Protein AF-0000000080791395 (afdb_homodimer)

Nearest PDB structures (foldseek):
  8fbi-assembly1_A-3  TM=2.681E-01  e=8.644E+00  synthetic construct
  8b37-assembly1_B  TM=2.168E-01  e=4.963E+00  Pyrobaculum aerophilum
  8b37-assembly1_B  TM=2.166E-01  e=5.643E+00  Pyrobaculum aerophilum
  4a1s-assembly1_B  TM=1.550E-01  e=9.827E+00  Drosophila melanogaster

Solvent-accessible surface area (backbone atoms only — not comparable to full-atom values): 43293 Å² total; per-residue (Å²): 108,69,65,58,48,48,52,46,48,53,50,50,47,32,52,52,36,29,49,48,53,28,44,53,36,44,34,23,49,57,44,49,66,56,30,51,49,38,27,40,45,40,34,44,16,52,62,38,75,42,67,30,68,48,48,40,64,45,37,37,40,35,22,42,28,47,87,89,43,71,49,62,49,78,44,80,32,89,52,85,44,61,26,38,44,52,42,37,54,50,52,50,46,34,70,64,52,53,77,74,38,50,38,66,56,52,44,51,52,51,50,48,44,68,71,66,59,61,84,78,65,56,72,65,55,43,15,48,20,30,5,46,20,16,16,20,45,19,49,69,61,22,36,43,72,64,41,16,54,41,14,19,54,6,12,18,52,12,40,44,46,32,50,57,38,50,76,70,65,50,57,66,48,61,34,35,18,53,15,18,35,43,3,30,48,47,24,48,52,49,48,54,52,33,57,71,40,90,52,72,83,43,57,74,62,78,60,30,49,38,55,34,12,39,46,72,63,53,47,44,59,48,40,45,40,13,51,50,21,41,75,69,65,34,40,65,21,10,51,55,27,40,52,49,30,50,48,36,43,51,32,20,37,51,30,36,43,56,52,26,63,76,70,67,52,56,75,55,83,55,83,42,69,67,62,75,70,56,33,54,52,48,44,43,49,24,42,29,48,18,22,37,14,50,21,53,63,27,39,38,49,72,66,43,23,52,53,14,14,50,28,17,22,55,15,50,52,50,20,52,50,38,38,72,77,64,41,55,66,46,58,18,29,20,51,20,18,24,42,14,27,46,40,18,54,63,66,19,64,84,70,70,44,53,44,66,56,21,25,43,46,21,46,43,74,70,47,46,54,56,31,48,45,41,15,52,48,26,48,74,69,68,37,57,70,61,12,48,52,26,36,47,51,23,52,49,32,42,49,25,24,39,48,13,30,47,52,27,39,37,74,72,32,64,73,56,21,32,64,71,70,76,71,76,72,59,87,69,71,61,87,66,68,67,57,72,65,53,71,71,48,68,73,60,73,67,84,117,108,69,64,56,50,48,51,46,47,52,51,46,45,34,51,48,38,29,50,47,55,28,44,53,34,42,34,22,50,58,46,50,64,59,31,50,49,39,28,38,45,39,35,43,16,51,65,38,75,43,67,46,69,48,48,41,63,40,37,38,39,35,39,41,28,48,89,94,42,73,51,59,48,50,44,76,35,87,49,85,44,60,26,38,44,52,40,36,55,51,52,49,48,32,70,64,51,52,76,74,37,50,38,65,57,53,43,50,53,49,51,49,43,67,70,65,59,62,84,80,64,56,71,67,57,41,16,47,20,32,5,45,20,15,18,20,47,19,50,68,60,22,36,44,72,66,41,16,54,42,15,20,54,6,12,18,52,12,41,45,46,31,51,57,36,50,76,65,25,42,36,64,48,60,33,36,18,54,14,18,33,44,3,29,48,47,26,47,53,49,46,55,52,32,56,71,38,88,52,69,84,42,56,73,60,75,59,29,47,37,56,35,11,41,47,71,61,52,48,44,58,48,39,47,40,13,49,52,22,41,74,69,68,36,49,64,21,10,50,45,26,40,50,50,31,48,49,36,43,50,33,20,38,52,29,35,43,55,52,25,64,78,71,69,52,55,76,57,83,55,82,43,69,70,61,73,70,55,33,55,52,48,44,41,50,25,41,28,48,19,22,37,13,50,19,51,63,28,38,36,47,73,65,44,22,51,54,13,14,51,28,18,22,56,15,49,52,50,20,52,50,38,38,73,76,65,41,55,66,45,60,18,29,21,50,20,17,24,44,15,28,46,40,18,54,63,65,19,67,83,70,70,45,53,43,66,56,21,25,43,44,20,46,42,75,74,46,47,55,57,30,46,45,42,16,52,45,27,48,76,69,69,36,59,69,61,12,49,53,26,37,50,50,22,53,46,33,44,51,24,23,42,48,15,30,46,51,27,41,38,73,71,32,64,74,66,55,47,82,75,81,77,74,74,73,63,89,72,73,62,92,69,66,68,59,74,78,63,57,86,62,74,76,57,73,68,86,116

pLDDT: mean 86.59, std 16.46, range [18.98, 98.62]

Structure (mmCIF, N/CA/C/O backbone):
data_AF-0000000080791395-model_v1
#
loop_
_entity.id
_entity.type
_entity.pdbx_description
1 polymer 'Integral membrane protein'
#
loop_
_atom_site.group_PDB
_atom_site.id
_atom_site.type_symbol
_atom_site.label_atom_id
_atom_site.label_alt_id
_atom_site.label_comp_id
_atom_site.label_asym_id
_atom_site.label_entity_id
_atom_site.label_seq_id
_atom_site.pdbx_PDB_ins_code
_atom_site.Cartn_x
_atom_site.Cartn_y
_atom_site.Cartn_z
_atom_site.occupancy
_atom_site.B_iso_or_equiv
_atom_site.auth_seq_id
_atom_site.auth_comp_id
_atom_site.auth_asym_id
_atom_site.auth_atom_id
_atom_site.pdbx_PDB_model_num
ATOM 1 N N . MET A 1 1 ? 42.469 22.922 5.699 1 44.56 1 MET A N 1
ATOM 2 C CA . MET A 1 1 ? 42 22.938 4.324 1 44.56 1 MET A CA 1
ATOM 3 C C . MET A 1 1 ? 42.094 21.547 3.701 1 44.56 1 MET A C 1
ATOM 5 O O . MET A 1 1 ? 41.125 21.062 3.078 1 44.56 1 MET A O 1
ATOM 9 N N . ILE A 1 2 ? 43.281 21 3.773 1 46.75 2 ILE A N 1
ATOM 10 C CA . ILE A 1 2 ? 43.5 19.672 3.24 1 46.75 2 ILE A CA 1
ATOM 11 C C . ILE A 1 2 ? 42.656 18.656 4.035 1 46.75 2 ILE A C 1
ATOM 13 O O . ILE A 1 2 ? 42.062 17.75 3.457 1 46.75 2 ILE A O 1
ATOM 17 N N . ASP A 1 3 ? 42.625 18.828 5.387 1 49.69 3 ASP A N 1
ATOM 18 C CA . ASP A 1 3 ? 41.875 17.922 6.254 1 49.69 3 ASP A CA 1
ATOM 19 C C . ASP A 1 3 ? 40.375 18.016 5.98 1 49.69 3 ASP A C 1
ATOM 21 O O . ASP A 1 3 ? 39.656 17 5.961 1 49.69 3 ASP A O 1
ATOM 25 N N . ASP A 1 4 ? 39.969 19.188 5.672 1 55.34 4 ASP A N 1
ATOM 26 C CA . ASP A 1 4 ? 38.562 19.391 5.34 1 55.34 4 ASP A CA 1
ATOM 27 C C . ASP A 1 4 ? 38.188 18.734 4.008 1 55.34 4 ASP A C 1
ATOM 29 O O . ASP A 1 4 ? 37.125 18.156 3.855 1 55.34 4 ASP A O 1
ATOM 33 N N . SER A 1 5 ? 39.219 18.812 3.074 1 53.47 5 SER A N 1
ATOM 34 C CA . SER A 1 5 ? 39 18.188 1.778 1 53.47 5 SER A CA 1
ATOM 35 C C . SER A 1 5 ? 38.969 16.672 1.902 1 53.47 5 SER A C 1
ATOM 37 O O . SER A 1 5 ? 38.156 16 1.23 1 53.47 5 SER A O 1
ATOM 39 N N . ARG A 1 6 ? 39.875 16.172 2.701 1 51.84 6 ARG A N 1
ATOM 40 C CA . ARG A 1 6 ? 39.906 14.734 2.92 1 51.84 6 ARG A CA 1
ATOM 41 C C . ARG A 1 6 ? 38.625 14.25 3.598 1 51.84 6 ARG A C 1
ATOM 43 O O .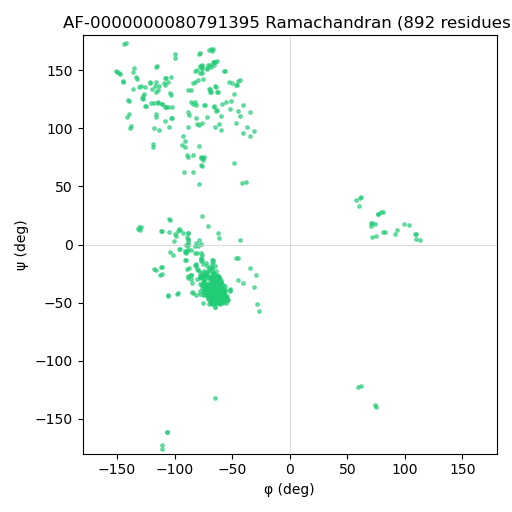 ARG A 1 6 ? 38.094 13.195 3.246 1 51.84 6 ARG A O 1
ATOM 50 N N . HIS A 1 7 ? 38.25 15.023 4.539 1 68.62 7 HIS A N 1
ATOM 51 C CA . HIS A 1 7 ? 37 14.688 5.238 1 68.62 7 HIS A CA 1
ATOM 52 C C . HIS A 1 7 ? 35.812 14.711 4.289 1 68.62 7 HIS A C 1
ATOM 54 O O . HIS A 1 7 ? 34.938 13.844 4.367 1 68.62 7 HIS A O 1
ATOM 60 N N . ASP A 1 8 ? 36.062 15.531 3.361 1 76.19 8 ASP A N 1
ATOM 61 C CA . ASP A 1 8 ? 35 15.633 2.365 1 76.19 8 ASP A CA 1
ATOM 62 C C . ASP A 1 8 ? 35.031 14.445 1.4 1 76.19 8 ASP A C 1
ATOM 64 O O . ASP A 1 8 ? 34 13.898 1.033 1 76.19 8 ASP A O 1
ATOM 68 N N . ARG A 1 9 ? 36.25 14.086 1.058 1 80.94 9 ARG A N 1
ATOM 69 C CA . ARG A 1 9 ? 36.406 12.945 0.153 1 80.94 9 ARG A CA 1
ATOM 70 C C . ARG A 1 9 ? 35.938 11.656 0.826 1 80.94 9 ARG A C 1
ATOM 72 O O . ARG A 1 9 ? 35.281 10.812 0.196 1 80.94 9 ARG A O 1
ATOM 79 N N . ASP A 1 10 ? 36.312 11.484 2.059 1 85.56 10 ASP A N 1
ATOM 80 C CA . ASP A 1 10 ? 35.875 10.312 2.807 1 85.56 10 ASP A CA 1
ATOM 81 C C . ASP A 1 10 ? 34.344 10.273 2.922 1 85.56 10 ASP A C 1
ATOM 83 O O . ASP A 1 10 ? 33.75 9.195 2.865 1 85.56 10 ASP A O 1
ATOM 87 N N . PHE A 1 11 ? 33.812 11.43 3.064 1 89 11 PHE A N 1
ATOM 88 C CA . PHE A 1 11 ? 32.344 11.539 3.158 1 89 11 PHE A CA 1
ATOM 89 C C . PHE A 1 11 ? 31.703 11.148 1.842 1 89 11 PHE A C 1
ATOM 91 O O . PHE A 1 11 ? 30.688 10.438 1.831 1 89 11 PHE A O 1
ATOM 98 N N . ILE A 1 12 ? 32.344 11.5 0.733 1 89.12 12 ILE A N 1
ATOM 99 C CA . ILE A 1 12 ? 31.828 11.172 -0.595 1 89.12 12 ILE A CA 1
ATOM 100 C C . ILE A 1 12 ? 31.969 9.672 -0.837 1 89.12 12 ILE A C 1
ATOM 102 O O . ILE A 1 12 ? 31 9.016 -1.261 1 89.12 12 ILE A O 1
ATOM 106 N N . ASP A 1 13 ? 33.125 9.164 -0.473 1 91.31 13 ASP A N 1
ATOM 107 C CA . ASP A 1 13 ? 33.375 7.738 -0.664 1 91.31 13 ASP A CA 1
ATOM 108 C C . ASP A 1 13 ? 32.406 6.902 0.199 1 91.31 13 ASP A C 1
ATOM 110 O O . ASP A 1 13 ? 31.938 5.848 -0.232 1 91.31 13 ASP A O 1
ATOM 114 N N . GLY A 1 14 ? 32.219 7.344 1.385 1 93.38 14 GLY A N 1
ATOM 115 C CA . GLY A 1 14 ? 31.281 6.66 2.266 1 93.38 14 GLY A CA 1
ATOM 116 C C . GLY A 1 14 ? 29.875 6.625 1.724 1 93.38 14 GLY A C 1
ATOM 117 O O . GLY A 1 14 ? 29.203 5.582 1.766 1 93.38 14 GLY A O 1
ATOM 118 N N . THR A 1 15 ? 29.438 7.723 1.197 1 93.38 15 THR A N 1
ATOM 119 C CA . THR A 1 15 ? 28.094 7.805 0.618 1 93.38 15 THR A CA 1
ATOM 120 C C . THR A 1 15 ? 27.969 6.867 -0.579 1 93.38 15 THR A C 1
ATOM 122 O O . THR A 1 15 ? 26.953 6.168 -0.721 1 93.38 15 THR A O 1
ATOM 125 N N . GLU A 1 16 ? 28.984 6.832 -1.363 1 93.56 16 GLU A N 1
ATOM 126 C CA . GLU A 1 16 ? 28.969 5.969 -2.541 1 93.56 16 GLU A CA 1
ATOM 127 C C . GLU A 1 16 ? 28.938 4.496 -2.145 1 93.56 16 GLU A C 1
ATOM 129 O O . GLU A 1 16 ? 28.25 3.691 -2.775 1 93.56 16 GLU A O 1
ATOM 134 N N . ALA A 1 17 ? 29.672 4.172 -1.146 1 95.31 17 ALA A N 1
ATOM 135 C CA . ALA A 1 17 ? 29.719 2.785 -0.685 1 95.31 17 ALA A CA 1
ATOM 136 C C . ALA A 1 17 ? 28.375 2.352 -0.121 1 95.31 17 ALA A C 1
ATOM 138 O O . ALA A 1 17 ? 27.922 1.228 -0.364 1 95.31 17 ALA A O 1
ATOM 139 N N . VAL A 1 18 ? 27.719 3.203 0.622 1 96.06 18 VAL A N 1
ATOM 140 C CA . VAL A 1 18 ? 26.422 2.912 1.218 1 96.06 18 VAL A CA 1
ATOM 141 C C . VAL A 1 18 ? 25.375 2.723 0.119 1 96.06 18 VAL A C 1
ATOM 143 O O . VAL A 1 18 ? 24.578 1.784 0.166 1 96.06 18 VAL A O 1
ATOM 146 N N . VAL A 1 19 ? 25.422 3.549 -0.882 1 96.06 19 VAL A N 1
ATOM 147 C CA .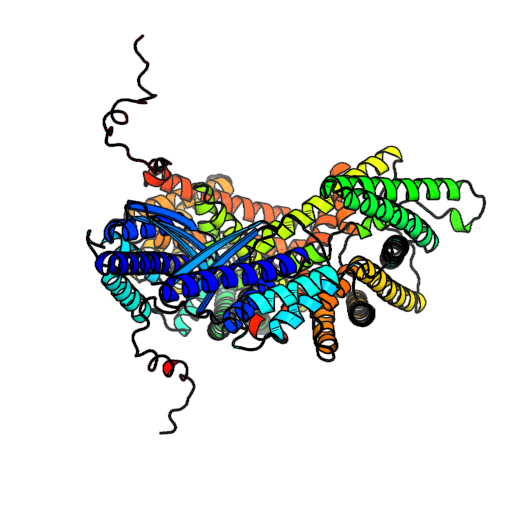 VAL A 1 19 ? 24.453 3.463 -1.977 1 96.06 19 VAL A CA 1
ATOM 148 C C . VAL A 1 19 ? 24.719 2.195 -2.791 1 96.06 19 VAL A C 1
ATOM 150 O O . VAL A 1 19 ? 23.781 1.567 -3.285 1 96.06 19 VAL A O 1
ATOM 153 N N . ARG A 1 20 ? 25.922 1.86 -2.924 1 96.44 20 ARG A N 1
ATOM 154 C CA . ARG A 1 20 ? 26.25 0.637 -3.65 1 96.44 20 ARG A CA 1
ATOM 155 C C . ARG A 1 20 ? 25.688 -0.589 -2.936 1 96.44 20 ARG A C 1
ATOM 157 O O . ARG A 1 20 ? 25.156 -1.497 -3.576 1 96.44 20 ARG A O 1
ATOM 164 N N . LEU A 1 21 ? 25.844 -0.653 -1.636 1 97 21 LEU A N 1
ATOM 165 C CA . LEU A 1 21 ? 25.234 -1.726 -0.858 1 97 21 LEU A CA 1
ATOM 166 C C . LEU A 1 21 ? 23.734 -1.802 -1.121 1 97 21 LEU A C 1
ATOM 168 O O . LEU A 1 21 ? 23.188 -2.881 -1.391 1 97 21 LEU A O 1
ATOM 172 N N . GLY A 1 22 ? 23.094 -0.664 -1.066 1 97.06 22 GLY A N 1
ATOM 173 C CA . GLY A 1 22 ? 21.672 -0.613 -1.336 1 97.06 22 GLY A CA 1
ATOM 174 C C . GLY A 1 22 ? 21.312 -1.066 -2.738 1 97.06 22 GLY A C 1
ATOM 175 O O . GLY A 1 22 ? 20.344 -1.799 -2.928 1 97.06 22 GLY A O 1
ATOM 176 N N . SER A 1 23 ? 22.109 -0.642 -3.707 1 96.25 23 SER A N 1
ATOM 177 C CA . SER A 1 23 ? 21.859 -0.989 -5.102 1 96.25 23 SER A CA 1
ATOM 178 C C . SER A 1 23 ? 21.969 -2.494 -5.324 1 96.25 23 SER A C 1
ATOM 180 O O . SER A 1 23 ? 21.188 -3.076 -6.074 1 96.25 23 SER A O 1
ATOM 182 N N . MET A 1 24 ? 22.922 -3.059 -4.695 1 95.94 24 MET A N 1
ATOM 183 C CA . MET A 1 24 ? 23.109 -4.496 -4.844 1 95.94 24 MET A CA 1
ATOM 184 C C . MET A 1 24 ? 21.984 -5.273 -4.18 1 95.94 24 MET A C 1
ATOM 186 O O . MET A 1 24 ? 21.516 -6.277 -4.723 1 95.94 24 MET A O 1
ATOM 190 N N . LEU A 1 25 ? 21.547 -4.816 -3.033 1 96.38 25 LEU A N 1
ATOM 191 C CA . LEU A 1 25 ? 20.438 -5.457 -2.346 1 96.38 25 LEU A CA 1
ATOM 192 C C . LEU A 1 25 ? 19.141 -5.324 -3.156 1 96.38 25 LEU A C 1
ATOM 194 O O . LEU A 1 25 ? 18.391 -6.289 -3.297 1 96.38 25 LEU A O 1
ATOM 198 N N . LEU A 1 26 ? 18.922 -4.145 -3.652 1 95.25 26 LEU A N 1
ATOM 199 C CA . LEU A 1 26 ? 17.734 -3.9 -4.457 1 95.25 26 LEU A CA 1
ATOM 200 C C . LEU A 1 26 ? 17.734 -4.77 -5.715 1 95.25 26 LEU A C 1
ATOM 202 O O . LEU A 1 26 ? 16.703 -5.348 -6.074 1 95.25 26 LEU A O 1
ATOM 206 N N . SER A 1 27 ? 18.891 -4.898 -6.348 1 94.06 27 SER A N 1
ATOM 207 C CA . SER A 1 27 ? 19.016 -5.688 -7.566 1 94.06 27 SER A CA 1
ATOM 208 C C . SER A 1 27 ? 18.797 -7.172 -7.293 1 94.06 27 SER A C 1
ATOM 210 O O . SER A 1 27 ? 18.438 -7.93 -8.195 1 94.06 27 SER A O 1
ATOM 212 N N . ALA A 1 28 ? 19.031 -7.559 -6.055 1 95 28 ALA A N 1
ATOM 213 C CA . ALA A 1 28 ? 18.844 -8.953 -5.676 1 95 28 ALA A CA 1
ATOM 214 C C . ALA A 1 28 ? 17.391 -9.266 -5.387 1 95 28 ALA A C 1
ATOM 216 O O . ALA A 1 28 ? 17 -10.43 -5.289 1 95 28 ALA A O 1
ATOM 217 N N . GLY A 1 29 ? 16.562 -8.219 -5.141 1 93.56 29 GLY A N 1
ATOM 218 C CA . GLY A 1 29 ? 15.125 -8.43 -5.109 1 93.56 29 GLY A CA 1
ATOM 219 C C . GLY A 1 29 ? 14.539 -8.312 -3.717 1 93.56 29 GLY A C 1
ATOM 220 O O . GLY A 1 29 ? 13.359 -8.594 -3.512 1 93.56 29 GLY A O 1
ATOM 221 N N . THR A 1 30 ? 15.305 -7.863 -2.725 1 92.81 30 THR A N 1
ATOM 222 C CA . THR A 1 30 ? 14.797 -7.781 -1.363 1 92.81 30 THR A CA 1
ATOM 223 C C . THR A 1 30 ? 13.906 -6.555 -1.19 1 92.81 30 THR A C 1
ATOM 225 O O . THR A 1 30 ? 13.812 -5.719 -2.092 1 92.81 30 THR A O 1
ATOM 228 N N . GLY A 1 31 ? 13.156 -6.496 -0.158 1 92.56 31 GLY A N 1
ATOM 229 C CA . GLY A 1 31 ? 12.219 -5.426 0.12 1 92.56 31 GLY A CA 1
ATOM 230 C C . GLY A 1 31 ? 12.891 -4.094 0.395 1 92.56 31 GLY A C 1
ATOM 231 O O . GLY A 1 31 ? 14.047 -4.055 0.822 1 92.56 31 GLY A O 1
ATOM 232 N N . ALA A 1 32 ? 12.133 -3.094 0.176 1 93.31 32 ALA A N 1
ATOM 233 C CA . ALA A 1 32 ? 12.641 -1.735 0.34 1 93.31 32 ALA A CA 1
ATOM 234 C C . ALA A 1 32 ? 13.031 -1.469 1.79 1 93.31 32 ALA A C 1
ATOM 236 O O . ALA A 1 32 ? 14.039 -0.81 2.055 1 93.31 32 ALA A O 1
ATOM 237 N N . TYR A 1 33 ? 12.297 -1.896 2.686 1 89.5 33 TYR A N 1
ATOM 238 C CA . TYR A 1 33 ? 12.586 -1.702 4.102 1 89.5 33 TYR A CA 1
ATOM 239 C C . TYR A 1 33 ? 13.953 -2.262 4.461 1 89.5 33 TYR A C 1
ATOM 241 O O . TYR A 1 33 ? 14.734 -1.613 5.168 1 89.5 33 TYR A O 1
ATOM 249 N N . ARG A 1 34 ? 14.188 -3.408 4.027 1 91.19 34 ARG A N 1
ATOM 250 C CA . ARG A 1 34 ? 15.453 -4.051 4.34 1 91.19 34 ARG A CA 1
ATOM 251 C C . ARG A 1 34 ? 16.609 -3.342 3.65 1 91.19 34 ARG A C 1
ATOM 253 O O . ARG A 1 34 ? 17.719 -3.275 4.191 1 91.19 34 ARG A O 1
ATOM 260 N N . VAL A 1 35 ? 16.391 -2.908 2.445 1 95.44 35 VAL A N 1
ATOM 261 C CA . VAL A 1 35 ? 17.406 -2.139 1.74 1 95.44 35 VAL A CA 1
ATOM 262 C C . VAL A 1 35 ? 17.734 -0.879 2.537 1 95.44 35 VAL A C 1
ATOM 264 O O . VAL A 1 35 ? 18.906 -0.609 2.814 1 95.44 35 VAL A O 1
ATOM 267 N N . LYS A 1 36 ? 16.719 -0.172 2.943 1 93.56 36 LYS A N 1
ATOM 268 C CA . LYS A 1 36 ? 16.906 1.057 3.709 1 93.56 36 LYS A CA 1
ATOM 269 C C . LYS A 1 36 ? 17.609 0.779 5.031 1 93.56 36 LYS A C 1
ATOM 271 O O . LYS A 1 36 ? 18.516 1.521 5.43 1 93.56 36 LYS A O 1
ATOM 276 N N . HIS A 1 37 ? 17.234 -0.276 5.676 1 92 37 HIS A N 1
ATOM 277 C CA . HIS A 1 37 ? 17.812 -0.628 6.969 1 92 37 HIS A CA 1
ATOM 278 C C . HIS A 1 37 ? 19.281 -0.996 6.828 1 92 37 HIS A C 1
ATOM 280 O O . HIS A 1 37 ? 20.109 -0.608 7.66 1 92 37 HIS A O 1
ATOM 286 N N . ALA A 1 38 ? 19.547 -1.773 5.812 1 95.25 38 ALA A N 1
ATOM 287 C CA . ALA A 1 38 ? 20.922 -2.166 5.574 1 95.25 38 ALA A CA 1
ATOM 288 C C . ALA A 1 38 ? 21.797 -0.949 5.262 1 95.25 38 ALA A C 1
ATOM 290 O O . ALA A 1 38 ? 22.922 -0.832 5.762 1 95.25 38 ALA A O 1
ATOM 291 N N . MET A 1 39 ? 21.281 -0.08 4.457 1 96.31 39 MET A N 1
ATOM 292 C CA . MET A 1 39 ? 22 1.138 4.109 1 96.31 39 MET A CA 1
ATOM 293 C C . MET A 1 39 ? 22.234 2.006 5.344 1 96.31 39 MET A C 1
ATOM 295 O O . MET A 1 39 ? 23.328 2.535 5.547 1 96.31 39 MET A O 1
ATOM 299 N N . ALA A 1 40 ? 21.203 2.162 6.148 1 94.25 40 ALA A N 1
ATOM 300 C CA . ALA A 1 40 ? 21.297 2.965 7.363 1 94.25 40 ALA A CA 1
ATOM 301 C C . ALA A 1 40 ? 22.344 2.398 8.312 1 94.25 40 ALA A C 1
ATOM 303 O O . ALA A 1 40 ? 23.141 3.146 8.891 1 94.25 40 ALA A O 1
ATOM 304 N N . ARG A 1 41 ? 22.328 1.109 8.5 1 94.56 41 ARG A N 1
ATOM 305 C CA . ARG A 1 41 ? 23.297 0.454 9.367 1 94.56 41 ARG A CA 1
ATOM 306 C C . ARG A 1 41 ? 24.719 0.657 8.852 1 94.56 41 ARG A C 1
ATOM 308 O O . ARG A 1 41 ? 25.641 0.915 9.625 1 94.56 41 ARG A O 1
ATOM 315 N N . ALA A 1 42 ? 24.859 0.485 7.57 1 96.19 42 ALA A N 1
ATOM 316 C CA . ALA A 1 42 ? 26.172 0.688 6.969 1 96.19 42 ALA A CA 1
ATOM 317 C C . ALA A 1 42 ? 26.625 2.137 7.121 1 96.19 42 ALA A C 1
ATOM 319 O O . ALA A 1 42 ? 27.797 2.4 7.414 1 96.19 42 ALA A O 1
ATOM 320 N N . ALA A 1 43 ? 25.719 3.045 6.914 1 95.5 43 ALA A N 1
ATOM 321 C CA . ALA A 1 43 ? 26.031 4.461 7.066 1 95.5 43 ALA A CA 1
ATOM 322 C C . ALA A 1 43 ? 26.484 4.773 8.492 1 95.5 43 ALA A C 1
ATOM 324 O O . ALA A 1 43 ? 27.469 5.484 8.695 1 95.5 43 ALA A O 1
ATOM 325 N N . GLU A 1 44 ? 25.812 4.227 9.422 1 94.12 44 GLU A N 1
ATOM 326 C CA . GLU A 1 44 ? 26.156 4.41 10.828 1 94.12 44 GLU A CA 1
ATOM 327 C C . GLU A 1 44 ? 27.531 3.82 11.141 1 94.12 44 GLU A C 1
ATOM 329 O O . GLU A 1 44 ? 28.328 4.434 11.852 1 94.12 44 GLU A O 1
ATOM 334 N N . ALA A 1 45 ? 27.734 2.691 10.617 1 94.88 45 ALA A N 1
ATOM 335 C CA . ALA A 1 45 ? 28.984 2.002 10.867 1 94.88 45 ALA A CA 1
ATOM 336 C C . ALA A 1 45 ? 30.172 2.793 10.305 1 94.88 45 ALA A C 1
ATOM 338 O O . ALA A 1 45 ? 31.266 2.746 10.852 1 94.88 45 ALA A O 1
ATOM 339 N N . ILE A 1 46 ? 29.922 3.514 9.266 1 93.94 46 ILE A N 1
ATOM 340 C CA . ILE A 1 46 ? 30.969 4.277 8.602 1 93.94 46 ILE A CA 1
ATOM 341 C C . ILE A 1 46 ? 31.078 5.668 9.227 1 93.94 46 ILE A C 1
ATOM 343 O O . ILE A 1 46 ? 31.969 6.441 8.891 1 93.94 46 ILE A O 1
ATOM 347 N N . GLY A 1 47 ? 30.172 6 10.148 1 91.25 47 GLY A N 1
ATOM 348 C CA . GLY A 1 47 ? 30.297 7.215 10.945 1 91.25 47 GLY A CA 1
ATOM 349 C C . GLY A 1 47 ? 29.375 8.328 10.484 1 91.25 47 GLY A C 1
ATOM 350 O O . GLY A 1 47 ? 29.625 9.5 10.75 1 91.25 47 GLY A O 1
ATOM 351 N N . MET A 1 48 ? 28.453 8.031 9.758 1 92.06 48 MET A N 1
ATOM 352 C CA . MET A 1 48 ? 27.469 9.039 9.367 1 92.06 48 MET A CA 1
ATOM 353 C C . MET A 1 48 ? 26.438 9.258 10.469 1 92.06 48 MET A C 1
ATOM 355 O O . MET A 1 48 ? 26.141 8.336 11.234 1 92.06 48 MET A O 1
ATOM 359 N N . ASP A 1 49 ? 25.922 10.508 10.508 1 89 49 ASP A N 1
ATOM 360 C CA . ASP A 1 49 ? 25.016 10.883 11.594 1 89 49 ASP A CA 1
ATOM 361 C C . ASP A 1 49 ? 23.578 10.469 11.273 1 89 49 ASP A C 1
ATOM 363 O O . ASP A 1 49 ? 22.828 10.07 12.172 1 89 49 ASP A O 1
ATOM 367 N N . ARG A 1 50 ? 23.25 10.695 10.016 1 88.62 50 ARG A N 1
ATOM 368 C CA . ARG A 1 50 ? 21.875 10.414 9.602 1 88.62 50 ARG A CA 1
ATOM 369 C C . ARG A 1 50 ? 21.828 9.945 8.156 1 88.62 50 ARG A C 1
ATOM 371 O O . ARG A 1 50 ? 22.672 10.328 7.34 1 88.62 50 ARG A O 1
ATOM 378 N N . HIS A 1 51 ? 20.875 9.086 7.973 1 92.12 51 HIS A N 1
ATOM 379 C CA . HIS A 1 51 ? 20.688 8.539 6.633 1 92.12 51 HIS A CA 1
ATOM 380 C C . HIS A 1 51 ? 19.219 8.422 6.277 1 92.12 51 HIS A C 1
ATOM 382 O O . HIS A 1 51 ? 18.422 7.898 7.062 1 92.12 51 HIS A O 1
ATOM 388 N N . ASP A 1 52 ? 18.828 9.047 5.184 1 90.88 52 ASP A N 1
ATOM 389 C CA . ASP A 1 52 ? 17.484 8.922 4.609 1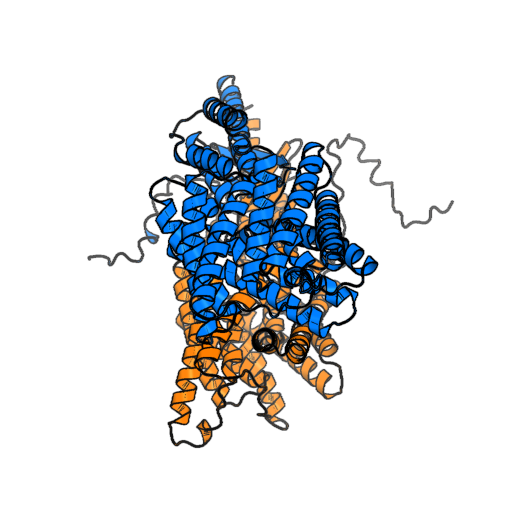 90.88 52 ASP A CA 1
ATOM 390 C C . ASP A 1 52 ? 17.547 8.391 3.18 1 90.88 52 ASP A C 1
ATOM 392 O O . ASP A 1 52 ? 18.484 8.703 2.439 1 90.88 52 ASP A O 1
ATOM 396 N N . ALA A 1 53 ? 16.656 7.566 2.883 1 92.5 53 ALA A N 1
ATOM 397 C CA . ALA A 1 53 ? 16.672 7.012 1.532 1 92.5 53 ALA A CA 1
ATOM 398 C C . ALA A 1 53 ? 15.266 6.777 1.007 1 92.5 53 ALA A C 1
ATOM 400 O O . ALA A 1 53 ? 14.352 6.477 1.779 1 92.5 53 ALA A O 1
ATOM 401 N N . SER A 1 54 ? 15.055 7.051 -0.186 1 92.25 54 SER A N 1
ATOM 402 C CA . SER A 1 54 ? 13.898 6.645 -0.969 1 92.25 54 SER A CA 1
ATOM 403 C C . SER A 1 54 ? 14.25 5.535 -1.954 1 92.25 54 SER A C 1
ATOM 405 O O . SER A 1 54 ? 15.109 5.723 -2.82 1 92.25 54 SER A O 1
ATOM 407 N N . VAL A 1 55 ? 13.617 4.43 -1.768 1 94.12 55 VAL A N 1
ATOM 408 C CA . VAL A 1 55 ? 13.93 3.264 -2.588 1 94.12 55 VAL A CA 1
ATOM 409 C C . VAL A 1 55 ? 12.719 2.904 -3.449 1 94.12 55 VAL A C 1
ATOM 411 O O . VAL A 1 55 ? 11.609 2.734 -2.934 1 94.12 55 VAL A O 1
ATOM 414 N N . SER A 1 56 ? 12.898 2.885 -4.723 1 93.25 56 SER A N 1
ATOM 415 C CA . SER A 1 56 ? 11.883 2.434 -5.668 1 93.25 56 SER A CA 1
ATOM 416 C C . SER A 1 56 ? 12.242 1.069 -6.254 1 93.25 56 SER A C 1
ATOM 418 O O . SER A 1 56 ? 13 0.309 -5.648 1 93.25 56 SER A O 1
ATOM 420 N N . LEU A 1 57 ? 11.641 0.709 -7.379 1 91.81 57 LEU A N 1
ATOM 421 C CA . LEU A 1 57 ? 11.93 -0.569 -8.016 1 91.81 57 LEU A CA 1
ATOM 422 C C . LEU A 1 57 ? 13.297 -0.54 -8.703 1 91.81 57 LEU A C 1
ATOM 424 O O . LEU A 1 57 ? 14.039 -1.519 -8.641 1 91.81 57 LEU A O 1
ATOM 428 N N . THR A 1 58 ? 13.594 0.663 -9.32 1 91.56 58 THR A N 1
ATOM 429 C CA . THR A 1 58 ? 14.805 0.708 -10.133 1 91.56 58 THR A CA 1
ATOM 430 C C . THR A 1 58 ? 15.656 1.917 -9.766 1 91.56 58 THR A C 1
ATOM 432 O O . THR A 1 58 ? 16.5 2.354 -10.562 1 91.56 58 THR A O 1
ATOM 435 N N . GLU A 1 59 ? 15.391 2.543 -8.648 1 93.62 59 GLU A N 1
ATOM 436 C CA . GLU A 1 59 ? 16.156 3.732 -8.273 1 93.62 59 GLU A CA 1
ATOM 437 C C . GLU A 1 59 ? 16.25 3.869 -6.754 1 93.62 59 GLU A C 1
ATOM 439 O O . GLU A 1 59 ? 15.344 3.449 -6.031 1 93.62 59 GLU A O 1
ATOM 444 N N . ILE A 1 60 ? 17.359 4.434 -6.375 1 94.06 60 ILE A N 1
ATOM 445 C CA . ILE A 1 60 ? 17.578 4.805 -4.98 1 94.06 60 ILE A CA 1
ATOM 446 C C . ILE A 1 60 ? 18 6.273 -4.898 1 94.06 60 ILE A C 1
ATOM 448 O O . ILE A 1 60 ? 18.859 6.723 -5.664 1 94.06 60 ILE A O 1
ATOM 452 N N . ILE A 1 61 ? 17.328 7.066 -4.145 1 94.06 61 ILE A N 1
ATOM 453 C CA . ILE A 1 61 ? 17.734 8.422 -3.777 1 94.06 61 ILE A CA 1
ATOM 454 C C . ILE A 1 61 ? 18.078 8.469 -2.289 1 94.06 61 ILE A C 1
ATOM 456 O O . ILE A 1 61 ? 17.25 8.109 -1.445 1 94.06 61 ILE A O 1
ATOM 460 N N . THR A 1 62 ? 19.266 8.828 -1.978 1 93.38 62 THR A N 1
ATOM 461 C CA . THR A 1 62 ? 19.656 8.797 -0.574 1 93.38 62 THR A CA 1
ATOM 462 C C . THR A 1 62 ? 20.359 10.094 -0.182 1 93.38 62 THR A C 1
ATOM 464 O O . THR A 1 62 ? 21.031 10.719 -1.009 1 93.38 62 THR A O 1
ATOM 467 N N . THR A 1 63 ? 20.109 10.562 1.021 1 92.75 63 THR A N 1
ATOM 468 C CA . THR A 1 63 ? 20.828 11.672 1.64 1 92.75 63 THR A CA 1
ATOM 469 C C . THR A 1 63 ? 21.547 11.219 2.906 1 92.75 63 THR A C 1
ATOM 471 O O . THR A 1 63 ? 20.922 10.656 3.811 1 92.75 63 THR A O 1
ATOM 474 N N . THR A 1 64 ? 22.812 11.398 2.914 1 92.06 64 THR A N 1
ATOM 475 C CA . THR A 1 64 ? 23.609 11.125 4.098 1 92.06 64 THR A CA 1
ATOM 476 C C . THR A 1 64 ? 24.047 12.422 4.77 1 92.06 64 THR A C 1
ATOM 478 O O . THR A 1 64 ? 24.359 13.398 4.09 1 92.06 64 THR A O 1
ATOM 481 N N . HIS A 1 65 ? 23.984 12.352 6.105 1 89.06 65 HIS A N 1
ATOM 482 C CA . HIS A 1 65 ? 24.375 13.516 6.891 1 89.06 65 HIS A CA 1
ATOM 483 C C . HIS A 1 65 ? 25.641 13.234 7.711 1 89.06 65 HIS A C 1
ATOM 485 O O . HIS A 1 65 ? 25.781 12.141 8.266 1 89.06 65 HIS A O 1
ATOM 491 N N . LYS A 1 66 ? 26.531 14.133 7.727 1 87.06 66 LYS A N 1
ATOM 492 C CA . LYS A 1 66 ? 27.703 14.141 8.594 1 87.06 66 LYS A CA 1
ATOM 493 C C . LYS A 1 66 ? 28.016 15.555 9.094 1 87.06 66 LYS A C 1
ATOM 495 O O . LYS A 1 66 ? 28.438 16.406 8.312 1 87.06 66 LYS A O 1
ATOM 500 N N . GLY A 1 67 ? 27.766 15.734 10.391 1 80.56 67 GLY A N 1
ATOM 501 C CA . GLY A 1 67 ? 27.859 17.094 10.898 1 80.56 67 GLY A CA 1
ATOM 502 C C . GLY A 1 67 ? 26.859 18.047 10.258 1 80.56 67 GLY A C 1
ATOM 503 O O . GLY A 1 67 ? 25.656 17.766 10.242 1 80.56 67 GLY A O 1
ATOM 504 N N . ASP A 1 68 ? 27.406 19.109 9.648 1 75.5 68 ASP A N 1
ATOM 505 C CA . ASP A 1 68 ? 26.516 20.094 9.062 1 75.5 68 ASP A CA 1
ATOM 506 C C . ASP A 1 68 ? 26.406 19.906 7.551 1 75.5 68 ASP A C 1
ATOM 508 O O . ASP A 1 68 ? 25.766 20.703 6.867 1 75.5 68 ASP A O 1
ATOM 512 N N . ASN A 1 69 ? 27.078 18.875 7.145 1 79.25 69 ASN A N 1
ATOM 513 C CA . ASN A 1 69 ? 27.062 18.625 5.707 1 79.25 69 ASN A CA 1
ATOM 514 C C . ASN A 1 69 ? 26.125 17.469 5.348 1 79.25 69 ASN A C 1
ATOM 516 O O . ASN A 1 69 ? 25.859 16.609 6.18 1 79.25 69 ASN A O 1
ATOM 520 N N . PHE A 1 70 ? 25.484 17.609 4.203 1 85.19 70 PHE A N 1
ATOM 521 C CA . PHE A 1 70 ? 24.719 16.5 3.676 1 85.19 70 PHE A CA 1
ATOM 522 C C . PHE A 1 70 ? 24.953 16.328 2.178 1 85.19 70 PHE A C 1
ATOM 524 O O . PHE A 1 70 ? 25.297 17.297 1.491 1 85.19 70 PHE A O 1
ATOM 531 N N . ARG A 1 71 ? 24.891 15.109 1.711 1 87.19 71 ARG A N 1
ATOM 532 C CA . ARG A 1 71 ? 25.031 14.766 0.3 1 87.19 71 ARG A CA 1
ATOM 533 C C . ARG A 1 71 ? 23.891 13.867 -0.162 1 87.19 71 ARG A C 1
ATOM 535 O O . ARG A 1 71 ? 23.453 12.977 0.574 1 87.19 71 ARG A O 1
ATOM 542 N N . THR A 1 72 ? 23.375 14.203 -1.371 1 90.62 72 THR A N 1
ATOM 543 C CA . THR A 1 72 ? 22.312 13.406 -1.975 1 90.62 72 THR A CA 1
ATOM 544 C C . THR A 1 72 ? 22.797 12.766 -3.273 1 90.62 72 THR A C 1
ATOM 546 O O . THR A 1 72 ? 23.422 13.422 -4.102 1 90.62 72 THR A O 1
ATOM 549 N N . VAL A 1 73 ? 22.562 11.5 -3.385 1 89.88 73 VAL A N 1
ATOM 550 C CA . VAL A 1 73 ? 22.938 10.758 -4.578 1 89.88 73 VAL A CA 1
ATOM 551 C C . VAL A 1 73 ? 21.734 10.016 -5.141 1 89.88 73 VAL A C 1
ATOM 553 O O . VAL A 1 73 ? 20.922 9.477 -4.383 1 89.88 73 VAL A O 1
ATOM 556 N N . VAL A 1 74 ? 21.578 10.102 -6.453 1 90.31 74 VAL A N 1
ATOM 557 C CA . VAL A 1 74 ? 20.625 9.281 -7.172 1 90.31 74 VAL A CA 1
ATOM 558 C C . VAL A 1 74 ? 21.344 8.148 -7.898 1 90.31 74 VAL A C 1
ATOM 560 O O . VAL A 1 74 ? 22.344 8.383 -8.594 1 90.31 74 VAL A O 1
ATOM 563 N N . ARG A 1 75 ? 20.844 6.965 -7.668 1 90.94 75 ARG A N 1
ATOM 564 C CA . ARG A 1 75 ? 21.422 5.805 -8.344 1 90.94 75 ARG A CA 1
ATOM 565 C C . ARG A 1 75 ? 20.344 5.008 -9.07 1 90.94 75 ARG A C 1
ATOM 567 O O . ARG A 1 75 ? 19.312 4.68 -8.492 1 90.94 75 ARG A O 1
ATOM 574 N N . GLU A 1 76 ? 20.625 4.73 -10.352 1 91.38 76 GLU A N 1
ATOM 575 C CA . GLU A 1 76 ? 19.75 3.852 -11.125 1 91.38 76 GLU A CA 1
ATOM 576 C C . GLU A 1 76 ? 20.172 2.391 -10.977 1 91.38 76 GLU A C 1
ATOM 578 O O . GLU A 1 76 ? 21.359 2.074 -11.008 1 91.38 76 GLU A O 1
ATOM 583 N N . VAL A 1 77 ? 19.188 1.578 -10.719 1 88.75 77 VAL A N 1
ATOM 584 C CA . VAL A 1 77 ? 19.375 0.134 -10.633 1 88.75 77 VAL A CA 1
ATOM 585 C C . VAL A 1 77 ? 18.531 -0.562 -11.695 1 88.75 77 VAL A C 1
ATOM 587 O O . VAL A 1 77 ? 17.406 -0.996 -11.422 1 88.75 77 VAL A O 1
ATOM 590 N N . PRO A 1 78 ? 18.953 -0.75 -12.875 1 78.25 78 PRO A N 1
ATOM 591 C CA . PRO A 1 78 ? 18.109 -1.171 -13.984 1 78.25 78 PRO A CA 1
ATOM 592 C C . PRO A 1 78 ? 17.781 -2.662 -13.945 1 78.25 78 PRO A C 1
ATOM 594 O O . PRO A 1 78 ? 16.875 -3.117 -14.656 1 78.25 78 PRO A O 1
ATOM 597 N N . ARG A 1 79 ? 18.359 -3.404 -13.086 1 83.69 79 ARG A N 1
ATOM 598 C CA . ARG A 1 79 ? 18.156 -4.848 -13.094 1 83.69 79 ARG A CA 1
ATOM 599 C C . ARG A 1 79 ? 17.172 -5.266 -12.008 1 83.69 79 ARG A C 1
ATOM 601 O O . ARG A 1 79 ? 17.391 -4.98 -10.828 1 83.69 79 ARG A O 1
ATOM 608 N N . VAL A 1 80 ? 16.078 -5.855 -12.508 1 87.44 80 VAL A N 1
ATOM 609 C CA . VAL A 1 80 ? 15.141 -6.473 -11.586 1 87.44 80 VAL A CA 1
ATOM 610 C C . VAL A 1 80 ? 15.32 -7.988 -11.594 1 87.44 80 VAL A C 1
ATOM 612 O O . VAL A 1 80 ? 15.133 -8.641 -12.633 1 87.44 80 VAL A O 1
ATOM 615 N N . ALA A 1 81 ? 15.859 -8.508 -10.531 1 90.12 81 ALA A N 1
ATOM 616 C CA . ALA A 1 81 ? 16.109 -9.945 -10.43 1 90.12 81 ALA A CA 1
ATOM 617 C C . ALA A 1 81 ? 15.891 -10.445 -9 1 90.12 81 ALA A C 1
ATOM 619 O O . ALA A 1 81 ? 15.445 -9.688 -8.133 1 90.12 81 ALA A O 1
ATOM 620 N N . VAL A 1 82 ? 15.953 -11.75 -8.867 1 93.06 82 VAL A N 1
ATOM 621 C CA . VAL A 1 82 ? 15.859 -12.391 -7.562 1 93.06 82 VAL A CA 1
ATOM 622 C C . VAL A 1 82 ? 17.078 -13.289 -7.344 1 93.06 82 VAL A C 1
ATOM 624 O O . VAL A 1 82 ? 17.359 -14.18 -8.148 1 93.06 82 VAL A O 1
ATOM 627 N N . ASP A 1 83 ? 17.812 -12.984 -6.348 1 95.69 83 ASP A N 1
ATOM 628 C CA . ASP A 1 83 ? 18.969 -13.773 -5.961 1 95.69 83 ASP A CA 1
ATOM 629 C C . ASP A 1 83 ? 19.047 -13.93 -4.445 1 95.69 83 ASP A C 1
ATOM 631 O O . ASP A 1 83 ? 19.656 -13.094 -3.76 1 95.69 83 ASP A O 1
ATOM 635 N N . ALA A 1 84 ? 18.641 -15.078 -4.02 1 95.69 84 ALA A N 1
ATOM 636 C CA . ALA A 1 84 ? 18.531 -15.312 -2.582 1 95.69 84 ALA A CA 1
ATOM 637 C C . ALA A 1 84 ? 19.906 -15.375 -1.929 1 95.69 84 ALA A C 1
ATOM 639 O O . ALA A 1 84 ? 20.094 -14.906 -0.804 1 95.69 84 ALA A O 1
ATOM 640 N N . SER A 1 85 ? 20.844 -15.922 -2.568 1 95.31 85 SER A N 1
ATOM 641 C CA . SER A 1 85 ? 22.203 -16.031 -2.025 1 95.31 85 SER A CA 1
ATOM 642 C C . SER A 1 85 ? 22.828 -14.648 -1.85 1 95.31 85 SER A C 1
ATOM 644 O O . SER A 1 85 ? 23.484 -14.383 -0.844 1 95.31 85 SER A O 1
ATOM 646 N N . ARG A 1 86 ? 22.594 -13.828 -2.791 1 95.56 86 ARG A N 1
ATOM 647 C CA . ARG A 1 86 ? 23.125 -12.469 -2.697 1 95.56 86 ARG A CA 1
ATOM 648 C C . ARG A 1 86 ? 22.438 -11.695 -1.579 1 95.56 86 ARG A C 1
ATOM 650 O O . ARG A 1 86 ? 23.078 -10.914 -0.872 1 95.56 86 ARG A O 1
ATOM 657 N N . ILE A 1 87 ? 21.156 -11.836 -1.482 1 95.94 87 ILE A N 1
ATOM 658 C CA . ILE A 1 87 ? 20.438 -11.203 -0.388 1 95.94 87 ILE A CA 1
ATOM 659 C C . ILE A 1 87 ? 21.047 -11.609 0.948 1 95.94 87 ILE A C 1
ATOM 661 O O . ILE A 1 87 ? 21.359 -10.758 1.784 1 95.94 87 ILE A O 1
ATOM 665 N N . GLY A 1 88 ? 21.281 -12.922 1.089 1 94.5 88 GLY A N 1
ATOM 666 C CA . GLY A 1 88 ? 21.859 -13.43 2.326 1 94.5 88 GLY A CA 1
ATOM 667 C C . GLY A 1 88 ? 23.25 -12.883 2.613 1 94.5 88 GLY A C 1
ATOM 668 O O . GLY A 1 88 ? 23.516 -12.438 3.73 1 94.5 88 GLY A O 1
ATOM 669 N N . ALA A 1 89 ? 24.062 -12.875 1.663 1 95.31 89 ALA A N 1
ATOM 670 C CA . ALA A 1 89 ? 25.438 -12.414 1.826 1 95.31 89 ALA A CA 1
ATOM 671 C C . ALA A 1 89 ? 25.484 -10.922 2.164 1 95.31 89 ALA A C 1
ATOM 673 O O . ALA A 1 89 ? 26.234 -10.508 3.049 1 95.31 89 ALA A O 1
ATOM 674 N N . LEU A 1 90 ? 24.656 -10.141 1.514 1 96.62 90 LEU A N 1
ATOM 675 C CA . LEU A 1 90 ? 24.672 -8.695 1.691 1 96.62 90 LEU A CA 1
ATOM 676 C C . LEU A 1 90 ? 24.062 -8.312 3.033 1 96.62 90 LEU A C 1
ATOM 678 O O . LEU A 1 90 ? 24.531 -7.391 3.697 1 96.62 90 LEU A O 1
ATOM 682 N N . GLU A 1 91 ? 23.016 -8.961 3.393 1 94 91 GLU A N 1
ATOM 683 C CA . GLU A 1 91 ? 22.406 -8.68 4.695 1 94 91 GLU A CA 1
ATOM 684 C C . GLU A 1 91 ? 23.359 -9.055 5.828 1 94 91 GLU A C 1
ATOM 686 O O . GLU A 1 91 ? 23.438 -8.359 6.844 1 94 91 GLU A O 1
ATOM 691 N N . ARG A 1 92 ? 24.047 -10.141 5.688 1 93.5 92 ARG A N 1
ATOM 692 C CA . ARG A 1 92 ? 25.047 -10.523 6.68 1 93.5 92 ARG A CA 1
ATOM 693 C C . ARG A 1 92 ? 26.156 -9.477 6.781 1 93.5 92 ARG A C 1
ATOM 695 O O . ARG A 1 92 ? 26.594 -9.148 7.879 1 93.5 92 ARG A O 1
ATOM 702 N N . LEU A 1 93 ? 26.531 -9.016 5.633 1 95.5 93 LEU A N 1
ATOM 703 C CA . LEU A 1 93 ? 27.562 -7.98 5.613 1 95.5 93 LEU A CA 1
ATOM 704 C C . LEU A 1 93 ? 27.094 -6.742 6.367 1 95.5 93 LEU A C 1
ATOM 706 O O . LEU A 1 93 ? 27.828 -6.203 7.199 1 95.5 93 LEU A O 1
ATOM 710 N N . ALA A 1 94 ? 25.906 -6.254 6.078 1 94.44 94 ALA A N 1
ATOM 711 C CA . ALA A 1 94 ? 25.375 -5.059 6.723 1 94.44 94 ALA A CA 1
ATOM 712 C C . ALA A 1 94 ? 25.266 -5.246 8.234 1 94.44 94 ALA A C 1
ATOM 714 O O . ALA A 1 94 ? 25.594 -4.336 9 1 94.44 94 ALA A O 1
ATOM 715 N N . ARG A 1 95 ? 24.922 -6.383 8.688 1 90.56 95 ARG A N 1
ATOM 716 C CA . ARG A 1 95 ? 24.734 -6.672 10.109 1 90.56 95 ARG A CA 1
ATOM 717 C C . ARG A 1 95 ? 26.078 -6.812 10.82 1 90.56 95 ARG A C 1
ATOM 719 O O . ARG A 1 95 ? 26.203 -6.441 11.992 1 90.56 95 ARG A O 1
ATOM 726 N N . ALA A 1 96 ? 27.016 -7.336 10.156 1 92.38 96 ALA A N 1
ATOM 727 C CA . ALA A 1 96 ? 28.281 -7.668 10.773 1 92.38 96 ALA A CA 1
ATOM 728 C C . ALA A 1 96 ? 29.266 -6.504 10.664 1 92.38 96 ALA A C 1
ATOM 730 O O . ALA A 1 96 ? 30.344 -6.535 11.266 1 92.38 96 ALA A O 1
ATOM 731 N N . LEU A 1 97 ? 28.859 -5.484 9.938 1 94.12 97 LEU A N 1
ATOM 732 C CA . LEU A 1 97 ? 29.766 -4.367 9.734 1 94.12 97 LEU A CA 1
ATOM 733 C C . LEU A 1 97 ? 30.078 -3.672 11.062 1 94.12 97 LEU A C 1
ATOM 735 O O . LEU A 1 97 ? 29.188 -3.127 11.703 1 94.12 97 LEU A O 1
ATOM 739 N N . PRO A 1 98 ? 31.312 -3.701 11.531 1 93.62 98 PRO A N 1
ATOM 740 C CA . PRO A 1 98 ? 31.656 -3.072 12.812 1 93.62 98 PRO A CA 1
ATOM 741 C C . PRO A 1 98 ? 31.578 -1.549 12.758 1 93.62 98 PRO A C 1
ATOM 743 O O . PRO A 1 98 ? 31.781 -0.952 11.703 1 93.62 98 PRO A O 1
ATOM 746 N N . ASP A 1 99 ? 31.344 -0.971 13.922 1 93.06 99 ASP A N 1
ATOM 747 C CA . ASP A 1 99 ? 31.391 0.484 14.031 1 93.06 99 ASP A CA 1
ATOM 748 C C . ASP A 1 99 ? 32.781 1.018 13.766 1 93.06 99 ASP A C 1
ATOM 750 O O . ASP A 1 99 ? 33.781 0.429 14.211 1 93.06 99 ASP A O 1
ATOM 754 N N . GLY A 1 100 ? 32.844 2.062 13.023 1 92.62 100 GLY A N 1
ATOM 755 C CA . GLY A 1 100 ? 34.156 2.646 12.703 1 92.62 100 GLY A CA 1
ATOM 756 C C . GLY A 1 100 ? 34.75 2.1 11.422 1 92.62 100 GLY A C 1
ATOM 757 O O . GLY A 1 100 ? 35.906 2.387 11.102 1 92.62 100 GLY A O 1
ATOM 758 N N . SER A 1 101 ? 34 1.368 10.703 1 94.5 101 SER A N 1
ATOM 759 C CA . SER A 1 101 ? 34.469 0.861 9.414 1 94.5 101 SER A CA 1
ATOM 760 C C . SER A 1 101 ? 34.688 1.995 8.414 1 94.5 101 SER A C 1
ATOM 762 O O . SER A 1 101 ? 34.094 3.064 8.547 1 94.5 101 SER A O 1
ATOM 764 N N . THR A 1 102 ? 35.562 1.73 7.465 1 94.38 102 THR A N 1
ATOM 765 C CA . THR A 1 102 ? 35.812 2.73 6.434 1 94.38 102 THR A CA 1
ATOM 766 C C . THR A 1 102 ? 35.031 2.396 5.16 1 94.38 102 THR A C 1
ATOM 768 O O . THR A 1 102 ? 34.594 1.26 4.973 1 94.38 102 THR A O 1
ATOM 771 N N . ALA A 1 103 ? 34.938 3.402 4.34 1 95.19 103 ALA A N 1
ATOM 772 C CA . ALA A 1 103 ? 34.281 3.213 3.043 1 95.19 103 ALA A CA 1
ATOM 773 C C . ALA A 1 103 ? 35.031 2.17 2.211 1 95.19 103 ALA A C 1
ATOM 775 O O . ALA A 1 103 ? 34.406 1.359 1.521 1 95.19 103 ALA A O 1
ATOM 776 N N . ARG A 1 104 ? 36.312 2.217 2.281 1 94.75 104 ARG A N 1
ATOM 777 C CA . ARG A 1 104 ? 37.156 1.295 1.511 1 94.75 104 ARG A CA 1
ATOM 778 C C . ARG A 1 104 ? 36.938 -0.146 1.959 1 94.75 104 ARG A C 1
ATOM 780 O O . ARG A 1 104 ? 36.844 -1.056 1.131 1 94.75 104 ARG A O 1
ATOM 787 N N . GLU A 1 105 ? 36.812 -0.329 3.184 1 95.44 105 GLU A N 1
ATOM 788 C CA . GLU A 1 105 ? 36.562 -1.668 3.707 1 95.44 105 GLU A CA 1
ATOM 789 C C . GLU A 1 105 ? 35.219 -2.199 3.227 1 95.44 105 GLU A C 1
ATOM 791 O O . GLU A 1 105 ? 35.125 -3.361 2.83 1 95.44 105 GLU A O 1
ATOM 796 N N . LEU A 1 106 ? 34.219 -1.387 3.309 1 96.56 106 LEU A N 1
ATOM 797 C CA . LEU A 1 106 ? 32.906 -1.779 2.822 1 96.56 106 LEU A CA 1
ATOM 798 C C . LEU A 1 106 ? 32.938 -2.105 1.334 1 96.56 106 LEU A C 1
ATOM 800 O O . LEU A 1 106 ? 32.406 -3.131 0.902 1 96.56 106 LEU A O 1
ATOM 804 N N . GLU A 1 107 ? 33.625 -1.32 0.576 1 96.25 107 GLU A N 1
ATOM 805 C CA . GLU A 1 107 ? 33.719 -1.53 -0.864 1 96.25 107 GLU A CA 1
ATOM 806 C C . GLU A 1 107 ? 34.438 -2.844 -1.176 1 96.25 107 GLU A C 1
ATOM 808 O O . GLU A 1 107 ? 34.062 -3.561 -2.104 1 96.25 107 GLU A O 1
ATOM 813 N N . ASP A 1 108 ? 35.438 -3.068 -0.408 1 96.25 108 ASP A N 1
ATOM 814 C CA . ASP A 1 108 ? 36.188 -4.305 -0.613 1 96.25 108 ASP A CA 1
ATOM 815 C C . ASP A 1 108 ? 35.312 -5.527 -0.342 1 96.25 108 ASP A C 1
ATOM 817 O O . ASP A 1 108 ? 35.375 -6.52 -1.068 1 96.25 108 ASP A O 1
ATOM 821 N N . GLN A 1 109 ? 34.562 -5.465 0.687 1 96.75 109 GLN A N 1
ATOM 822 C CA . GLN A 1 109 ? 33.656 -6.562 1.016 1 96.75 109 GLN A CA 1
ATOM 823 C C . GLN A 1 109 ? 32.562 -6.711 -0.039 1 96.75 109 GLN A C 1
ATOM 825 O O . GLN A 1 109 ? 32.188 -7.828 -0.389 1 96.75 109 GLN A O 1
ATOM 830 N N . LEU A 1 110 ? 32.062 -5.613 -0.554 1 97.25 110 LEU A N 1
ATOM 831 C CA . LEU A 1 110 ? 31.062 -5.652 -1.616 1 97.25 110 LEU A CA 1
ATOM 832 C C . LEU A 1 110 ? 31.641 -6.25 -2.891 1 97.25 110 LEU A C 1
ATOM 834 O O . LEU A 1 110 ? 30.969 -7.02 -3.582 1 97.25 110 LEU A O 1
ATOM 838 N N . ASP A 1 111 ? 32.875 -5.879 -3.199 1 96.5 111 ASP A N 1
ATOM 839 C CA . ASP A 1 111 ? 33.562 -6.465 -4.348 1 96.5 111 ASP A CA 1
ATOM 840 C C . ASP A 1 111 ? 33.719 -7.977 -4.188 1 96.5 111 ASP A C 1
ATOM 842 O O . ASP A 1 111 ? 33.562 -8.727 -5.152 1 96.5 111 ASP A O 1
ATOM 846 N N . HIS A 1 112 ? 34.031 -8.344 -3.014 1 96.38 112 HIS A N 1
ATOM 847 C CA . HIS A 1 112 ? 34.156 -9.766 -2.732 1 96.38 112 HIS A CA 1
ATOM 848 C C . HIS A 1 112 ? 32.844 -10.508 -2.975 1 96.38 112 HIS A C 1
ATOM 850 O O . HIS A 1 112 ? 32.844 -11.57 -3.604 1 96.38 112 HIS A O 1
ATOM 856 N N . ILE A 1 113 ? 31.781 -10 -2.549 1 95.94 113 ILE A N 1
ATOM 857 C CA . ILE A 1 113 ? 30.469 -10.617 -2.721 1 95.94 113 ILE A CA 1
ATOM 858 C C . ILE A 1 113 ? 30.094 -10.641 -4.203 1 95.94 113 ILE A C 1
ATOM 860 O O . ILE A 1 113 ? 29.609 -11.648 -4.711 1 95.94 113 ILE A O 1
ATOM 864 N N . ALA A 1 114 ? 30.328 -9.539 -4.887 1 94.62 114 ALA A N 1
ATOM 865 C CA . ALA A 1 114 ? 30.016 -9.445 -6.309 1 94.62 114 ALA A CA 1
ATOM 866 C C . ALA A 1 114 ? 30.781 -10.484 -7.113 1 94.62 114 ALA A C 1
ATOM 868 O O . ALA A 1 114 ? 30.266 -11.039 -8.086 1 94.62 114 ALA A O 1
ATOM 869 N N . ARG A 1 115 ? 31.969 -10.805 -6.672 1 93.25 115 ARG A N 1
ATOM 870 C CA . ARG A 1 115 ? 32.844 -11.703 -7.422 1 93.25 115 ARG A CA 1
ATOM 871 C C . ARG A 1 115 ? 32.594 -13.156 -7.043 1 93.25 115 ARG A C 1
ATOM 873 O O . ARG A 1 115 ? 32.719 -14.047 -7.883 1 93.25 115 ARG A O 1
ATOM 880 N N . HIS A 1 116 ? 32.125 -13.375 -5.824 1 92.38 116 HIS A N 1
ATOM 881 C CA . HIS A 1 116 ? 32.156 -14.75 -5.34 1 92.38 116 HIS A CA 1
ATOM 882 C C . HIS A 1 116 ? 30.734 -15.312 -5.188 1 92.38 116 HIS A C 1
ATOM 884 O O . HIS A 1 116 ? 30.547 -16.531 -5.141 1 92.38 116 HIS A O 1
ATOM 890 N N . VAL A 1 117 ? 29.844 -14.484 -4.988 1 92.12 117 VAL A N 1
ATOM 891 C CA . VAL A 1 117 ? 28.453 -14.945 -4.875 1 92.12 117 VAL A CA 1
ATOM 892 C C . VAL A 1 117 ? 27.797 -14.914 -6.246 1 92.12 117 VAL A C 1
ATOM 894 O O . VAL A 1 117 ? 27.172 -13.906 -6.621 1 92.12 117 VAL A O 1
ATOM 897 N N . ARG A 1 118 ? 28 -15.984 -7.02 1 86.88 118 ARG A N 1
ATOM 898 C CA . ARG A 1 118 ? 27.469 -16.109 -8.375 1 86.88 118 ARG A CA 1
ATOM 899 C C . ARG A 1 118 ? 26.375 -17.188 -8.438 1 86.88 118 ARG A C 1
ATOM 901 O O . ARG A 1 118 ? 25.922 -17.672 -7.402 1 86.88 118 ARG A O 1
ATOM 908 N N . GLY A 1 119 ? 25.938 -17.391 -9.641 1 87.31 119 GLY A N 1
ATOM 909 C CA . GLY A 1 119 ? 24.953 -18.438 -9.836 1 87.31 119 GLY A CA 1
ATOM 910 C C . GLY A 1 119 ? 25.406 -19.797 -9.312 1 87.31 119 GLY A C 1
ATOM 911 O O . GLY A 1 119 ? 26.484 -20.281 -9.688 1 87.31 119 GLY A O 1
ATOM 912 N N . ARG A 1 120 ? 24.656 -20.344 -8.453 1 85.25 120 ARG A N 1
ATOM 913 C CA . ARG A 1 120 ? 25.016 -21.578 -7.75 1 85.25 120 ARG A CA 1
ATOM 914 C C . ARG A 1 120 ? 24.734 -22.797 -8.609 1 85.25 120 ARG A C 1
ATOM 916 O O . ARG A 1 120 ? 25.375 -23.844 -8.453 1 85.25 120 ARG A O 1
ATOM 923 N N . TRP A 1 121 ? 23.781 -22.688 -9.445 1 90.88 121 TRP A N 1
ATOM 924 C CA . TRP A 1 121 ? 23.297 -23.844 -10.18 1 90.88 121 TRP A CA 1
ATOM 925 C C . TRP A 1 121 ? 23.531 -23.672 -11.68 1 90.88 121 TRP A C 1
ATOM 927 O O . TRP A 1 121 ? 23.359 -22.578 -12.219 1 90.88 121 TRP A O 1
ATOM 937 N N . PRO A 1 122 ? 23.922 -24.75 -12.312 1 93.25 122 PRO A N 1
ATOM 938 C CA . PRO A 1 122 ? 24.125 -24.656 -13.758 1 93.25 122 PRO A CA 1
ATOM 939 C C . PRO A 1 122 ? 22.812 -24.5 -14.523 1 93.25 122 PRO A C 1
ATOM 941 O O . PRO A 1 122 ? 21.734 -24.688 -13.953 1 93.25 122 PRO A O 1
ATOM 944 N N . TRP A 1 123 ? 22.969 -24.156 -15.758 1 92.69 123 TRP A N 1
ATOM 945 C CA . TRP A 1 123 ? 21.812 -23.781 -16.578 1 92.69 123 TRP A CA 1
ATOM 946 C C . TRP A 1 123 ? 20.828 -24.938 -16.688 1 92.69 123 TRP A C 1
ATOM 948 O O . TRP A 1 123 ? 19.609 -24.734 -16.688 1 92.69 123 TRP A O 1
ATOM 958 N N . TRP A 1 124 ? 21.266 -26.109 -16.766 1 95.44 124 TRP A N 1
ATOM 959 C CA . TRP A 1 124 ? 20.375 -27.25 -16.984 1 95.44 124 TRP A CA 1
ATOM 960 C C . TRP A 1 124 ? 19.625 -27.594 -15.719 1 95.44 124 TRP A C 1
ATOM 962 O O . TRP A 1 124 ? 18.484 -28.062 -15.781 1 95.44 124 TRP A O 1
ATOM 972 N N . VAL A 1 125 ? 20.219 -27.391 -14.586 1 96.44 125 VAL A N 1
ATOM 973 C CA . VAL A 1 125 ? 19.531 -27.609 -13.328 1 96.44 125 VAL A CA 1
ATOM 974 C C . VAL A 1 125 ? 18.391 -26.594 -13.172 1 96.44 125 VAL A C 1
ATOM 976 O O . VAL A 1 125 ? 17.328 -26.922 -12.664 1 96.44 125 VAL A O 1
ATOM 979 N N . ASN A 1 126 ? 18.719 -25.391 -13.609 1 96.06 126 ASN A N 1
ATOM 980 C CA . ASN A 1 126 ? 17.703 -24.344 -13.57 1 96.06 126 ASN A CA 1
ATOM 981 C C . ASN A 1 126 ? 16.516 -24.688 -14.469 1 96.06 126 ASN A C 1
ATOM 983 O O . ASN A 1 126 ? 15.367 -24.453 -14.094 1 96.06 126 ASN A O 1
ATOM 987 N N . MET A 1 127 ? 16.766 -25.219 -15.625 1 97.69 127 MET A N 1
ATOM 988 C CA . MET A 1 127 ? 15.719 -25.641 -16.547 1 97.69 127 MET A CA 1
ATOM 989 C C . MET A 1 127 ? 14.883 -26.766 -15.938 1 97.69 127 MET A C 1
ATOM 991 O O . MET A 1 127 ? 13.648 -26.719 -15.984 1 97.69 127 MET A O 1
ATOM 995 N N . LEU A 1 128 ? 15.555 -27.688 -15.359 1 98 128 LEU A N 1
ATOM 996 C CA . LEU A 1 128 ? 14.859 -28.812 -14.75 1 98 128 LEU A CA 1
ATOM 997 C C . LEU A 1 128 ? 14.062 -28.375 -13.531 1 98 128 LEU A C 1
ATOM 999 O O . LEU A 1 128 ? 12.977 -28.891 -13.266 1 98 128 LEU A O 1
ATOM 1003 N N . ALA A 1 129 ? 14.648 -27.453 -12.82 1 97.88 129 ALA A N 1
ATOM 1004 C CA . ALA A 1 129 ? 13.969 -26.938 -11.633 1 97.88 129 ALA A CA 1
ATOM 1005 C C . ALA A 1 129 ? 12.633 -26.297 -12.008 1 97.88 129 ALA A C 1
ATOM 1007 O O . ALA A 1 129 ? 11.633 -26.484 -11.312 1 97.88 129 ALA A O 1
ATOM 1008 N N . ALA A 1 130 ? 12.617 -25.547 -13.078 1 98.19 130 ALA A N 1
ATOM 1009 C CA . ALA A 1 130 ? 11.375 -24.953 -13.555 1 98.19 130 ALA A CA 1
ATOM 1010 C C . ALA A 1 130 ? 10.359 -26.031 -13.945 1 98.19 130 ALA A C 1
ATOM 1012 O O . ALA A 1 130 ? 9.172 -25.906 -13.648 1 98.19 130 ALA A O 1
ATOM 1013 N N . GLY A 1 131 ? 10.867 -27.016 -14.664 1 98.56 131 GLY A N 1
ATOM 1014 C CA . GLY A 1 131 ? 10.016 -28.141 -15.023 1 98.56 131 GLY A CA 1
ATOM 1015 C C . GLY A 1 131 ? 9.414 -28.844 -13.82 1 98.56 131 GLY A C 1
ATOM 1016 O O . GLY A 1 131 ? 8.211 -29.109 -13.781 1 98.56 131 GLY A O 1
ATOM 1017 N N . ILE A 1 132 ? 10.211 -29.125 -12.852 1 98 132 ILE A N 1
ATOM 1018 C CA . ILE A 1 132 ? 9.781 -29.797 -11.641 1 98 132 ILE A CA 1
ATOM 1019 C C . ILE A 1 132 ? 8.766 -28.938 -10.891 1 98 132 ILE A C 1
ATOM 1021 O O . ILE A 1 132 ? 7.746 -29.438 -10.414 1 98 132 ILE A O 1
ATOM 1025 N N . ALA A 1 133 ? 9.062 -27.688 -10.742 1 97.81 133 ALA A N 1
ATOM 1026 C CA . ALA A 1 133 ? 8.164 -26.766 -10.047 1 97.81 133 ALA A CA 1
ATOM 1027 C C . ALA A 1 133 ? 6.797 -26.734 -10.719 1 97.81 133 ALA A C 1
ATOM 1029 O O . ALA A 1 133 ? 5.766 -26.812 -10.039 1 97.81 133 ALA A O 1
ATOM 1030 N N . CYS A 1 134 ? 6.75 -26.625 -12.023 1 97.94 134 CYS A N 1
ATOM 1031 C CA . CYS A 1 134 ? 5.484 -26.516 -12.742 1 97.94 134 CYS A CA 1
ATOM 1032 C C . CYS A 1 134 ? 4.746 -27.844 -12.758 1 97.94 134 CYS A C 1
ATOM 1034 O O . CYS A 1 134 ? 3.514 -27.891 -12.727 1 97.94 134 CYS A O 1
ATOM 1036 N N . ALA A 1 135 ? 5.5 -28.969 -12.852 1 97.19 135 ALA A N 1
ATOM 1037 C CA . ALA A 1 135 ? 4.863 -30.281 -12.711 1 97.19 135 ALA A CA 1
ATOM 1038 C C . ALA A 1 135 ? 4.195 -30.422 -11.352 1 97.19 135 ALA A C 1
ATOM 1040 O O . ALA A 1 135 ? 3.096 -30.969 -11.25 1 97.19 135 ALA A O 1
ATOM 1041 N N . ALA A 1 136 ? 4.879 -30 -10.359 1 97.12 136 ALA A N 1
ATOM 1042 C CA . ALA A 1 136 ? 4.301 -30.016 -9.016 1 97.12 136 ALA A CA 1
ATOM 1043 C C . ALA A 1 136 ? 3.043 -29.141 -8.953 1 97.12 136 ALA A C 1
ATOM 1045 O O . ALA A 1 136 ? 2.041 -29.547 -8.352 1 97.12 136 ALA A O 1
ATOM 1046 N N . PHE A 1 137 ? 3.09 -28.031 -9.602 1 94.81 137 PHE A N 1
ATOM 1047 C CA . PHE A 1 137 ? 1.921 -27.156 -9.688 1 94.81 137 PHE A CA 1
ATOM 1048 C C . PHE A 1 137 ? 0.763 -27.875 -10.375 1 94.81 137 PHE A C 1
ATOM 1050 O O . PHE A 1 137 ? -0.396 -27.688 -9.992 1 94.81 137 PHE A O 1
ATOM 1057 N N . ALA A 1 138 ? 1.121 -28.578 -11.367 1 93.75 138 ALA A N 1
ATOM 1058 C CA . ALA A 1 138 ? 0.084 -29.312 -12.086 1 93.75 138 ALA A CA 1
ATOM 1059 C C . ALA A 1 138 ? -0.623 -30.297 -11.164 1 93.75 138 ALA A C 1
ATOM 1061 O O . ALA A 1 138 ? -1.852 -30.406 -11.172 1 93.75 138 ALA A O 1
ATOM 1062 N N . VAL A 1 139 ? 0.13 -30.984 -10.383 1 92.75 139 VAL A N 1
ATOM 1063 C CA . VAL A 1 139 ? -0.444 -31.938 -9.445 1 92.75 139 VAL A CA 1
ATOM 1064 C C . VAL A 1 139 ? -1.308 -31.203 -8.422 1 92.75 139 VAL A C 1
ATOM 1066 O O . VAL A 1 139 ? -2.416 -31.656 -8.102 1 92.75 139 VAL A O 1
ATOM 1069 N N . LEU A 1 140 ? -0.854 -30.094 -7.945 1 93 140 LEU A N 1
ATOM 1070 C CA . LEU A 1 140 ? -1.562 -29.328 -6.93 1 93 140 LEU A CA 1
ATOM 1071 C C . LEU A 1 140 ? -2.85 -28.734 -7.496 1 93 140 LEU A C 1
ATOM 1073 O O . LEU A 1 140 ? -3.781 -28.438 -6.746 1 93 140 LEU A O 1
ATOM 1077 N N . ASN A 1 141 ? -2.832 -28.5 -8.758 1 90.19 141 ASN A N 1
ATOM 1078 C CA . ASN A 1 141 ? -4.016 -27.953 -9.406 1 90.19 141 ASN A CA 1
ATOM 1079 C C . ASN A 1 141 ? -4.875 -29.047 -10.031 1 90.19 141 ASN A C 1
ATOM 1081 O O . ASN A 1 141 ? -5.68 -28.781 -10.93 1 90.19 141 ASN A O 1
ATOM 1085 N N . HIS A 1 142 ? -4.617 -30.297 -9.711 1 88.5 142 HIS A N 1
ATOM 1086 C CA . HIS A 1 142 ? -5.461 -31.453 -9.977 1 88.5 142 HIS A CA 1
ATOM 1087 C C . HIS A 1 142 ? -5.375 -31.875 -11.438 1 88.5 142 HIS A C 1
ATOM 1089 O O . HIS A 1 142 ? -6.352 -32.375 -12.008 1 88.5 142 HIS A O 1
ATOM 1095 N N . PHE A 1 143 ? -4.289 -31.562 -12.016 1 88.31 143 PHE A N 1
ATOM 1096 C CA . PHE A 1 143 ? -4.02 -32.156 -13.32 1 88.31 143 PHE A CA 1
ATOM 1097 C C . PHE A 1 143 ? -3.564 -33.625 -13.172 1 88.31 143 PHE A C 1
ATOM 1099 O O . PHE A 1 143 ? -3.084 -34 -12.102 1 88.31 143 PHE A O 1
ATOM 1106 N N . SER A 1 144 ? -3.785 -34.406 -14.203 1 86.88 144 SER A N 1
ATOM 1107 C CA . SER A 1 144 ? -3.346 -35.812 -14.172 1 86.88 144 SER A CA 1
ATOM 1108 C C . SER A 1 144 ? -1.825 -35.906 -14.117 1 86.88 144 SER A C 1
ATOM 1110 O O . SER A 1 144 ? -1.124 -34.938 -14.445 1 86.88 144 SER A O 1
ATOM 1112 N N . LEU A 1 145 ? -1.336 -37.031 -13.625 1 87.81 145 LEU A N 1
ATOM 1113 C CA . LEU A 1 145 ? 0.105 -37.25 -13.562 1 87.81 145 LEU A CA 1
ATOM 1114 C C . LEU A 1 145 ? 0.728 -37.219 -14.953 1 87.81 145 LEU A C 1
ATOM 1116 O O . LEU A 1 145 ? 1.865 -36.75 -15.109 1 87.81 145 LEU A O 1
ATOM 1120 N N . THR A 1 146 ? -0.032 -37.656 -15.922 1 87.88 146 THR A N 1
ATOM 1121 C CA . THR A 1 146 ? 0.446 -37.562 -17.297 1 87.88 146 THR A CA 1
ATOM 1122 C C . THR A 1 146 ? 0.596 -36.125 -17.719 1 87.88 146 THR A C 1
ATOM 1124 O O . THR A 1 146 ? 1.59 -35.75 -18.359 1 87.88 146 THR A O 1
ATOM 1127 N N . ASP A 1 147 ? -0.386 -35.344 -17.375 1 90.12 147 ASP A N 1
ATOM 1128 C CA . ASP A 1 147 ? -0.294 -33.906 -17.672 1 90.12 147 ASP A CA 1
ATOM 1129 C C . ASP A 1 147 ? 0.918 -33.281 -16.984 1 90.12 147 ASP A C 1
ATOM 1131 O O . ASP A 1 147 ? 1.591 -32.438 -17.562 1 90.12 147 ASP A O 1
ATOM 1135 N N . ALA A 1 148 ? 1.125 -33.75 -15.766 1 93.62 148 ALA A N 1
ATOM 1136 C CA . ALA A 1 148 ? 2.234 -33.188 -14.992 1 93.62 148 ALA A CA 1
ATOM 1137 C C . ALA A 1 148 ? 3.57 -33.469 -15.68 1 93.62 148 ALA A C 1
ATOM 1139 O O . ALA A 1 148 ? 4.465 -32.625 -15.672 1 93.62 148 ALA A O 1
ATOM 1140 N N . VAL A 1 149 ? 3.691 -34.594 -16.234 1 94.06 149 VAL A N 1
ATOM 1141 C CA . VAL A 1 149 ? 4.922 -34.938 -16.938 1 94.06 149 VAL A CA 1
ATOM 1142 C C . VAL A 1 149 ? 5.09 -34.062 -18.172 1 94.06 149 VAL A C 1
ATOM 1144 O O . VAL A 1 149 ? 6.188 -33.594 -18.453 1 94.06 149 VAL A O 1
ATOM 1147 N N . LEU A 1 150 ? 4.027 -33.875 -18.922 1 94.44 150 LEU A N 1
ATOM 1148 C CA . LEU A 1 150 ? 4.086 -33.031 -20.109 1 94.44 150 LEU A CA 1
ATOM 1149 C C . LEU A 1 150 ? 4.383 -31.578 -19.734 1 94.44 150 LEU A C 1
ATOM 1151 O O . LEU A 1 150 ? 5.129 -30.891 -20.422 1 94.44 150 LEU A O 1
ATOM 1155 N N . VAL A 1 151 ? 3.754 -31.172 -18.641 1 96.38 151 VAL A N 1
ATOM 1156 C CA . VAL A 1 151 ? 4 -29.828 -18.109 1 96.38 151 VAL A CA 1
ATOM 1157 C C . VAL A 1 151 ? 5.48 -29.672 -17.781 1 96.38 151 VAL A C 1
ATOM 1159 O O . VAL A 1 151 ? 6.066 -28.609 -18.031 1 96.38 151 VAL A O 1
ATOM 1162 N N . PHE A 1 152 ? 6.098 -30.719 -17.234 1 98.12 152 PHE A N 1
ATOM 1163 C CA . PHE A 1 152 ? 7.52 -30.719 -16.891 1 98.12 152 PHE A CA 1
ATOM 1164 C C . PHE A 1 152 ? 8.359 -30.344 -18.109 1 98.12 152 PHE A C 1
ATOM 1166 O O . PHE A 1 152 ? 9.203 -29.453 -18.031 1 98.12 152 PHE A O 1
ATOM 1173 N N . PHE A 1 153 ? 8.086 -30.922 -19.188 1 97.81 153 PHE A N 1
ATOM 1174 C CA . PHE A 1 153 ? 8.883 -30.688 -20.391 1 97.81 153 PHE A CA 1
ATOM 1175 C C . PHE A 1 153 ? 8.594 -29.312 -20.984 1 97.81 153 PHE A C 1
ATOM 1177 O O . PHE A 1 153 ? 9.5 -28.625 -21.438 1 97.81 153 PHE A O 1
ATOM 1184 N N . GLY A 1 154 ? 7.328 -28.938 -21.047 1 97.88 154 GLY A N 1
ATOM 1185 C CA . GLY A 1 154 ? 6.988 -27.594 -21.5 1 97.88 154 GLY A CA 1
ATOM 1186 C C . GLY A 1 154 ? 7.676 -26.5 -20.703 1 97.88 154 GLY A C 1
ATOM 1187 O O . GLY A 1 154 ? 8.32 -25.625 -21.281 1 97.88 154 GLY A O 1
ATOM 1188 N N . ALA A 1 155 ? 7.582 -26.594 -19.406 1 98.56 155 ALA A N 1
ATOM 1189 C CA . ALA A 1 155 ? 8.148 -25.578 -18.531 1 98.56 155 ALA A CA 1
ATOM 1190 C C . ALA A 1 155 ? 9.672 -25.562 -18.609 1 98.56 155 ALA A C 1
ATOM 1192 O O . ALA A 1 155 ? 10.297 -24.5 -18.578 1 98.56 155 ALA A O 1
ATOM 1193 N N . ALA A 1 156 ? 10.289 -26.75 -18.672 1 98.62 156 ALA A N 1
ATOM 1194 C CA . ALA A 1 156 ? 11.742 -26.828 -18.781 1 98.62 156 ALA A CA 1
ATOM 1195 C C . ALA A 1 156 ? 12.242 -26.125 -20.047 1 98.62 156 ALA A C 1
ATOM 1197 O O . ALA A 1 156 ? 13.211 -25.359 -19.984 1 98.62 156 ALA A O 1
ATOM 1198 N N . CYS A 1 157 ? 11.586 -26.312 -21.125 1 98.5 157 CYS A N 1
ATOM 1199 C CA . CYS A 1 157 ? 11.969 -25.672 -22.375 1 98.5 157 CYS A CA 1
ATOM 1200 C C . CYS A 1 1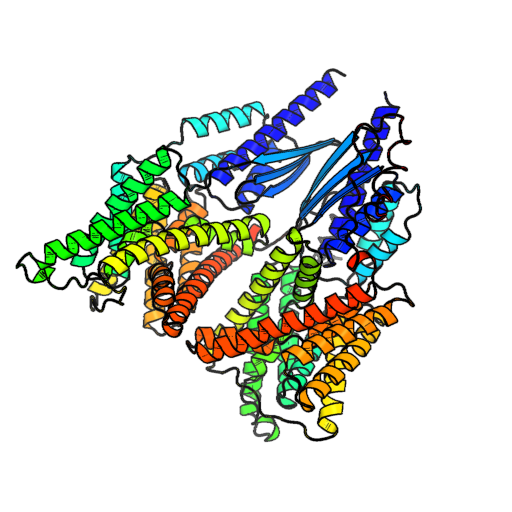57 ? 11.727 -24.172 -22.297 1 98.5 157 CYS A C 1
ATOM 1202 O O . CYS A 1 157 ? 12.547 -23.375 -22.781 1 98.5 157 CYS A O 1
ATOM 1204 N N . GLY A 1 158 ? 10.562 -23.812 -21.797 1 98.56 158 GLY A N 1
ATOM 1205 C CA . GLY A 1 158 ? 10.297 -22.391 -21.609 1 98.56 158 GLY A CA 1
ATOM 1206 C C . GLY A 1 158 ? 11.359 -21.688 -20.781 1 98.56 158 GLY A C 1
ATOM 1207 O O . GLY A 1 158 ? 11.82 -20.609 -21.141 1 98.56 158 GLY A O 1
ATOM 1208 N N . GLN A 1 159 ? 11.758 -22.328 -19.688 1 98.31 159 GLN A N 1
ATOM 1209 C CA . GLN A 1 159 ? 12.797 -21.766 -18.828 1 98.31 159 GLN A CA 1
ATOM 1210 C C . GLN A 1 159 ? 14.133 -21.688 -19.547 1 98.31 159 GLN A C 1
ATOM 1212 O O . GLN A 1 159 ? 14.93 -20.781 -19.328 1 98.31 159 GLN A O 1
ATOM 1217 N N . GLY A 1 160 ? 14.398 -22.641 -20.359 1 97.88 160 GLY A N 1
ATOM 1218 C CA . GLY A 1 160 ? 15.594 -22.578 -21.188 1 97.88 160 GLY A CA 1
ATOM 1219 C C . GLY A 1 160 ? 15.633 -21.344 -22.078 1 97.88 160 GLY A C 1
ATOM 1220 O O . GLY A 1 160 ? 16.656 -20.672 -22.172 1 97.88 160 GLY A O 1
ATOM 1221 N N . VAL A 1 161 ? 14.547 -21.047 -22.672 1 97.88 161 VAL A N 1
ATOM 1222 C CA . VAL A 1 161 ? 14.438 -19.875 -23.531 1 97.88 161 VAL A CA 1
ATOM 1223 C C . VAL A 1 161 ? 14.57 -18.609 -22.703 1 97.88 161 VAL A C 1
ATOM 1225 O O . VAL A 1 161 ? 15.258 -17.656 -23.094 1 97.88 161 VAL A O 1
ATOM 1228 N N . ARG A 1 162 ? 13.93 -18.625 -21.625 1 97.56 162 ARG A N 1
ATOM 1229 C CA . ARG A 1 162 ? 14.016 -17.453 -20.734 1 97.56 162 ARG A CA 1
ATOM 1230 C C . ARG A 1 162 ? 15.461 -17.156 -20.359 1 97.56 162 ARG A C 1
ATOM 1232 O O . ARG A 1 162 ? 15.906 -16.016 -20.422 1 97.56 162 ARG A O 1
ATOM 1239 N N . ARG A 1 163 ? 16.172 -18.172 -20.016 1 95.25 163 ARG A N 1
ATOM 1240 C CA . ARG A 1 163 ? 17.562 -18 -19.609 1 95.25 163 ARG A CA 1
ATOM 1241 C C . ARG A 1 163 ? 18.438 -17.547 -20.766 1 95.25 163 ARG A C 1
ATOM 1243 O O . ARG A 1 163 ? 19.297 -16.672 -20.609 1 95.25 163 ARG A O 1
ATOM 1250 N N . ALA A 1 164 ? 18.25 -18.109 -21.875 1 95.88 164 ALA A N 1
ATOM 1251 C CA . ALA A 1 164 ? 19.031 -17.766 -23.047 1 95.88 164 ALA A CA 1
ATOM 1252 C C . ALA A 1 164 ? 18.812 -16.297 -23.438 1 95.88 164 ALA A C 1
ATOM 1254 O O . ALA A 1 164 ? 19.766 -15.594 -23.781 1 95.88 164 ALA A O 1
ATOM 1255 N N . LEU A 1 165 ? 17.594 -15.898 -23.391 1 95.12 165 LEU A N 1
ATOM 1256 C CA . LEU A 1 165 ? 17.266 -14.523 -23.766 1 95.12 165 LEU A CA 1
ATOM 1257 C C . LEU A 1 165 ? 17.734 -13.547 -22.688 1 95.12 165 LEU A C 1
ATOM 1259 O O . LEU A 1 165 ? 18.172 -12.438 -23 1 95.12 165 LEU A O 1
ATOM 1263 N N . ALA A 1 166 ? 17.656 -13.961 -21.469 1 91.38 166 ALA A N 1
ATOM 1264 C CA . ALA A 1 166 ? 18.109 -13.117 -20.375 1 91.38 166 ALA A CA 1
ATOM 1265 C C . ALA A 1 166 ? 19.625 -12.883 -20.453 1 91.38 166 ALA A C 1
ATOM 1267 O O . ALA A 1 166 ? 20.094 -11.781 -20.172 1 91.38 166 ALA A O 1
ATOM 1268 N N . LYS A 1 167 ? 20.375 -13.867 -20.828 1 89.69 167 LYS A N 1
ATOM 1269 C CA . LYS A 1 167 ? 21.828 -13.75 -20.969 1 89.69 167 LYS A CA 1
ATOM 1270 C C . LYS A 1 167 ? 22.188 -12.742 -22.062 1 89.69 167 LYS A C 1
ATOM 1272 O O . LYS A 1 167 ? 23.219 -12.078 -21.984 1 89.69 167 LYS A O 1
ATOM 1277 N N . ARG A 1 168 ? 21.297 -12.578 -22.984 1 92.69 168 ARG A N 1
ATOM 1278 C CA . ARG A 1 168 ? 21.547 -11.656 -24.094 1 92.69 168 ARG A CA 1
ATOM 1279 C C . ARG A 1 168 ? 21.047 -10.258 -23.766 1 92.69 168 ARG A C 1
ATOM 1281 O O . ARG A 1 168 ? 21.219 -9.328 -24.562 1 92.69 168 ARG A O 1
ATOM 1288 N N . GLY A 1 169 ? 20.422 -10.141 -22.688 1 90.25 169 GLY A N 1
ATOM 1289 C CA . GLY A 1 169 ? 19.984 -8.828 -22.234 1 90.25 169 GLY A CA 1
ATOM 1290 C C . GLY A 1 169 ? 18.688 -8.375 -22.906 1 90.25 169 GLY A C 1
ATOM 1291 O O . GLY A 1 169 ? 18.453 -7.176 -23.062 1 90.25 169 GLY A O 1
ATOM 1292 N N . ILE A 1 170 ? 17.906 -9.281 -23.281 1 89.5 170 ILE A N 1
ATOM 1293 C CA . ILE A 1 170 ? 16.641 -8.953 -23.938 1 89.5 170 ILE A CA 1
ATOM 1294 C C . ILE A 1 170 ? 15.625 -8.469 -22.906 1 89.5 170 ILE A C 1
ATOM 1296 O O . ILE A 1 170 ? 15.711 -8.836 -21.719 1 89.5 170 ILE A O 1
ATOM 1300 N N . ASN A 1 171 ? 14.711 -7.637 -23.406 1 92.94 171 ASN A N 1
ATOM 1301 C CA . ASN A 1 171 ? 13.664 -7.074 -22.562 1 92.94 171 ASN A CA 1
ATOM 1302 C C . ASN A 1 171 ? 12.914 -8.164 -21.797 1 92.94 171 ASN A C 1
ATOM 1304 O O . ASN A 1 171 ? 12.609 -9.219 -22.359 1 92.94 171 ASN A O 1
ATOM 1308 N N . GLN A 1 172 ? 12.602 -7.906 -20.578 1 94.25 172 GLN A N 1
ATOM 1309 C CA . GLN A 1 172 ? 12.039 -8.93 -19.703 1 94.25 172 GLN A CA 1
ATOM 1310 C C . GLN A 1 172 ? 10.609 -9.281 -20.109 1 94.25 172 GLN A C 1
ATOM 1312 O O . GLN A 1 172 ? 10.164 -10.414 -19.938 1 94.25 172 GLN A O 1
ATOM 1317 N N . PHE A 1 173 ? 9.859 -8.328 -20.594 1 94.75 173 PHE A N 1
ATOM 1318 C CA . PHE A 1 173 ? 8.484 -8.578 -21.016 1 94.75 173 PHE A CA 1
ATOM 1319 C C . PHE A 1 173 ? 8.461 -9.43 -22.281 1 94.75 173 PHE A C 1
ATOM 1321 O O . PHE A 1 173 ? 7.672 -10.367 -22.391 1 94.75 173 PHE A O 1
ATOM 1328 N N . GLY A 1 174 ? 9.375 -9.055 -23.219 1 95.31 174 GLY A N 1
ATOM 1329 C CA . GLY A 1 174 ? 9.516 -9.883 -24.406 1 95.31 174 GLY A CA 1
ATOM 1330 C C . GLY A 1 174 ? 10.016 -11.289 -24.094 1 95.31 174 GLY A C 1
ATOM 1331 O O . GLY A 1 174 ? 9.539 -12.266 -24.672 1 95.31 174 GLY A O 1
ATOM 1332 N N . THR A 1 175 ? 10.906 -11.398 -23.188 1 97.06 175 THR A N 1
ATOM 1333 C CA . THR A 1 175 ? 11.438 -12.688 -22.75 1 97.06 175 THR A CA 1
ATOM 1334 C C . THR A 1 175 ? 10.336 -13.539 -22.125 1 97.06 175 THR A C 1
ATOM 1336 O O . THR A 1 175 ? 10.242 -14.742 -22.406 1 97.06 175 THR A O 1
ATOM 1339 N N . ALA A 1 176 ? 9.492 -12.938 -21.312 1 97.44 176 ALA A N 1
ATOM 1340 C CA . ALA A 1 176 ? 8.391 -13.656 -20.688 1 97.44 176 ALA A CA 1
ATOM 1341 C C . ALA A 1 176 ? 7.402 -14.164 -21.734 1 97.44 176 ALA A C 1
ATOM 1343 O O . ALA A 1 176 ? 6.93 -15.305 -21.656 1 97.44 176 ALA A O 1
ATOM 1344 N N . ALA A 1 177 ? 7.141 -13.359 -22.703 1 97.12 177 ALA A N 1
ATOM 1345 C CA . ALA A 1 177 ? 6.211 -13.734 -23.766 1 97.12 177 ALA A CA 1
ATOM 1346 C C . ALA A 1 177 ? 6.746 -14.906 -24.578 1 97.12 177 ALA A C 1
ATOM 1348 O O . ALA A 1 177 ? 6.031 -15.875 -24.844 1 97.12 177 ALA A O 1
ATOM 1349 N N . LEU A 1 178 ? 7.969 -14.82 -24.922 1 97.75 178 LEU A N 1
ATOM 1350 C CA . LEU A 1 178 ? 8.562 -15.859 -25.766 1 97.75 178 LEU A CA 1
ATOM 1351 C C . LEU A 1 178 ? 8.727 -17.156 -24.984 1 97.75 178 LEU A C 1
ATOM 1353 O O . LEU A 1 178 ? 8.562 -18.25 -25.547 1 97.75 178 LEU A O 1
ATOM 1357 N N . ALA A 1 179 ? 9.109 -17.047 -23.734 1 98.56 179 ALA A N 1
ATOM 1358 C CA . ALA A 1 179 ? 9.203 -18.234 -22.891 1 98.56 179 ALA A CA 1
ATOM 1359 C C . ALA A 1 179 ? 7.844 -18.891 -22.719 1 98.56 179 ALA A C 1
ATOM 1361 O O . ALA A 1 179 ? 7.738 -20.125 -22.781 1 98.56 179 ALA A O 1
ATOM 1362 N N . ALA A 1 180 ? 6.82 -18.078 -22.531 1 98.12 180 ALA A N 1
ATOM 1363 C CA . ALA A 1 180 ? 5.465 -18.609 -22.391 1 98.12 180 ALA A CA 1
ATOM 1364 C C . ALA A 1 180 ? 5.004 -19.281 -23.672 1 98.12 180 ALA A C 1
ATOM 1366 O O . ALA A 1 180 ? 4.387 -20.359 -23.641 1 98.12 180 ALA A O 1
ATOM 1367 N N . ALA A 1 181 ? 5.27 -18.656 -24.797 1 97.19 181 ALA A N 1
ATOM 1368 C CA . ALA A 1 181 ? 4.91 -19.219 -26.094 1 97.19 181 ALA A CA 1
ATOM 1369 C C . ALA A 1 181 ? 5.602 -20.562 -26.312 1 97.19 181 ALA A C 1
ATOM 1371 O O . ALA A 1 181 ? 4.988 -21.516 -26.797 1 97.19 181 ALA A O 1
ATOM 1372 N N . THR A 1 182 ? 6.82 -20.609 -25.906 1 98.19 182 THR A N 1
ATOM 1373 C CA . THR A 1 182 ? 7.586 -21.844 -26.078 1 98.19 182 THR A CA 1
ATOM 1374 C C . THR A 1 182 ? 7.035 -22.953 -25.172 1 98.19 182 THR A C 1
ATOM 1376 O O . THR A 1 182 ? 6.797 -24.078 -25.625 1 98.19 182 THR A O 1
ATOM 1379 N N . ALA A 1 183 ? 6.871 -22.641 -23.891 1 98.12 183 ALA A N 1
ATOM 1380 C CA . ALA A 1 183 ? 6.363 -23.609 -22.938 1 98.12 183 ALA A CA 1
ATOM 1381 C C . ALA A 1 183 ? 5.004 -24.156 -23.375 1 98.12 183 ALA A C 1
ATOM 1383 O O . ALA A 1 183 ? 4.777 -25.375 -23.359 1 98.12 183 ALA A O 1
ATOM 1384 N N . SER A 1 184 ? 4.137 -23.266 -23.797 1 95.81 184 SER A N 1
ATOM 1385 C CA . SER A 1 184 ? 2.799 -23.656 -24.219 1 95.81 184 SER A CA 1
ATOM 1386 C C . SER A 1 184 ? 2.85 -24.5 -25.5 1 95.81 184 SER A C 1
ATOM 1388 O O . SER A 1 184 ? 2.145 -25.5 -25.625 1 95.81 184 SER A O 1
ATOM 1390 N N . SER A 1 185 ? 3.654 -24.109 -26.453 1 95.75 185 SER A N 1
ATOM 1391 C CA . SER A 1 185 ? 3.762 -24.828 -27.719 1 95.75 185 SER A CA 1
ATOM 1392 C C . SER A 1 185 ? 4.316 -26.234 -27.516 1 95.75 185 SER A C 1
ATOM 1394 O O . SER A 1 185 ? 3.811 -27.188 -28.109 1 95.75 185 SER A O 1
ATOM 1396 N N . VAL A 1 186 ? 5.352 -26.344 -26.703 1 96.62 186 VAL A N 1
ATOM 1397 C CA . VAL A 1 186 ? 5.949 -27.641 -26.438 1 96.62 186 VAL A CA 1
ATOM 1398 C C . VAL A 1 186 ? 4.934 -28.547 -25.75 1 96.62 186 VAL A C 1
ATOM 1400 O O . VAL A 1 186 ? 4.789 -29.719 -26.109 1 96.62 186 VAL A O 1
ATOM 1403 N N . TYR A 1 187 ? 4.281 -28.047 -24.734 1 94.94 187 TYR A N 1
ATOM 1404 C CA . TYR A 1 187 ? 3.256 -28.828 -24.031 1 94.94 187 TYR A CA 1
ATOM 1405 C C . TYR A 1 187 ? 2.191 -29.312 -25.016 1 94.94 187 TYR A C 1
ATOM 1407 O O . TYR A 1 187 ? 1.807 -30.484 -24.984 1 94.94 187 TYR A O 1
ATOM 1415 N N . LEU A 1 188 ? 1.755 -28.391 -25.859 1 90.12 188 LEU A N 1
ATOM 1416 C CA . LEU A 1 188 ? 0.677 -28.734 -26.797 1 90.12 188 LEU A CA 1
ATOM 1417 C C . LEU A 1 188 ? 1.15 -29.734 -27.844 1 90.12 188 LEU A C 1
ATOM 1419 O O . LEU A 1 188 ? 0.409 -30.641 -28.219 1 90.12 188 LEU A O 1
ATOM 1423 N N . LEU A 1 189 ? 2.336 -29.547 -28.344 1 90.56 189 LEU A N 1
ATOM 1424 C CA . LEU A 1 189 ? 2.893 -30.484 -29.312 1 90.56 189 LEU A CA 1
ATOM 1425 C C . LEU A 1 189 ? 3.041 -31.875 -28.719 1 90.56 189 LEU A C 1
ATOM 1427 O O . LEU A 1 189 ? 2.762 -32.875 -29.375 1 90.56 189 LEU A O 1
ATOM 1431 N N . LEU A 1 190 ? 3.443 -31.922 -27.484 1 91.62 190 LEU A N 1
ATOM 1432 C CA . LEU A 1 190 ? 3.582 -33.219 -26.797 1 91.62 190 LEU A CA 1
ATOM 1433 C C . LEU A 1 190 ? 2.217 -33.844 -26.547 1 91.62 190 LEU A C 1
ATOM 1435 O O . LEU A 1 190 ? 2.072 -35.062 -26.641 1 91.62 190 LEU A O 1
ATOM 1439 N N . THR A 1 191 ? 1.294 -33.031 -26.172 1 87.25 191 THR A N 1
ATOM 1440 C CA . THR A 1 191 ? -0.065 -33.531 -25.969 1 87.25 191 THR A CA 1
ATOM 1441 C C . THR A 1 191 ? -0.618 -34.125 -27.266 1 87.25 191 THR A C 1
ATOM 1443 O O . THR A 1 191 ? -1.25 -35.188 -27.234 1 87.25 191 THR A O 1
ATOM 1446 N N . LEU A 1 192 ? -0.377 -33.438 -28.391 1 83.88 192 LEU A N 1
ATOM 1447 C CA . LEU A 1 192 ? -0.824 -33.938 -29.688 1 83.88 192 LEU A CA 1
ATOM 1448 C C . LEU A 1 192 ? -0.124 -35.25 -30.031 1 83.88 192 LEU A C 1
ATOM 1450 O O . LEU A 1 192 ? -0.743 -36.188 -30.578 1 83.88 192 LEU A O 1
ATOM 1454 N N . ALA A 1 193 ? 1.102 -35.312 -29.703 1 85.81 193 ALA A N 1
ATOM 1455 C CA . ALA A 1 193 ? 1.863 -36.531 -29.969 1 85.81 193 ALA A CA 1
ATOM 1456 C C . ALA A 1 193 ? 1.348 -37.688 -29.109 1 85.81 193 ALA A C 1
ATOM 1458 O O . ALA A 1 193 ? 1.3 -38.844 -29.578 1 85.81 193 ALA A O 1
ATOM 1459 N N . CYS A 1 194 ? 1.031 -37.406 -27.891 1 82.94 194 CYS A N 1
ATOM 1460 C CA . CYS A 1 194 ? 0.513 -38.438 -26.984 1 82.94 194 CYS A CA 1
ATOM 1461 C C . CYS A 1 194 ? -0.846 -38.938 -27.453 1 82.94 194 CYS A C 1
ATOM 1463 O O . CYS A 1 194 ? -1.182 -40.125 -27.25 1 82.94 194 CYS A O 1
ATOM 1465 N N . ARG A 1 195 ? -1.621 -38.125 -28 1 77.75 195 ARG A N 1
ATOM 1466 C CA . ARG A 1 195 ? -2.939 -38.5 -28.484 1 77.75 195 ARG A CA 1
ATOM 1467 C C . ARG A 1 195 ? -2.824 -39.469 -29.656 1 77.75 195 ARG A C 1
ATOM 1469 O O . ARG A 1 195 ? -3.723 -40.281 -29.891 1 77.75 195 ARG A O 1
ATOM 1476 N N . THR A 1 196 ? -1.767 -39.344 -30.375 1 77.81 196 THR A N 1
ATOM 1477 C CA . THR A 1 196 ? -1.595 -40.188 -31.547 1 77.81 196 THR A CA 1
ATOM 1478 C C . THR A 1 196 ? -1.036 -41.562 -31.141 1 77.81 196 THR A C 1
ATOM 1480 O O . THR A 1 196 ? -1.086 -42.531 -31.922 1 77.81 196 THR A O 1
ATOM 1483 N N . ILE A 1 197 ? -0.482 -41.531 -29.891 1 72.19 197 ILE A N 1
ATOM 1484 C CA . ILE A 1 197 ? 0.08 -42.812 -29.438 1 72.19 197 ILE A CA 1
ATOM 1485 C C . ILE A 1 197 ? -1.014 -43.656 -28.797 1 72.19 197 ILE A C 1
ATOM 1487 O O . ILE A 1 197 ? -1.778 -43.156 -27.969 1 72.19 197 ILE A O 1
ATOM 1491 N N . PRO A 1 198 ? -1.29 -44.906 -29.281 1 65.06 198 PRO A N 1
ATOM 1492 C CA . PRO A 1 198 ? -2.398 -45.781 -28.859 1 65.06 198 PRO A CA 1
ATOM 1493 C C . PRO A 1 198 ? -2.322 -46.188 -27.391 1 65.06 198 PRO A C 1
ATOM 1495 O O . PRO A 1 198 ? -3.105 -47.031 -26.938 1 65.06 198 PRO A O 1
ATOM 1498 N N . TRP A 1 199 ? -1.469 -45.625 -26.578 1 61.44 199 TRP A N 1
ATOM 1499 C CA . TRP A 1 199 ? -1.439 -46.031 -25.188 1 61.44 199 TRP A CA 1
ATOM 1500 C C . TRP A 1 199 ? -2.504 -45.281 -24.375 1 61.44 199 TRP A C 1
ATOM 1502 O O . TRP A 1 199 ? -2.625 -44.062 -24.469 1 61.44 199 TRP A O 1
ATOM 1512 N N . HIS A 1 200 ? -3.459 -46 -23.734 1 57 200 HIS A N 1
ATOM 1513 C CA . HIS A 1 200 ? -4.676 -45.562 -23.031 1 57 200 HIS A CA 1
ATOM 1514 C C . HIS A 1 200 ? -4.383 -44.5 -22 1 57 200 HIS A C 1
ATOM 1516 O O . HIS A 1 200 ? -5.172 -43.562 -21.828 1 57 200 HIS A O 1
ATOM 1522 N N . VAL A 1 201 ? -3.256 -44.656 -21.312 1 56.72 201 VAL A N 1
ATOM 1523 C CA . VAL A 1 201 ? -2.973 -43.781 -20.172 1 56.72 201 VAL A CA 1
ATOM 1524 C C . VAL A 1 201 ? -2.732 -42.344 -20.672 1 56.72 201 VAL A C 1
ATOM 1526 O O . VAL A 1 201 ? -3.021 -41.375 -19.969 1 56.72 201 VAL A O 1
ATOM 1529 N N . LEU A 1 202 ? -2.477 -42.25 -21.984 1 59.53 202 LEU A N 1
ATOM 1530 C CA . LEU A 1 202 ? -2.066 -40.969 -22.531 1 59.53 202 LEU A CA 1
ATOM 1531 C C . LEU A 1 202 ? -3.234 -40.281 -23.219 1 59.53 202 LEU A C 1
ATOM 1533 O O . LEU A 1 202 ? -3.154 -39.094 -23.547 1 59.53 202 LEU A O 1
ATOM 1537 N N . HIS A 1 203 ? -4.332 -40.938 -23.391 1 56.5 203 HIS A N 1
ATOM 1538 C CA . HIS A 1 203 ? -5.477 -40.406 -24.109 1 56.5 203 HIS A CA 1
ATOM 1539 C C . HIS A 1 203 ? -6.242 -39.406 -23.25 1 56.5 203 HIS A C 1
ATOM 1541 O O . HIS A 1 203 ? -7.016 -38.594 -23.766 1 56.5 203 HIS A O 1
ATOM 1547 N N . GLY A 1 204 ? -5.973 -39.375 -22 1 62.22 204 GLY A N 1
ATOM 1548 C CA . GLY A 1 204 ? -6.773 -38.531 -21.109 1 62.22 204 GLY A CA 1
ATOM 1549 C C . GLY A 1 204 ? -6.25 -37.125 -20.984 1 62.22 204 GLY A C 1
ATOM 1550 O O . GLY A 1 204 ? -6.844 -36.281 -20.297 1 62.22 204 GLY A O 1
ATOM 1551 N N . VAL A 1 205 ? -5.262 -36.844 -21.875 1 66.94 205 VAL A N 1
ATOM 1552 C CA . VAL A 1 205 ? -4.703 -35.5 -21.719 1 66.94 205 VAL A CA 1
ATOM 1553 C C . VAL A 1 205 ? -5.512 -34.531 -22.547 1 66.94 205 VAL A C 1
ATOM 1555 O O . VAL A 1 205 ? -5.688 -34.719 -23.766 1 66.94 205 VAL A O 1
ATOM 1558 N N . ASP A 1 206 ? -6.238 -33.562 -21.953 1 71.88 206 ASP A N 1
ATOM 1559 C CA . ASP A 1 206 ? -7.164 -32.656 -22.625 1 71.88 206 ASP A CA 1
ATOM 1560 C C . ASP A 1 206 ? -6.492 -31.312 -22.953 1 71.88 206 ASP A C 1
ATOM 1562 O O . ASP A 1 206 ? -7.133 -30.406 -23.484 1 71.88 206 ASP A O 1
ATOM 1566 N N . GLY A 1 207 ? -5.215 -31.266 -22.844 1 76.44 207 GLY A N 1
ATOM 1567 C CA . GLY A 1 207 ? -4.484 -30.094 -23.281 1 76.44 207 GLY A CA 1
ATOM 1568 C C . GLY A 1 207 ? -4.676 -28.891 -22.375 1 76.44 207 GLY A C 1
ATOM 1569 O O . GLY A 1 207 ? -4.164 -27.812 -22.641 1 76.44 207 GLY A O 1
ATOM 1570 N N . THR A 1 208 ? -5.312 -29.031 -21.297 1 80.94 208 THR A N 1
ATOM 1571 C CA . THR A 1 208 ? -5.645 -27.922 -20.406 1 80.94 208 THR A CA 1
ATOM 1572 C C . THR A 1 208 ? -4.453 -27.562 -19.531 1 80.94 208 THR A C 1
ATOM 1574 O O . THR A 1 208 ? -4.43 -26.5 -18.906 1 80.94 208 THR A O 1
ATOM 1577 N N . GLY A 1 209 ? -3.367 -28.375 -19.578 1 87.19 209 GLY A N 1
ATOM 1578 C CA . GLY A 1 209 ? -2.238 -28.234 -18.672 1 87.19 209 GLY A CA 1
ATOM 1579 C C . GLY A 1 209 ? -1.256 -27.156 -19.125 1 87.19 209 GLY A C 1
ATOM 1580 O O . GLY A 1 209 ? -0.279 -26.875 -18.422 1 87.19 209 GLY A O 1
ATOM 1581 N N . TYR A 1 210 ? -1.517 -26.484 -20.312 1 89.44 210 TYR A N 1
ATOM 1582 C CA . TYR A 1 210 ? -0.575 -25.469 -20.766 1 89.44 210 TYR A CA 1
ATOM 1583 C C . TYR A 1 210 ? -0.504 -24.312 -19.781 1 89.44 210 TYR A C 1
ATOM 1585 O O . TYR A 1 210 ? 0.526 -23.641 -19.688 1 89.44 210 TYR A O 1
ATOM 1593 N N . VAL A 1 211 ? -1.604 -24.078 -19.047 1 91.38 211 VAL A N 1
ATOM 1594 C CA . VAL A 1 211 ? -1.63 -23.016 -18.062 1 91.38 211 VAL A CA 1
ATOM 1595 C C . VAL A 1 211 ? -0.634 -23.312 -16.938 1 91.38 211 VAL A C 1
ATOM 1597 O O . VAL A 1 211 ? 0.02 -22.422 -16.406 1 91.38 211 VAL A O 1
ATOM 1600 N N . ALA A 1 212 ? -0.501 -24.578 -16.609 1 93.88 212 ALA A N 1
ATOM 1601 C CA . ALA A 1 212 ? 0.443 -24.984 -15.57 1 93.88 212 ALA A CA 1
ATOM 1602 C C . ALA A 1 212 ? 1.881 -24.891 -16.078 1 93.88 212 ALA A C 1
ATOM 1604 O O . ALA A 1 212 ? 2.803 -24.641 -15.297 1 93.88 212 ALA A O 1
ATOM 1605 N N . ALA A 1 213 ? 2.061 -25.016 -17.359 1 96.12 213 ALA A N 1
ATOM 1606 C CA . ALA A 1 213 ? 3.393 -25.047 -17.969 1 96.12 213 ALA A CA 1
ATOM 1607 C C . ALA A 1 213 ? 4.035 -23.656 -17.953 1 96.12 213 ALA A C 1
ATOM 1609 O O . ALA A 1 213 ? 5.246 -23.531 -18.125 1 96.12 213 ALA A O 1
ATOM 1610 N N . ILE A 1 214 ? 3.273 -22.609 -17.734 1 96.38 214 ILE A N 1
ATOM 1611 C CA . ILE A 1 214 ? 3.852 -21.281 -17.797 1 96.38 214 ILE A CA 1
ATOM 1612 C C . ILE A 1 214 ? 3.881 -20.656 -16.406 1 96.38 214 ILE A C 1
ATOM 1614 O O . ILE A 1 214 ? 4.191 -19.469 -16.25 1 96.38 214 ILE A O 1
ATOM 1618 N N . LEU A 1 215 ? 3.631 -21.469 -15.383 1 95.81 215 LEU A N 1
ATOM 1619 C CA . LEU A 1 215 ? 3.516 -20.938 -14.031 1 95.81 215 LEU A CA 1
ATOM 1620 C C . LEU A 1 215 ? 4.879 -20.516 -13.5 1 95.81 215 LEU A C 1
ATOM 1622 O O . LEU A 1 215 ? 4.957 -19.719 -12.547 1 95.81 215 LEU A O 1
ATOM 1626 N N . PHE A 1 216 ? 6 -21 -14.094 1 96.81 216 PHE A N 1
ATOM 1627 C CA . PHE A 1 216 ? 7.332 -20.594 -13.672 1 96.81 216 PHE A CA 1
ATOM 1628 C C . PHE A 1 216 ? 7.578 -19.125 -14 1 96.81 216 PHE A C 1
ATOM 1630 O O . PHE A 1 216 ? 8.5 -18.5 -13.461 1 96.81 216 PHE A O 1
ATOM 1637 N N . LEU A 1 217 ? 6.723 -18.484 -14.828 1 96.81 217 LEU A N 1
ATOM 1638 C CA . LEU A 1 217 ? 6.898 -17.109 -15.281 1 96.81 217 LEU A CA 1
ATOM 1639 C C . LEU A 1 217 ? 6.211 -16.141 -14.328 1 96.81 217 LEU A C 1
ATOM 1641 O O . LEU A 1 217 ? 6.418 -14.93 -14.422 1 96.81 217 LEU A O 1
ATOM 1645 N N . ILE A 1 218 ? 5.34 -16.609 -13.414 1 94.5 218 ILE A N 1
ATOM 1646 C CA . ILE A 1 218 ? 4.711 -15.727 -12.43 1 94.5 218 ILE A CA 1
ATOM 1647 C C . ILE A 1 218 ? 5.77 -15.172 -11.477 1 94.5 218 ILE A C 1
ATOM 1649 O O . ILE A 1 218 ? 6.484 -15.938 -10.828 1 94.5 218 ILE A O 1
ATOM 1653 N N . PRO A 1 219 ? 5.902 -13.891 -11.469 1 94.94 219 PRO A N 1
ATOM 1654 C CA . PRO A 1 219 ? 6.895 -13.312 -10.562 1 94.94 219 PRO A CA 1
ATOM 1655 C C . PRO A 1 219 ? 6.445 -13.32 -9.102 1 94.94 219 PRO A C 1
ATOM 1657 O O . PRO A 1 219 ? 6.203 -12.266 -8.516 1 94.94 219 PRO A O 1
ATOM 1660 N N . GLY A 1 220 ? 6.477 -14.43 -8.516 1 93.31 220 GLY A N 1
ATOM 1661 C CA . GLY A 1 220 ? 6.016 -14.609 -7.152 1 93.31 220 GLY A CA 1
ATOM 1662 C C . GLY A 1 220 ? 6.773 -13.766 -6.145 1 93.31 220 GLY A C 1
ATOM 1663 O O . GLY A 1 220 ? 6.176 -13.172 -5.246 1 93.31 220 GLY A O 1
ATOM 1664 N N . PHE A 1 221 ? 8.117 -13.695 -6.328 1 93.81 221 PHE A N 1
ATOM 1665 C CA . PHE A 1 221 ? 8.961 -12.961 -5.395 1 93.81 221 PHE A CA 1
ATOM 1666 C C . PHE A 1 221 ? 8.633 -11.477 -5.422 1 93.81 221 PHE A C 1
ATOM 1668 O O . PHE A 1 221 ? 8.289 -10.891 -4.395 1 93.81 221 PHE A O 1
ATOM 1675 N N . PRO A 1 222 ? 8.664 -10.867 -6.594 1 94 222 PRO A N 1
ATOM 1676 C CA . PRO A 1 222 ? 8.297 -9.453 -6.652 1 94 222 PRO A CA 1
ATOM 1677 C C . PRO A 1 222 ? 6.852 -9.203 -6.227 1 94 222 PRO A C 1
ATOM 1679 O O . PRO A 1 222 ? 6.555 -8.164 -5.621 1 94 222 PRO A O 1
ATOM 1682 N N . MET A 1 223 ? 5.965 -10.086 -6.523 1 94.69 223 MET A N 1
ATOM 1683 C CA . MET A 1 223 ? 4.551 -9.922 -6.199 1 94.69 223 MET A CA 1
ATOM 1684 C C . MET A 1 223 ? 4.34 -9.883 -4.688 1 94.69 223 MET A C 1
ATOM 1686 O O . MET A 1 223 ? 3.705 -8.961 -4.172 1 94.69 223 MET A O 1
ATOM 1690 N N . ILE A 1 224 ? 4.891 -10.828 -4.008 1 94.12 224 ILE A N 1
ATOM 1691 C CA . ILE A 1 224 ? 4.746 -10.891 -2.557 1 94.12 224 ILE A CA 1
ATOM 1692 C C . ILE A 1 224 ? 5.492 -9.727 -1.91 1 94.12 224 ILE A C 1
ATOM 1694 O O . ILE A 1 224 ? 4.973 -9.078 -0.999 1 94.12 224 ILE A O 1
ATOM 1698 N N . THR A 1 225 ? 6.672 -9.438 -2.389 1 93.88 225 THR A N 1
ATOM 1699 C CA . THR A 1 225 ? 7.469 -8.352 -1.824 1 93.88 225 THR A CA 1
ATOM 1700 C C . THR A 1 225 ? 6.762 -7.008 -2.008 1 93.88 225 THR A C 1
ATOM 1702 O O . THR A 1 225 ? 6.863 -6.125 -1.154 1 93.88 225 THR A O 1
ATOM 1705 N N . SER A 1 226 ? 6.07 -6.852 -3.109 1 95.12 226 SER A N 1
ATOM 1706 C CA . SER A 1 226 ? 5.328 -5.617 -3.346 1 95.12 226 SER A CA 1
ATOM 1707 C C . SER A 1 226 ? 4.305 -5.371 -2.246 1 95.12 226 SER A C 1
ATOM 1709 O O . SER A 1 226 ? 4.191 -4.254 -1.732 1 95.12 226 SER A O 1
ATOM 1711 N N . ILE A 1 227 ? 3.596 -6.391 -1.923 1 92.94 227 ILE A N 1
ATOM 1712 C CA . ILE A 1 227 ? 2.555 -6.266 -0.907 1 92.94 227 ILE A CA 1
ATOM 1713 C C . ILE A 1 227 ? 3.193 -6.027 0.459 1 92.94 227 ILE A C 1
ATOM 1715 O O . ILE A 1 227 ? 2.693 -5.23 1.256 1 92.94 227 ILE A O 1
ATOM 1719 N N . LEU A 1 228 ? 4.32 -6.66 0.727 1 91.62 228 LEU A N 1
ATOM 1720 C CA . LEU A 1 228 ? 5.027 -6.438 1.982 1 91.62 228 LEU A CA 1
ATOM 1721 C C . LEU A 1 228 ? 5.551 -5.008 2.064 1 91.62 228 LEU A C 1
ATOM 1723 O O . LEU A 1 228 ? 5.527 -4.395 3.135 1 91.62 228 LEU A O 1
ATOM 1727 N N . ASP A 1 229 ? 6.023 -4.512 0.958 1 93.38 229 ASP A N 1
ATOM 1728 C CA . ASP A 1 229 ? 6.457 -3.117 0.916 1 93.38 229 ASP A CA 1
ATOM 1729 C C . ASP A 1 229 ? 5.297 -2.174 1.22 1 93.38 229 ASP A C 1
ATOM 1731 O O . ASP A 1 229 ? 5.445 -1.228 1.997 1 93.38 229 ASP A O 1
ATOM 1735 N N . ILE A 1 230 ? 4.176 -2.459 0.631 1 91.88 230 ILE A N 1
ATOM 1736 C CA . ILE A 1 230 ? 2.986 -1.636 0.83 1 91.88 230 ILE A CA 1
ATOM 1737 C C . ILE A 1 230 ? 2.541 -1.716 2.289 1 91.88 230 ILE A C 1
ATOM 1739 O O . ILE A 1 230 ? 2.178 -0.702 2.889 1 91.88 230 ILE A O 1
ATOM 1743 N N . ALA A 1 231 ? 2.645 -2.873 2.877 1 89.81 231 ALA A N 1
ATOM 1744 C CA . ALA A 1 231 ? 2.238 -3.09 4.262 1 89.81 231 ALA A CA 1
ATOM 1745 C C . ALA A 1 231 ? 3.104 -2.275 5.223 1 89.81 231 ALA A C 1
ATOM 1747 O O . ALA A 1 231 ? 2.697 -2.002 6.352 1 89.81 231 ALA A O 1
ATOM 1748 N N . ARG A 1 232 ? 4.27 -1.83 4.738 1 88.19 232 ARG A N 1
ATOM 1749 C CA . ARG A 1 232 ? 5.164 -0.996 5.535 1 88.19 232 ARG A CA 1
ATOM 1750 C C . ARG A 1 232 ? 5.113 0.457 5.074 1 88.19 232 ARG A C 1
ATOM 1752 O O . ARG A 1 232 ? 6.039 1.229 5.332 1 88.19 232 ARG A O 1
ATOM 1759 N N . LEU A 1 233 ? 4.168 0.735 4.242 1 86.19 233 LEU A N 1
ATOM 1760 C CA . LEU A 1 233 ? 3.902 2.09 3.771 1 86.19 233 LEU A CA 1
ATOM 1761 C C . LEU A 1 233 ? 4.992 2.557 2.812 1 86.19 233 LEU A C 1
ATOM 1763 O O . LEU A 1 233 ? 5.199 3.762 2.639 1 86.19 233 LEU A O 1
ATOM 1767 N N . ASP A 1 234 ? 5.742 1.569 2.264 1 90.75 234 ASP A N 1
ATOM 1768 C CA . ASP A 1 234 ? 6.707 1.894 1.214 1 90.75 234 ASP A CA 1
ATOM 1769 C C . ASP A 1 234 ? 6.059 1.81 -0.167 1 90.75 234 ASP A C 1
ATOM 1771 O O . ASP A 1 234 ? 6.418 0.948 -0.973 1 90.75 234 ASP A O 1
ATOM 1775 N N . PHE A 1 235 ? 5.328 2.777 -0.461 1 92 235 PHE A N 1
ATOM 1776 C CA . PHE A 1 235 ? 4.547 2.773 -1.692 1 92 235 PHE A CA 1
ATOM 1777 C C . PHE A 1 235 ? 5.43 3.082 -2.895 1 92 235 PHE A C 1
ATOM 1779 O O . PHE A 1 235 ? 5.145 2.637 -4.012 1 92 235 PHE A O 1
ATOM 1786 N N . THR A 1 236 ? 6.488 3.812 -2.643 1 91.06 236 THR A N 1
ATOM 1787 C CA . THR A 1 236 ? 7.406 4.16 -3.721 1 91.06 236 THR A CA 1
ATOM 1788 C C . THR A 1 236 ? 8.039 2.908 -4.32 1 91.06 236 THR A C 1
ATOM 1790 O O . THR A 1 236 ? 8.336 2.869 -5.516 1 91.06 236 THR A O 1
ATOM 1793 N N . ALA A 1 237 ? 8.172 1.933 -3.523 1 94.38 237 ALA A N 1
ATOM 1794 C CA . ALA A 1 237 ? 8.719 0.666 -4.004 1 94.38 237 ALA A CA 1
ATOM 1795 C C . ALA A 1 237 ? 7.598 -0.316 -4.352 1 94.38 237 ALA A C 1
ATOM 1797 O O . ALA A 1 237 ? 7.664 -1.002 -5.375 1 94.38 237 ALA A O 1
ATOM 1798 N N . GLY A 1 238 ? 6.633 -0.368 -3.561 1 95.06 238 GLY A N 1
ATOM 1799 C CA . GLY A 1 238 ? 5.59 -1.378 -3.65 1 95.06 238 GLY A CA 1
ATOM 1800 C C . GLY A 1 238 ? 4.77 -1.276 -4.922 1 95.06 238 GLY A C 1
ATOM 1801 O O . GLY A 1 238 ? 4.5 -2.285 -5.574 1 95.06 238 GLY A O 1
ATOM 1802 N N . LEU A 1 239 ? 4.387 -0.095 -5.285 1 94.38 239 LEU A N 1
ATOM 1803 C CA . LEU A 1 239 ? 3.482 0.072 -6.414 1 94.38 239 LEU A CA 1
ATOM 1804 C C . LEU A 1 239 ? 4.176 -0.281 -7.727 1 94.38 239 LEU A C 1
ATOM 1806 O O . LEU A 1 239 ? 3.656 -1.071 -8.516 1 94.38 239 LEU A O 1
ATOM 1810 N N . PRO A 1 240 ? 5.371 0.28 -7.957 1 93.88 240 PRO A N 1
ATOM 1811 C CA . PRO A 1 240 ? 6.066 -0.133 -9.18 1 93.88 240 PRO A CA 1
ATOM 1812 C C . PRO A 1 240 ? 6.312 -1.639 -9.234 1 93.88 240 PRO A C 1
ATOM 1814 O O . PRO A 1 240 ? 6.184 -2.248 -10.305 1 93.88 240 PRO A O 1
ATOM 1817 N N . ARG A 1 241 ? 6.574 -2.256 -8.125 1 95.12 241 ARG A N 1
ATOM 1818 C CA . ARG A 1 241 ? 6.789 -3.699 -8.086 1 95.12 241 ARG A CA 1
ATOM 1819 C C . ARG A 1 241 ? 5.512 -4.449 -8.453 1 95.12 241 ARG A C 1
ATOM 1821 O O . ARG A 1 241 ? 5.566 -5.477 -9.141 1 95.12 241 ARG A O 1
ATOM 1828 N N . ALA A 1 242 ? 4.477 -4.012 -7.949 1 95.62 242 ALA A N 1
ATOM 1829 C CA . ALA A 1 242 ? 3.189 -4.629 -8.258 1 95.62 242 ALA A CA 1
ATOM 1830 C C . ALA A 1 242 ? 2.895 -4.551 -9.758 1 95.62 242 ALA A C 1
ATOM 1832 O O . ALA A 1 242 ? 2.461 -5.535 -10.359 1 95.62 242 ALA A O 1
ATOM 1833 N N . PHE A 1 243 ? 3.119 -3.393 -10.336 1 93.88 243 PHE A N 1
ATOM 1834 C CA . PHE A 1 243 ? 2.805 -3.211 -11.742 1 93.88 243 PHE A CA 1
ATOM 1835 C C . PHE A 1 243 ? 3.816 -3.936 -12.625 1 93.88 243 PHE A C 1
ATOM 1837 O O . PHE A 1 243 ? 3.482 -4.391 -13.719 1 93.88 243 PHE A O 1
ATOM 1844 N N . TYR A 1 244 ? 5 -4.055 -12.156 1 94.94 244 TYR A N 1
ATOM 1845 C CA . TYR A 1 244 ? 5.988 -4.883 -12.836 1 94.94 244 TYR A CA 1
ATOM 1846 C C . TYR A 1 244 ? 5.52 -6.332 -12.914 1 94.94 244 TYR A C 1
ATOM 1848 O O . TYR A 1 244 ? 5.535 -6.941 -13.984 1 94.94 244 TYR A O 1
ATOM 1856 N N . ALA A 1 245 ? 5.125 -6.895 -11.773 1 95.94 245 ALA A N 1
ATOM 1857 C CA . ALA A 1 245 ? 4.633 -8.266 -11.719 1 95.94 245 ALA A CA 1
ATOM 1858 C C . ALA A 1 245 ? 3.426 -8.453 -12.633 1 95.94 245 ALA A C 1
ATOM 1860 O O . ALA A 1 245 ? 3.344 -9.438 -13.375 1 95.94 245 ALA A O 1
ATOM 1861 N N . LEU A 1 246 ? 2.551 -7.5 -12.594 1 94.81 246 LEU A N 1
ATOM 1862 C CA . LEU A 1 246 ? 1.353 -7.551 -13.43 1 94.81 246 LEU A CA 1
ATOM 1863 C C . LEU A 1 246 ? 1.72 -7.547 -14.906 1 94.81 246 LEU A C 1
ATOM 1865 O O . LEU A 1 246 ? 1.132 -8.289 -15.703 1 94.81 246 LEU A O 1
ATOM 1869 N N . ALA A 1 247 ? 2.68 -6.723 -15.289 1 94.44 247 ALA A N 1
ATOM 1870 C CA . ALA A 1 247 ? 3.09 -6.617 -16.688 1 94.44 247 ALA A CA 1
ATOM 1871 C C . ALA A 1 247 ? 3.695 -7.93 -17.172 1 94.44 247 ALA A C 1
ATOM 1873 O O . ALA A 1 247 ? 3.465 -8.336 -18.328 1 94.44 247 ALA A O 1
ATOM 1874 N N . ILE A 1 248 ? 4.414 -8.562 -16.312 1 96.44 248 ILE A N 1
ATOM 1875 C CA . ILE A 1 248 ? 5.008 -9.844 -16.672 1 96.44 248 ILE A CA 1
ATOM 1876 C C . ILE A 1 248 ? 3.906 -10.875 -16.891 1 96.44 248 ILE A C 1
ATOM 1878 O O . ILE A 1 248 ? 3.932 -11.617 -17.875 1 96.44 248 ILE A O 1
ATOM 1882 N N . ILE A 1 249 ? 2.949 -10.953 -16.031 1 95.94 249 ILE A N 1
ATOM 1883 C CA . ILE A 1 249 ? 1.836 -11.898 -16.109 1 95.94 249 ILE A CA 1
ATOM 1884 C C . ILE A 1 249 ? 1.036 -11.633 -17.391 1 95.94 249 ILE A C 1
ATOM 1886 O O . ILE A 1 249 ? 0.665 -12.57 -18.094 1 95.94 249 ILE A O 1
ATOM 1890 N N . LEU A 1 250 ? 0.804 -10.344 -17.688 1 94.06 250 LEU A N 1
ATOM 1891 C CA . LEU A 1 250 ? 0.044 -9.977 -18.875 1 94.06 250 LEU A CA 1
ATOM 1892 C C . LEU A 1 250 ? 0.799 -10.367 -20.141 1 94.06 250 LEU A C 1
ATOM 1894 O O . LEU A 1 250 ? 0.201 -10.859 -21.109 1 94.06 250 LEU A O 1
ATOM 1898 N N . SER A 1 251 ? 2.068 -10.156 -20.141 1 95.69 251 SER A N 1
ATOM 1899 C CA . SER A 1 251 ? 2.891 -10.5 -21.297 1 95.69 251 SER A CA 1
ATOM 1900 C C . SER A 1 251 ? 2.904 -12 -21.547 1 95.69 251 SER A C 1
ATOM 1902 O O . SER A 1 251 ? 2.67 -12.453 -22.672 1 95.69 251 SER A O 1
ATOM 1904 N N . ALA A 1 252 ? 3.156 -12.773 -20.516 1 96.5 252 ALA A N 1
ATOM 1905 C CA . ALA A 1 252 ? 3.18 -14.234 -20.625 1 96.5 252 ALA A CA 1
ATOM 1906 C C . ALA A 1 252 ? 1.796 -14.773 -20.969 1 96.5 252 ALA A C 1
ATOM 1908 O O . ALA A 1 252 ? 1.665 -15.672 -21.797 1 96.5 252 ALA A O 1
ATOM 1909 N N . GLY A 1 253 ? 0.767 -14.242 -20.297 1 94 253 GLY A N 1
ATOM 1910 C CA . GLY A 1 253 ? -0.6 -14.672 -20.547 1 94 253 GLY A CA 1
ATOM 1911 C C . GLY A 1 253 ? -1.06 -14.406 -21.969 1 94 253 GLY A C 1
ATOM 1912 O O . GLY A 1 253 ? -1.742 -15.242 -22.578 1 94 253 GLY A O 1
ATOM 1913 N N . ALA A 1 254 ? -0.709 -13.266 -22.484 1 92.88 254 ALA A N 1
ATOM 1914 C CA . ALA A 1 254 ? -1.081 -12.93 -23.844 1 92.88 254 ALA A CA 1
ATOM 1915 C C . ALA A 1 254 ? -0.446 -13.891 -24.844 1 92.88 254 ALA A C 1
ATOM 1917 O O . ALA A 1 254 ? -1.089 -14.312 -25.812 1 92.88 254 ALA A O 1
ATOM 1918 N N . ALA A 1 255 ? 0.75 -14.188 -24.594 1 94.38 255 ALA A N 1
ATOM 1919 C CA . ALA A 1 255 ? 1.448 -15.109 -25.484 1 94.38 255 ALA A CA 1
ATOM 1920 C C . ALA A 1 255 ? 0.838 -16.5 -25.422 1 94.38 255 ALA A C 1
ATOM 1922 O O . ALA A 1 255 ? 0.661 -17.172 -26.438 1 94.38 255 ALA A O 1
ATOM 1923 N N . ALA A 1 256 ? 0.582 -16.984 -24.234 1 93.31 256 ALA A N 1
ATOM 1924 C CA . ALA A 1 256 ? -0.039 -18.281 -24.062 1 93.31 256 ALA A CA 1
ATOM 1925 C C . ALA A 1 256 ? -1.418 -18.328 -24.703 1 93.31 256 ALA A C 1
ATOM 1927 O O . ALA A 1 256 ? -1.807 -19.359 -25.281 1 93.31 256 ALA A O 1
ATOM 1928 N N . TRP A 1 257 ? -2.125 -17.234 -24.594 1 90.88 257 TRP A N 1
ATOM 1929 C CA . TRP A 1 257 ? -3.438 -17.141 -25.219 1 90.88 257 TRP A CA 1
ATOM 1930 C C . TRP A 1 257 ? -3.322 -17.234 -26.734 1 90.88 257 TRP A C 1
ATOM 1932 O O . TRP A 1 257 ? -4.125 -17.906 -27.391 1 90.88 257 TRP A O 1
ATOM 1942 N N . ALA A 1 258 ? -2.367 -16.578 -27.297 1 90.81 258 ALA A N 1
ATOM 1943 C CA . ALA A 1 258 ? -2.146 -16.625 -28.734 1 90.81 258 ALA A CA 1
ATOM 1944 C C . ALA A 1 258 ? -1.888 -18.062 -29.203 1 90.81 258 ALA A C 1
ATOM 1946 O O . ALA A 1 258 ? -2.391 -18.469 -30.25 1 90.81 258 ALA A O 1
ATOM 1947 N N . VAL A 1 259 ? -1.171 -18.75 -28.406 1 91.12 259 VAL A N 1
ATOM 1948 C CA . VAL A 1 259 ? -0.883 -20.141 -28.734 1 91.12 259 VAL A CA 1
ATOM 1949 C C . VAL A 1 259 ? -2.154 -20.984 -28.609 1 91.12 259 VAL A C 1
ATOM 1951 O O . VAL A 1 259 ? -2.4 -21.875 -29.438 1 91.12 259 VAL A O 1
ATOM 1954 N N . SER A 1 260 ? -2.891 -20.703 -27.625 1 87.19 260 SER A N 1
ATOM 1955 C CA . SER A 1 260 ? -4.133 -21.438 -27.422 1 87.19 260 SER A CA 1
ATOM 1956 C C . SER A 1 260 ? -5.125 -21.188 -28.547 1 87.19 260 SER A C 1
ATOM 1958 O O . SER A 1 260 ? -5.914 -22.078 -28.891 1 87.19 260 SER A O 1
ATOM 1960 N N . LEU A 1 261 ? -5.168 -20.031 -29.094 1 85.44 261 LEU A N 1
ATOM 1961 C CA . LEU A 1 261 ? -6.043 -19.719 -30.219 1 85.44 261 LEU A CA 1
ATOM 1962 C C . LEU A 1 261 ? -5.711 -20.578 -31.422 1 85.44 261 LEU A C 1
ATOM 1964 O O . LEU A 1 261 ? -6.609 -20.984 -32.156 1 85.44 261 LEU A O 1
ATOM 1968 N N . ALA A 1 262 ? -4.488 -20.797 -31.547 1 84.44 262 ALA A N 1
ATOM 1969 C CA . ALA A 1 262 ? -4.047 -21.578 -32.719 1 84.44 262 ALA A CA 1
ATOM 1970 C C . ALA A 1 262 ? -4.457 -23.047 -32.562 1 84.44 262 ALA A C 1
ATOM 1972 O O . ALA A 1 262 ? -4.664 -23.734 -33.562 1 84.44 262 ALA A O 1
ATOM 1973 N N . THR A 1 263 ? -4.68 -23.5 -31.359 1 80.12 263 THR A N 1
ATOM 1974 C CA . THR A 1 263 ? -4.945 -24.906 -31.156 1 80.12 263 THR A CA 1
ATOM 1975 C C . THR A 1 263 ? -6.391 -25.141 -30.719 1 80.12 263 THR A C 1
ATOM 1977 O O . THR A 1 263 ? -6.895 -26.266 -30.781 1 80.12 263 THR A O 1
ATOM 1980 N N . GLY A 1 264 ? -7.051 -24.062 -30.203 1 78 264 GLY A N 1
ATOM 1981 C CA . GLY A 1 264 ? -8.43 -24.172 -29.75 1 78 264 GLY A CA 1
ATOM 1982 C C . GLY A 1 264 ? -8.547 -24.719 -28.344 1 78 264 GLY A C 1
ATOM 1983 O O . GLY A 1 264 ? -9.648 -25.031 -27.891 1 78 264 GLY A O 1
ATOM 1984 N N . LEU A 1 265 ? -7.496 -24.797 -27.688 1 78 265 LEU A N 1
ATOM 1985 C CA . LEU A 1 265 ? -7.516 -25.391 -26.359 1 78 265 LEU A CA 1
ATOM 1986 C C . LEU A 1 265 ? -7.926 -24.359 -25.312 1 78 265 LEU A C 1
ATOM 1988 O O . LEU A 1 265 ? -7.566 -23.188 -25.406 1 78 265 LEU A O 1
ATOM 1992 N N . GLN A 1 266 ? -8.82 -24.906 -24.344 1 78.81 266 GLN A N 1
ATOM 1993 C CA . GLN A 1 266 ? -9.32 -24.078 -23.25 1 78.81 266 GLN A CA 1
ATOM 1994 C C . GLN A 1 266 ? -8.703 -24.484 -21.922 1 78.81 266 GLN A C 1
ATOM 1996 O O . GLN A 1 266 ? -8.438 -25.656 -21.688 1 78.81 266 GLN A O 1
ATOM 2001 N N . PRO A 1 267 ? -8.344 -23.453 -21.156 1 78.44 267 PRO A N 1
ATOM 2002 C CA . PRO A 1 267 ? -7.766 -23.781 -19.844 1 78.44 267 PRO A CA 1
ATOM 2003 C C . PRO A 1 267 ? -8.812 -24.219 -18.828 1 78.44 267 PRO A C 1
ATOM 2005 O O . PRO A 1 267 ? -9.008 -23.562 -17.812 1 78.44 267 PRO A O 1
ATOM 2008 N N . LEU A 1 268 ? -9.398 -25.359 -19.062 1 75.62 268 LEU A N 1
ATOM 2009 C CA . LEU A 1 268 ? -10.453 -25.875 -18.188 1 75.62 268 LEU A CA 1
ATOM 2010 C C . LEU A 1 268 ? -9.875 -26.469 -16.906 1 75.62 268 LEU A C 1
ATOM 2012 O O . LEU A 1 268 ? -8.688 -26.781 -16.859 1 75.62 268 LEU A O 1
ATOM 2016 N N . VAL A 1 269 ? -10.688 -26.453 -15.828 1 73.81 269 VAL A N 1
ATOM 2017 C CA . VAL A 1 269 ? -10.297 -27.062 -14.562 1 73.81 269 VAL A CA 1
ATOM 2018 C C . VAL A 1 269 ? -10.367 -28.578 -14.68 1 73.81 269 VAL A C 1
ATOM 2020 O O . VAL A 1 269 ? -11.398 -29.125 -15.07 1 73.81 269 VAL A O 1
ATOM 2023 N N . PRO A 1 270 ? -9.094 -29.078 -14.422 1 71.44 270 PRO A N 1
ATOM 2024 C CA . PRO A 1 270 ? -9.117 -30.531 -14.57 1 71.44 270 PRO A CA 1
ATOM 2025 C C . PRO A 1 270 ? -9.859 -31.234 -13.43 1 71.44 270 PRO A C 1
ATOM 2027 O O . PRO A 1 270 ? -10.039 -30.641 -12.359 1 71.44 270 PRO A O 1
ATOM 2030 N N . GLY A 1 271 ? -10.445 -32.375 -13.664 1 66.75 271 GLY A N 1
ATOM 2031 C CA . GLY A 1 271 ? -11.18 -33.156 -12.68 1 66.75 271 GLY A CA 1
ATOM 2032 C C . GLY A 1 271 ? -10.422 -34.344 -12.18 1 66.75 271 GLY A C 1
ATOM 2033 O O . GLY A 1 271 ? -11.023 -35.375 -11.805 1 66.75 271 GLY A O 1
ATOM 2034 N N . ALA A 1 272 ? -9.07 -34.25 -12.352 1 63.38 272 ALA A N 1
ATOM 2035 C CA . ALA A 1 272 ? -8.352 -35.438 -11.938 1 63.38 272 ALA A CA 1
ATOM 2036 C C . ALA A 1 272 ? -8.141 -35.469 -10.43 1 63.38 272 ALA A C 1
ATOM 2038 O O . ALA A 1 272 ? -7.703 -34.469 -9.844 1 63.38 272 ALA A O 1
ATOM 2039 N N . GLU A 1 273 ? -8.867 -36.25 -9.578 1 64.44 273 GLU A N 1
ATOM 2040 C CA . GLU A 1 273 ? -8.75 -36.125 -8.125 1 64.44 273 GLU A CA 1
ATOM 2041 C C . GLU A 1 273 ? -8.141 -37.375 -7.512 1 64.44 273 GLU A C 1
ATOM 2043 O O . GLU A 1 273 ? -8.57 -38.5 -7.812 1 64.44 273 GLU A O 1
ATOM 2048 N N . LEU A 1 274 ? -6.77 -37.25 -7.254 1 70.38 274 LEU A N 1
ATOM 2049 C CA . LEU A 1 274 ? -6.332 -38.219 -6.254 1 70.38 274 LEU A CA 1
ATOM 2050 C C . LEU A 1 274 ? -7.305 -38.25 -5.078 1 70.38 274 LEU A C 1
ATOM 2052 O O . LEU A 1 274 ? -8.047 -37.312 -4.844 1 70.38 274 LEU A O 1
ATOM 2056 N N . THR A 1 275 ? -7.582 -39.531 -4.633 1 78.06 275 THR A N 1
ATOM 2057 C CA . THR A 1 275 ? -8.531 -39.594 -3.527 1 78.06 275 THR A CA 1
ATOM 2058 C C . THR A 1 275 ? -7.859 -40.156 -2.273 1 78.06 275 THR A C 1
ATOM 2060 O O . THR A 1 275 ? -6.766 -40.719 -2.346 1 78.06 275 THR A O 1
ATOM 2063 N N . GLY A 1 276 ? -8.344 -39.812 -1.132 1 82.19 276 GLY A N 1
ATOM 2064 C CA . GLY A 1 276 ? -7.953 -40.406 0.145 1 82.19 276 GLY A CA 1
ATOM 2065 C C . GLY A 1 276 ? -6.582 -39.938 0.605 1 82.19 276 GLY A C 1
ATOM 2066 O O . GLY A 1 276 ? -6.242 -38.781 0.504 1 82.19 276 GLY A O 1
ATOM 2067 N N . VAL A 1 277 ? -5.781 -40.844 1.125 1 87.38 277 VAL A N 1
ATOM 2068 C CA . VAL A 1 277 ? -4.465 -40.594 1.704 1 87.38 277 VAL A CA 1
ATOM 2069 C C . VAL A 1 277 ? -3.488 -40.188 0.609 1 87.38 277 VAL A C 1
ATOM 2071 O O . VAL A 1 277 ? -2.596 -39.375 0.846 1 87.38 277 VAL A O 1
ATOM 2074 N N . LEU A 1 278 ? -3.719 -40.656 -0.609 1 87.56 278 LEU A N 1
ATOM 2075 C CA . LEU A 1 278 ? -2.838 -40.344 -1.73 1 87.56 278 LEU A CA 1
ATOM 2076 C C . LEU A 1 278 ? -2.949 -38.875 -2.119 1 87.56 278 LEU A C 1
ATOM 2078 O O . LEU A 1 278 ? -1.983 -38.281 -2.604 1 87.56 278 LEU A O 1
ATOM 2082 N N . TRP A 1 279 ? -4.113 -38.375 -1.889 1 89.25 279 TRP A N 1
ATOM 2083 C CA . TRP A 1 279 ? -4.301 -36.938 -2.145 1 89.25 279 TRP A CA 1
ATOM 2084 C C . TRP A 1 279 ? -3.42 -36.094 -1.227 1 89.25 279 TRP A C 1
ATOM 2086 O O . TRP A 1 279 ? -2.746 -35.188 -1.68 1 89.25 279 TRP A O 1
ATOM 2096 N N . TRP A 1 280 ? -3.318 -36.5 0.028 1 92.31 280 TRP A N 1
ATOM 2097 C CA . TRP A 1 280 ? -2.543 -35.75 1.013 1 92.31 280 TRP A CA 1
ATOM 2098 C C . TRP A 1 280 ? -1.047 -35.875 0.745 1 92.31 280 TRP A C 1
ATOM 2100 O O . TRP A 1 280 ? -0.31 -34.875 0.784 1 92.31 280 TRP A O 1
ATOM 2110 N N . VAL A 1 281 ? -0.637 -37.062 0.467 1 93.94 281 VAL A N 1
ATOM 2111 C CA . VAL A 1 281 ? 0.779 -37.312 0.232 1 93.94 281 VAL A CA 1
ATOM 2112 C C . VAL A 1 281 ? 1.22 -36.656 -1.067 1 93.94 281 VAL A C 1
ATOM 2114 O O . VAL A 1 281 ? 2.316 -36.094 -1.145 1 93.94 281 VAL A O 1
ATOM 2117 N N . GLY A 1 282 ? 0.353 -36.75 -2.051 1 93.94 282 GLY A N 1
ATOM 2118 C CA . GLY A 1 282 ? 0.651 -36.125 -3.32 1 93.94 282 GLY A CA 1
ATOM 2119 C C . GLY A 1 282 ? 0.794 -34.625 -3.209 1 93.94 282 GLY A C 1
ATOM 2120 O O . GLY A 1 282 ? 1.73 -34.031 -3.76 1 93.94 282 GLY A O 1
ATOM 2121 N N . ASN A 1 283 ? -0.129 -34.062 -2.477 1 95 283 ASN A N 1
ATOM 2122 C CA . ASN A 1 283 ? -0.078 -32.594 -2.303 1 95 283 ASN A CA 1
ATOM 2123 C C . ASN A 1 283 ? 1.132 -32.188 -1.473 1 95 283 ASN A C 1
ATOM 2125 O O . ASN A 1 283 ? 1.752 -31.156 -1.752 1 95 283 ASN A O 1
ATOM 2129 N N . ALA A 1 284 ? 1.43 -32.938 -0.463 1 97.19 284 ALA A N 1
ATOM 2130 C CA . ALA A 1 284 ? 2.592 -32.625 0.368 1 97.19 284 ALA A CA 1
ATOM 2131 C C . ALA A 1 284 ? 3.885 -32.75 -0.436 1 97.19 284 ALA A C 1
ATOM 2133 O O . ALA A 1 284 ? 4.738 -31.844 -0.379 1 97.19 284 ALA A O 1
ATOM 2134 N N . ALA A 1 285 ? 3.986 -33.812 -1.156 1 97 285 ALA A N 1
ATOM 2135 C CA . ALA A 1 285 ? 5.18 -34.031 -1.966 1 97 285 ALA A CA 1
ATOM 2136 C C . ALA A 1 285 ? 5.309 -33 -3.062 1 97 285 ALA A C 1
ATOM 2138 O O . ALA A 1 285 ? 6.398 -32.469 -3.305 1 97 285 ALA A O 1
ATOM 2139 N N . ALA A 1 286 ? 4.211 -32.75 -3.727 1 97.19 286 ALA A N 1
ATOM 2140 C CA . ALA A 1 286 ? 4.215 -31.75 -4.793 1 97.19 286 ALA A CA 1
ATOM 2141 C C . ALA A 1 286 ? 4.598 -30.375 -4.258 1 97.19 286 ALA A C 1
ATOM 2143 O O . ALA A 1 286 ? 5.348 -29.625 -4.898 1 97.19 286 ALA A O 1
ATOM 2144 N N . THR A 1 287 ? 4.055 -30.016 -3.09 1 97.94 287 THR A N 1
ATOM 2145 C CA . THR A 1 287 ? 4.391 -28.734 -2.484 1 97.94 287 THR A CA 1
ATOM 2146 C C . THR A 1 287 ? 5.883 -28.656 -2.174 1 97.94 287 THR A C 1
ATOM 2148 O O . THR A 1 287 ? 6.539 -27.656 -2.508 1 97.94 287 THR A O 1
ATOM 2151 N N . PHE A 1 288 ? 6.391 -29.703 -1.572 1 98.31 288 PHE A N 1
ATOM 2152 C CA . PHE A 1 288 ? 7.793 -29.75 -1.184 1 98.31 288 PHE A CA 1
ATOM 2153 C C . PHE A 1 288 ? 8.695 -29.641 -2.404 1 98.31 288 PHE A C 1
ATOM 2155 O O . PHE A 1 288 ? 9.594 -28.781 -2.441 1 98.31 288 PHE A O 1
ATOM 2162 N N . VAL A 1 289 ? 8.422 -30.406 -3.381 1 97.88 289 VAL A N 1
ATOM 2163 C CA . VAL A 1 289 ? 9.25 -30.469 -4.578 1 97.88 289 VAL A CA 1
ATOM 2164 C C . VAL A 1 289 ? 9.086 -29.172 -5.379 1 97.88 289 VAL A C 1
ATOM 2166 O O . VAL A 1 289 ? 10.055 -28.672 -5.953 1 97.88 289 VAL A O 1
ATOM 2169 N N . GLY A 1 290 ? 7.902 -28.672 -5.461 1 98 290 GLY A N 1
ATOM 2170 C CA . GLY A 1 290 ? 7.66 -27.422 -6.148 1 98 290 GLY A CA 1
ATOM 2171 C C . GLY A 1 290 ? 8.445 -26.266 -5.562 1 98 290 GLY A C 1
ATOM 2172 O O . GLY A 1 290 ? 9.07 -25.5 -6.301 1 98 290 GLY A O 1
ATOM 2173 N N . ILE A 1 291 ? 8.438 -26.156 -4.262 1 98.12 291 ILE A N 1
ATOM 2174 C CA . ILE A 1 291 ? 9.156 -25.078 -3.592 1 98.12 291 ILE A CA 1
ATOM 2175 C C . ILE A 1 291 ? 10.656 -25.234 -3.82 1 98.12 291 ILE A C 1
ATOM 2177 O O . ILE A 1 291 ? 11.367 -24.25 -4.023 1 98.12 291 ILE A O 1
ATOM 2181 N N . CYS A 1 292 ? 11.133 -26.469 -3.82 1 97.75 292 CYS A N 1
ATOM 2182 C CA . CYS A 1 292 ? 12.539 -26.703 -4.133 1 97.75 292 CYS A CA 1
ATOM 2183 C C . CYS A 1 292 ? 12.883 -26.188 -5.527 1 97.75 292 CYS A C 1
ATOM 2185 O O . CYS A 1 292 ? 13.938 -25.578 -5.734 1 97.75 292 CYS A O 1
ATOM 2187 N N . GLY A 1 293 ? 12.039 -26.453 -6.441 1 97.56 293 GLY A N 1
ATOM 2188 C CA . GLY A 1 293 ? 12.25 -25.969 -7.793 1 97.56 293 GLY A CA 1
ATOM 2189 C C . GLY A 1 293 ? 12.352 -24.453 -7.867 1 97.56 293 GLY A C 1
ATOM 2190 O O . GLY A 1 293 ? 13.289 -23.922 -8.461 1 97.56 293 GLY A O 1
ATOM 2191 N N . PHE A 1 294 ? 11.477 -23.797 -7.227 1 96.38 294 PHE A N 1
ATOM 2192 C CA . PHE A 1 294 ? 11.492 -22.344 -7.234 1 96.38 294 PHE A CA 1
ATOM 2193 C C . PHE A 1 294 ? 12.719 -21.812 -6.496 1 96.38 294 PHE A C 1
ATOM 2195 O O . PHE A 1 294 ? 13.312 -20.812 -6.906 1 96.38 294 PHE A O 1
ATOM 2202 N N . ALA A 1 295 ? 13.047 -22.438 -5.426 1 96.5 295 ALA A N 1
ATOM 2203 C CA . ALA A 1 295 ? 14.211 -22.016 -4.656 1 96.5 295 ALA A CA 1
ATOM 2204 C C . ALA A 1 295 ? 15.477 -22.062 -5.504 1 96.5 295 ALA A C 1
ATOM 2206 O O . ALA A 1 295 ? 16.344 -21.203 -5.391 1 96.5 295 ALA A O 1
ATOM 2207 N N . VAL A 1 296 ? 15.562 -23.078 -6.309 1 96 296 VAL A N 1
ATOM 2208 C CA . VAL A 1 296 ? 16.703 -23.203 -7.215 1 96 296 VAL A CA 1
ATOM 2209 C C . VAL A 1 296 ? 16.703 -22.031 -8.203 1 96 296 VAL A C 1
ATOM 2211 O O . VAL A 1 296 ? 17.75 -21.438 -8.461 1 96 296 VAL A O 1
ATOM 2214 N N . MET A 1 297 ? 15.586 -21.719 -8.688 1 95.38 297 MET A N 1
ATOM 2215 C CA . MET A 1 297 ? 15.461 -20.625 -9.648 1 95.38 297 MET A CA 1
ATOM 2216 C C . MET A 1 297 ? 15.797 -19.281 -8.992 1 95.38 297 MET A C 1
ATOM 2218 O O . MET A 1 297 ? 16.25 -18.359 -9.672 1 95.38 297 MET A O 1
ATOM 2222 N N . PHE A 1 298 ? 15.609 -19.219 -7.672 1 95.44 298 PHE A N 1
ATOM 2223 C CA . PHE A 1 298 ? 15.922 -18 -6.934 1 95.44 298 PHE A CA 1
ATOM 2224 C C . PHE A 1 298 ? 17.375 -18 -6.457 1 95.44 298 PHE A C 1
ATOM 2226 O O . PHE A 1 298 ? 17.797 -17.109 -5.719 1 95.44 298 PHE A O 1
ATOM 2233 N N . ASN A 1 299 ? 18.141 -18.969 -6.855 1 96.06 299 ASN A N 1
ATOM 2234 C CA . ASN A 1 299 ? 19.547 -19.109 -6.492 1 96.06 299 ASN A CA 1
ATOM 2235 C C . ASN A 1 299 ? 19.719 -19.25 -4.984 1 96.06 299 ASN A C 1
ATOM 2237 O O . ASN A 1 299 ? 20.656 -18.688 -4.406 1 96.06 299 ASN A O 1
ATOM 2241 N N . SER A 1 300 ? 18.797 -20.016 -4.387 1 95.75 300 SER A N 1
ATOM 2242 C CA . SER A 1 300 ? 18.875 -20.297 -2.957 1 95.75 300 SER A CA 1
ATOM 2243 C C . SER A 1 300 ? 19.938 -21.344 -2.648 1 95.75 300 SER A C 1
ATOM 2245 O O . SER A 1 300 ? 20.234 -22.203 -3.482 1 95.75 300 SER A O 1
ATOM 2247 N N . THR A 1 301 ? 20.562 -21.219 -1.481 1 94.06 301 THR A N 1
ATOM 2248 C CA . THR A 1 301 ? 21.438 -22.281 -1.001 1 94.06 301 THR A CA 1
ATOM 2249 C C . THR A 1 301 ? 20.641 -23.531 -0.65 1 94.06 301 THR A C 1
ATOM 2251 O O . THR A 1 301 ? 19.406 -23.484 -0.577 1 94.06 301 THR A O 1
ATOM 2254 N N . ARG A 1 302 ? 21.312 -24.641 -0.438 1 94.62 302 ARG A N 1
ATOM 2255 C CA . ARG A 1 302 ? 20.656 -25.891 -0.087 1 94.62 302 ARG A CA 1
ATOM 2256 C C . ARG A 1 302 ? 19.906 -25.75 1.232 1 94.62 302 ARG A C 1
ATOM 2258 O O . ARG A 1 302 ? 18.797 -26.297 1.382 1 94.62 302 ARG A O 1
ATOM 2265 N N . THR A 1 303 ? 20.469 -25.047 2.123 1 95 303 THR A N 1
ATOM 2266 C CA . THR A 1 303 ? 19.828 -24.844 3.42 1 95 303 THR A CA 1
ATOM 2267 C C . THR A 1 303 ? 18.578 -23.984 3.283 1 95 303 THR A C 1
ATOM 2269 O O . THR A 1 303 ? 17.531 -24.297 3.863 1 95 303 THR A O 1
ATOM 2272 N N . MET A 1 304 ? 18.703 -22.922 2.494 1 95.44 304 MET A N 1
ATOM 2273 C CA . MET A 1 304 ? 17.547 -22.062 2.248 1 95.44 304 MET A CA 1
ATOM 2274 C C . MET A 1 304 ? 16.422 -22.844 1.586 1 95.44 304 MET A C 1
ATOM 2276 O O . MET A 1 304 ? 15.258 -22.719 1.975 1 95.44 304 MET A O 1
ATOM 2280 N N . MET A 1 305 ? 16.797 -23.641 0.671 1 96.44 305 MET A N 1
ATOM 2281 C CA . MET A 1 305 ? 15.836 -24.422 -0.114 1 96.44 305 MET A CA 1
ATOM 2282 C C . MET A 1 305 ? 15.078 -25.406 0.77 1 96.44 305 MET A C 1
ATOM 2284 O O . MET A 1 305 ? 13.852 -25.453 0.751 1 96.44 305 MET A O 1
ATOM 2288 N N . LEU A 1 306 ? 15.773 -26.141 1.592 1 96.94 306 LEU A N 1
ATOM 2289 C CA . LEU A 1 306 ? 15.164 -27.172 2.43 1 96.94 306 LEU A CA 1
ATOM 2290 C C . LEU A 1 306 ? 14.258 -26.547 3.488 1 96.94 306 LEU A C 1
ATOM 2292 O O . LEU A 1 306 ? 13.148 -27.016 3.713 1 96.94 306 LEU A O 1
ATOM 2296 N N . ARG A 1 307 ? 14.68 -25.531 4.082 1 97.12 307 ARG A N 1
ATOM 2297 C CA . ARG A 1 307 ? 13.898 -24.875 5.133 1 97.12 307 ARG A CA 1
ATOM 2298 C C . ARG A 1 307 ? 12.664 -24.188 4.551 1 97.12 307 ARG A C 1
ATOM 2300 O O . ARG A 1 307 ? 11.594 -24.203 5.152 1 97.12 307 ARG A O 1
ATOM 2307 N N . ALA A 1 308 ? 12.867 -23.578 3.389 1 97.44 308 ALA A N 1
ATOM 2308 C CA . ALA A 1 308 ? 11.719 -22.969 2.715 1 97.44 308 ALA A CA 1
ATOM 2309 C C . ALA A 1 308 ? 10.695 -24.031 2.316 1 97.44 308 ALA A C 1
ATOM 2311 O O . ALA A 1 308 ? 9.484 -23.828 2.463 1 97.44 308 ALA A O 1
ATOM 2312 N N . ALA A 1 309 ? 11.195 -25.156 1.82 1 98.25 309 ALA A N 1
ATOM 2313 C CA . ALA A 1 309 ? 10.32 -26.234 1.37 1 98.25 309 ALA A CA 1
ATOM 2314 C C . ALA A 1 309 ? 9.547 -26.844 2.537 1 98.25 309 ALA A C 1
ATOM 2316 O O . ALA A 1 309 ? 8.359 -27.141 2.41 1 98.25 309 ALA A O 1
ATOM 2317 N N . ILE A 1 310 ? 10.156 -26.984 3.658 1 97.81 310 ILE A N 1
ATOM 2318 C CA . ILE A 1 310 ? 9.508 -27.531 4.84 1 97.81 310 ILE A CA 1
ATOM 2319 C C . ILE A 1 310 ? 8.445 -26.562 5.348 1 97.81 310 ILE A C 1
ATOM 2321 O O . ILE A 1 310 ? 7.309 -26.953 5.621 1 97.81 310 ILE A O 1
ATOM 2325 N N . ALA A 1 311 ? 8.828 -25.328 5.461 1 97.69 311 ALA A N 1
ATOM 2326 C CA . ALA A 1 311 ? 7.898 -24.312 5.934 1 97.69 311 ALA A CA 1
ATOM 2327 C C . ALA A 1 311 ? 6.688 -24.203 5.012 1 97.69 311 ALA A C 1
ATOM 2329 O O . ALA A 1 311 ? 5.547 -24.156 5.477 1 97.69 311 ALA A O 1
ATOM 2330 N N . GLY A 1 312 ? 6.98 -24.172 3.725 1 97.88 312 GLY A N 1
ATOM 2331 C CA . GLY A 1 312 ? 5.902 -24.062 2.756 1 97.88 312 GLY A CA 1
ATOM 2332 C C . GLY A 1 312 ? 5.004 -25.297 2.721 1 97.88 312 GLY A C 1
ATOM 2333 O O . GLY A 1 312 ? 3.789 -25.172 2.559 1 97.88 312 GLY A O 1
ATOM 2334 N N . MET A 1 313 ? 5.613 -26.438 2.828 1 98.25 313 MET A N 1
ATOM 2335 C CA . MET A 1 313 ? 4.848 -27.688 2.82 1 98.25 313 MET A CA 1
ATOM 2336 C C . MET A 1 313 ? 3.873 -27.734 3.994 1 98.25 313 MET A C 1
ATOM 2338 O O . MET A 1 313 ? 2.691 -28.016 3.812 1 98.25 313 MET A O 1
ATOM 2342 N N . VAL A 1 314 ? 4.316 -27.438 5.184 1 98 314 VAL A N 1
ATOM 2343 C CA . VAL A 1 314 ? 3.461 -27.422 6.367 1 98 314 VAL A CA 1
ATOM 2344 C C . VAL A 1 314 ? 2.354 -26.391 6.203 1 98 314 VAL A C 1
ATOM 2346 O O . VAL A 1 314 ? 1.186 -26.672 6.484 1 98 314 VAL A O 1
ATOM 2349 N N . ALA A 1 315 ? 2.721 -25.25 5.734 1 98.12 315 ALA A N 1
ATOM 2350 C CA . ALA A 1 315 ? 1.759 -24.156 5.57 1 98.12 315 ALA A CA 1
ATOM 2351 C C . ALA A 1 315 ? 0.685 -24.531 4.551 1 98.12 315 ALA A C 1
ATOM 2353 O O . ALA A 1 315 ? -0.504 -24.297 4.781 1 98.12 315 ALA A O 1
ATOM 2354 N N . ASN A 1 316 ? 1.118 -25.062 3.43 1 97.62 316 ASN A N 1
ATOM 2355 C CA . ASN A 1 316 ? 0.153 -25.422 2.395 1 97.62 316 ASN A CA 1
ATOM 2356 C C . ASN A 1 316 ? -0.76 -26.547 2.844 1 97.62 316 ASN A C 1
ATOM 2358 O O . ASN A 1 316 ? -1.94 -26.578 2.49 1 97.62 316 ASN A O 1
ATOM 2362 N N . MET A 1 317 ? -0.208 -27.5 3.545 1 97.19 317 MET A N 1
ATOM 2363 C CA . MET A 1 317 ? -1.03 -28.594 4.055 1 97.19 317 MET A CA 1
ATOM 2364 C C . MET A 1 317 ? -2.068 -28.078 5.047 1 97.19 317 MET A C 1
ATOM 2366 O O . MET A 1 317 ? -3.207 -28.547 5.059 1 97.19 317 MET A O 1
ATOM 2370 N N . MET A 1 318 ? -1.723 -27.141 5.824 1 97 318 MET A N 1
ATOM 2371 C CA . MET A 1 318 ? -2.676 -26.531 6.75 1 97 318 MET A CA 1
ATOM 2372 C C . MET A 1 318 ? -3.734 -25.734 5.996 1 97 318 MET A C 1
ATOM 2374 O O . MET A 1 318 ? -4.906 -25.734 6.379 1 97 318 MET A O 1
ATOM 2378 N N . ARG A 1 319 ? -3.266 -25.016 5.008 1 96.5 319 ARG A N 1
ATOM 2379 C CA . ARG A 1 319 ? -4.211 -24.297 4.172 1 96.5 319 ARG A CA 1
ATOM 2380 C C . ARG A 1 319 ? -5.234 -25.234 3.547 1 96.5 319 ARG A C 1
ATOM 2382 O O . ARG A 1 319 ? -6.438 -24.969 3.584 1 96.5 319 ARG A O 1
ATOM 2389 N N . LEU A 1 320 ? -4.75 -26.359 2.984 1 94.56 320 LEU A N 1
ATOM 2390 C CA . LEU A 1 320 ? -5.625 -27.344 2.348 1 94.56 320 LEU A CA 1
ATOM 2391 C C . LEU A 1 320 ? -6.562 -27.984 3.369 1 94.56 320 LEU A C 1
ATOM 2393 O O . LEU A 1 320 ? -7.734 -28.219 3.076 1 94.56 320 LEU A O 1
ATOM 2397 N N . TYR A 1 321 ? -6.047 -28.234 4.52 1 94.81 321 TYR A N 1
ATOM 2398 C CA . TYR A 1 321 ? -6.883 -28.781 5.582 1 94.81 321 TYR A CA 1
ATOM 2399 C C . TYR A 1 321 ? -7.98 -27.797 5.973 1 94.81 321 TYR A C 1
ATOM 2401 O O . TYR A 1 321 ? -9.133 -28.188 6.156 1 94.81 321 TYR A O 1
ATOM 2409 N N . ALA A 1 322 ? -7.633 -26.578 6.082 1 94.25 322 ALA A N 1
ATOM 2410 C CA . ALA A 1 322 ? -8.609 -25.531 6.414 1 94.25 322 ALA A CA 1
ATOM 2411 C C . ALA A 1 322 ? -9.711 -25.469 5.359 1 94.25 322 ALA A C 1
ATOM 2413 O O . ALA A 1 322 ? -10.883 -25.297 5.691 1 94.25 322 ALA A O 1
ATOM 2414 N N . GLN A 1 323 ? -9.328 -25.609 4.195 1 91.12 323 GLN A N 1
ATOM 2415 C CA . GLN A 1 323 ? -10.305 -25.578 3.109 1 91.12 323 GLN A CA 1
ATOM 2416 C C . GLN A 1 323 ? -11.234 -26.781 3.174 1 91.12 323 GLN A C 1
ATOM 2418 O O . GLN A 1 323 ? -12.43 -26.672 2.889 1 91.12 323 GLN A O 1
ATOM 2423 N N . ARG A 1 324 ? -10.75 -27.922 3.521 1 89.69 324 ARG A N 1
ATOM 2424 C CA . ARG A 1 324 ? -11.539 -29.141 3.58 1 89.69 324 ARG A CA 1
ATOM 2425 C C . ARG A 1 324 ? -12.57 -29.078 4.703 1 89.69 324 ARG A C 1
ATOM 2427 O O . ARG A 1 324 ? -13.641 -29.672 4.605 1 89.69 324 ARG A O 1
ATOM 2434 N N . ILE A 1 325 ? -12.266 -28.328 5.746 1 91.44 325 ILE A N 1
ATOM 2435 C CA . ILE A 1 325 ? -13.219 -28.234 6.852 1 91.44 325 ILE A CA 1
ATOM 2436 C C . ILE A 1 325 ? -14.195 -27.094 6.594 1 91.44 325 ILE A C 1
ATOM 2438 O O . ILE A 1 325 ? -14.961 -26.703 7.484 1 91.44 325 ILE A O 1
ATOM 2442 N N . GLY A 1 326 ? -14.109 -26.438 5.457 1 87.88 326 GLY A N 1
ATOM 2443 C CA . GLY A 1 326 ? -15.148 -25.5 5.055 1 87.88 326 GLY A CA 1
ATOM 2444 C C . GLY A 1 326 ? -14.703 -24.062 5.109 1 87.88 326 GLY A C 1
ATOM 2445 O O . GLY A 1 326 ? -15.5 -23.141 4.859 1 87.88 326 GLY A O 1
ATOM 2446 N N . MET A 1 327 ? -13.562 -23.844 5.379 1 88.75 327 MET A N 1
ATOM 2447 C CA . MET A 1 327 ? -13.07 -22.469 5.383 1 88.75 327 MET A CA 1
ATOM 2448 C C . MET A 1 327 ? -13 -21.906 3.963 1 88.75 327 MET A C 1
ATOM 2450 O O . MET A 1 327 ? -12.57 -22.609 3.039 1 88.75 327 MET A O 1
ATOM 2454 N N . PRO A 1 328 ? -13.531 -20.641 3.832 1 87.75 328 PRO A N 1
ATOM 2455 C CA . PRO A 1 328 ? -13.398 -20.031 2.506 1 87.75 328 PRO A CA 1
ATOM 2456 C C . PRO A 1 328 ? -11.945 -19.969 2.041 1 87.75 328 PRO A C 1
ATOM 2458 O O . PRO A 1 328 ? -11.031 -19.828 2.863 1 87.75 328 PRO A O 1
ATOM 2461 N N . THR A 1 329 ? -11.703 -20.047 0.777 1 87.69 329 THR A N 1
ATOM 2462 C CA . THR A 1 329 ? -10.383 -20.125 0.164 1 87.69 329 THR A CA 1
ATOM 2463 C C . THR A 1 329 ? -9.531 -18.922 0.568 1 87.69 329 THR A C 1
ATOM 2465 O O . THR A 1 329 ? -8.328 -19.062 0.801 1 87.69 329 THR A O 1
ATOM 2468 N N . GLN A 1 330 ? -10.094 -17.766 0.632 1 87.06 330 GLN A N 1
ATOM 2469 C CA . GLN A 1 330 ? -9.359 -16.562 0.976 1 87.06 330 GLN A CA 1
ATOM 2470 C C . GLN A 1 330 ? -8.836 -16.625 2.406 1 87.06 330 GLN A C 1
ATOM 2472 O O . GLN A 1 330 ? -7.684 -16.266 2.666 1 87.06 330 GLN A O 1
ATOM 2477 N N . MET A 1 331 ? -9.633 -17.078 3.289 1 89.44 331 MET A N 1
ATOM 2478 C CA . MET A 1 331 ? -9.219 -17.203 4.68 1 89.44 331 MET A CA 1
ATOM 2479 C C . MET A 1 331 ? -8.156 -18.297 4.836 1 89.44 331 MET A C 1
ATOM 2481 O O . MET A 1 331 ? -7.223 -18.141 5.625 1 89.44 331 MET A O 1
ATOM 2485 N N . ALA A 1 332 ? -8.375 -19.328 4.098 1 94.12 332 ALA A N 1
ATOM 2486 C CA . ALA A 1 332 ? -7.375 -20.391 4.125 1 94.12 332 ALA A CA 1
ATOM 2487 C C . ALA A 1 332 ? -6.023 -19.891 3.633 1 94.12 332 ALA A C 1
ATOM 2489 O O . ALA A 1 332 ? -4.977 -20.266 4.168 1 94.12 332 ALA A O 1
ATOM 2490 N N . SER A 1 333 ? -6.031 -19.062 2.621 1 94.06 333 SER A N 1
ATOM 2491 C CA . SER A 1 333 ? -4.797 -18.484 2.102 1 94.06 333 SER A CA 1
ATOM 2492 C C . SER A 1 333 ? -4.133 -17.578 3.137 1 94.06 333 SER A C 1
ATOM 2494 O O . SER A 1 333 ? -2.904 -17.531 3.234 1 94.06 333 SER A O 1
ATOM 2496 N N . LEU A 1 334 ? -4.938 -16.859 3.85 1 94.06 334 LEU A N 1
ATOM 2497 C CA . LEU A 1 334 ? -4.418 -16.031 4.934 1 94.06 334 LEU A CA 1
ATOM 2498 C C . LEU A 1 334 ? -3.707 -16.875 5.977 1 94.06 334 LEU A C 1
ATOM 2500 O O . LEU A 1 334 ? -2.615 -16.531 6.434 1 94.06 334 LEU A O 1
ATOM 2504 N N . VAL A 1 335 ? -4.312 -18 6.305 1 94.94 335 VAL A N 1
ATOM 2505 C CA . VAL A 1 335 ? -3.725 -18.922 7.27 1 94.94 335 VAL A CA 1
ATOM 2506 C C . VAL A 1 335 ? -2.42 -19.484 6.715 1 94.94 335 VAL A C 1
ATOM 2508 O O . VAL A 1 335 ? -1.418 -19.562 7.43 1 94.94 335 VAL A O 1
ATOM 2511 N N . GLY A 1 336 ? -2.475 -19.875 5.473 1 96.94 336 GLY A N 1
ATOM 2512 C CA . GLY A 1 336 ? -1.259 -20.359 4.84 1 96.94 336 GLY A CA 1
ATOM 2513 C C . GLY A 1 336 ? -0.12 -19.359 4.895 1 96.94 336 GLY A C 1
ATOM 2514 O O . GLY A 1 336 ? 1.002 -19.719 5.27 1 96.94 336 GLY A O 1
ATOM 2515 N N . GLY A 1 337 ? -0.422 -18.125 4.539 1 96.94 337 GLY A N 1
ATOM 2516 C CA . GLY A 1 337 ? 0.581 -17.078 4.609 1 96.94 337 GLY A CA 1
ATOM 2517 C C . GLY A 1 337 ? 1.102 -16.844 6.012 1 96.94 337 GLY A C 1
ATOM 2518 O O . GLY A 1 337 ? 2.307 -16.656 6.215 1 96.94 337 GLY A O 1
ATOM 2519 N N . PHE A 1 338 ? 0.251 -16.859 6.977 1 96.69 338 PHE A N 1
ATOM 2520 C CA . PHE A 1 338 ? 0.63 -16.641 8.367 1 96.69 338 PHE A CA 1
ATOM 2521 C C . PHE A 1 338 ? 1.563 -17.75 8.852 1 96.69 338 PHE A C 1
ATOM 2523 O O . PHE A 1 338 ? 2.598 -17.469 9.461 1 96.69 338 PHE A O 1
ATOM 2530 N N . VAL A 1 339 ? 1.236 -18.938 8.539 1 97.81 339 VAL A N 1
ATOM 2531 C CA . VAL A 1 339 ? 2.008 -20.094 9.008 1 97.81 339 VAL A CA 1
ATOM 2532 C C . VAL A 1 339 ? 3.383 -20.094 8.344 1 97.81 339 VAL A C 1
ATOM 2534 O O . VAL A 1 339 ? 4.398 -20.312 9 1 97.81 339 VAL A O 1
ATOM 2537 N N . VAL A 1 340 ? 3.404 -19.875 7.023 1 97.5 340 VAL A N 1
ATOM 2538 C CA . VAL A 1 340 ? 4.695 -19.859 6.344 1 97.5 340 VAL A CA 1
ATOM 2539 C C . VAL A 1 340 ? 5.574 -18.75 6.941 1 97.5 340 VAL A C 1
ATOM 2541 O O . VAL A 1 340 ? 6.773 -18.953 7.145 1 97.5 340 VAL A O 1
ATOM 2544 N N . GLY A 1 341 ? 5.004 -17.609 7.211 1 96.56 341 GLY A N 1
ATOM 2545 C CA . GLY A 1 341 ? 5.758 -16.531 7.82 1 96.56 341 GLY A CA 1
ATOM 2546 C C . GLY A 1 341 ? 6.301 -16.875 9.195 1 96.56 341 GLY A C 1
ATOM 2547 O O . GLY A 1 341 ? 7.461 -16.594 9.5 1 96.56 341 GLY A O 1
ATOM 2548 N N . MET A 1 342 ? 5.527 -17.516 10 1 96.62 342 MET A N 1
ATOM 2549 C CA . MET A 1 342 ? 5.938 -17.906 11.344 1 96.62 342 MET A CA 1
ATOM 2550 C C . MET A 1 342 ? 7.043 -18.953 11.297 1 96.62 342 MET A C 1
ATOM 2552 O O . MET A 1 342 ? 8.023 -18.859 12.031 1 96.62 342 MET A O 1
ATOM 2556 N N . LEU A 1 343 ? 6.863 -19.891 10.453 1 97.06 343 LEU A N 1
ATOM 2557 C CA . LEU A 1 343 ? 7.855 -20.953 10.344 1 97.06 343 LEU A CA 1
ATOM 2558 C C . LEU A 1 343 ? 9.156 -20.422 9.758 1 97.06 343 LEU A C 1
ATOM 2560 O O . LEU A 1 343 ? 10.242 -20.844 10.148 1 97.06 343 LEU A O 1
ATOM 2564 N N . ALA A 1 344 ? 8.992 -19.562 8.734 1 95.62 344 ALA A N 1
ATOM 2565 C CA . ALA A 1 344 ? 10.188 -18.938 8.18 1 95.62 344 ALA A CA 1
ATOM 2566 C C . ALA A 1 344 ? 10.969 -18.188 9.258 1 95.62 344 ALA A C 1
ATOM 2568 O O . ALA A 1 344 ? 12.203 -18.25 9.289 1 95.62 344 ALA A O 1
ATOM 2569 N N . TRP A 1 345 ? 10.258 -17.5 10.156 1 94.19 345 TRP A N 1
ATOM 2570 C CA . TRP A 1 345 ? 10.891 -16.812 11.273 1 94.19 345 TRP A CA 1
ATOM 2571 C C . TRP A 1 345 ? 11.602 -17.797 12.195 1 94.19 345 TRP A C 1
ATOM 2573 O O . TRP A 1 345 ? 12.75 -17.578 12.586 1 94.19 345 TRP A O 1
ATOM 2583 N N . MET A 1 346 ? 10.992 -18.906 12.484 1 94.44 346 MET A N 1
ATOM 2584 C CA . MET A 1 346 ? 11.547 -19.906 13.383 1 94.44 346 MET A CA 1
ATOM 2585 C C . MET A 1 346 ? 12.781 -20.578 12.773 1 94.44 346 MET A C 1
ATOM 2587 O O . MET A 1 346 ? 13.773 -20.797 13.469 1 94.44 346 MET A O 1
ATOM 2591 N N . LEU A 1 347 ? 12.766 -20.797 11.492 1 94.62 347 LEU A N 1
ATOM 2592 C CA . LEU A 1 347 ? 13.805 -21.578 10.836 1 94.62 347 LEU A CA 1
ATOM 2593 C C . LEU A 1 347 ? 14.961 -20.672 10.398 1 94.62 347 LEU A C 1
ATOM 2595 O O . LEU A 1 347 ? 16.047 -21.156 10.102 1 94.62 347 LEU A O 1
ATOM 2599 N N . ALA A 1 348 ? 14.648 -19.406 10.281 1 91.44 348 ALA A N 1
ATOM 2600 C CA . ALA A 1 348 ? 15.688 -18.469 9.867 1 91.44 348 ALA A CA 1
ATOM 2601 C C . ALA A 1 348 ? 16.641 -18.156 11.023 1 91.44 348 ALA A C 1
ATOM 2603 O O . ALA A 1 348 ? 17.781 -17.766 10.797 1 91.44 348 ALA A O 1
ATOM 2604 N N . LYS A 1 349 ? 16.344 -18.219 12.266 1 83.5 349 LYS A N 1
ATOM 2605 C CA . LYS A 1 349 ? 17.078 -17.812 13.461 1 83.5 349 LYS A CA 1
ATOM 2606 C C . LYS A 1 349 ? 18.391 -18.594 13.594 1 83.5 349 LYS A C 1
ATOM 2608 O O . LYS A 1 349 ? 19.422 -18.031 13.969 1 83.5 349 LYS A O 1
ATOM 2613 N N . ASN A 1 350 ? 18.406 -19.781 13.273 1 74.75 350 ASN A N 1
ATOM 2614 C CA . ASN A 1 350 ? 19.547 -20.641 13.562 1 74.75 350 ASN A CA 1
ATOM 2615 C C . ASN A 1 350 ? 20.734 -20.312 12.664 1 74.75 350 ASN A C 1
ATOM 2617 O O . ASN A 1 350 ? 21.891 -20.531 13.055 1 74.75 350 ASN A O 1
ATOM 2621 N N . ASN A 1 351 ? 20.531 -19.766 11.523 1 72.44 351 ASN A N 1
ATOM 2622 C CA . ASN A 1 351 ? 21.641 -19.547 10.602 1 72.44 351 ASN A CA 1
ATOM 2623 C C . ASN A 1 351 ? 21.672 -18.125 10.086 1 72.44 351 ASN A C 1
ATOM 2625 O O . ASN A 1 351 ? 22.359 -17.828 9.102 1 72.44 351 ASN A O 1
ATOM 2629 N N . ASP A 1 352 ? 21 -17.328 10.609 1 82.62 352 ASP A N 1
ATOM 2630 C CA . ASP A 1 352 ? 20.984 -15.914 10.25 1 82.62 352 ASP A CA 1
ATOM 2631 C C . ASP A 1 352 ? 20.578 -15.727 8.797 1 82.62 352 ASP A C 1
ATOM 2633 O O . ASP A 1 352 ? 21.234 -14.984 8.055 1 82.62 352 ASP A O 1
ATOM 2637 N N . LEU A 1 353 ? 19.75 -16.547 8.336 1 90.38 353 LEU A N 1
ATOM 2638 C CA . LEU A 1 353 ? 19.219 -16.391 6.984 1 90.38 353 LEU A CA 1
ATOM 2639 C C . LEU A 1 353 ? 18.188 -15.266 6.938 1 90.38 353 LEU A C 1
ATOM 2641 O O . LEU A 1 353 ? 17.438 -15.062 7.895 1 90.38 353 LEU A O 1
ATOM 2645 N N . PRO A 1 354 ? 18.25 -14.562 5.836 1 91.88 354 PRO A N 1
ATOM 2646 C CA . PRO A 1 354 ? 17.172 -13.594 5.684 1 91.88 354 PRO A CA 1
ATOM 2647 C C . PRO A 1 354 ? 15.797 -14.258 5.586 1 91.88 354 PRO A C 1
ATOM 2649 O O . PRO A 1 354 ? 15.609 -15.18 4.789 1 91.88 354 PRO A O 1
ATOM 2652 N N . ARG A 1 355 ? 14.898 -13.805 6.32 1 92.19 355 ARG A N 1
ATOM 2653 C CA . ARG A 1 355 ? 13.562 -14.391 6.41 1 92.19 355 ARG A CA 1
ATOM 2654 C C . ARG A 1 355 ? 12.891 -14.438 5.043 1 92.19 355 ARG A C 1
ATOM 2656 O O . ARG A 1 355 ? 12.172 -15.383 4.73 1 92.19 355 ARG A O 1
ATOM 2663 N N . ILE A 1 356 ? 13.086 -13.422 4.262 1 92.25 356 ILE A N 1
ATOM 2664 C CA . ILE A 1 356 ? 12.414 -13.273 2.975 1 92.25 356 ILE A CA 1
ATOM 2665 C C . ILE A 1 356 ? 12.82 -14.422 2.049 1 92.25 356 ILE A C 1
ATOM 2667 O O . ILE A 1 356 ? 12.055 -14.812 1.163 1 92.25 356 ILE A O 1
ATOM 2671 N N . THR A 1 357 ? 14 -15.023 2.195 1 94.19 357 THR A N 1
ATOM 2672 C CA . THR A 1 357 ? 14.492 -16.094 1.341 1 94.19 357 THR A CA 1
ATOM 2673 C C . THR A 1 357 ? 13.812 -17.422 1.697 1 94.19 357 THR A C 1
ATOM 2675 O O . THR A 1 357 ? 13.891 -18.391 0.935 1 94.19 357 THR A O 1
ATOM 2678 N N . LEU A 1 358 ? 13.125 -17.438 2.801 1 95.44 358 LEU A N 1
ATOM 2679 C CA . LEU A 1 358 ? 12.367 -18.625 3.203 1 95.44 358 LEU A CA 1
ATOM 2680 C C . LEU A 1 358 ? 10.875 -18.406 3 1 95.44 358 LEU A C 1
ATOM 2682 O O . LEU A 1 358 ? 10.188 -19.281 2.455 1 95.44 358 LEU A O 1
ATOM 2686 N N . SER A 1 359 ? 10.422 -17.266 3.385 1 95.25 359 SER A N 1
ATOM 2687 C CA . SER A 1 359 ? 8.984 -17 3.404 1 95.25 359 SER A CA 1
ATOM 2688 C C . SER A 1 359 ? 8.43 -16.859 1.99 1 95.25 359 SER A C 1
ATOM 2690 O O . SER A 1 359 ? 7.367 -17.391 1.678 1 95.25 359 SER A O 1
ATOM 2692 N N . VAL A 1 360 ? 9.133 -16.141 1.121 1 93.75 360 VAL A N 1
ATOM 2693 C CA . VAL A 1 360 ? 8.594 -15.844 -0.203 1 93.75 360 VAL A CA 1
ATOM 2694 C C . VAL A 1 360 ? 8.57 -17.125 -1.049 1 93.75 360 VAL A C 1
ATOM 2696 O O . VAL A 1 360 ? 7.531 -17.469 -1.615 1 93.75 360 VAL A O 1
ATOM 2699 N N . PRO A 1 361 ? 9.648 -17.906 -1.085 1 94.69 361 PRO A N 1
ATOM 2700 C CA . PRO A 1 361 ? 9.555 -19.172 -1.828 1 94.69 361 PRO A CA 1
ATOM 2701 C C . PRO A 1 361 ? 8.5 -20.109 -1.266 1 94.69 361 PRO A C 1
ATOM 2703 O O . PRO A 1 361 ? 7.828 -20.828 -2.025 1 94.69 361 PRO A O 1
ATOM 2706 N N . GLY A 1 362 ? 8.344 -20.109 -0.001 1 95.19 362 GLY A N 1
ATOM 2707 C CA . GLY A 1 362 ? 7.316 -20.938 0.615 1 95.19 362 GLY A CA 1
ATOM 2708 C C . GLY A 1 362 ? 5.91 -20.516 0.241 1 95.19 362 GLY A C 1
ATOM 2709 O O . GLY A 1 362 ? 5.004 -21.344 0.151 1 95.19 362 GLY A O 1
ATOM 2710 N N . ALA A 1 363 ? 5.699 -19.281 0.028 1 95.69 363 ALA A N 1
ATOM 2711 C CA . ALA A 1 363 ? 4.375 -18.719 -0.246 1 95.69 363 ALA A CA 1
ATOM 2712 C C . ALA A 1 363 ? 4.043 -18.812 -1.732 1 95.69 363 ALA A C 1
ATOM 2714 O O . ALA A 1 363 ? 2.869 -18.859 -2.109 1 95.69 363 ALA A O 1
ATOM 2715 N N . VAL A 1 364 ? 5.02 -18.844 -2.527 1 92.81 364 VAL A N 1
ATOM 2716 C CA . VAL A 1 364 ? 4.844 -18.766 -3.973 1 92.81 364 VAL A CA 1
ATOM 2717 C C . VAL A 1 364 ? 4.016 -19.953 -4.465 1 92.81 364 VAL A C 1
ATOM 2719 O O . VAL A 1 364 ? 3.197 -19.812 -5.375 1 92.81 364 VAL A O 1
ATOM 2722 N N . ILE A 1 365 ? 4.203 -21.047 -3.84 1 93.44 365 ILE A N 1
ATOM 2723 C CA . ILE A 1 365 ? 3.535 -22.266 -4.285 1 93.44 365 ILE A CA 1
ATOM 2724 C C . ILE A 1 365 ? 2.035 -22.156 -4.031 1 93.44 365 ILE A C 1
ATOM 2726 O O . ILE A 1 365 ? 1.242 -22.891 -4.621 1 93.44 365 ILE A O 1
ATOM 2730 N N . MET A 1 366 ? 1.62 -21.297 -3.189 1 95.31 366 MET A N 1
ATOM 2731 C CA . MET A 1 366 ? 0.214 -21.141 -2.828 1 95.31 366 MET A CA 1
ATOM 2732 C C . MET A 1 366 ? -0.438 -20.031 -3.639 1 95.31 366 MET A C 1
ATOM 2734 O O . MET A 1 366 ? -1.637 -19.781 -3.502 1 95.31 366 MET A O 1
ATOM 2738 N N . VAL A 1 367 ? 0.288 -19.312 -4.465 1 93 367 VAL A N 1
ATOM 2739 C CA . VAL A 1 367 ? -0.239 -18.266 -5.328 1 93 367 VAL A CA 1
ATOM 2740 C C . VAL A 1 367 ? -1.121 -18.875 -6.414 1 93 367 VAL A C 1
ATOM 2742 O O . VAL A 1 367 ? -0.737 -19.859 -7.051 1 93 367 VAL A O 1
ATOM 2745 N N . PRO A 1 368 ? -2.27 -18.328 -6.59 1 93.12 368 PRO A N 1
ATOM 2746 C CA . PRO A 1 368 ? -3.166 -18.875 -7.613 1 93.12 368 PRO A CA 1
ATOM 2747 C C . PRO A 1 368 ? -2.771 -18.469 -9.031 1 93.12 368 PRO A C 1
ATOM 2749 O O . PRO A 1 368 ? -3.531 -17.766 -9.703 1 93.12 368 PRO A O 1
ATOM 2752 N N . GLY A 1 369 ? -1.789 -19.031 -9.531 1 91.94 369 GLY A N 1
ATOM 2753 C CA . GLY A 1 369 ? -1.267 -18.703 -10.844 1 91.94 369 GLY A CA 1
ATOM 2754 C C . GLY A 1 369 ? -2.189 -19.109 -11.977 1 91.94 369 GLY A C 1
ATOM 2755 O O . GLY A 1 369 ? -2.332 -18.391 -12.961 1 91.94 369 GLY A O 1
ATOM 2756 N N . THR A 1 370 ? -2.809 -20.281 -11.82 1 91.94 370 THR A N 1
ATOM 2757 C CA . THR A 1 370 ? -3.711 -20.75 -12.867 1 91.94 370 THR A CA 1
ATOM 2758 C C . THR A 1 370 ? -4.898 -19.797 -13.016 1 91.94 370 THR A C 1
ATOM 2760 O O . THR A 1 370 ? -5.336 -19.516 -14.133 1 91.94 370 THR A O 1
ATOM 2763 N N . SER A 1 371 ? -5.363 -19.328 -11.867 1 91.75 371 SER A N 1
ATOM 2764 C CA . SER A 1 371 ? -6.477 -18.375 -11.906 1 91.75 371 SER A CA 1
ATOM 2765 C C . SER A 1 371 ? -6.078 -17.094 -12.617 1 91.75 371 SER A C 1
ATOM 2767 O O . SER A 1 371 ? -6.898 -16.469 -13.297 1 91.75 371 SER A O 1
ATOM 2769 N N . MET A 1 372 ? -4.844 -16.719 -12.508 1 92.88 372 MET A N 1
ATOM 2770 C CA . MET A 1 372 ? -4.363 -15.5 -13.172 1 92.88 372 MET A CA 1
ATOM 2771 C C . MET A 1 372 ? -4.402 -15.656 -14.688 1 92.88 372 MET A C 1
ATOM 2773 O O . MET A 1 372 ? -4.922 -14.789 -15.391 1 92.88 372 MET A O 1
ATOM 2777 N N . TYR A 1 373 ? -3.953 -16.766 -15.125 1 91.62 373 TYR A N 1
ATOM 2778 C CA . TYR A 1 373 ? -3.9 -16.953 -16.562 1 91.62 373 TYR A CA 1
ATOM 2779 C C . TYR A 1 373 ? -5.281 -17.281 -17.125 1 91.62 373 TYR A C 1
ATOM 2781 O O . TYR A 1 373 ? -5.605 -16.906 -18.25 1 91.62 373 TYR A O 1
ATOM 2789 N N . ARG A 1 374 ? -6.152 -17.906 -16.344 1 92.06 374 ARG A N 1
ATOM 2790 C CA . ARG A 1 374 ? -7.527 -18.141 -16.766 1 92.06 374 ARG A CA 1
ATOM 2791 C C . ARG A 1 374 ? -8.297 -16.844 -16.875 1 92.06 374 ARG A C 1
ATOM 2793 O O . ARG A 1 374 ? -9.164 -16.688 -17.75 1 92.06 374 ARG A O 1
ATOM 2800 N N . THR A 1 375 ? -7.961 -15.922 -16.031 1 92 375 THR A N 1
ATOM 2801 C CA . THR A 1 375 ? -8.578 -14.602 -16.125 1 92 375 THR A CA 1
ATOM 2802 C C . THR A 1 375 ? -8.336 -13.992 -17.5 1 92 375 THR A C 1
ATOM 2804 O O . THR A 1 375 ? -9.273 -13.508 -18.141 1 92 375 THR A O 1
ATOM 2807 N N . MET A 1 376 ? -7.145 -14.133 -17.953 1 88.69 376 MET A N 1
ATOM 2808 C CA . MET A 1 376 ? -6.777 -13.539 -19.234 1 88.69 376 MET A CA 1
ATOM 2809 C C . MET A 1 376 ? -7.445 -14.281 -20.391 1 88.69 376 MET A C 1
ATOM 2811 O O . MET A 1 376 ? -7.91 -13.656 -21.344 1 88.69 376 MET A O 1
ATOM 2815 N N . TYR A 1 377 ? -7.477 -15.523 -20.219 1 87.94 377 TYR A N 1
ATOM 2816 C CA . TYR A 1 377 ? -8.102 -16.312 -21.281 1 87.94 377 TYR A CA 1
ATOM 2817 C C . TYR A 1 377 ? -9.578 -15.969 -21.422 1 87.94 377 TYR A C 1
ATOM 2819 O O . TYR A 1 377 ? -10.047 -15.688 -22.531 1 87.94 377 TYR A O 1
ATOM 2827 N N . TRP A 1 378 ? -10.281 -15.969 -20.344 1 90.19 378 TRP A N 1
ATOM 2828 C CA . TRP A 1 378 ? -11.727 -15.773 -20.391 1 90.19 378 TRP A CA 1
ATOM 2829 C C . TRP A 1 378 ? -12.07 -14.328 -20.734 1 90.19 378 TRP A C 1
ATOM 2831 O O . TRP A 1 378 ? -13.109 -14.055 -21.328 1 90.19 378 TRP A O 1
ATOM 2841 N N . PHE A 1 379 ? -11.141 -13.445 -20.359 1 87.88 379 PHE A N 1
ATOM 2842 C CA . PHE A 1 379 ? -11.32 -12.062 -20.797 1 87.88 379 PHE A CA 1
ATOM 2843 C C . PHE A 1 379 ? -11.266 -11.961 -22.312 1 87.88 379 PHE A C 1
ATOM 2845 O O . PHE A 1 379 ? -12.125 -11.32 -22.922 1 87.88 379 PHE A O 1
ATOM 2852 N N . ASN A 1 380 ? -10.375 -12.672 -22.938 1 85.44 380 ASN A N 1
ATOM 2853 C CA . ASN A 1 380 ? -10.203 -12.633 -24.375 1 85.44 380 ASN A CA 1
ATOM 2854 C C . ASN A 1 380 ? -11.297 -13.414 -25.094 1 85.44 380 ASN A C 1
ATOM 2856 O O . ASN A 1 380 ? -11.641 -13.102 -26.234 1 85.44 380 ASN A O 1
ATOM 2860 N N . ALA A 1 381 ? -11.867 -14.336 -24.406 1 86.19 381 ALA A N 1
ATOM 2861 C CA . ALA A 1 381 ? -12.969 -15.125 -24.969 1 86.19 381 ALA A CA 1
ATOM 2862 C C . ALA A 1 381 ? -14.305 -14.422 -24.766 1 86.19 381 ALA A C 1
ATOM 2864 O O . ALA A 1 381 ? -15.359 -14.953 -25.125 1 86.19 381 ALA A O 1
ATOM 2865 N N . HIS A 1 382 ? -14.328 -13.273 -24.047 1 87.44 382 HIS A N 1
ATOM 2866 C CA . HIS A 1 382 ? -15.477 -12.406 -23.844 1 87.44 382 HIS A CA 1
ATOM 2867 C C . HIS A 1 382 ? -16.469 -13.023 -22.859 1 87.44 382 HIS A C 1
ATOM 2869 O O . HIS A 1 382 ? -17.672 -12.758 -22.938 1 87.44 382 HIS A O 1
ATOM 2875 N N . ASP A 1 383 ? -16.031 -13.977 -22.109 1 90.12 383 ASP A N 1
ATOM 2876 C CA . ASP A 1 383 ? -16.797 -14.43 -20.953 1 90.12 383 ASP A CA 1
ATOM 2877 C C . ASP A 1 383 ? -16.391 -13.664 -19.703 1 90.12 383 ASP A C 1
ATOM 2879 O O . ASP A 1 383 ? -15.586 -14.148 -18.891 1 90.12 383 ASP A O 1
ATOM 2883 N N . ILE A 1 384 ? -17.062 -12.602 -19.516 1 86.38 384 ILE A N 1
ATOM 2884 C CA . ILE A 1 384 ? -16.672 -11.633 -18.5 1 86.38 384 ILE A CA 1
ATOM 2885 C C . ILE A 1 384 ? -16.953 -12.203 -17.109 1 86.38 384 ILE A C 1
ATOM 2887 O O . ILE A 1 384 ? -16.172 -11.977 -16.172 1 86.38 384 ILE A O 1
ATOM 2891 N N . THR A 1 385 ? -18.016 -12.969 -16.969 1 84.25 385 THR A N 1
ATOM 2892 C CA . THR A 1 385 ? -18.359 -13.531 -15.664 1 84.25 385 THR A CA 1
ATOM 2893 C C . THR A 1 385 ? -17.266 -14.484 -15.18 1 84.25 385 THR A C 1
ATOM 2895 O O . THR A 1 385 ? -16.812 -14.383 -14.039 1 84.25 385 THR A O 1
ATOM 2898 N N . GLN A 1 386 ? -16.797 -15.336 -16.078 1 86.44 386 GLN A N 1
ATOM 2899 C CA . GLN A 1 386 ? -15.734 -16.266 -15.711 1 86.44 386 GLN A CA 1
ATOM 2900 C C . GLN A 1 386 ? -14.414 -15.523 -15.469 1 86.44 386 GLN A C 1
ATOM 2902 O O . GLN A 1 386 ? -13.664 -15.867 -14.555 1 86.44 386 GLN A O 1
ATOM 2907 N N . SER A 1 387 ? -14.172 -14.562 -16.328 1 89.69 387 SER A N 1
ATOM 2908 C CA . SER A 1 387 ? -12.945 -13.781 -16.188 1 89.69 387 SER A CA 1
ATOM 2909 C C . SER A 1 387 ? -12.875 -13.094 -14.836 1 89.69 387 SER A C 1
ATOM 2911 O O . SER A 1 387 ? -11.852 -13.141 -14.156 1 89.69 387 SER A O 1
ATOM 2913 N N . LEU A 1 388 ? -13.953 -12.586 -14.422 1 85.56 388 LEU A N 1
ATOM 2914 C CA . LEU A 1 388 ? -13.984 -11.859 -13.164 1 85.56 388 LEU A CA 1
ATOM 2915 C C . LEU A 1 388 ? -13.922 -12.82 -11.977 1 85.56 388 LEU A C 1
ATOM 2917 O O . LEU A 1 388 ? -13.336 -12.492 -10.938 1 85.56 388 LEU A O 1
ATOM 2921 N N . ALA A 1 389 ? -14.547 -13.938 -12.141 1 85.88 389 ALA A N 1
ATOM 2922 C CA . ALA A 1 389 ? -14.492 -14.938 -11.078 1 85.88 389 ALA A CA 1
ATOM 2923 C C . ALA A 1 389 ? -13.055 -15.375 -10.82 1 85.88 389 ALA A C 1
ATOM 2925 O O . ALA A 1 389 ? -12.586 -15.352 -9.68 1 85.88 389 ALA A O 1
ATOM 2926 N N . TYR A 1 390 ? -12.312 -15.703 -11.859 1 89.19 390 TYR A N 1
ATOM 2927 C CA . TYR A 1 390 ? -10.922 -16.125 -11.711 1 89.19 390 TYR A CA 1
ATOM 2928 C C . TYR A 1 390 ? -10.039 -14.961 -11.289 1 89.19 390 TYR A C 1
ATOM 2930 O O . TYR A 1 390 ? -9.109 -15.141 -10.5 1 89.19 390 TYR A O 1
ATOM 2938 N N . GLY A 1 391 ? -10.336 -13.852 -11.859 1 88.88 391 GLY A N 1
ATOM 2939 C CA . GLY A 1 391 ? -9.57 -12.664 -11.508 1 88.88 391 GLY A CA 1
ATOM 2940 C C . GLY A 1 391 ? -9.664 -12.297 -10.039 1 88.88 391 GLY A C 1
ATOM 2941 O O . GLY A 1 391 ? -8.656 -11.977 -9.406 1 88.88 391 GLY A O 1
ATOM 2942 N N . THR A 1 392 ? -10.805 -12.383 -9.547 1 84.38 392 THR A N 1
ATOM 2943 C CA . THR A 1 392 ? -11.016 -12.07 -8.141 1 84.38 392 THR A CA 1
ATOM 2944 C C . THR A 1 392 ? -10.359 -13.125 -7.25 1 84.38 392 THR A C 1
ATOM 2946 O O . THR A 1 392 ? -9.789 -12.797 -6.203 1 84.38 392 THR A O 1
ATOM 2949 N N . ASP A 1 393 ? -10.453 -14.344 -7.695 1 86.25 393 ASP A N 1
ATOM 2950 C CA . ASP A 1 393 ? -9.781 -15.414 -6.965 1 86.25 393 ASP A CA 1
ATOM 2951 C C . ASP A 1 393 ? -8.281 -15.156 -6.879 1 86.25 393 ASP A C 1
ATOM 2953 O O . ASP A 1 393 ? -7.672 -15.328 -5.82 1 86.25 393 ASP A O 1
ATOM 2957 N N . ALA A 1 394 ? -7.77 -14.766 -7.957 1 91.06 394 ALA A N 1
ATOM 2958 C CA . ALA A 1 394 ? -6.328 -14.523 -8.031 1 91.06 394 ALA A CA 1
ATOM 2959 C C . ALA A 1 394 ? -5.93 -13.32 -7.188 1 91.06 394 ALA A C 1
ATOM 2961 O O . ALA A 1 394 ? -5 -13.398 -6.383 1 91.06 394 ALA A O 1
ATOM 2962 N N . LEU A 1 395 ? -6.66 -12.289 -7.344 1 88 395 LEU A N 1
ATOM 2963 C CA . LEU A 1 395 ? -6.316 -11.047 -6.672 1 88 395 LEU A CA 1
ATOM 2964 C C . LEU A 1 395 ? -6.488 -11.172 -5.16 1 88 395 LEU A C 1
ATOM 2966 O O . LEU A 1 395 ? -5.574 -10.867 -4.398 1 88 395 LEU A O 1
ATOM 2970 N N . VAL A 1 396 ? -7.625 -11.633 -4.758 1 85.62 396 VAL A N 1
ATOM 2971 C CA . VAL A 1 396 ? -7.914 -11.727 -3.33 1 85.62 396 VAL A CA 1
ATOM 2972 C C . VAL A 1 396 ? -7.055 -12.82 -2.701 1 85.62 396 VAL A C 1
ATOM 2974 O O . VAL A 1 396 ? -6.629 -12.695 -1.549 1 85.62 396 VAL A O 1
ATOM 2977 N N . GLY A 1 397 ? -6.828 -13.875 -3.479 1 89.56 397 GLY A N 1
ATOM 2978 C CA . GLY A 1 397 ? -5.965 -14.93 -2.982 1 89.56 397 GLY A CA 1
ATOM 2979 C C . GLY A 1 397 ? -4.562 -14.453 -2.658 1 89.56 397 GLY A C 1
ATOM 2980 O O . GLY A 1 397 ? -4.031 -14.75 -1.586 1 89.56 397 GLY A O 1
ATOM 2981 N N . VAL A 1 398 ? -3.986 -13.719 -3.535 1 92.25 398 VAL A N 1
ATOM 2982 C CA . VAL A 1 398 ? -2.629 -13.219 -3.346 1 92.25 398 VAL A CA 1
ATOM 2983 C C . VAL A 1 398 ? -2.605 -12.211 -2.197 1 92.25 398 VAL A C 1
ATOM 2985 O O . VAL A 1 398 ? -1.688 -12.227 -1.371 1 92.25 398 VAL A O 1
ATOM 2988 N N . MET A 1 399 ? -3.582 -11.406 -2.186 1 89.56 399 MET A N 1
ATOM 2989 C CA . MET A 1 399 ? -3.641 -10.398 -1.134 1 89.56 399 MET A CA 1
ATOM 2990 C C . MET A 1 399 ? -3.793 -11.039 0.238 1 89.56 399 MET A C 1
ATOM 2992 O O . MET A 1 399 ? -3.168 -10.609 1.207 1 89.56 399 MET A O 1
ATOM 2996 N N . ALA A 1 400 ? -4.641 -12.031 0.287 1 92.31 400 ALA A N 1
ATOM 2997 C CA . ALA A 1 400 ? -4.836 -12.734 1.548 1 92.31 400 ALA A CA 1
ATOM 2998 C C . ALA A 1 400 ? -3.555 -13.438 1.988 1 92.31 400 ALA A C 1
ATOM 3000 O O . ALA A 1 400 ? -3.189 -13.398 3.166 1 92.31 400 ALA A O 1
ATOM 3001 N N . LEU A 1 401 ? -2.943 -14.07 1.04 1 94.44 401 LEU A N 1
ATOM 3002 C CA . LEU A 1 401 ? -1.685 -14.758 1.311 1 94.44 401 LEU A CA 1
ATOM 3003 C C . LEU A 1 401 ? -0.636 -13.781 1.835 1 94.44 401 LEU A C 1
ATOM 3005 O O . LEU A 1 401 ? 0.01 -14.047 2.852 1 94.44 401 LEU A O 1
ATOM 3009 N N . ALA A 1 402 ? -0.486 -12.695 1.196 1 93 402 ALA A N 1
ATOM 3010 C CA . ALA A 1 402 ? 0.496 -11.68 1.575 1 93 402 ALA A CA 1
ATOM 3011 C C . ALA A 1 402 ? 0.13 -11.031 2.908 1 93 402 ALA A C 1
ATOM 3013 O O . ALA A 1 402 ? 1.011 -10.688 3.697 1 93 402 ALA A O 1
ATOM 3014 N N . ALA A 1 403 ? -1.132 -10.836 3.125 1 91.06 403 ALA A N 1
ATOM 3015 C CA . ALA A 1 403 ? -1.581 -10.305 4.41 1 91.06 403 ALA A CA 1
ATOM 3016 C C . ALA A 1 403 ? -1.195 -11.242 5.555 1 91.06 403 ALA A C 1
ATOM 3018 O O . ALA A 1 403 ? -0.805 -10.789 6.633 1 91.06 403 ALA A O 1
ATOM 3019 N N . GLY A 1 404 ? -1.382 -12.531 5.312 1 93.88 404 GLY A N 1
ATOM 3020 C CA . GLY A 1 404 ? -0.926 -13.492 6.301 1 93.88 404 GLY A CA 1
ATOM 3021 C C . GLY A 1 404 ? 0.553 -13.375 6.613 1 93.88 404 GLY A C 1
ATOM 3022 O O . GLY A 1 404 ? 0.95 -13.406 7.781 1 93.88 404 GLY A O 1
ATOM 3023 N N . LEU A 1 405 ? 1.296 -13.211 5.594 1 94.88 405 LEU A N 1
ATOM 3024 C CA . LEU A 1 405 ? 2.732 -13.016 5.766 1 94.88 405 LEU A CA 1
ATOM 3025 C C . LEU A 1 405 ? 3.02 -11.742 6.551 1 94.88 405 LEU A C 1
ATOM 3027 O O . LEU A 1 405 ? 3.898 -11.719 7.418 1 94.88 405 LEU A O 1
ATOM 3031 N N . ALA A 1 406 ? 2.324 -10.719 6.254 1 91.75 406 ALA A N 1
ATOM 3032 C CA . ALA A 1 406 ? 2.506 -9.438 6.93 1 91.75 406 ALA A CA 1
ATOM 3033 C C . ALA A 1 406 ? 2.166 -9.539 8.414 1 91.75 406 ALA A C 1
ATOM 3035 O O . ALA A 1 406 ? 2.879 -9 9.258 1 91.75 406 ALA A O 1
ATOM 3036 N N . VAL A 1 407 ? 1.12 -10.234 8.719 1 91.12 407 VAL A N 1
ATOM 3037 C CA . VAL A 1 407 ? 0.723 -10.43 10.109 1 91.12 407 VAL A CA 1
ATOM 3038 C C . VAL A 1 407 ? 1.805 -11.203 10.859 1 91.12 407 VAL A C 1
ATOM 3040 O O . VAL A 1 407 ? 2.145 -10.875 11.992 1 91.12 407 VAL A O 1
ATOM 3043 N N . ALA A 1 408 ? 2.311 -12.195 10.211 1 94.25 408 ALA A N 1
ATOM 3044 C CA . ALA A 1 408 ? 3.396 -12.953 10.82 1 94.25 408 ALA A CA 1
ATOM 3045 C C . ALA A 1 408 ? 4.598 -12.062 11.109 1 94.25 408 ALA A C 1
ATOM 3047 O O . ALA A 1 408 ? 5.23 -12.18 12.164 1 94.25 408 ALA A O 1
ATOM 3048 N N . ARG A 1 409 ? 4.859 -11.203 10.195 1 90.31 409 ARG A N 1
ATOM 3049 C CA . ARG A 1 409 ? 5.977 -10.289 10.383 1 90.31 409 ARG A CA 1
ATOM 3050 C C . ARG A 1 409 ? 5.703 -9.32 11.531 1 90.31 409 ARG A C 1
ATOM 3052 O O . ARG A 1 409 ? 6.605 -9.008 12.312 1 90.31 409 ARG A O 1
ATOM 3059 N N . MET A 1 410 ? 4.555 -8.836 11.633 1 86.69 410 MET A N 1
ATOM 3060 C CA . MET A 1 410 ? 4.188 -7.902 12.695 1 86.69 410 MET A CA 1
ATOM 3061 C C . MET A 1 410 ? 4.289 -8.562 14.062 1 86.69 410 MET A C 1
ATOM 3063 O O . MET A 1 410 ? 4.637 -7.906 15.047 1 86.69 410 MET A O 1
ATOM 3067 N N . CYS A 1 411 ? 4.031 -9.836 14.086 1 88.19 411 CYS A N 1
ATOM 3068 C CA . CYS A 1 411 ? 4.051 -10.57 15.344 1 88.19 411 CYS A CA 1
ATOM 3069 C C . CYS A 1 411 ? 5.477 -10.914 15.75 1 88.19 411 CYS A C 1
ATOM 3071 O O . CYS A 1 411 ? 5.758 -11.133 16.938 1 88.19 411 CYS A O 1
ATOM 3073 N N . THR A 1 412 ? 6.367 -10.93 14.828 1 89.56 412 THR A N 1
ATOM 3074 C CA . THR A 1 412 ? 7.676 -11.5 15.141 1 89.56 412 THR A CA 1
ATOM 3075 C C . THR A 1 412 ? 8.773 -10.445 15.008 1 89.56 412 THR A C 1
ATOM 3077 O O . THR A 1 412 ? 9.883 -10.641 15.5 1 89.56 412 THR A O 1
ATOM 3080 N N . ASP A 1 413 ? 8.508 -9.398 14.273 1 83.44 413 ASP A N 1
ATOM 3081 C CA . ASP A 1 413 ? 9.5 -8.344 14.07 1 83.44 413 ASP A CA 1
ATOM 3082 C C . ASP A 1 413 ? 9.023 -7.027 14.672 1 83.44 413 ASP A C 1
ATOM 3084 O O . ASP A 1 413 ? 8.148 -6.359 14.117 1 83.44 413 ASP A O 1
ATOM 3088 N N . PRO A 1 414 ? 9.641 -6.566 15.68 1 78.06 414 PRO A N 1
ATOM 3089 C CA . PRO A 1 414 ? 9.227 -5.309 16.312 1 78.06 414 PRO A CA 1
ATOM 3090 C C . PRO A 1 414 ? 9.375 -4.109 15.375 1 78.06 414 PRO A C 1
ATOM 3092 O O . PRO A 1 414 ? 8.625 -3.137 15.492 1 78.06 414 PRO A O 1
ATOM 3095 N N . GLY A 1 415 ? 10.328 -4.156 14.453 1 75 415 GLY A N 1
ATOM 3096 C CA . GLY A 1 415 ? 10.469 -3.086 13.484 1 75 415 GLY A CA 1
ATOM 3097 C C . GLY A 1 415 ? 9.289 -2.975 12.539 1 75 415 GLY A C 1
ATOM 3098 O O . GLY A 1 415 ? 9.023 -1.903 11.984 1 75 415 GLY A O 1
ATOM 3099 N N . TRP A 1 416 ? 8.656 -4.113 12.398 1 73.81 416 TRP A N 1
ATOM 3100 C CA . TRP A 1 416 ? 7.477 -4.152 11.539 1 73.81 416 TRP A CA 1
ATOM 3101 C C . TRP A 1 416 ? 6.23 -3.73 12.312 1 73.81 416 TRP A C 1
ATOM 3103 O O . TRP A 1 416 ? 5.293 -3.174 11.734 1 73.81 416 TRP A O 1
ATOM 3113 N N . THR A 1 417 ? 6.258 -4.074 13.555 1 70.25 417 THR A N 1
ATOM 3114 C CA . THR A 1 417 ? 5.086 -3.783 14.383 1 70.25 417 THR A CA 1
ATOM 3115 C C . THR A 1 417 ? 5.027 -2.301 14.734 1 70.25 417 THR A C 1
ATOM 3117 O O . THR A 1 417 ? 3.965 -1.682 14.664 1 70.25 417 THR A O 1
ATOM 3120 N N . MET A 1 418 ? 6.238 -1.836 15.094 1 63.59 418 MET A N 1
ATOM 3121 C CA . MET A 1 418 ? 6.32 -0.463 15.586 1 63.59 418 MET A CA 1
ATOM 3122 C C . MET A 1 418 ? 6.922 0.458 14.531 1 63.59 418 MET A C 1
ATOM 3124 O O . MET A 1 418 ? 8.047 0.236 14.07 1 63.59 418 MET A O 1
ATOM 3128 N N . VAL A 1 419 ? 6.07 1.142 13.906 1 56.44 419 VAL A N 1
ATOM 3129 C CA . VAL A 1 419 ? 6.617 2.145 13 1 56.44 419 VAL A CA 1
ATOM 3130 C C . VAL A 1 419 ? 7.137 3.338 13.797 1 56.44 419 VAL A C 1
ATOM 3132 O O . VAL A 1 419 ? 6.355 4.184 14.242 1 56.44 419 VAL A O 1
ATOM 3135 N N . ARG A 1 420 ? 8.32 3.098 14.492 1 50.47 420 ARG A N 1
ATOM 3136 C CA . ARG A 1 420 ? 8.875 4.191 15.281 1 50.47 420 ARG A CA 1
ATOM 3137 C C . ARG A 1 420 ? 9.609 5.191 14.398 1 50.47 420 ARG A C 1
ATOM 3139 O O . ARG A 1 420 ? 10.438 4.805 13.57 1 50.47 420 ARG A O 1
ATOM 3146 N N . TRP A 1 421 ? 8.898 6.219 14.211 1 46.62 421 TRP A N 1
ATOM 3147 C CA . TRP A 1 421 ? 9.484 7.316 13.453 1 46.62 421 TRP A CA 1
ATOM 3148 C C . TRP A 1 421 ? 10.672 7.918 14.195 1 46.62 421 TRP A C 1
ATOM 3150 O O . TRP A 1 421 ? 10.609 8.148 15.406 1 46.62 421 TRP A O 1
ATOM 3160 N N . ARG A 1 422 ? 11.836 7.504 13.734 1 45.34 422 ARG A N 1
ATOM 3161 C CA . ARG A 1 422 ? 12.938 8.289 14.281 1 45.34 422 ARG A CA 1
ATOM 3162 C C . ARG A 1 422 ? 12.789 9.766 13.922 1 45.34 422 ARG A C 1
ATOM 3164 O O . ARG A 1 422 ? 12.656 10.117 12.75 1 45.34 422 ARG A O 1
ATOM 3171 N N . ARG A 1 423 ? 12.273 10.602 14.805 1 41.38 423 ARG A N 1
ATOM 3172 C CA . ARG A 1 423 ? 12.125 12.039 14.617 1 41.38 423 ARG A CA 1
ATOM 3173 C C . ARG A 1 423 ? 13.352 12.633 13.93 1 41.38 423 ARG A C 1
ATOM 3175 O O . ARG A 1 423 ? 14.477 12.203 14.18 1 41.38 423 ARG A O 1
ATOM 3182 N N . SER A 1 424 ? 13.125 13.195 12.852 1 42.62 424 SER A N 1
ATOM 3183 C CA . SER A 1 424 ? 14.203 13.953 12.219 1 42.62 424 SER A CA 1
ATOM 3184 C C . SER A 1 424 ? 14.961 14.789 13.234 1 42.62 424 SER A C 1
ATOM 3186 O O . SER A 1 424 ? 14.352 15.5 14.047 1 42.62 424 SER A O 1
ATOM 3188 N N . PRO A 1 425 ? 16.156 14.453 13.516 1 38.56 425 PRO A N 1
ATOM 3189 C CA . PRO A 1 425 ? 16.844 15.367 14.438 1 38.56 425 PRO A CA 1
ATOM 3190 C C . PRO A 1 425 ? 16.703 16.828 14.031 1 38.56 425 PRO A C 1
ATOM 3192 O O . PRO A 1 425 ? 16.5 17.125 12.852 1 38.56 425 PRO A O 1
ATOM 3195 N N . HIS A 1 426 ? 16.281 17.719 14.984 1 37.03 426 HIS A N 1
ATOM 3196 C CA . HIS A 1 426 ? 16.328 19.172 14.836 1 37.03 426 HIS A CA 1
ATOM 3197 C C . HIS A 1 426 ? 17.547 19.609 14.023 1 37.03 426 HIS A C 1
ATOM 3199 O O . HIS A 1 426 ? 18.609 18.969 14.094 1 37.03 426 HIS A O 1
ATOM 3205 N N . ALA A 1 427 ? 17.391 20.141 12.906 1 37 427 ALA A N 1
ATOM 3206 C CA . ALA A 1 427 ? 18.562 20.781 12.328 1 37 427 ALA A CA 1
ATOM 3207 C C . ALA A 1 427 ? 19.531 21.25 13.406 1 37 427 ALA A C 1
ATOM 3209 O O . ALA A 1 427 ? 20.75 21.219 13.219 1 37 427 ALA A O 1
ATOM 3210 N N . PHE A 1 428 ? 19.062 22.156 14.414 1 33.44 428 PHE A N 1
ATOM 3211 C CA . PHE A 1 428 ? 19.891 22.719 15.484 1 33.44 428 PHE A CA 1
ATOM 3212 C C . PHE A 1 428 ? 19.891 21.797 16.703 1 33.44 428 PHE A C 1
ATOM 3214 O O . PHE A 1 428 ? 18.859 21.578 17.312 1 33.44 428 PHE A O 1
ATOM 3221 N N . LEU A 1 429 ? 20.594 20.734 16.641 1 36.59 429 LEU A N 1
ATOM 3222 C CA . LEU A 1 429 ? 20.875 20.031 17.875 1 36.59 429 LEU A CA 1
ATOM 3223 C C . LEU A 1 429 ? 21.125 21 19.031 1 36.59 429 LEU A C 1
ATOM 3225 O O . LEU A 1 429 ? 22.203 21.594 19.125 1 36.59 429 LEU A O 1
ATOM 3229 N N . SER A 1 430 ? 20.391 21.984 19.469 1 30.91 430 SER A N 1
ATOM 3230 C CA . SER A 1 430 ? 20.812 22.438 20.797 1 30.91 430 SER A CA 1
ATOM 3231 C C . SER A 1 430 ? 21.062 21.266 21.734 1 30.91 430 SER A C 1
ATOM 3233 O O . SER A 1 430 ? 20.5 20.188 21.547 1 30.91 430 SER A O 1
ATOM 3235 N N . SER A 1 431 ? 22.156 21.328 22.625 1 31.45 431 SER A N 1
ATOM 3236 C CA . SER A 1 431 ? 22.625 20.547 23.766 1 31.45 431 SER A CA 1
ATOM 3237 C C . SER A 1 431 ? 21.469 19.938 24.531 1 31.45 431 SER A C 1
ATOM 3239 O O . SER A 1 431 ? 21.672 19.047 25.375 1 31.45 431 SER A O 1
ATOM 3241 N N . ASP A 1 432 ? 20.328 20.562 24.703 1 28.95 432 ASP A N 1
ATOM 3242 C CA . ASP A 1 432 ? 19.312 20.109 25.641 1 28.95 432 ASP A CA 1
ATOM 3243 C C . ASP A 1 432 ? 18.547 18.906 25.094 1 28.95 432 ASP A C 1
ATOM 3245 O O . ASP A 1 432 ? 17.375 18.703 25.438 1 28.95 432 ASP A O 1
ATOM 3249 N N . ALA A 1 433 ? 18.891 18.172 24.344 1 35 433 ALA A N 1
ATOM 3250 C CA . ALA A 1 433 ? 18.5 16.812 23.969 1 35 433 ALA A CA 1
ATOM 3251 C C . ALA A 1 433 ? 18.344 15.93 25.203 1 35 433 ALA A C 1
ATOM 3253 O O . ALA A 1 433 ? 18.016 14.742 25.078 1 35 433 ALA A O 1
ATOM 3254 N N . GLU A 1 434 ? 18.766 16.344 26.375 1 31.08 434 GLU A N 1
ATOM 3255 C CA . GLU A 1 434 ? 18.547 15.664 27.656 1 31.08 434 GLU A CA 1
ATOM 3256 C C . GLU A 1 434 ? 17.078 15.672 28.047 1 31.08 434 GLU A C 1
ATOM 3258 O O . GLU A 1 434 ? 16.609 14.789 28.766 1 31.08 434 GLU A O 1
ATOM 3263 N N . PHE A 1 435 ? 16.328 16.641 27.766 1 26.36 435 PHE A N 1
ATOM 3264 C CA . PHE A 1 435 ? 14.984 16.703 28.328 1 26.36 435 PHE A CA 1
ATOM 3265 C C . PHE A 1 435 ? 14.055 15.727 27.625 1 26.36 435 PHE A C 1
ATOM 3267 O O . PHE A 1 435 ? 13.203 15.109 28.266 1 26.36 435 PHE A O 1
ATOM 3274 N N . ALA A 1 436 ? 13.977 15.695 26.328 1 34.31 436 ALA A N 1
ATOM 3275 C CA . ALA A 1 436 ? 12.852 14.883 25.859 1 34.31 436 ALA A CA 1
ATOM 3276 C C . ALA A 1 436 ? 13.195 13.398 25.922 1 34.31 436 ALA A C 1
ATOM 3278 O O . ALA A 1 436 ? 12.406 12.555 25.484 1 34.31 436 ALA A O 1
ATOM 3279 N N . LYS A 1 437 ? 14.219 12.844 26.359 1 36 437 LYS A N 1
ATOM 3280 C CA . LYS A 1 437 ? 14.367 11.508 26.922 1 36 437 LYS A CA 1
ATOM 3281 C C . LYS A 1 437 ? 13.352 11.258 28.031 1 36 437 LYS A C 1
ATOM 3283 O O . LYS A 1 437 ? 13.008 10.117 28.328 1 36 437 LYS A O 1
ATOM 3288 N N . ARG A 1 438 ? 12.977 12.172 28.953 1 32.56 438 ARG A N 1
ATOM 3289 C CA . ARG A 1 438 ? 12.117 11.906 30.094 1 32.56 438 ARG A CA 1
ATOM 3290 C C . ARG A 1 438 ? 10.68 11.648 29.656 1 32.56 438 ARG A C 1
ATOM 3292 O O . ARG A 1 438 ? 9.961 10.867 30.297 1 32.56 438 ARG A O 1
ATOM 3299 N N . ASP A 1 439 ? 10.086 12.367 28.734 1 28.69 439 ASP A N 1
ATOM 3300 C CA . ASP A 1 439 ? 8.648 12.148 28.609 1 28.69 439 ASP A CA 1
ATOM 3301 C C . ASP A 1 439 ? 8.359 10.875 27.812 1 28.69 439 ASP A C 1
ATOM 3303 O O . ASP A 1 439 ? 7.207 10.578 27.5 1 28.69 439 ASP A O 1
ATOM 3307 N N . ILE A 1 440 ? 9.383 10.211 27.359 1 31.11 440 ILE A N 1
ATOM 3308 C CA . ILE A 1 440 ? 8.906 8.875 27.047 1 31.11 440 ILE A CA 1
ATOM 3309 C C . ILE A 1 440 ? 8.523 8.141 28.328 1 31.11 440 ILE A C 1
ATOM 3311 O O . ILE A 1 440 ? 8.062 6.996 28.281 1 31.11 440 ILE A O 1
ATOM 3315 N N . ASP A 1 441 ? 9.062 8.602 29.484 1 28.56 441 ASP A N 1
ATOM 3316 C CA . ASP A 1 441 ? 8.727 7.773 30.641 1 28.56 441 ASP A CA 1
ATOM 3317 C C . ASP A 1 441 ? 7.254 7.926 31.016 1 28.56 441 ASP A C 1
ATOM 3319 O O . ASP A 1 441 ? 6.93 8.594 32 1 28.56 441 ASP A O 1
ATOM 3323 N N . TYR A 1 442 ? 6.387 8.398 30.312 1 27.06 442 TYR A N 1
ATOM 3324 C CA . TYR A 1 442 ? 5.066 8.516 30.922 1 27.06 442 TYR A CA 1
ATOM 3325 C C . TYR A 1 442 ? 4.695 7.238 31.672 1 27.06 442 TYR A C 1
ATOM 3327 O O . TYR A 1 442 ? 3.613 7.148 32.25 1 27.06 442 TYR A O 1
ATOM 3335 N N . SER A 1 443 ? 5.109 6.035 31.328 1 26.31 443 SER A N 1
ATOM 3336 C CA . SER A 1 443 ? 4.555 5.051 32.25 1 26.31 443 SER A CA 1
ATOM 3337 C C . SER A 1 443 ? 5.297 5.062 33.594 1 26.31 443 SER A C 1
ATOM 3339 O O . SER A 1 443 ? 5.141 4.148 34.406 1 26.31 443 SER A O 1
ATOM 3341 N N . ALA A 1 444 ? 6.41 5.758 33.781 1 24.7 444 ALA A N 1
ATOM 3342 C CA . ALA A 1 444 ? 6.875 5.387 35.125 1 24.7 444 ALA A CA 1
ATOM 3343 C C . ALA A 1 444 ? 5.98 5.992 36.188 1 24.7 444 ALA A C 1
ATOM 3345 O O . ALA A 1 444 ? 5.668 7.184 36.156 1 24.7 444 ALA A O 1
ATOM 3346 N N . PRO A 1 445 ? 5.125 5.121 36.938 1 25.31 445 PRO A N 1
ATOM 3347 C CA . PRO A 1 445 ? 4.605 5.562 38.219 1 25.31 445 PRO A CA 1
ATOM 3348 C C . PRO A 1 445 ? 5.652 6.312 39.062 1 25.31 445 PRO A C 1
ATOM 3350 O O . PRO A 1 445 ? 6.852 6.066 38.906 1 25.31 445 PRO A O 1
ATOM 3353 N N . SER A 1 446 ? 5.699 7.641 39.031 1 22.73 446 SER A N 1
ATOM 3354 C CA . SER A 1 446 ? 6.438 8.234 40.156 1 22.73 446 SER A CA 1
ATOM 3355 C C . SER A 1 446 ? 6.324 7.375 41.406 1 22.73 446 SER A C 1
ATOM 3357 O O . SER A 1 446 ? 5.223 6.965 41.781 1 22.73 446 SER A O 1
ATOM 3359 N N . ASP A 1 447 ? 7.262 6.574 41.688 1 21.3 447 ASP A N 1
ATOM 3360 C CA . ASP A 1 447 ? 7.387 6.016 43.031 1 21.3 447 ASP A CA 1
ATOM 3361 C C . ASP A 1 447 ? 7.199 7.098 44.094 1 21.3 447 ASP A C 1
ATOM 3363 O O . ASP A 1 447 ? 7.098 6.793 45.281 1 21.3 447 ASP A O 1
ATOM 3367 N N . GLU A 1 448 ? 7.176 8.438 43.812 1 18.98 448 GLU A N 1
ATOM 3368 C CA . GLU A 1 448 ? 6.852 8.992 45.125 1 18.98 448 GLU A CA 1
ATOM 3369 C C . GLU A 1 448 ? 5.352 8.93 45.406 1 18.98 448 GLU A C 1
ATOM 3371 O O . GLU A 1 448 ? 4.543 9.133 44.5 1 18.98 448 GLU A O 1
ATOM 3376 N N . MET B 1 1 ? 36.375 33.719 3.34 1 43.66 1 MET B N 1
ATOM 3377 C CA . MET B 1 1 ? 36.406 32.281 3.549 1 43.66 1 MET B CA 1
ATOM 3378 C C . MET B 1 1 ? 35.469 31.859 4.664 1 43.66 1 MET B C 1
ATOM 3380 O O . MET B 1 1 ? 34.688 30.906 4.512 1 43.66 1 MET B O 1
ATOM 3384 N N . ILE B 1 2 ? 35.625 32.469 5.824 1 46.25 2 ILE B N 1
ATOM 3385 C CA . ILE B 1 2 ? 34.75 32.25 6.953 1 46.25 2 ILE B CA 1
ATOM 3386 C C . ILE B 1 2 ? 33.312 32.656 6.582 1 46.25 2 ILE B C 1
ATOM 3388 O O . ILE B 1 2 ? 32.344 31.938 6.906 1 46.25 2 ILE B O 1
ATOM 3392 N N . ASP B 1 3 ? 33.188 33.781 5.848 1 49 3 ASP B N 1
ATOM 3393 C CA . ASP B 1 3 ? 31.875 34.281 5.445 1 49 3 ASP B CA 1
ATOM 3394 C C . ASP B 1 3 ? 31.188 33.281 4.484 1 49 3 ASP B C 1
ATOM 3396 O O . ASP B 1 3 ? 29.984 33.062 4.582 1 49 3 ASP B O 1
ATOM 3400 N N . ASP B 1 4 ? 32 32.688 3.656 1 54.03 4 ASP B N 1
ATOM 3401 C CA . ASP B 1 4 ? 31.469 31.703 2.709 1 54.03 4 ASP B CA 1
ATOM 3402 C C . ASP B 1 4 ? 30.969 30.453 3.432 1 54.03 4 ASP B C 1
ATOM 3404 O O . ASP B 1 4 ? 29.938 29.891 3.062 1 54.03 4 ASP B O 1
ATOM 3408 N N . SER B 1 5 ? 31.719 30.141 4.484 1 54.88 5 SER B N 1
ATOM 3409 C CA . SER B 1 5 ? 31.328 28.969 5.258 1 54.88 5 SER B CA 1
ATOM 3410 C C . SER B 1 5 ? 30.031 29.234 6.027 1 54.88 5 SER B C 1
ATOM 3412 O O . SER B 1 5 ? 29.172 28.344 6.133 1 54.88 5 SER B O 1
ATOM 3414 N N . ARG B 1 6 ? 29.969 30.406 6.551 1 53.53 6 ARG B N 1
ATOM 3415 C CA . ARG B 1 6 ? 28.75 30.766 7.27 1 53.53 6 ARG B CA 1
ATOM 3416 C C . ARG B 1 6 ? 27.562 30.812 6.328 1 53.53 6 ARG B C 1
ATOM 3418 O O . ARG B 1 6 ? 26.469 30.375 6.688 1 53.53 6 ARG B O 1
ATOM 3425 N N . HIS B 1 7 ? 27.828 31.391 5.238 1 66.44 7 HIS B N 1
ATOM 3426 C CA . HIS B 1 7 ? 26.766 31.453 4.246 1 66.44 7 HIS B CA 1
ATOM 3427 C C . HIS B 1 7 ? 26.312 30.062 3.824 1 66.44 7 HIS B C 1
ATOM 3429 O O . HIS B 1 7 ? 25.109 29.828 3.633 1 66.44 7 HIS B O 1
ATOM 3435 N N . ASP B 1 8 ? 27.266 29.281 3.895 1 75.44 8 ASP B N 1
ATOM 3436 C CA . ASP B 1 8 ? 26.938 27.906 3.516 1 75.44 8 ASP B CA 1
ATOM 3437 C C . ASP B 1 8 ? 26.156 27.203 4.617 1 75.44 8 ASP B C 1
ATOM 3439 O O . ASP B 1 8 ? 25.203 26.469 4.332 1 75.44 8 ASP B O 1
ATOM 3443 N N . ARG B 1 9 ? 26.5 27.578 5.805 1 80.75 9 ARG B N 1
ATOM 3444 C CA . ARG B 1 9 ? 25.781 26.969 6.922 1 80.75 9 ARG B CA 1
ATOM 3445 C C . ARG B 1 9 ? 24.359 27.484 7.004 1 80.75 9 ARG B C 1
ATOM 3447 O O . ARG B 1 9 ? 23.438 26.719 7.301 1 80.75 9 ARG B O 1
ATOM 3454 N N . ASP B 1 10 ? 24.219 28.781 6.82 1 83.56 10 ASP B N 1
ATOM 3455 C CA . ASP B 1 10 ? 22.891 29.375 6.824 1 83.56 10 ASP B CA 1
ATOM 3456 C C . ASP B 1 10 ? 22.031 28.766 5.719 1 83.56 10 ASP B C 1
ATOM 3458 O O . ASP B 1 10 ? 20.828 28.562 5.906 1 83.56 10 ASP B O 1
ATOM 3462 N N . PHE B 1 11 ? 22.656 28.469 4.605 1 86.88 11 PHE B N 1
ATOM 3463 C CA . PHE B 1 11 ? 21.969 27.875 3.471 1 86.88 11 PHE B CA 1
ATOM 3464 C C . PHE B 1 11 ? 21.516 26.453 3.801 1 86.88 11 PHE B C 1
ATOM 3466 O O . PHE B 1 11 ? 20.375 26.062 3.48 1 86.88 11 PHE B O 1
ATOM 3473 N N . ILE B 1 12 ? 22.328 25.797 4.5 1 87.19 12 ILE B N 1
ATOM 3474 C CA . ILE B 1 12 ? 22.016 24.422 4.902 1 87.19 12 ILE B CA 1
ATOM 3475 C C . ILE B 1 12 ? 20.875 24.422 5.922 1 87.19 12 ILE B C 1
ATOM 3477 O O . ILE B 1 12 ? 19.906 23.688 5.785 1 87.19 12 ILE B O 1
ATOM 3481 N N . ASP B 1 13 ? 20.969 25.328 6.883 1 88.88 13 ASP B N 1
ATOM 3482 C CA . ASP B 1 13 ? 19.953 25.438 7.914 1 88.88 13 ASP B CA 1
ATOM 3483 C C . ASP B 1 13 ? 18.609 25.859 7.312 1 88.88 13 ASP B C 1
ATOM 3485 O O . ASP B 1 13 ? 17.547 25.391 7.746 1 88.88 13 ASP B O 1
ATOM 3489 N N . GLY B 1 14 ? 18.719 26.75 6.406 1 92 14 GLY B N 1
ATOM 3490 C CA . GLY B 1 14 ? 17.516 27.172 5.727 1 92 14 GLY B CA 1
ATOM 3491 C C . GLY B 1 14 ? 16.812 26.047 4.98 1 92 14 GLY B C 1
ATOM 3492 O O . GLY B 1 14 ? 15.594 25.906 5.059 1 92 14 GLY B O 1
ATOM 3493 N N . THR B 1 15 ? 17.562 25.234 4.262 1 92.19 15 THR B N 1
ATOM 3494 C CA . THR B 1 15 ? 17.016 24.094 3.525 1 92.19 15 THR B CA 1
ATOM 3495 C C . THR B 1 15 ? 16.375 23.094 4.48 1 92.19 15 THR B C 1
ATOM 3497 O O . THR B 1 15 ? 15.281 22.594 4.207 1 92.19 15 THR B O 1
ATOM 3500 N N . GLU B 1 16 ? 16.984 22.891 5.555 1 91.06 16 GLU B N 1
ATOM 3501 C CA . GLU B 1 16 ? 16.453 21.953 6.539 1 91.06 16 GLU B CA 1
ATOM 3502 C C . GLU B 1 16 ? 15.148 22.469 7.152 1 91.06 16 GLU B C 1
ATOM 3504 O O . GLU B 1 16 ? 14.219 21.688 7.383 1 91.06 16 GLU B O 1
ATOM 3509 N N . ALA B 1 17 ? 15.141 23.719 7.445 1 93.94 17 ALA B N 1
ATOM 3510 C CA . ALA B 1 17 ? 13.945 24.312 8.039 1 93.94 17 ALA B CA 1
ATOM 3511 C C . ALA B 1 17 ? 12.766 24.234 7.07 1 93.94 17 ALA B C 1
ATOM 3513 O O . ALA B 1 17 ? 11.641 23.953 7.477 1 93.94 17 ALA B O 1
ATOM 3514 N N . VAL B 1 18 ? 13.008 24.469 5.816 1 95.56 18 VAL B N 1
ATOM 3515 C CA . VAL B 1 18 ? 11.969 24.438 4.793 1 95.56 18 VAL B CA 1
ATOM 3516 C C . VAL B 1 18 ? 11.438 23.016 4.645 1 95.56 18 VAL B C 1
ATOM 3518 O O . VAL B 1 18 ? 10.219 22.812 4.57 1 95.56 18 VAL B O 1
ATOM 3521 N N . VAL B 1 19 ? 12.328 22.078 4.656 1 94.94 19 VAL B N 1
ATOM 3522 C CA . VAL B 1 19 ? 11.914 20.688 4.504 1 94.94 19 VAL B CA 1
ATOM 3523 C C . VAL B 1 19 ? 11.141 20.234 5.738 1 94.94 19 VAL B C 1
ATOM 3525 O O . VAL B 1 19 ? 10.195 19.453 5.633 1 94.94 19 VAL B O 1
ATOM 3528 N N . ARG B 1 20 ? 11.5 20.703 6.832 1 95.19 20 ARG B N 1
ATOM 3529 C CA . ARG B 1 20 ? 10.789 20.359 8.055 1 95.19 20 ARG B CA 1
ATOM 3530 C C . ARG B 1 20 ? 9.352 20.875 8.016 1 95.19 20 ARG B C 1
ATOM 3532 O O . ARG B 1 20 ? 8.422 20.172 8.414 1 95.19 20 ARG B O 1
ATOM 3539 N N . LEU B 1 21 ? 9.211 22.109 7.578 1 96.56 21 LEU B N 1
ATOM 3540 C CA . LEU B 1 21 ? 7.871 22.641 7.398 1 96.56 21 LEU B CA 1
ATOM 3541 C C . LEU B 1 21 ? 7.039 21.734 6.492 1 96.56 21 LEU B C 1
ATOM 3543 O O . LEU B 1 21 ? 5.91 21.391 6.832 1 96.56 21 LEU B O 1
ATOM 3547 N N . GLY B 1 22 ? 7.609 21.344 5.387 1 96.69 22 GLY B N 1
ATOM 3548 C CA . GLY B 1 22 ? 6.926 20.453 4.469 1 96.69 22 GLY B CA 1
ATOM 3549 C C . GLY B 1 22 ? 6.598 19.109 5.078 1 96.69 22 GLY B C 1
ATOM 3550 O O . GLY B 1 22 ? 5.504 18.578 4.875 1 96.69 22 GLY B O 1
ATOM 3551 N N . SER B 1 23 ? 7.539 18.562 5.812 1 95.56 23 SER B N 1
ATOM 3552 C CA . SER B 1 23 ? 7.348 17.266 6.445 1 95.56 23 SER B CA 1
ATOM 3553 C C . SER B 1 23 ? 6.203 17.297 7.449 1 95.56 23 SER B C 1
ATOM 3555 O O . SER B 1 23 ? 5.418 16.359 7.539 1 95.56 23 SER B O 1
ATOM 3557 N N . MET B 1 24 ? 6.129 18.359 8.18 1 95.19 24 MET B N 1
ATOM 3558 C CA . MET B 1 24 ? 5.066 18.484 9.18 1 95.19 24 MET B CA 1
ATOM 3559 C C . MET B 1 24 ? 3.707 18.641 8.508 1 95.19 24 MET B C 1
ATOM 3561 O O . MET B 1 24 ? 2.717 18.062 8.961 1 95.19 24 MET B O 1
ATOM 3565 N N . LEU B 1 25 ? 3.674 19.406 7.43 1 96 25 LEU B N 1
ATOM 3566 C CA . LEU B 1 25 ? 2.432 19.578 6.684 1 96 25 LEU B CA 1
ATOM 3567 C C . LEU B 1 25 ? 1.985 18.266 6.062 1 96 25 LEU B C 1
ATOM 3569 O O . LEU B 1 25 ? 0.806 17.906 6.125 1 96 25 LEU B O 1
ATOM 3573 N N . LEU B 1 26 ? 2.928 17.562 5.496 1 94.81 26 LEU B N 1
ATOM 3574 C CA . LEU B 1 26 ? 2.629 16.281 4.875 1 94.81 26 LEU B CA 1
ATOM 3575 C C . LEU B 1 26 ? 2.121 15.281 5.91 1 94.81 26 LEU B C 1
ATOM 3577 O O . LEU B 1 26 ? 1.145 14.57 5.664 1 94.81 26 LEU B O 1
ATOM 3581 N N . SER B 1 27 ? 2.734 15.258 7.055 1 93.38 27 SER B N 1
ATOM 3582 C CA . SER B 1 27 ? 2.352 14.336 8.125 1 93.38 27 SER B CA 1
ATOM 3583 C C . SER B 1 27 ? 0.962 14.664 8.664 1 93.38 27 SER B C 1
ATOM 3585 O O . SER B 1 27 ? 0.289 13.797 9.227 1 93.38 27 SER B O 1
ATOM 3587 N N . ALA B 1 28 ? 0.58 15.922 8.484 1 94.5 28 ALA B N 1
ATOM 3588 C CA . ALA B 1 28 ? -0.737 16.344 8.953 1 94.5 28 ALA B CA 1
ATOM 3589 C C . ALA B 1 28 ? -1.825 15.969 7.957 1 94.5 28 ALA B C 1
ATOM 3591 O O . ALA B 1 28 ? -3.016 16.016 8.281 1 94.5 28 ALA B O 1
ATOM 3592 N N . GLY B 1 29 ? -1.452 15.656 6.707 1 93.31 29 GLY B N 1
ATOM 3593 C CA . GLY B 1 29 ? -2.4 15.055 5.789 1 93.31 29 GLY B CA 1
ATOM 3594 C C . GLY B 1 29 ? -2.842 15.984 4.68 1 93.31 29 GLY B C 1
ATOM 3595 O O . GLY B 1 29 ? -3.738 15.656 3.9 1 93.31 29 GLY B O 1
ATOM 3596 N N . THR B 1 30 ? -2.209 17.156 4.543 1 92.5 30 THR B N 1
ATOM 3597 C CA . THR B 1 30 ? -2.645 18.109 3.527 1 92.5 30 THR B CA 1
ATOM 3598 C C . THR B 1 30 ? -2.133 17.703 2.148 1 92.5 30 THR B C 1
ATOM 3600 O O . THR B 1 30 ? -1.33 16.781 2.031 1 92.5 30 THR B O 1
ATOM 3603 N N . GLY B 1 31 ? -2.695 18.25 1.096 1 92.25 31 GLY B N 1
ATOM 3604 C CA . GLY B 1 31 ? -2.357 17.922 -0.281 1 92.25 31 GLY B CA 1
ATOM 3605 C C . GLY B 1 31 ? -0.943 18.328 -0.658 1 92.25 31 GLY B C 1
ATOM 3606 O O . GLY B 1 31 ? -0.362 19.219 -0.049 1 92.25 31 GLY B O 1
ATOM 3607 N N . ALA B 1 32 ? -0.47 17.688 -1.634 1 93.38 32 ALA B N 1
ATOM 3608 C CA . ALA B 1 32 ? 0.898 17.906 -2.096 1 93.38 32 ALA B CA 1
ATOM 3609 C C . ALA B 1 32 ? 1.085 19.328 -2.607 1 93.38 32 ALA B C 1
ATOM 3611 O O . ALA B 1 32 ? 2.129 19.953 -2.379 1 93.38 32 ALA B O 1
ATOM 3612 N N . TYR B 1 33 ? 0.139 19.812 -3.236 1 88.69 33 TYR B N 1
ATOM 3613 C CA . TYR B 1 33 ? 0.212 21.172 -3.773 1 88.69 33 TYR B CA 1
ATOM 3614 C C . TYR B 1 33 ? 0.436 22.188 -2.66 1 88.69 33 TYR B C 1
ATOM 3616 O O . TYR B 1 33 ? 1.283 23.078 -2.781 1 88.69 33 TYR B O 1
ATOM 3624 N N . ARG B 1 34 ? -0.312 22.062 -1.689 1 91.12 34 ARG B N 1
ATOM 3625 C CA . ARG B 1 34 ? -0.213 23 -0.582 1 91.12 34 ARG B CA 1
ATOM 3626 C C . ARG B 1 34 ? 1.109 22.844 0.16 1 91.12 34 ARG B C 1
ATOM 3628 O O . ARG B 1 34 ? 1.668 23.812 0.666 1 91.12 34 ARG B O 1
ATOM 3635 N N . VAL B 1 35 ? 1.555 21.625 0.282 1 95.5 35 VAL B N 1
ATOM 3636 C CA . VAL B 1 35 ? 2.855 21.375 0.898 1 95.5 35 VAL B CA 1
ATOM 3637 C C . VAL B 1 35 ? 3.947 22.078 0.097 1 95.5 35 VAL B C 1
ATOM 3639 O O . VAL B 1 35 ? 4.758 22.828 0.657 1 95.5 35 VAL B O 1
ATOM 3642 N N . LYS B 1 36 ? 3.941 21.953 -1.196 1 93.94 36 LYS B N 1
ATOM 3643 C CA . LYS B 1 36 ? 4.934 22.562 -2.076 1 93.94 36 LYS B CA 1
ATOM 3644 C C . LYS B 1 36 ? 4.859 24.078 -2.01 1 93.94 36 LYS B C 1
ATOM 3646 O O . LYS B 1 36 ? 5.891 24.75 -1.955 1 93.94 36 LYS B O 1
ATOM 3651 N N . HIS B 1 37 ? 3.654 24.578 -1.973 1 91.44 37 HIS B N 1
ATOM 3652 C CA . HIS B 1 37 ? 3.463 26.016 -1.937 1 91.44 37 HIS B CA 1
ATOM 3653 C C . HIS B 1 37 ? 3.973 26.609 -0.627 1 91.44 37 HIS B C 1
ATOM 3655 O O . HIS B 1 37 ? 4.602 27.672 -0.624 1 91.44 37 HIS B O 1
ATOM 3661 N N . ALA B 1 38 ? 3.627 25.938 0.431 1 95.19 38 ALA B N 1
ATOM 3662 C CA . ALA B 1 38 ? 4.082 26.406 1.735 1 95.19 38 ALA B CA 1
ATOM 3663 C C . ALA B 1 38 ? 5.605 26.375 1.829 1 95.19 38 ALA B C 1
ATOM 3665 O O . ALA B 1 38 ? 6.223 27.312 2.344 1 95.19 38 ALA B O 1
ATOM 3666 N N . MET B 1 39 ? 6.18 25.328 1.344 1 96.44 39 MET B N 1
ATOM 3667 C CA . MET B 1 39 ? 7.637 25.203 1.35 1 96.44 39 MET B CA 1
ATOM 3668 C C . MET B 1 39 ? 8.273 26.297 0.489 1 96.44 39 MET B C 1
ATOM 3670 O O . MET B 1 39 ? 9.273 26.891 0.884 1 96.44 39 MET B O 1
ATOM 3674 N N . ALA B 1 40 ? 7.723 26.547 -0.678 1 93.94 40 ALA B N 1
ATOM 3675 C CA . ALA B 1 40 ? 8.242 27.562 -1.586 1 93.94 40 ALA B CA 1
ATOM 3676 C C . ALA B 1 40 ? 8.18 28.953 -0.948 1 93.94 40 ALA B C 1
ATOM 3678 O O . ALA B 1 40 ? 9.125 29.734 -1.046 1 93.94 40 ALA B O 1
ATOM 3679 N N . ARG B 1 41 ? 7.078 29.25 -0.343 1 94.56 41 ARG B N 1
ATOM 3680 C CA . ARG B 1 41 ? 6.918 30.547 0.326 1 94.56 41 ARG B CA 1
ATOM 3681 C C . ARG B 1 41 ? 7.934 30.703 1.454 1 94.56 41 ARG B C 1
ATOM 3683 O O . ARG B 1 41 ? 8.508 31.781 1.629 1 94.56 41 ARG B O 1
ATOM 3690 N N . ALA B 1 42 ? 8.062 29.656 2.213 1 96.31 42 ALA B N 1
ATOM 3691 C CA . ALA B 1 42 ? 9.023 29.703 3.305 1 96.31 42 ALA B CA 1
ATOM 3692 C C . ALA B 1 42 ? 10.445 29.875 2.775 1 96.31 42 ALA B C 1
ATOM 3694 O O . ALA B 1 42 ? 11.242 30.625 3.342 1 96.31 42 ALA B O 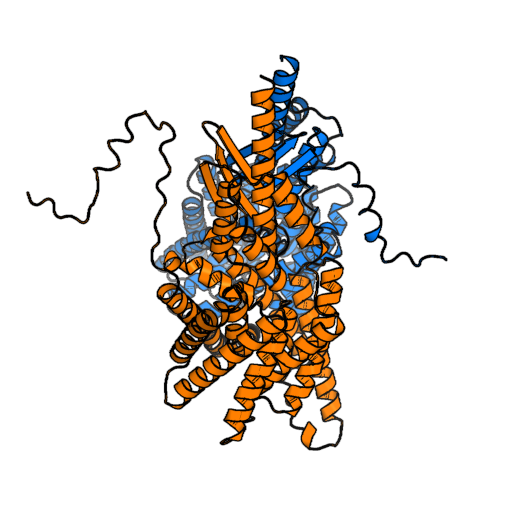1
ATOM 3695 N N . ALA B 1 43 ? 10.766 29.172 1.732 1 95.44 43 ALA B N 1
ATOM 3696 C CA . ALA B 1 43 ? 12.086 29.281 1.118 1 95.44 43 ALA B CA 1
ATOM 3697 C C . ALA B 1 43 ? 12.352 30.703 0.645 1 95.44 43 ALA B C 1
ATOM 3699 O O . ALA B 1 43 ? 13.445 31.234 0.863 1 95.44 43 ALA B O 1
ATOM 3700 N N . GLU B 1 44 ? 11.383 31.281 0.058 1 93.69 44 GLU B N 1
ATOM 3701 C CA . GLU B 1 44 ? 11.5 32.656 -0.411 1 93.69 44 GLU B CA 1
ATOM 3702 C C . GLU B 1 44 ? 11.695 33.625 0.755 1 93.69 44 GLU B C 1
ATOM 3704 O O . GLU B 1 44 ? 12.516 34.531 0.681 1 93.69 44 GLU B O 1
ATOM 3709 N N . ALA B 1 45 ? 10.969 33.406 1.74 1 95.06 45 ALA B N 1
ATOM 3710 C CA . ALA B 1 45 ? 11.031 34.281 2.908 1 95.06 45 ALA B CA 1
ATOM 3711 C C . ALA B 1 45 ? 12.406 34.219 3.566 1 95.06 45 ALA B C 1
ATOM 3713 O O . ALA B 1 45 ? 12.867 35.219 4.148 1 95.06 45 ALA B O 1
ATOM 3714 N N . ILE B 1 46 ? 13.016 33.094 3.451 1 93.94 46 ILE B N 1
ATOM 3715 C CA . ILE B 1 46 ? 14.32 32.906 4.082 1 93.94 46 ILE B CA 1
ATOM 3716 C C . ILE B 1 46 ? 15.43 33.312 3.125 1 93.94 46 ILE B C 1
ATOM 3718 O O . ILE B 1 46 ? 16.594 33.344 3.5 1 93.94 46 ILE B O 1
ATOM 3722 N N . GLY B 1 47 ? 15.078 33.75 1.912 1 91.38 47 GLY B N 1
ATOM 3723 C CA . GLY B 1 47 ? 16.031 34.344 1.003 1 91.38 47 GLY B CA 1
ATOM 3724 C C . GLY B 1 47 ? 16.547 33.406 -0.061 1 91.38 47 GLY B C 1
ATOM 3725 O O . GLY B 1 47 ? 17.625 33.625 -0.624 1 91.38 47 GLY B O 1
ATOM 3726 N N . MET B 1 48 ? 15.898 32.375 -0.284 1 92 48 MET B N 1
ATOM 3727 C CA . MET B 1 48 ? 16.281 31.453 -1.358 1 92 48 MET B CA 1
ATOM 3728 C C . MET B 1 48 ? 15.75 31.938 -2.701 1 92 48 MET B C 1
ATOM 3730 O O . MET B 1 48 ? 14.688 32.562 -2.758 1 92 48 MET B O 1
ATOM 3734 N N . ASP B 1 49 ? 16.5 31.609 -3.797 1 88.31 49 ASP B N 1
ATOM 3735 C CA . ASP B 1 49 ? 16.156 32.094 -5.129 1 88.31 49 ASP B CA 1
ATOM 3736 C C . ASP B 1 49 ? 15.102 31.219 -5.781 1 88.31 49 ASP B C 1
ATOM 3738 O O . ASP B 1 49 ? 14.242 31.719 -6.512 1 88.31 49 ASP B O 1
ATOM 3742 N N . ARG B 1 50 ? 15.344 29.938 -5.551 1 87.94 50 ARG B N 1
ATOM 3743 C CA . ARG B 1 50 ? 14.453 28.984 -6.191 1 87.94 50 ARG B CA 1
ATOM 3744 C C . ARG B 1 50 ? 14.281 27.734 -5.332 1 87.94 50 ARG B C 1
ATOM 3746 O O . ARG B 1 50 ? 15.195 27.344 -4.594 1 87.94 50 ARG B O 1
ATOM 3753 N N . HIS B 1 51 ? 13.07 27.219 -5.484 1 92.19 51 HIS B N 1
ATOM 3754 C CA . HIS B 1 51 ? 12.742 26.031 -4.719 1 92.19 51 HIS B CA 1
ATOM 3755 C C . HIS B 1 51 ? 11.922 25.047 -5.551 1 92.19 51 HIS B C 1
ATOM 3757 O O . HIS B 1 51 ? 10.938 25.438 -6.184 1 92.19 51 HIS B O 1
ATOM 3763 N N . ASP B 1 52 ? 12.383 23.812 -5.672 1 90.62 52 ASP B N 1
ATOM 3764 C CA . ASP B 1 52 ? 11.672 22.703 -6.312 1 90.62 52 ASP B CA 1
ATOM 3765 C C . ASP B 1 52 ? 11.477 21.547 -5.344 1 90.62 52 ASP B C 1
ATOM 3767 O O . ASP B 1 52 ? 12.352 21.266 -4.516 1 90.62 52 ASP B O 1
ATOM 3771 N N . ALA B 1 53 ? 10.312 20.984 -5.422 1 92.81 53 ALA B N 1
ATOM 3772 C CA . ALA B 1 53 ? 10.078 19.875 -4.496 1 92.81 53 ALA B CA 1
ATOM 3773 C C . ALA B 1 53 ? 9.211 18.797 -5.145 1 92.81 53 ALA B C 1
ATOM 3775 O O . ALA B 1 53 ? 8.336 19.109 -5.965 1 92.81 53 ALA B O 1
ATOM 3776 N N . SER B 1 54 ? 9.516 17.562 -4.906 1 92.56 54 SER B N 1
ATOM 3777 C CA . SER B 1 54 ? 8.688 16.391 -5.16 1 92.56 54 SER B CA 1
ATOM 3778 C C . SER B 1 54 ? 8.141 15.797 -3.863 1 92.56 54 SER B C 1
ATOM 3780 O O . SER B 1 54 ? 8.906 15.445 -2.967 1 92.56 54 SER B O 1
ATOM 3782 N N . VAL B 1 55 ? 6.82 15.812 -3.812 1 94.19 55 VAL B N 1
ATOM 3783 C CA . VAL B 1 55 ? 6.164 15.359 -2.588 1 94.19 55 VAL B CA 1
ATOM 3784 C C . VAL B 1 55 ? 5.371 14.086 -2.865 1 94.19 55 VAL B C 1
ATOM 3786 O O . VAL B 1 55 ? 4.555 14.047 -3.789 1 94.19 55 VAL B O 1
ATOM 3789 N N . SER B 1 56 ? 5.668 13.055 -2.154 1 93.44 56 SER B N 1
ATOM 3790 C CA . SER B 1 56 ? 4.914 11.805 -2.199 1 93.44 56 SER B CA 1
ATOM 3791 C C . SER B 1 56 ? 4.07 11.617 -0.943 1 93.44 56 SER B C 1
ATOM 3793 O O . SER B 1 56 ? 3.732 12.594 -0.269 1 93.44 56 SER B O 1
ATOM 3795 N N . LEU B 1 57 ? 3.658 10.383 -0.683 1 92.5 57 LEU B N 1
ATOM 3796 C CA . LEU B 1 57 ? 2.865 10.102 0.51 1 92.5 57 LEU B CA 1
ATOM 3797 C C . LEU B 1 57 ? 3.738 10.125 1.76 1 92.5 57 LEU B C 1
ATOM 3799 O O . LEU B 1 57 ? 3.326 10.641 2.803 1 92.5 57 LEU B O 1
ATOM 3803 N N . THR B 1 58 ? 4.98 9.555 1.606 1 91.5 58 THR B N 1
ATOM 3804 C CA . THR B 1 58 ? 5.801 9.375 2.801 1 91.5 58 THR B CA 1
ATOM 3805 C C . THR B 1 58 ? 7.195 9.953 2.584 1 91.5 58 THR B C 1
ATOM 3807 O O . THR B 1 58 ? 8.125 9.625 3.324 1 91.5 58 THR B O 1
ATOM 3810 N N . GLU B 1 59 ? 7.41 10.75 1.589 1 92.88 59 GLU B N 1
ATOM 3811 C CA . GLU B 1 59 ? 8.742 11.281 1.301 1 92.88 59 GLU B CA 1
ATOM 3812 C C . GLU B 1 59 ? 8.648 12.648 0.628 1 92.88 59 GLU B C 1
ATOM 3814 O O . GLU B 1 59 ? 7.711 12.914 -0.126 1 92.88 59 GLU B O 1
ATOM 3819 N N . ILE B 1 60 ? 9.641 13.43 0.896 1 94.12 60 ILE B N 1
ATOM 3820 C CA . ILE B 1 60 ? 9.82 14.719 0.238 1 94.12 60 ILE B CA 1
ATOM 3821 C C . ILE B 1 60 ? 11.242 14.82 -0.32 1 94.12 60 ILE B C 1
ATOM 3823 O O . ILE B 1 60 ? 12.211 14.484 0.365 1 94.12 60 ILE B O 1
ATOM 3827 N N . ILE B 1 61 ? 11.398 15.109 -1.575 1 93.5 61 ILE B N 1
ATOM 3828 C CA . ILE B 1 61 ? 12.664 15.461 -2.209 1 93.5 61 ILE B CA 1
ATOM 3829 C C . ILE B 1 61 ? 12.648 16.938 -2.617 1 93.5 61 ILE B C 1
ATOM 3831 O O . ILE B 1 61 ? 11.75 17.375 -3.348 1 93.5 61 ILE B O 1
ATOM 3835 N N . THR B 1 62 ? 13.555 17.688 -2.123 1 93.12 62 THR B N 1
ATOM 3836 C CA . THR B 1 62 ? 13.523 19.109 -2.426 1 93.12 62 THR B CA 1
ATOM 3837 C C . THR B 1 62 ? 14.906 19.609 -2.82 1 93.12 62 THR B C 1
ATOM 3839 O O . THR B 1 62 ? 15.922 19.094 -2.344 1 93.12 62 THR B O 1
ATOM 3842 N N . THR B 1 63 ? 14.977 20.547 -3.756 1 91.44 63 THR B N 1
ATOM 3843 C CA . THR B 1 63 ? 16.172 21.281 -4.148 1 91.44 63 THR B CA 1
ATOM 3844 C C . THR B 1 63 ? 15.984 22.781 -3.947 1 91.44 63 THR B C 1
ATOM 3846 O O . THR B 1 63 ? 15.023 23.359 -4.461 1 91.44 63 THR B O 1
ATOM 3849 N N . THR B 1 64 ? 16.859 23.312 -3.143 1 91.69 64 THR B N 1
ATOM 3850 C CA . THR B 1 64 ? 16.875 24.766 -2.943 1 91.69 64 THR B CA 1
ATOM 3851 C C . THR B 1 64 ? 18.078 25.391 -3.639 1 91.69 64 THR B C 1
ATOM 3853 O O . THR B 1 64 ? 19.156 24.797 -3.674 1 91.69 64 THR B O 1
ATOM 3856 N N . HIS B 1 65 ? 17.781 26.594 -4.172 1 88.69 65 HIS B N 1
ATOM 3857 C CA . HIS B 1 65 ? 18.828 27.328 -4.887 1 88.69 65 HIS B CA 1
ATOM 3858 C C . HIS B 1 65 ? 19.109 28.672 -4.23 1 88.69 65 HIS B C 1
ATOM 3860 O O . HIS B 1 65 ? 18.188 29.359 -3.795 1 88.69 65 HIS B O 1
ATOM 3866 N N . LYS B 1 66 ? 20.375 28.953 -4.066 1 87.44 66 LYS B N 1
ATOM 3867 C CA . LYS B 1 66 ? 20.859 30.25 -3.625 1 87.44 66 LYS B CA 1
ATOM 3868 C C . LYS B 1 66 ? 22.109 30.656 -4.383 1 87.44 66 LYS B C 1
ATOM 3870 O O . LYS B 1 66 ? 23.188 30.078 -4.184 1 87.44 66 LYS B O 1
ATOM 3875 N N . GLY B 1 67 ? 21.984 31.688 -5.191 1 82.06 67 GLY B N 1
ATOM 3876 C CA . GLY B 1 67 ? 23.094 32.031 -6.059 1 82.06 67 GLY B CA 1
ATOM 3877 C C . GLY B 1 67 ? 23.484 30.891 -6.996 1 82.06 67 GLY B C 1
ATOM 3878 O O . GLY B 1 67 ? 22.641 30.359 -7.715 1 82.06 67 GLY B O 1
ATOM 3879 N N . ASP B 1 68 ? 24.75 30.484 -6.918 1 76.12 68 ASP B N 1
ATOM 3880 C CA . ASP B 1 68 ? 25.234 29.438 -7.801 1 76.12 68 ASP B CA 1
ATOM 3881 C C . ASP B 1 68 ? 25.25 28.078 -7.086 1 76.12 68 ASP B C 1
ATOM 3883 O O . ASP B 1 68 ? 25.75 27.094 -7.629 1 76.12 68 ASP B O 1
ATOM 3887 N N . ASN B 1 69 ? 24.703 28.141 -5.93 1 83.31 69 ASN B N 1
ATOM 3888 C CA . ASN B 1 69 ? 24.734 26.906 -5.141 1 83.31 69 ASN B CA 1
ATOM 3889 C C . ASN B 1 69 ? 23.344 26.281 -5.051 1 83.31 69 ASN B C 1
ATOM 3891 O O . ASN B 1 69 ? 22.328 26.984 -5.16 1 83.31 69 ASN B O 1
ATOM 3895 N N . PHE B 1 70 ? 23.328 25 -5.086 1 85.44 70 PHE B N 1
ATOM 3896 C CA . PHE B 1 70 ? 22.062 24.297 -4.848 1 85.44 70 PHE B CA 1
ATOM 3897 C C . PHE B 1 70 ? 22.281 23.125 -3.895 1 85.44 70 PHE B C 1
ATOM 3899 O O . PHE B 1 70 ? 23.391 22.609 -3.773 1 85.44 70 PHE B O 1
ATOM 3906 N N . ARG B 1 71 ? 21.219 22.797 -3.162 1 87.56 71 ARG B N 1
ATOM 3907 C CA . ARG B 1 71 ? 21.234 21.672 -2.242 1 87.56 71 ARG B CA 1
ATOM 3908 C C . ARG B 1 71 ? 19.938 20.859 -2.365 1 87.56 71 ARG B C 1
ATOM 3910 O O . ARG B 1 71 ? 18.859 21.406 -2.49 1 87.56 71 ARG B O 1
ATOM 3917 N N . THR B 1 72 ? 20.141 19.5 -2.434 1 89.88 72 THR B N 1
ATOM 3918 C CA . THR B 1 72 ? 19.016 18.578 -2.504 1 89.88 72 THR B CA 1
ATOM 3919 C C . THR B 1 72 ? 18.953 17.719 -1.249 1 89.88 72 THR B C 1
ATOM 3921 O O . THR B 1 72 ? 19.984 17.234 -0.761 1 89.88 72 THR B O 1
ATOM 3924 N N . VAL B 1 73 ? 17.781 17.609 -0.687 1 91.06 73 VAL B N 1
ATOM 3925 C CA . VAL B 1 73 ? 17.578 16.797 0.513 1 91.06 73 VAL B CA 1
ATOM 3926 C C . VAL B 1 73 ? 16.375 15.867 0.31 1 91.06 73 VAL B C 1
ATOM 3928 O O . VAL B 1 73 ? 15.375 16.25 -0.291 1 91.06 73 VAL B O 1
ATOM 3931 N N . VAL B 1 74 ? 16.562 14.617 0.701 1 91.19 74 VAL B N 1
ATOM 3932 C CA . VAL B 1 74 ? 15.461 13.664 0.798 1 91.19 74 VAL B CA 1
ATOM 3933 C C . VAL B 1 74 ? 15.078 13.461 2.262 1 91.19 74 VAL B C 1
ATOM 3935 O O . VAL B 1 74 ? 15.945 13.266 3.117 1 91.19 74 VAL B O 1
ATOM 3938 N N . ARG B 1 75 ? 13.797 13.578 2.484 1 91.06 75 ARG B N 1
ATOM 3939 C CA . ARG B 1 75 ? 13.297 13.383 3.84 1 91.06 75 ARG B CA 1
ATOM 3940 C C . ARG B 1 75 ? 12.164 12.359 3.863 1 91.06 75 ARG B C 1
ATOM 3942 O O . ARG B 1 75 ? 11.234 12.438 3.059 1 91.06 75 ARG B O 1
ATOM 3949 N N . GLU B 1 76 ? 12.32 11.344 4.766 1 90 76 GLU B N 1
ATOM 3950 C CA . GLU B 1 76 ? 11.242 10.383 4.984 1 90 76 GLU B CA 1
ATOM 3951 C C . GLU B 1 76 ? 10.242 10.891 6.02 1 90 76 GLU B C 1
ATOM 3953 O O . GLU B 1 76 ? 10.641 11.453 7.043 1 90 76 GLU B O 1
ATOM 3958 N N . VAL B 1 77 ? 8.969 10.766 5.652 1 87.94 77 VAL B N 1
ATOM 3959 C CA . VAL B 1 77 ? 7.871 11.117 6.547 1 87.94 77 VAL B CA 1
ATOM 3960 C C . VAL B 1 77 ? 7.02 9.883 6.828 1 87.94 77 VAL B C 1
ATOM 3962 O O . VAL B 1 77 ? 6.004 9.656 6.164 1 87.94 77 VAL B O 1
ATOM 3965 N N . PRO B 1 78 ? 7.32 9.047 7.734 1 76.88 78 PRO B N 1
ATOM 3966 C CA . PRO B 1 78 ? 6.703 7.727 7.879 1 76.88 78 PRO B CA 1
ATOM 3967 C C . PRO B 1 78 ? 5.309 7.789 8.5 1 76.88 78 PRO B C 1
ATOM 3969 O O . PRO B 1 78 ? 4.629 6.77 8.602 1 76.88 78 PRO B O 1
ATOM 3972 N N . ARG B 1 79 ? 4.777 8.93 8.828 1 80.94 79 ARG B N 1
ATOM 3973 C CA . ARG B 1 79 ? 3.477 9.023 9.484 1 80.94 79 ARG B CA 1
ATOM 3974 C C . ARG B 1 79 ? 2.424 9.578 8.531 1 80.94 79 ARG B C 1
ATOM 3976 O O . ARG B 1 79 ? 2.594 10.664 7.977 1 80.94 79 ARG B O 1
ATOM 3983 N N . VAL B 1 80 ? 1.486 8.695 8.352 1 86.88 80 VAL B N 1
ATOM 3984 C CA . VAL B 1 80 ? 0.32 9.172 7.613 1 86.88 80 VAL B CA 1
ATOM 3985 C C . VAL B 1 80 ? -0.833 9.43 8.578 1 86.88 80 VAL B C 1
ATOM 3987 O O . VAL B 1 80 ? -1.303 8.516 9.258 1 86.88 80 VAL B O 1
ATOM 3990 N N . ALA B 1 81 ? -1.148 10.664 8.789 1 88.88 81 ALA B N 1
ATOM 3991 C CA . ALA B 1 81 ? -2.219 11.047 9.703 1 88.88 81 ALA B CA 1
ATOM 3992 C C . ALA B 1 81 ? -3.002 12.234 9.172 1 88.88 81 ALA B C 1
ATOM 3994 O O . ALA B 1 81 ? -2.779 12.68 8.039 1 88.88 81 ALA B O 1
ATOM 3995 N N . VAL B 1 82 ? -4.051 12.547 9.867 1 92.44 82 VAL B N 1
ATOM 3996 C CA . VAL B 1 82 ? -4.859 13.727 9.57 1 92.44 82 VAL B CA 1
ATOM 3997 C C . VAL B 1 82 ? -4.984 14.594 10.82 1 92.44 82 VAL B C 1
ATOM 3999 O O . VAL B 1 82 ? -5.445 14.125 11.867 1 92.44 82 VAL B O 1
ATOM 4002 N N . ASP B 1 83 ? -4.523 15.766 10.742 1 95.19 83 ASP B N 1
ATOM 4003 C CA . ASP B 1 83 ? -4.617 16.75 11.812 1 95.19 83 ASP B CA 1
ATOM 4004 C C . ASP B 1 83 ? -4.961 18.125 11.266 1 95.19 83 ASP B C 1
ATOM 4006 O O . ASP B 1 83 ? -4.07 18.906 10.93 1 95.19 83 ASP B O 1
ATOM 4010 N N . ALA B 1 84 ? -6.203 18.438 11.398 1 95.19 84 ALA B N 1
ATOM 4011 C CA . ALA B 1 84 ? -6.695 19.672 10.805 1 95.19 84 ALA B CA 1
ATOM 4012 C C . ALA B 1 84 ? -6.121 20.891 11.516 1 95.19 84 ALA B C 1
ATOM 4014 O O . ALA B 1 84 ? -5.816 21.906 10.883 1 95.19 84 ALA B O 1
ATOM 4015 N N . SER B 1 85 ? -5.977 20.828 12.781 1 94.75 85 SER B N 1
ATOM 4016 C CA . SER B 1 85 ? -5.426 21.938 13.547 1 94.75 85 SER B CA 1
ATOM 4017 C C . SER B 1 85 ? -3.979 22.219 13.156 1 94.75 85 SER B C 1
ATOM 4019 O O . SER B 1 85 ? -3.572 23.375 13.031 1 94.75 85 SER B O 1
ATOM 4021 N N . ARG B 1 86 ? -3.252 21.203 12.969 1 95 86 ARG B N 1
ATOM 4022 C CA . ARG B 1 86 ? -1.857 21.359 12.57 1 95 86 ARG B CA 1
ATOM 4023 C C . ARG B 1 86 ? -1.757 21.922 11.156 1 95 86 ARG B C 1
ATOM 4025 O O . ARG B 1 86 ? -0.88 22.75 10.867 1 95 86 ARG B O 1
ATOM 4032 N N . ILE B 1 87 ? -2.611 21.438 10.305 1 95.56 87 ILE B N 1
ATOM 4033 C CA . ILE B 1 87 ? -2.646 21.984 8.953 1 95.56 87 ILE B CA 1
ATOM 4034 C C . ILE B 1 87 ? -2.877 23.5 9.016 1 95.56 87 ILE B C 1
ATOM 4036 O O . ILE B 1 87 ? -2.141 24.266 8.398 1 95.56 87 ILE B O 1
ATOM 4040 N N . GLY B 1 88 ? -3.846 23.906 9.828 1 94.12 88 GLY B N 1
ATOM 4041 C CA . GLY B 1 88 ? -4.16 25.328 9.961 1 94.12 88 GLY B CA 1
ATOM 4042 C C . GLY B 1 88 ? -3.01 26.141 10.516 1 94.12 88 GLY B C 1
ATOM 4043 O O . GLY B 1 88 ? -2.67 27.188 9.977 1 94.12 88 GLY B O 1
ATOM 4044 N N . ALA B 1 89 ? -2.42 25.656 11.531 1 94.88 89 ALA B N 1
ATOM 4045 C CA . ALA B 1 89 ? -1.326 26.375 12.188 1 94.88 89 ALA B CA 1
ATOM 4046 C C . ALA B 1 89 ? -0.126 26.516 11.258 1 94.88 89 ALA B C 1
ATOM 4048 O O . ALA B 1 89 ? 0.482 27.578 11.172 1 94.88 89 ALA B O 1
ATOM 4049 N N . LEU B 1 90 ? 0.203 25.484 10.523 1 96.44 90 LEU B N 1
ATOM 4050 C CA . LEU B 1 90 ? 1.379 25.469 9.656 1 96.44 90 LEU B CA 1
ATOM 4051 C C . LEU B 1 90 ? 1.15 26.312 8.414 1 96.44 90 LEU B C 1
ATOM 4053 O O . LEU B 1 90 ? 2.062 27 7.953 1 96.44 90 LEU B O 1
ATOM 4057 N N . GLU B 1 91 ? -0.021 26.25 7.883 1 93.75 91 GLU B N 1
ATOM 4058 C CA . GLU B 1 91 ? -0.325 27.094 6.727 1 93.75 91 GLU B CA 1
ATOM 4059 C C . GLU B 1 91 ? -0.313 28.562 7.105 1 93.75 91 GLU B C 1
ATOM 4061 O O . GLU B 1 91 ? 0.133 29.406 6.32 1 93.75 91 GLU B O 1
ATOM 4066 N N . ARG B 1 92 ? -0.827 28.891 8.25 1 93.12 92 ARG B N 1
ATOM 4067 C CA . ARG B 1 92 ? -0.777 30.266 8.727 1 93.12 92 ARG B CA 1
ATOM 4068 C C . ARG B 1 92 ? 0.664 30.734 8.898 1 93.12 92 ARG B C 1
ATOM 4070 O O . ARG B 1 92 ? 1 31.859 8.555 1 93.12 92 ARG B O 1
ATOM 4077 N N . LEU B 1 93 ? 1.438 29.844 9.438 1 95.31 93 LEU B N 1
ATOM 4078 C CA . LEU B 1 93 ? 2.85 30.172 9.609 1 95.31 93 LEU B CA 1
ATOM 4079 C C . LEU B 1 93 ? 3.504 30.469 8.266 1 95.31 93 LEU B C 1
ATOM 4081 O O . LEU B 1 93 ? 4.211 31.469 8.133 1 95.31 93 LEU B O 1
ATOM 4085 N N . ALA B 1 94 ? 3.324 29.625 7.312 1 94.5 94 ALA B N 1
ATOM 4086 C CA . ALA B 1 94 ? 3.93 29.812 5.996 1 94.5 94 ALA B CA 1
ATOM 4087 C C . ALA B 1 94 ? 3.477 31.109 5.352 1 94.5 94 ALA B C 1
ATOM 4089 O O . ALA B 1 94 ? 4.277 31.812 4.734 1 94.5 94 ALA B O 1
ATOM 4090 N N . ARG B 1 95 ? 2.264 31.516 5.52 1 90.31 95 ARG B N 1
ATOM 4091 C CA . ARG B 1 95 ? 1.696 32.719 4.918 1 90.31 95 ARG B CA 1
ATOM 4092 C C . ARG B 1 95 ? 2.184 33.969 5.637 1 90.31 95 ARG B C 1
ATOM 4094 O O . ARG B 1 95 ? 2.377 35 5.008 1 90.31 95 ARG B O 1
ATOM 4101 N N . ALA B 1 96 ? 2.35 33.844 6.891 1 92.38 96 ALA B N 1
ATOM 4102 C CA . ALA B 1 96 ? 2.656 35.031 7.711 1 92.38 96 ALA B CA 1
ATOM 4103 C C . ALA B 1 96 ? 4.164 35.25 7.82 1 92.38 96 ALA B C 1
ATOM 4105 O O . ALA B 1 96 ? 4.617 36.25 8.344 1 92.38 96 ALA B O 1
ATOM 4106 N N . LEU B 1 97 ? 4.914 34.281 7.301 1 94.19 97 LEU B N 1
ATOM 4107 C CA . LEU B 1 97 ? 6.363 34.406 7.43 1 94.19 97 LEU B CA 1
ATOM 4108 C C . LEU B 1 97 ? 6.891 35.625 6.688 1 94.19 97 LEU B C 1
ATOM 4110 O O . LEU B 1 97 ? 6.75 35.719 5.465 1 94.19 97 LEU B O 1
ATOM 4114 N N . PRO B 1 98 ? 7.461 36.625 7.395 1 93.69 98 PRO B N 1
ATOM 4115 C CA . PRO B 1 98 ? 7.957 37.844 6.727 1 93.69 98 PRO B CA 1
ATOM 4116 C C . PRO B 1 98 ? 9.188 37.562 5.859 1 93.69 98 PRO B C 1
ATOM 4118 O O . PRO B 1 98 ? 9.977 36.656 6.164 1 93.69 98 PRO B O 1
ATOM 4121 N N . ASP B 1 99 ? 9.328 38.406 4.852 1 93 99 ASP B N 1
ATOM 4122 C CA . ASP B 1 99 ? 10.539 38.344 4.043 1 93 99 ASP B CA 1
ATOM 4123 C C . ASP B 1 99 ? 11.773 38.688 4.875 1 93 99 ASP B C 1
ATOM 4125 O O . ASP B 1 99 ? 11.727 39.594 5.695 1 93 99 ASP B O 1
ATOM 4129 N N . GLY B 1 100 ? 12.805 37.938 4.727 1 92.62 100 GLY B N 1
ATOM 4130 C CA . GLY B 1 100 ? 14.031 38.188 5.48 1 92.62 100 GLY B CA 1
ATOM 4131 C C . GLY B 1 100 ? 14.102 37.406 6.77 1 92.62 100 GLY B C 1
ATOM 4132 O O . GLY B 1 100 ? 15 37.625 7.59 1 92.62 100 GLY B O 1
ATOM 4133 N N . SER B 1 101 ? 13.234 36.469 6.895 1 94.44 101 SER B N 1
ATOM 4134 C CA . SER B 1 101 ? 13.266 35.625 8.07 1 94.44 101 SER B CA 1
ATOM 4135 C C . SER B 1 101 ? 14.477 34.688 8.031 1 94.44 101 SER B C 1
ATOM 4137 O O . SER B 1 101 ? 15.031 34.406 6.961 1 94.44 101 SER B O 1
ATOM 4139 N N . THR B 1 102 ? 14.883 34.281 9.219 1 94.06 102 THR B N 1
ATOM 4140 C CA . THR B 1 102 ? 16.016 33.375 9.312 1 94.06 102 THR B CA 1
ATOM 4141 C C . THR B 1 102 ? 15.531 31.938 9.5 1 94.06 102 THR B C 1
ATOM 4143 O O . THR B 1 102 ? 14.383 31.703 9.891 1 94.06 102 THR B O 1
ATOM 4146 N N . ALA B 1 103 ? 16.438 31.031 9.195 1 93.88 103 ALA B N 1
ATOM 4147 C CA . ALA B 1 103 ? 16.156 29.609 9.414 1 93.88 103 ALA B CA 1
ATOM 4148 C C . ALA B 1 103 ? 15.828 29.344 10.883 1 93.88 103 ALA B C 1
ATOM 4150 O O . ALA B 1 103 ? 14.945 28.531 11.188 1 93.88 103 ALA B O 1
ATOM 4151 N N . ARG B 1 104 ? 16.516 29.984 11.734 1 93.12 104 ARG B N 1
ATOM 4152 C CA . ARG B 1 104 ? 16.312 29.797 13.164 1 93.12 104 ARG B CA 1
ATOM 4153 C C . ARG B 1 104 ? 14.93 30.25 13.594 1 93.12 104 ARG B C 1
ATOM 4155 O O . ARG B 1 104 ? 14.273 29.594 14.406 1 93.12 104 ARG B O 1
ATOM 4162 N N . GLU B 1 105 ? 14.539 31.344 13.086 1 94.19 105 GLU B N 1
ATOM 4163 C CA . GLU B 1 105 ? 13.203 31.844 13.406 1 94.19 105 GLU B CA 1
ATOM 4164 C C . GLU B 1 105 ? 12.125 30.859 12.953 1 94.19 105 GLU B C 1
ATOM 4166 O O . GLU B 1 105 ? 11.172 30.594 13.688 1 94.19 105 GLU B O 1
ATOM 4171 N N . LEU B 1 106 ? 12.258 30.375 11.75 1 95.62 106 LEU B N 1
ATOM 4172 C CA . LEU B 1 106 ? 11.305 29.391 11.242 1 95.62 106 LEU B CA 1
ATOM 4173 C C . LEU B 1 106 ? 11.305 28.125 12.102 1 95.62 106 LEU B C 1
ATOM 4175 O O . LEU B 1 106 ? 10.242 27.625 12.477 1 95.62 106 LEU B O 1
ATOM 4179 N N . GLU B 1 107 ? 12.43 27.641 12.461 1 94.5 107 GLU B N 1
ATOM 4180 C CA . GLU B 1 107 ? 12.555 26.453 13.281 1 94.5 107 GLU B CA 1
ATOM 4181 C C . GLU B 1 107 ? 11.898 26.656 14.648 1 94.5 107 GLU B C 1
ATOM 4183 O O . GLU B 1 107 ? 11.25 25.75 15.172 1 94.5 107 GLU B O 1
ATOM 4188 N N . ASP B 1 108 ? 12.125 27.828 15.164 1 94.19 108 ASP B N 1
ATOM 4189 C CA . ASP B 1 108 ? 11.531 28.141 16.453 1 94.19 108 ASP B CA 1
ATOM 4190 C C . ASP B 1 108 ? 10.008 28.125 16.375 1 94.19 108 ASP B C 1
ATOM 4192 O O . ASP B 1 108 ? 9.336 27.641 17.297 1 94.19 108 ASP B O 1
ATOM 4196 N N . GLN B 1 109 ? 9.508 28.703 15.383 1 95.56 109 GLN B N 1
ATOM 4197 C CA . GLN B 1 109 ? 8.055 28.703 15.195 1 95.56 109 GLN B CA 1
ATOM 4198 C C . GLN B 1 109 ? 7.52 27.297 14.969 1 95.56 109 GLN B C 1
ATOM 4200 O O . GLN B 1 109 ? 6.445 26.953 15.469 1 95.56 109 GLN B O 1
ATOM 4205 N N . LEU B 1 110 ? 8.242 26.484 14.219 1 95.81 110 LEU B N 1
ATOM 4206 C CA . LEU B 1 110 ? 7.848 25.094 14 1 95.81 110 LEU B CA 1
ATOM 4207 C C . LEU B 1 110 ? 7.871 24.297 15.305 1 95.81 110 LEU B C 1
ATOM 4209 O O . LEU B 1 110 ? 6.984 23.484 15.555 1 95.81 110 LEU B O 1
ATOM 4213 N N . ASP B 1 111 ? 8.836 24.562 16.125 1 93.81 111 ASP B N 1
ATOM 4214 C CA . ASP B 1 111 ? 8.906 23.922 17.438 1 93.81 111 ASP B CA 1
ATOM 4215 C C . ASP B 1 111 ? 7.711 24.312 18.297 1 93.81 111 ASP B C 1
ATOM 4217 O O . ASP B 1 111 ? 7.156 23.484 19.016 1 93.81 111 ASP B O 1
ATOM 4221 N N . HIS B 1 112 ? 7.438 25.547 18.203 1 94.06 112 HIS B N 1
ATOM 4222 C CA . HIS B 1 112 ? 6.285 26.047 18.953 1 94.06 112 HIS B CA 1
ATOM 4223 C C . HIS B 1 112 ? 5.008 25.312 18.531 1 94.06 112 HIS B C 1
ATOM 4225 O O . HIS B 1 112 ? 4.227 24.891 19.391 1 94.06 112 HIS B O 1
ATOM 4231 N N . ILE B 1 113 ? 4.797 25.125 17.312 1 94.12 113 ILE B N 1
ATOM 4232 C CA . ILE B 1 113 ? 3.609 24.453 16.797 1 94.12 113 ILE B CA 1
ATOM 4233 C C . ILE B 1 113 ? 3.633 22.984 17.203 1 94.12 113 ILE B C 1
ATOM 4235 O O . ILE B 1 113 ? 2.613 22.438 17.625 1 94.12 113 ILE B O 1
ATOM 4239 N N . ALA B 1 114 ? 4.762 22.359 17.047 1 91.88 114 ALA B N 1
ATOM 4240 C CA . ALA B 1 114 ? 4.898 20.938 17.391 1 91.88 114 ALA B CA 1
ATOM 4241 C C . ALA B 1 114 ? 4.578 20.719 18.875 1 91.88 114 ALA B C 1
ATOM 4243 O O . ALA B 1 114 ? 3.996 19.688 19.234 1 91.88 114 ALA B O 1
ATOM 4244 N N . ARG B 1 115 ? 4.859 21.672 19.703 1 89.81 115 ARG B N 1
ATOM 4245 C CA . ARG B 1 115 ? 4.707 21.531 21.141 1 89.81 115 ARG B CA 1
ATOM 4246 C C . ARG B 1 115 ? 3.303 21.922 21.594 1 89.81 115 ARG B C 1
ATOM 4248 O O . ARG B 1 115 ? 2.76 21.344 22.531 1 89.81 115 ARG B O 1
ATOM 4255 N N . HIS B 1 116 ? 2.715 22.812 20.844 1 89.62 116 HIS B N 1
ATOM 4256 C CA . HIS B 1 116 ? 1.512 23.422 21.391 1 89.62 116 HIS B CA 1
ATOM 4257 C C . HIS B 1 116 ? 0.268 22.984 20.625 1 89.62 116 HIS B C 1
ATOM 4259 O O . HIS B 1 116 ? -0.85 23.078 21.141 1 89.62 116 HIS B O 1
ATOM 4265 N N . VAL B 1 117 ? 0.435 22.625 19.453 1 90.12 117 VAL B N 1
ATOM 4266 C CA . VAL B 1 117 ? -0.709 22.156 18.688 1 90.12 117 VAL B CA 1
ATOM 4267 C C . VAL B 1 117 ? -0.814 20.641 18.797 1 90.12 117 VAL B C 1
ATOM 4269 O O . VAL B 1 117 ? -0.255 19.906 17.969 1 90.12 117 VAL B O 1
ATOM 4272 N N . ARG B 1 118 ? -1.464 20.203 19.844 1 85.88 118 ARG B N 1
ATOM 4273 C CA . ARG B 1 118 ? -1.626 18.781 20.141 1 85.88 118 ARG B CA 1
ATOM 4274 C C . ARG B 1 118 ? -3.08 18.344 19.969 1 85.88 118 ARG B C 1
ATOM 4276 O O . ARG B 1 118 ? -3.904 19.109 19.469 1 85.88 118 ARG B O 1
ATOM 4283 N N . GLY B 1 119 ? -3.299 17.141 20.359 1 85.44 119 GLY B N 1
ATOM 4284 C CA . GLY B 1 119 ? -4.664 16.641 20.312 1 85.44 119 GLY B CA 1
ATOM 4285 C C . GLY B 1 119 ? -5.625 17.453 21.141 1 85.44 119 GLY B C 1
ATOM 4286 O O . GLY B 1 119 ? -5.41 17.656 22.344 1 85.44 119 GLY B O 1
ATOM 4287 N N . ARG B 1 120 ? -6.59 17.969 20.531 1 84.12 120 ARG B N 1
ATOM 4288 C CA . ARG B 1 120 ? -7.531 18.906 21.156 1 84.12 120 ARG B CA 1
ATOM 4289 C C . ARG B 1 120 ? -8.547 18.156 22.016 1 84.12 120 ARG B C 1
ATOM 4291 O O . ARG B 1 120 ? -9.07 18.703 22.984 1 84.12 120 ARG B O 1
ATOM 4298 N N . TRP B 1 121 ? -8.789 16.969 21.641 1 90.06 121 TRP B N 1
ATOM 4299 C CA . TRP B 1 121 ? -9.883 16.219 22.25 1 90.06 121 TRP B CA 1
ATOM 4300 C C . TRP B 1 121 ? -9.359 14.992 22.984 1 90.06 121 TRP B C 1
ATOM 4302 O O . TRP B 1 121 ? -8.453 14.305 22.5 1 90.06 121 TRP B O 1
ATOM 4312 N N . PRO B 1 122 ? -9.891 14.781 24.156 1 92.44 122 PRO B N 1
ATOM 4313 C CA . PRO B 1 122 ? -9.453 13.586 24.891 1 92.44 122 PRO B CA 1
ATOM 4314 C C . PRO B 1 122 ? -9.891 12.289 24.203 1 92.44 122 PRO B C 1
ATOM 4316 O O . PRO B 1 122 ? -10.727 12.312 23.312 1 92.44 122 PRO B O 1
ATOM 4319 N N . TRP B 1 123 ? -9.328 11.258 24.688 1 91.75 123 TRP B N 1
ATOM 4320 C CA . TRP B 1 123 ? -9.492 9.961 24.031 1 91.75 123 TRP B CA 1
ATOM 4321 C C . TRP B 1 123 ? -10.961 9.531 24.031 1 91.75 123 TRP B C 1
ATOM 4323 O O . TRP B 1 123 ? -11.445 8.953 23.062 1 91.75 123 TRP B O 1
ATOM 4333 N N . TRP B 1 124 ? -11.672 9.789 25.031 1 94.5 124 TRP B N 1
ATOM 4334 C CA . TRP B 1 124 ? -13.047 9.312 25.141 1 94.5 124 TRP B CA 1
ATOM 4335 C C . TRP B 1 124 ? -13.977 10.109 24.234 1 94.5 124 TRP B C 1
ATOM 4337 O O . TRP B 1 124 ? -14.961 9.578 23.719 1 94.5 124 TRP B O 1
ATOM 4347 N N . VAL B 1 125 ? -13.672 11.383 24.031 1 95.88 125 VAL B N 1
ATOM 4348 C CA . VAL B 1 125 ? -14.445 12.188 23.094 1 95.88 125 VAL B CA 1
ATOM 4349 C C . VAL B 1 125 ? -14.242 11.672 21.672 1 95.88 125 VAL B C 1
ATOM 4351 O O . VAL B 1 125 ? -15.18 11.648 20.875 1 95.88 125 VAL B O 1
ATOM 4354 N N . ASN B 1 126 ? -13.016 11.312 21.438 1 95.69 126 ASN B N 1
ATOM 4355 C CA . ASN B 1 126 ? -12.703 10.75 20.125 1 95.69 126 ASN B CA 1
ATOM 4356 C C . ASN B 1 126 ? -13.461 9.445 19.875 1 95.69 126 ASN B C 1
ATOM 4358 O O . ASN B 1 126 ? -13.961 9.211 18.781 1 95.69 126 ASN B O 1
ATOM 4362 N N . MET B 1 127 ? -13.547 8.617 20.859 1 97.44 127 MET B N 1
ATOM 4363 C CA . MET B 1 127 ? -14.297 7.367 20.766 1 97.44 127 MET B CA 1
ATOM 4364 C C . MET B 1 127 ? -15.773 7.629 20.516 1 97.44 127 MET B C 1
ATOM 4366 O O . MET B 1 127 ? -16.391 7.004 19.656 1 97.44 127 MET B O 1
ATOM 4370 N N . LEU B 1 128 ? -16.297 8.57 21.234 1 97.69 128 LEU B N 1
ATOM 4371 C CA . LEU B 1 128 ? -17.703 8.906 21.109 1 97.69 128 LEU B CA 1
ATOM 4372 C C . LEU B 1 128 ? -17.984 9.547 19.75 1 97.69 128 LEU B C 1
ATOM 4374 O O . LEU B 1 128 ? -19.047 9.336 19.156 1 97.69 128 LEU B O 1
ATOM 4378 N N . ALA B 1 129 ? -17.047 10.344 19.344 1 97.75 129 ALA B N 1
ATOM 4379 C CA . ALA B 1 129 ? -17.188 11 18.047 1 97.75 129 ALA B CA 1
ATOM 4380 C C . ALA B 1 129 ? -17.312 9.977 16.922 1 97.75 129 ALA B C 1
ATOM 4382 O O . ALA B 1 129 ? -18.125 10.133 16.016 1 97.75 129 ALA B O 1
ATOM 4383 N N . ALA B 1 130 ? -16.516 8.945 16.984 1 98.06 130 ALA B N 1
ATOM 4384 C CA . ALA B 1 130 ? -16.609 7.879 15.992 1 98.06 130 ALA B CA 1
ATOM 4385 C C . ALA B 1 130 ? -17.953 7.188 16.047 1 98.06 130 ALA B C 1
ATOM 4387 O O . ALA B 1 130 ? -18.547 6.867 15.016 1 98.06 130 ALA B O 1
ATOM 4388 N N . GLY B 1 131 ? -18.375 6.906 17.266 1 98.44 131 GLY B N 1
ATOM 4389 C CA . GLY B 1 131 ? -19.703 6.324 17.453 1 98.44 131 GLY B CA 1
ATOM 4390 C C . GLY B 1 131 ? -20.812 7.18 16.875 1 98.44 131 GLY B C 1
ATOM 4391 O O . GLY B 1 131 ? -21.672 6.676 16.156 1 98.44 131 GLY B O 1
ATOM 4392 N N . ILE B 1 132 ? -20.766 8.438 17.156 1 97.81 132 ILE B N 1
ATOM 4393 C CA . ILE B 1 132 ? -21.781 9.375 16.688 1 97.81 132 ILE B CA 1
ATOM 4394 C C . ILE B 1 132 ? -21.734 9.461 15.156 1 97.81 132 ILE B C 1
ATOM 4396 O O . ILE B 1 132 ? -22.781 9.445 14.508 1 97.81 132 ILE B O 1
ATOM 4400 N N . ALA B 1 133 ? -20.578 9.555 14.617 1 97.62 133 ALA B N 1
ATOM 4401 C CA . ALA B 1 133 ? -20.422 9.641 13.172 1 97.62 133 ALA B CA 1
ATOM 4402 C C . ALA B 1 133 ? -21 8.406 12.484 1 97.62 133 ALA B C 1
ATOM 4404 O O . ALA B 1 133 ? -21.734 8.516 11.508 1 97.62 133 ALA B O 1
ATOM 4405 N N . CYS B 1 134 ? -20.703 7.234 13 1 97.69 134 CYS B N 1
ATOM 4406 C CA . CYS B 1 134 ? -21.172 6.004 12.375 1 97.69 134 CYS B CA 1
ATOM 4407 C C . CYS B 1 134 ? -22.656 5.797 12.594 1 97.69 134 CYS B C 1
ATOM 4409 O O . CYS B 1 134 ? -23.344 5.246 11.734 1 97.69 134 CYS B O 1
ATOM 4411 N N . ALA B 1 135 ? -23.172 6.211 13.773 1 97.12 135 ALA B N 1
ATOM 4412 C CA . ALA B 1 135 ? -24.625 6.184 13.984 1 97.12 135 ALA B CA 1
ATOM 4413 C C . ALA B 1 135 ? -25.344 7.082 12.984 1 97.12 135 ALA B C 1
ATOM 4415 O O . ALA B 1 135 ? -26.391 6.719 12.469 1 97.12 135 ALA B O 1
ATOM 4416 N N . ALA B 1 136 ? -24.781 8.227 12.789 1 96.94 136 ALA B N 1
ATOM 4417 C CA . ALA B 1 136 ? -25.328 9.133 11.789 1 96.94 136 ALA B CA 1
ATOM 4418 C C . ALA B 1 136 ? -25.312 8.492 10.398 1 96.94 136 ALA B C 1
ATOM 4420 O O . ALA B 1 136 ? -26.281 8.594 9.648 1 96.94 136 ALA B O 1
ATOM 4421 N N . PHE B 1 137 ? -24.25 7.801 10.094 1 94.56 137 PHE B N 1
ATOM 4422 C CA . PHE B 1 137 ? -24.141 7.074 8.836 1 94.56 137 PHE B CA 1
ATOM 4423 C C . PHE B 1 137 ? -25.234 6.016 8.727 1 94.56 137 PHE B C 1
ATOM 4425 O O . PHE B 1 137 ? -25.766 5.781 7.645 1 94.56 137 PHE B O 1
ATOM 4432 N N . ALA B 1 138 ? -25.453 5.395 9.82 1 93.69 138 ALA B N 1
ATOM 4433 C CA . ALA B 1 138 ? -26.484 4.367 9.828 1 93.69 138 ALA B CA 1
ATOM 4434 C C . ALA B 1 138 ? -27.844 4.957 9.453 1 93.69 138 ALA B C 1
ATOM 4436 O O . ALA B 1 138 ? -28.578 4.383 8.648 1 93.69 138 ALA B O 1
ATOM 4437 N N . VAL B 1 139 ? -28.125 6.094 10.008 1 92.5 139 VAL B N 1
ATOM 4438 C CA . VAL B 1 139 ? -29.391 6.754 9.711 1 92.5 139 VAL B CA 1
ATOM 4439 C C . VAL B 1 139 ? -29.438 7.16 8.242 1 92.5 139 VAL B C 1
ATOM 4441 O O . VAL B 1 139 ? -30.453 6.961 7.566 1 92.5 139 VAL B O 1
ATOM 4444 N N . LEU B 1 140 ? -28.375 7.645 7.75 1 92.75 140 LEU B N 1
ATOM 4445 C CA . LEU B 1 140 ? -28.297 8.109 6.367 1 92.75 140 LEU B CA 1
ATOM 4446 C C . LEU B 1 140 ? -28.391 6.941 5.395 1 92.75 140 LEU B C 1
ATOM 4448 O O . LEU B 1 140 ? -28.781 7.121 4.238 1 92.75 140 LEU B O 1
ATOM 4452 N N . ASN B 1 141 ? -27.984 5.793 5.852 1 90.12 141 ASN B N 1
ATOM 4453 C CA . ASN B 1 141 ? -28.047 4.602 5.012 1 90.12 141 ASN B CA 1
ATOM 4454 C C . ASN B 1 141 ? -29.297 3.775 5.297 1 90.12 141 ASN B C 1
ATOM 4456 O O . ASN B 1 141 ? -29.328 2.582 4.996 1 90.12 141 ASN B O 1
ATOM 4460 N N . HIS B 1 142 ? -30.234 4.332 6.035 1 88.38 142 HIS B N 1
ATOM 4461 C CA . HIS B 1 142 ? -31.594 3.84 6.207 1 88.38 142 HIS B CA 1
ATOM 4462 C C . HIS B 1 142 ? -31.625 2.648 7.16 1 88.38 142 HIS B C 1
ATOM 4464 O O . HIS B 1 142 ? -32.469 1.75 7 1 88.38 142 HIS B O 1
ATOM 4470 N N . PHE B 1 143 ? -30.688 2.613 8 1 88.44 143 PHE B N 1
ATOM 4471 C CA . PHE B 1 143 ? -30.812 1.669 9.109 1 88.44 143 PHE B CA 1
ATOM 4472 C C . PHE B 1 143 ? -31.781 2.184 10.156 1 88.44 143 PHE B C 1
ATOM 4474 O O . PHE B 1 143 ? -32.031 3.387 10.242 1 88.44 143 PHE B O 1
ATOM 4481 N N . SER B 1 144 ? -32.406 1.281 10.906 1 86.75 144 SER B N 1
ATOM 4482 C CA . SER B 1 144 ? -33.312 1.678 11.977 1 86.75 144 SER B CA 1
ATOM 4483 C C . SER B 1 144 ? -32.594 2.449 13.07 1 86.75 144 SER B C 1
ATOM 4485 O O . SER B 1 144 ? -31.359 2.369 13.18 1 86.75 144 SER B O 1
ATOM 4487 N N . LEU B 1 145 ? -33.344 3.221 13.812 1 87.69 145 LEU B N 1
ATOM 4488 C CA . LEU B 1 145 ? -32.781 3.984 14.906 1 87.69 145 LEU B CA 1
ATOM 4489 C C . LEU B 1 145 ? -32.125 3.057 15.945 1 87.69 145 LEU B C 1
ATOM 4491 O O . LEU B 1 145 ? -31.125 3.402 16.562 1 87.69 145 LEU B O 1
ATOM 4495 N N . THR B 1 146 ? -32.719 1.897 16.078 1 87.62 146 THR B N 1
ATOM 4496 C CA . THR B 1 146 ? -32.156 0.911 17 1 87.62 146 THR B CA 1
ATOM 4497 C C . THR B 1 146 ? -30.797 0.435 16.484 1 87.62 146 THR B C 1
ATOM 4499 O O . THR B 1 146 ? -29.859 0.302 17.266 1 87.62 146 THR B O 1
ATOM 4502 N N . ASP B 1 147 ? -30.734 0.214 15.203 1 90 147 ASP B N 1
ATOM 4503 C CA . ASP B 1 147 ? -29.453 -0.159 14.617 1 90 147 ASP B CA 1
ATOM 4504 C C . ASP B 1 147 ? -28.422 0.941 14.82 1 90 147 ASP B C 1
ATOM 4506 O O . ASP B 1 147 ? -27.25 0.656 15.078 1 90 147 ASP B O 1
ATOM 4510 N N . ALA B 1 148 ? -28.938 2.137 14.68 1 93.5 148 ALA B N 1
ATOM 4511 C CA . ALA B 1 148 ? -28.031 3.273 14.805 1 93.5 148 ALA B CA 1
ATOM 4512 C C . ALA B 1 148 ? -27.422 3.334 16.203 1 93.5 148 ALA B C 1
ATOM 4514 O O . ALA B 1 148 ? -26.25 3.664 16.359 1 93.5 148 ALA B O 1
ATOM 4515 N N . VAL B 1 149 ? -28.156 3 17.156 1 94.06 149 VAL B N 1
ATOM 4516 C CA . VAL B 1 149 ? -27.672 3.012 18.531 1 94.06 149 VAL B CA 1
ATOM 4517 C C . VAL B 1 149 ? -26.641 1.908 18.719 1 94.06 149 VAL B C 1
ATOM 4519 O O . VAL B 1 149 ? -25.594 2.123 19.359 1 94.06 149 VAL B O 1
ATOM 4522 N N . LEU B 1 150 ? -26.906 0.765 18.188 1 94.5 150 LEU B N 1
ATOM 4523 C CA . LEU B 1 150 ? -25.953 -0.343 18.297 1 94.5 150 LEU B CA 1
ATOM 4524 C C . LEU B 1 150 ? -24.672 -0.037 17.531 1 94.5 150 LEU B C 1
ATOM 4526 O O . LEU B 1 150 ? -23.578 -0.379 18 1 94.5 150 LEU B O 1
ATOM 4530 N N . VAL B 1 151 ? -24.891 0.575 16.375 1 96.31 151 VAL B N 1
ATOM 4531 C CA . VAL B 1 151 ? -23.734 0.987 15.57 1 96.31 151 VAL B CA 1
ATOM 4532 C C . VAL B 1 151 ? -22.875 1.956 16.375 1 96.31 151 VAL B C 1
ATOM 4534 O O . VAL B 1 151 ? -21.641 1.89 16.312 1 96.31 151 VAL B O 1
ATOM 4537 N N . PHE B 1 152 ? -23.516 2.842 17.125 1 98 152 PHE B N 1
ATOM 4538 C CA . PHE B 1 152 ? -22.812 3.799 17.969 1 98 152 PHE B CA 1
ATOM 4539 C C . PHE B 1 152 ? -21.828 3.086 18.891 1 98 152 PHE B C 1
ATOM 4541 O O . PHE B 1 152 ? -20.656 3.447 18.953 1 98 152 PHE B O 1
ATOM 4548 N N . PHE B 1 153 ? -22.234 2.064 19.531 1 97.81 153 PHE B N 1
ATOM 4549 C CA . PHE B 1 153 ? -21.391 1.358 20.484 1 97.81 153 PHE B CA 1
ATOM 4550 C C . PHE B 1 153 ? -20.312 0.556 19.781 1 97.81 153 PHE B C 1
ATOM 4552 O O . PHE B 1 153 ? -19.172 0.503 20.25 1 97.81 153 PHE B O 1
ATOM 4559 N N . GLY B 1 154 ? -20.688 -0.1 18.703 1 97.81 154 GLY B N 1
ATOM 4560 C CA . GLY B 1 154 ? -19.688 -0.815 17.938 1 97.81 154 GLY B CA 1
ATOM 4561 C C . GLY B 1 154 ? -18.547 0.076 17.453 1 97.81 154 GLY B C 1
ATOM 4562 O O . GLY B 1 154 ? -17.375 -0.223 17.688 1 97.81 154 GLY B O 1
ATOM 4563 N N . ALA B 1 155 ? -18.938 1.165 16.859 1 98.44 155 ALA B N 1
ATOM 4564 C CA . ALA B 1 155 ? -17.953 2.096 16.297 1 98.44 155 ALA B CA 1
ATOM 4565 C C . ALA B 1 155 ? -17.125 2.736 17.391 1 98.44 155 ALA B C 1
ATOM 4567 O O . ALA B 1 155 ? -15.914 2.93 17.234 1 98.44 155 ALA B O 1
ATOM 4568 N N . ALA B 1 156 ? -17.75 3.074 18.5 1 98.5 156 ALA B N 1
ATOM 4569 C CA . ALA B 1 156 ? -17.016 3.678 19.625 1 98.5 156 ALA B CA 1
ATOM 4570 C C . ALA B 1 156 ? -15.938 2.734 20.141 1 98.5 156 ALA B C 1
ATOM 4572 O O . ALA B 1 156 ? -14.805 3.148 20.375 1 98.5 156 ALA B O 1
ATOM 4573 N N . CYS B 1 157 ? -16.234 1.492 20.281 1 98.31 157 CYS B N 1
ATOM 4574 C CA . CYS B 1 157 ? -15.273 0.508 20.75 1 98.31 157 CYS B CA 1
ATOM 4575 C C . CYS B 1 157 ? -14.172 0.277 19.719 1 98.31 157 CYS B C 1
ATOM 4577 O O . CYS B 1 157 ? -13 0.147 20.078 1 98.31 157 CYS B O 1
ATOM 4579 N N . GLY B 1 158 ? -14.617 0.171 18.484 1 98.44 158 GLY B N 1
ATOM 4580 C CA . GLY B 1 158 ? -13.625 0.04 17.438 1 98.44 158 GLY B CA 1
ATOM 4581 C C . GLY B 1 158 ? -12.625 1.183 17.422 1 98.44 158 GLY B C 1
ATOM 4582 O O . GLY B 1 158 ? -11.414 0.957 17.297 1 98.44 158 GLY B O 1
ATOM 4583 N N . GLN B 1 159 ? -13.148 2.383 17.562 1 98.06 159 GLN B N 1
ATOM 4584 C CA . GLN B 1 159 ? -12.281 3.557 17.609 1 98.06 159 GLN B CA 1
ATOM 4585 C C . GLN B 1 159 ? -11.383 3.533 18.828 1 98.06 159 GLN B C 1
ATOM 4587 O O . GLN B 1 159 ? -10.242 4 18.781 1 98.06 159 GLN B O 1
ATOM 4592 N N . GLY B 1 160 ? -11.852 3.057 19.906 1 97.56 160 GLY B N 1
ATOM 4593 C CA . GLY B 1 160 ? -11.016 2.879 21.094 1 97.56 160 GLY B CA 1
ATOM 4594 C C . GLY B 1 160 ? -9.82 1.976 20.844 1 97.56 160 GLY B C 1
ATOM 4595 O O . GLY B 1 160 ? -8.695 2.303 21.219 1 97.56 160 GLY B O 1
ATOM 4596 N N . VAL B 1 161 ? -10.047 0.947 20.156 1 97.38 161 VAL B N 1
ATOM 4597 C CA . VAL B 1 161 ? -8.984 0.004 19.828 1 97.38 161 VAL B CA 1
ATOM 4598 C C . VAL B 1 161 ? -8.008 0.646 18.844 1 97.38 161 VAL B C 1
ATOM 4600 O O . VAL B 1 161 ? -6.793 0.505 18.984 1 97.38 161 VAL B O 1
ATOM 4603 N N . ARG B 1 162 ? -8.578 1.275 17.906 1 96.88 162 ARG B N 1
ATOM 4604 C CA . ARG B 1 162 ? -7.73 1.949 16.938 1 96.88 162 ARG B CA 1
ATOM 4605 C C . ARG B 1 162 ? -6.781 2.93 17.625 1 96.88 162 ARG B C 1
ATOM 4607 O O . ARG B 1 162 ? -5.582 2.941 17.328 1 96.88 162 ARG B O 1
ATOM 4614 N N . ARG B 1 163 ? -7.273 3.688 18.516 1 94.38 163 ARG B N 1
ATOM 4615 C CA . ARG B 1 163 ? -6.461 4.68 19.219 1 94.38 163 ARG B CA 1
ATOM 4616 C C . ARG B 1 163 ? -5.418 4.008 20.094 1 94.38 163 ARG B C 1
ATOM 4618 O O . ARG B 1 163 ? -4.266 4.445 20.156 1 94.38 163 ARG B O 1
ATOM 4625 N N . ALA B 1 164 ? -5.801 3.008 20.797 1 94.31 164 ALA B N 1
ATOM 4626 C CA . ALA B 1 164 ? -4.887 2.297 21.688 1 94.31 164 ALA B CA 1
ATOM 4627 C C . ALA B 1 164 ? -3.723 1.691 20.906 1 94.31 164 ALA B C 1
ATOM 4629 O O . ALA B 1 164 ? -2.572 1.764 21.344 1 94.31 164 ALA B O 1
ATOM 4630 N N . LEU B 1 165 ? -4.055 1.187 19.797 1 92.56 165 LEU B N 1
ATOM 4631 C CA . LEU B 1 165 ? -3.025 0.549 18.984 1 92.56 165 LEU B CA 1
ATOM 4632 C C . LEU B 1 165 ? -2.156 1.593 18.297 1 92.56 165 LEU B C 1
ATOM 4634 O O . LEU B 1 165 ? -0.949 1.395 18.125 1 92.56 165 LEU B O 1
ATOM 4638 N N . ALA B 1 166 ? -2.785 2.641 17.891 1 89.31 166 ALA B N 1
ATOM 4639 C CA . ALA B 1 166 ? -2.035 3.723 17.25 1 89.31 166 ALA B CA 1
ATOM 4640 C C . ALA B 1 166 ? -1.021 4.324 18.234 1 89.31 166 ALA B C 1
ATOM 4642 O O . ALA B 1 166 ? 0.097 4.664 17.828 1 89.31 166 ALA B O 1
ATOM 4643 N N . LYS B 1 167 ? -1.389 4.48 19.469 1 86.44 167 LYS B N 1
ATOM 4644 C CA . LYS B 1 167 ? -0.498 5.02 20.5 1 86.44 167 LYS B CA 1
ATOM 4645 C C . LYS B 1 167 ? 0.719 4.117 20.688 1 86.44 167 LYS B C 1
ATOM 4647 O O . LYS B 1 167 ? 1.804 4.598 21.031 1 86.44 167 LYS B O 1
ATOM 4652 N N . ARG B 1 168 ? 0.511 2.885 20.422 1 85.88 168 ARG B N 1
ATOM 4653 C CA . ARG B 1 168 ? 1.597 1.926 20.594 1 85.88 168 ARG B CA 1
ATOM 4654 C C . ARG B 1 168 ? 2.445 1.823 19.328 1 85.88 168 ARG B C 1
ATOM 4656 O O . ARG B 1 168 ? 3.432 1.085 19.297 1 85.88 168 ARG B O 1
ATOM 4663 N N . GLY B 1 169 ? 1.987 2.521 18.359 1 85.12 169 GLY B N 1
ATOM 4664 C CA . GLY B 1 169 ? 2.766 2.568 17.141 1 85.12 169 GLY B CA 1
ATOM 4665 C C . GLY B 1 169 ? 2.596 1.33 16.281 1 85.12 169 GLY B C 1
ATOM 4666 O O . GLY B 1 169 ? 3.494 0.969 15.516 1 85.12 169 GLY B O 1
ATOM 4667 N N . ILE B 1 170 ? 1.538 0.733 16.375 1 86.12 170 ILE B N 1
ATOM 4668 C CA . ILE B 1 170 ? 1.277 -0.48 15.609 1 86.12 170 ILE B CA 1
ATOM 4669 C C . ILE B 1 170 ? 0.96 -0.119 14.164 1 86.12 170 ILE B C 1
ATOM 4671 O O . ILE B 1 170 ? 0.477 0.981 13.883 1 86.12 170 ILE B O 1
ATOM 4675 N N . ASN B 1 171 ? 1.296 -1.077 13.25 1 88.69 171 ASN B N 1
ATOM 4676 C CA . ASN B 1 171 ? 1.046 -0.912 11.828 1 88.69 171 ASN B CA 1
ATOM 4677 C C . ASN B 1 171 ? -0.395 -0.486 11.555 1 88.69 171 ASN B C 1
ATOM 4679 O O . ASN B 1 171 ? -1.325 -0.989 12.188 1 88.69 171 ASN B O 1
ATOM 4683 N N . GLN B 1 172 ? -0.577 0.394 10.672 1 92.44 172 GLN B N 1
ATOM 4684 C CA . GLN B 1 172 ? -1.884 1.005 10.453 1 92.44 172 GLN B CA 1
ATOM 4685 C C . GLN B 1 172 ? -2.855 0.01 9.82 1 92.44 172 GLN B C 1
ATOM 4687 O O . GLN B 1 172 ? -4.062 0.084 10.055 1 92.44 172 GLN B O 1
ATOM 4692 N N . PHE B 1 173 ? -2.4 -0.85 9.008 1 92.5 173 PHE B N 1
ATOM 4693 C CA . PHE B 1 173 ? -3.264 -1.835 8.367 1 92.5 173 PHE B CA 1
ATOM 4694 C C . PHE B 1 173 ? -3.74 -2.873 9.383 1 92.5 173 PHE B C 1
ATOM 4696 O O . PHE B 1 173 ? -4.918 -3.242 9.391 1 92.5 173 PHE B O 1
ATOM 4703 N N . GLY B 1 174 ? -2.797 -3.303 10.203 1 91.44 174 GLY B N 1
ATOM 4704 C CA . GLY B 1 174 ? -3.193 -4.176 11.297 1 91.44 174 GLY B CA 1
ATOM 4705 C C . GLY B 1 174 ? -4.148 -3.516 12.273 1 91.44 174 GLY B C 1
ATOM 4706 O O . GLY B 1 174 ? -5.102 -4.145 12.734 1 91.44 174 GLY B O 1
ATOM 4707 N N . THR B 1 175 ? -3.916 -2.279 12.547 1 94.44 175 THR B N 1
ATOM 4708 C CA . THR B 1 175 ? -4.781 -1.51 13.438 1 94.44 175 THR B CA 1
ATOM 4709 C C . THR B 1 175 ? -6.188 -1.394 12.852 1 94.44 175 THR B C 1
ATOM 4711 O O . THR B 1 175 ? -7.176 -1.564 13.57 1 94.44 175 THR B O 1
ATOM 4714 N N . ALA B 1 176 ? -6.266 -1.147 11.555 1 96.19 176 ALA B N 1
ATOM 4715 C CA . ALA B 1 176 ? -7.562 -1.037 10.891 1 96.19 176 ALA B CA 1
ATOM 4716 C C . ALA B 1 176 ? -8.32 -2.363 10.945 1 96.19 176 ALA B C 1
ATOM 4718 O O . ALA B 1 176 ? -9.523 -2.389 11.203 1 96.19 176 ALA B O 1
ATOM 4719 N N . ALA B 1 177 ? -7.625 -3.402 10.758 1 95.31 177 ALA B N 1
ATOM 4720 C CA . ALA B 1 177 ? -8.242 -4.727 10.781 1 95.31 177 ALA B CA 1
ATOM 4721 C C . ALA B 1 177 ? -8.781 -5.059 12.164 1 95.31 177 ALA B C 1
ATOM 4723 O O . ALA B 1 177 ? -9.922 -5.504 12.305 1 95.31 177 ALA B O 1
ATOM 4724 N N . LEU B 1 178 ? -7.984 -4.82 13.148 1 95.62 178 LEU B N 1
ATOM 4725 C CA . LEU B 1 178 ? -8.383 -5.156 14.516 1 95.62 178 LEU B CA 1
ATOM 4726 C C . LEU B 1 178 ? -9.508 -4.246 14.992 1 95.62 178 LEU B C 1
ATOM 4728 O O . LEU B 1 178 ? -10.398 -4.688 15.719 1 95.62 178 LEU B O 1
ATOM 4732 N N . ALA B 1 179 ? -9.414 -2.994 14.617 1 98.12 179 ALA B N 1
ATOM 4733 C CA . ALA B 1 179 ? -10.492 -2.066 14.953 1 98.12 179 ALA B CA 1
ATOM 4734 C C . ALA B 1 179 ? -11.805 -2.486 14.289 1 98.12 179 ALA B C 1
ATOM 4736 O O . ALA B 1 179 ? -12.859 -2.455 14.922 1 98.12 179 ALA B O 1
ATOM 4737 N N . ALA B 1 180 ? -11.711 -2.889 13.047 1 97.69 180 ALA B N 1
ATOM 4738 C CA . ALA B 1 180 ? -12.898 -3.342 12.328 1 97.69 180 ALA B CA 1
ATOM 4739 C C . ALA B 1 180 ? -13.461 -4.617 12.945 1 97.69 180 ALA B C 1
ATOM 4741 O O . ALA B 1 180 ? -14.68 -4.758 13.094 1 97.69 180 ALA B O 1
ATOM 4742 N N . ALA B 1 181 ? -12.602 -5.543 13.289 1 96 181 ALA B N 1
ATOM 4743 C CA . ALA B 1 181 ? -13.031 -6.777 13.938 1 96 181 ALA B CA 1
ATOM 4744 C C . ALA B 1 181 ? -13.734 -6.488 15.258 1 96 181 ALA B C 1
ATOM 4746 O O . ALA B 1 181 ? -14.766 -7.094 15.562 1 96 181 ALA B O 1
ATOM 4747 N N . THR B 1 182 ? -13.195 -5.566 15.969 1 97.69 182 THR B N 1
ATOM 4748 C CA . THR B 1 182 ? -13.781 -5.207 17.25 1 97.69 182 THR B CA 1
ATOM 4749 C C . THR B 1 182 ? -15.148 -4.551 17.062 1 97.69 182 THR B C 1
ATOM 4751 O O . THR B 1 182 ? -16.125 -4.934 17.719 1 97.69 182 THR B O 1
ATOM 4754 N N . ALA B 1 183 ? -15.195 -3.561 16.203 1 98 183 ALA B N 1
ATOM 4755 C CA . ALA B 1 183 ? -16.453 -2.854 15.953 1 98 183 ALA B CA 1
ATOM 4756 C C . ALA B 1 183 ? -17.547 -3.814 15.492 1 98 183 ALA B C 1
ATOM 4758 O O . ALA B 1 183 ? -18.672 -3.779 16 1 98 183 ALA B O 1
ATOM 4759 N N . SER B 1 184 ? -17.188 -4.668 14.594 1 95.5 184 SER B N 1
ATOM 4760 C CA . SER B 1 184 ? -18.156 -5.633 14.062 1 95.5 184 SER B CA 1
ATOM 4761 C C . SER B 1 184 ? -18.578 -6.633 15.133 1 95.5 184 SER B C 1
ATOM 4763 O O . SER B 1 184 ? -19.75 -6.961 15.25 1 95.5 184 SER B O 1
ATOM 4765 N N . SER B 1 185 ? -17.641 -7.141 15.922 1 95.5 185 SER B N 1
ATOM 4766 C CA . SER B 1 185 ? -17.953 -8.117 16.969 1 95.5 185 SER B CA 1
ATOM 4767 C C . SER B 1 185 ? -18.844 -7.52 18.031 1 95.5 185 SER B C 1
ATOM 4769 O O . SER B 1 185 ? -19.797 -8.164 18.484 1 95.5 185 SER B O 1
ATOM 4771 N N . VAL B 1 186 ? -18.547 -6.312 18.453 1 96.38 186 VAL B N 1
ATOM 4772 C CA . VAL B 1 186 ? -19.344 -5.648 19.484 1 96.38 186 VAL B CA 1
ATOM 4773 C C . VAL B 1 186 ? -20.766 -5.426 18.953 1 96.38 186 VAL B C 1
ATOM 4775 O O . VAL B 1 186 ? -21.734 -5.68 19.656 1 96.38 186 VAL B O 1
ATOM 4778 N N . TYR B 1 187 ? -20.906 -4.902 17.734 1 94.88 187 TYR B N 1
ATOM 4779 C CA . TYR B 1 187 ? -22.219 -4.703 17.125 1 94.88 187 TYR B CA 1
ATOM 4780 C C . TYR B 1 187 ? -23 -6.008 17.094 1 94.88 187 TYR B C 1
ATOM 4782 O O . TYR B 1 187 ? -24.188 -6.039 17.469 1 94.88 187 TYR B O 1
ATOM 4790 N N . LEU B 1 188 ? -22.312 -7.031 16.688 1 90.19 188 LEU B N 1
ATOM 4791 C CA . LEU B 1 188 ? -23 -8.312 16.547 1 90.19 188 LEU B CA 1
ATOM 4792 C C . LEU B 1 188 ? -23.375 -8.883 17.906 1 90.19 188 LEU B C 1
ATOM 4794 O O . LEU B 1 188 ? -24.453 -9.453 18.062 1 90.19 188 LEU B O 1
ATOM 4798 N N . LEU B 1 189 ? -22.484 -8.805 18.859 1 90.44 189 LEU B N 1
ATOM 4799 C CA . LEU B 1 189 ? -22.781 -9.289 20.203 1 90.44 189 LEU B CA 1
ATOM 4800 C C . LEU B 1 189 ? -23.969 -8.523 20.797 1 90.44 189 LEU B C 1
ATOM 4802 O O . LEU B 1 189 ? -24.812 -9.117 21.469 1 90.44 189 LEU B O 1
ATOM 4806 N N . LEU B 1 190 ? -24.047 -7.246 20.562 1 91.5 190 LEU B N 1
ATOM 4807 C CA . LEU B 1 190 ? -25.156 -6.438 21.047 1 91.5 190 LEU B CA 1
ATOM 4808 C C . LEU B 1 190 ? -26.453 -6.797 20.344 1 91.5 190 LEU B C 1
ATOM 4810 O O . LEU B 1 190 ? -27.516 -6.812 20.953 1 91.5 190 LEU B O 1
ATOM 4814 N N . THR B 1 191 ? -26.344 -7.008 19.078 1 87.19 191 THR B N 1
ATOM 4815 C CA . THR B 1 191 ? -27.516 -7.426 18.312 1 87.19 191 THR B CA 1
ATOM 4816 C C . THR B 1 191 ? -28.062 -8.742 18.844 1 87.19 191 THR B C 1
ATOM 4818 O O . THR B 1 191 ? -29.281 -8.906 18.969 1 87.19 191 THR B O 1
ATOM 4821 N N . LEU B 1 192 ? -27.156 -9.672 19.109 1 84.06 192 LEU B N 1
ATOM 4822 C CA . LEU B 1 192 ? -27.578 -10.961 19.672 1 84.06 192 LEU B CA 1
ATOM 4823 C C . LEU B 1 192 ? -28.219 -10.781 21.031 1 84.06 192 LEU B C 1
ATOM 4825 O O . LEU B 1 192 ? -29.203 -11.453 21.359 1 84.06 192 LEU B O 1
ATOM 4829 N N . ALA B 1 193 ? -27.672 -9.914 21.797 1 85.69 193 ALA B N 1
ATOM 4830 C CA . ALA B 1 193 ? -28.234 -9.641 23.125 1 85.69 193 ALA B CA 1
ATOM 4831 C C . ALA B 1 193 ? -29.625 -9.016 23.016 1 85.69 193 ALA B C 1
ATOM 4833 O O . ALA B 1 193 ? -30.5 -9.312 23.812 1 85.69 193 ALA B O 1
ATOM 4834 N N . CYS B 1 194 ? -29.812 -8.133 22.062 1 82.62 194 CYS B N 1
ATOM 4835 C CA . CYS B 1 194 ? -31.094 -7.477 21.859 1 82.62 194 CYS B CA 1
ATOM 4836 C C . CYS B 1 194 ? -32.156 -8.477 21.391 1 82.62 194 CYS B C 1
ATOM 4838 O O . CYS B 1 194 ? -33.344 -8.336 21.719 1 82.62 194 CYS B O 1
ATOM 4840 N N . ARG B 1 195 ? -31.75 -9.406 20.641 1 77.88 195 ARG B N 1
ATOM 4841 C CA . ARG B 1 195 ? -32.688 -10.422 20.156 1 77.88 195 ARG B CA 1
ATOM 4842 C C . ARG B 1 195 ? -33.188 -11.281 21.297 1 77.88 195 ARG B C 1
ATOM 4844 O O . ARG B 1 195 ? -34.312 -11.82 21.219 1 77.88 195 ARG B O 1
ATOM 4851 N N . THR B 1 196 ? -32.375 -11.422 22.25 1 77.56 196 THR B N 1
ATOM 4852 C CA . THR B 1 196 ? -32.781 -12.266 23.375 1 77.56 196 THR B CA 1
ATOM 4853 C C . THR B 1 196 ? -33.688 -11.484 24.328 1 77.56 196 THR B C 1
ATOM 4855 O O . THR B 1 196 ? -34.375 -12.078 25.172 1 77.56 196 THR B O 1
ATOM 4858 N N . ILE B 1 197 ? -33.531 -10.148 24.188 1 70.94 197 ILE B N 1
ATOM 4859 C CA . ILE B 1 197 ? -34.375 -9.344 25.094 1 70.94 197 ILE B CA 1
ATOM 4860 C C . ILE B 1 197 ? -35.781 -9.188 24.516 1 70.94 197 ILE B C 1
ATOM 4862 O O . ILE B 1 197 ? -35.938 -8.867 23.328 1 70.94 197 ILE B O 1
ATOM 4866 N N . PRO B 1 198 ? -36.844 -9.602 25.219 1 64.5 198 PRO B N 1
ATOM 4867 C CA . PRO B 1 198 ? -38.219 -9.648 24.75 1 64.5 198 PRO B CA 1
ATOM 4868 C C . PRO B 1 198 ? -38.781 -8.273 24.359 1 64.5 198 PRO B C 1
ATOM 4870 O O . PRO B 1 198 ? -39.938 -8.148 24 1 64.5 198 PRO B O 1
ATOM 4873 N N . TRP B 1 199 ? -38 -7.238 24.359 1 59.81 199 TRP B N 1
ATOM 4874 C CA . TRP B 1 199 ? -38.594 -5.953 23.984 1 59.81 199 TRP B CA 1
ATOM 4875 C C . TRP B 1 199 ? -38.688 -5.82 22.469 1 59.81 199 TRP B C 1
ATOM 4877 O O . TRP B 1 199 ? -37.719 -6.094 21.75 1 59.81 199 TRP B O 1
ATOM 4887 N N . HIS B 1 200 ? -39.875 -5.652 21.875 1 56.41 200 HIS B N 1
ATOM 4888 C CA . HIS B 1 200 ? -40.312 -5.672 20.484 1 56.41 200 HIS B CA 1
ATOM 4889 C C . HIS B 1 200 ? -39.469 -4.75 19.625 1 56.41 200 HIS B C 1
ATOM 4891 O O . HIS B 1 200 ? -39.156 -5.07 18.469 1 56.41 200 HIS B O 1
ATOM 4897 N N . VAL B 1 201 ? -39.125 -3.584 20.172 1 55.44 201 VAL B N 1
ATOM 4898 C CA . VAL B 1 201 ? -38.469 -2.555 19.359 1 55.44 201 VAL B CA 1
ATOM 4899 C C . VAL B 1 201 ? -37.094 -3.027 18.953 1 55.44 201 VAL B C 1
ATOM 4901 O O . VAL B 1 201 ? -36.594 -2.652 17.891 1 55.44 201 VAL B O 1
ATOM 4904 N N . LEU B 1 202 ? -36.656 -4.098 19.656 1 58.59 202 LEU B N 1
ATOM 4905 C CA . LEU B 1 202 ? -35.281 -4.508 19.453 1 58.59 202 LEU B CA 1
ATOM 4906 C C . LEU B 1 202 ? -35.219 -5.75 18.578 1 58.59 202 LEU B C 1
ATOM 4908 O O . LEU B 1 202 ? -34.125 -6.141 18.141 1 58.59 202 LEU B O 1
ATOM 4912 N N . HIS B 1 203 ? -36.344 -6.324 18.266 1 55.97 203 HIS B N 1
ATOM 4913 C CA . HIS B 1 203 ? -36.375 -7.566 17.5 1 55.97 203 HIS B CA 1
ATOM 4914 C C . HIS B 1 203 ? -36.094 -7.312 16.016 1 55.97 203 HIS B C 1
ATOM 4916 O O . HIS B 1 203 ? -35.75 -8.242 15.281 1 55.97 203 HIS B O 1
ATOM 4922 N N . GLY B 1 204 ? -36.156 -6.074 15.641 1 61.56 204 GLY B N 1
ATOM 4923 C CA . GLY B 1 204 ? -36.031 -5.801 14.219 1 61.56 204 GLY B CA 1
ATOM 4924 C C . GLY B 1 204 ? -34.594 -5.617 13.766 1 61.56 204 GLY B C 1
ATOM 4925 O O . GLY B 1 204 ? -34.344 -5.379 12.578 1 61.56 204 GLY B O 1
ATOM 4926 N N . VAL B 1 205 ? -33.719 -5.941 14.695 1 65.94 205 VAL B N 1
ATOM 4927 C CA . VAL B 1 205 ? -32.344 -5.688 14.281 1 65.94 205 VAL B CA 1
ATOM 4928 C C . VAL B 1 205 ? -31.797 -6.91 13.547 1 65.94 205 VAL B C 1
ATOM 4930 O O . VAL B 1 205 ? -31.781 -8.016 14.078 1 65.94 205 VAL B O 1
ATOM 4933 N N . ASP B 1 206 ? -31.547 -6.844 12.219 1 71.75 206 ASP B N 1
ATOM 4934 C CA . ASP B 1 206 ? -31.156 -7.969 11.375 1 71.75 206 ASP B CA 1
ATOM 4935 C C . ASP B 1 206 ? -29.641 -8.094 11.273 1 71.75 206 ASP B C 1
ATOM 4937 O O . ASP B 1 206 ? -29.141 -8.961 10.547 1 71.75 206 ASP B O 1
ATOM 4941 N N . GLY B 1 207 ? -28.969 -7.359 12.07 1 75.94 207 GLY B N 1
ATOM 4942 C CA . GLY B 1 207 ? -27.531 -7.543 12.133 1 75.94 207 GLY B CA 1
ATOM 4943 C C . GLY B 1 207 ? -26.797 -6.98 10.938 1 75.94 207 GLY B C 1
ATOM 4944 O O . GLY B 1 207 ? -25.578 -7.129 10.812 1 75.94 207 GLY B O 1
ATOM 4945 N N . THR B 1 208 ? -27.469 -6.289 10.094 1 81.19 208 THR B N 1
ATOM 4946 C CA . THR B 1 208 ? -26.875 -5.805 8.852 1 81.19 208 THR B CA 1
ATOM 4947 C C . THR B 1 208 ? -26.094 -4.516 9.086 1 81.19 208 THR B C 1
ATOM 4949 O O . THR B 1 208 ? -25.312 -4.094 8.234 1 81.19 208 THR B O 1
ATOM 4952 N N . GLY B 1 209 ? -26.188 -3.939 10.312 1 87.06 209 GLY B N 1
ATOM 4953 C CA . GLY B 1 209 ? -25.625 -2.635 10.609 1 87.06 209 GLY B CA 1
ATOM 4954 C C . GLY B 1 209 ? -24.141 -2.689 10.906 1 87.06 209 GLY B C 1
ATOM 4955 O O . GLY B 1 209 ? -23.5 -1.654 11.133 1 87.06 209 GLY B O 1
ATOM 4956 N N . TYR B 1 210 ? -23.484 -3.93 10.836 1 89.06 210 TYR B N 1
ATOM 4957 C CA . TYR B 1 210 ? -22.062 -4.004 11.148 1 89.06 210 TYR B CA 1
ATOM 4958 C C . TYR B 1 210 ? -21.234 -3.242 10.117 1 89.06 210 TYR B C 1
ATOM 4960 O O . TYR B 1 210 ? -20.156 -2.742 10.422 1 89.06 210 TYR B O 1
ATOM 4968 N N . VAL B 1 211 ? -21.781 -3.123 8.898 1 91.31 211 VAL B N 1
ATOM 4969 C CA . VAL B 1 211 ? -21.094 -2.389 7.844 1 91.31 211 VAL B CA 1
ATOM 4970 C C . VAL B 1 211 ? -21.016 -0.908 8.211 1 91.31 211 VAL B C 1
ATOM 4972 O O . VAL B 1 211 ? -20 -0.245 7.938 1 91.31 211 VAL B O 1
ATOM 4975 N N . ALA B 1 212 ? -22.062 -0.413 8.844 1 93.69 212 ALA B N 1
ATOM 4976 C CA . ALA B 1 212 ? -22.094 0.985 9.273 1 93.69 212 ALA B CA 1
ATOM 4977 C C . ALA B 1 212 ? -21.156 1.212 10.453 1 93.69 212 ALA B C 1
ATOM 4979 O O . ALA B 1 212 ? -20.578 2.297 10.609 1 93.69 212 ALA B O 1
ATOM 4980 N N . ALA B 1 213 ? -20.906 0.179 11.211 1 96 213 ALA B N 1
ATOM 4981 C CA . ALA B 1 213 ? -20.125 0.285 12.43 1 96 213 ALA B CA 1
ATOM 4982 C C . ALA B 1 213 ? -18.641 0.44 12.109 1 96 213 ALA B C 1
ATOM 4984 O O . ALA B 1 213 ? -17.844 0.83 12.977 1 96 213 ALA B O 1
ATOM 4985 N N . ILE B 1 214 ? -18.219 0.135 10.898 1 96.38 214 ILE B N 1
ATOM 4986 C CA . ILE B 1 214 ? -16.797 0.198 10.602 1 96.38 214 ILE B CA 1
ATOM 4987 C C . ILE B 1 214 ? -16.516 1.357 9.648 1 96.38 214 ILE B C 1
ATOM 4989 O O . ILE B 1 214 ? -15.406 1.501 9.141 1 96.38 214 ILE B O 1
ATOM 4993 N N . LEU B 1 215 ? -17.531 2.229 9.461 1 95.75 215 LEU B N 1
ATOM 4994 C CA . LEU B 1 215 ? -17.406 3.301 8.484 1 95.75 215 LEU B CA 1
ATOM 4995 C C . LEU B 1 215 ? -16.406 4.352 8.961 1 95.75 215 LEU B C 1
ATOM 4997 O O . LEU B 1 215 ? -15.875 5.121 8.156 1 95.75 215 LEU B O 1
ATOM 5001 N N . PHE B 1 216 ? -16.109 4.426 10.273 1 96.62 216 PHE B N 1
ATOM 5002 C CA . PHE B 1 216 ? -15.125 5.371 10.797 1 96.62 216 PHE B CA 1
ATOM 5003 C C . PHE B 1 216 ? -13.727 5.027 10.305 1 96.62 216 PHE B C 1
ATOM 5005 O O . PHE B 1 216 ? -12.812 5.855 10.375 1 96.62 216 PHE B O 1
ATOM 5012 N N . LEU B 1 217 ? -13.516 3.838 9.727 1 96.5 217 LEU B N 1
ATOM 5013 C CA . LEU B 1 217 ? -12.203 3.369 9.289 1 96.5 217 LEU B CA 1
ATOM 5014 C C . LEU B 1 217 ? -11.945 3.762 7.84 1 96.5 217 LEU B C 1
ATOM 5016 O O . LEU B 1 217 ? -10.82 3.621 7.348 1 96.5 217 LEU B O 1
ATOM 5020 N N . ILE B 1 218 ? -12.953 4.195 7.113 1 94.12 218 ILE B N 1
ATOM 5021 C CA . ILE B 1 218 ? -12.75 4.66 5.746 1 94.12 218 ILE B CA 1
ATOM 5022 C C . ILE B 1 218 ? -11.898 5.93 5.758 1 94.12 218 ILE B C 1
ATOM 5024 O O . ILE B 1 218 ? -12.258 6.922 6.391 1 94.12 218 ILE B O 1
ATOM 5028 N N . PRO B 1 219 ? -10.758 5.855 5.137 1 94.5 219 PRO B N 1
ATOM 5029 C CA . PRO B 1 219 ? -9.906 7.043 5.105 1 94.5 219 PRO B CA 1
ATOM 5030 C C . PRO B 1 219 ? -10.422 8.117 4.141 1 94.5 219 PRO B C 1
ATOM 5032 O O . PRO B 1 219 ? -9.781 8.391 3.125 1 94.5 219 PRO B O 1
ATOM 5035 N N . GLY B 1 220 ? -11.398 8.773 4.52 1 93.12 220 GLY B N 1
ATOM 5036 C CA . GLY B 1 220 ? -12.031 9.781 3.678 1 93.12 220 GLY B CA 1
ATOM 5037 C C . GLY B 1 220 ? -11.094 10.906 3.295 1 93.12 220 GLY B C 1
ATOM 5038 O O . GLY B 1 220 ? -11.07 11.336 2.141 1 93.12 220 GLY B O 1
ATOM 5039 N N . PHE B 1 221 ? -10.297 11.352 4.293 1 93.38 221 PHE B N 1
ATOM 5040 C CA . PHE B 1 221 ? -9.398 12.477 4.062 1 93.38 221 PHE B CA 1
ATOM 5041 C C . PHE B 1 221 ? -8.336 12.117 3.031 1 93.38 221 PHE B C 1
ATOM 5043 O O . PHE B 1 221 ? -8.219 12.781 1.999 1 93.38 221 PHE B O 1
ATOM 5050 N N . PRO B 1 222 ? -7.621 11.047 3.229 1 93.88 222 PRO B N 1
ATOM 5051 C CA . PRO B 1 222 ? -6.641 10.648 2.215 1 93.88 222 PRO B CA 1
ATOM 5052 C C . PRO B 1 222 ? -7.281 10.312 0.872 1 93.88 222 PRO B C 1
ATOM 5054 O O . PRO B 1 222 ? -6.695 10.578 -0.181 1 93.88 222 PRO B O 1
ATOM 5057 N N . MET B 1 223 ? -8.438 9.758 0.89 1 94.5 223 MET B N 1
ATOM 5058 C CA . MET B 1 223 ? -9.117 9.359 -0.341 1 94.5 223 MET B CA 1
ATOM 5059 C C . MET B 1 223 ? -9.453 10.578 -1.192 1 94.5 223 MET B C 1
ATOM 5061 O O . MET B 1 223 ? -9.117 10.633 -2.377 1 94.5 223 MET B O 1
ATOM 5065 N N . ILE B 1 224 ? -10.055 11.555 -0.605 1 93.5 224 ILE B N 1
ATOM 5066 C CA . ILE B 1 224 ? -10.445 12.766 -1.324 1 93.5 224 ILE B CA 1
ATOM 5067 C C . ILE B 1 224 ? -9.195 13.539 -1.731 1 93.5 224 ILE B C 1
ATOM 5069 O O . ILE B 1 224 ? -9.086 14.008 -2.867 1 93.5 224 ILE B O 1
ATOM 5073 N N . THR B 1 225 ? -8.258 13.641 -0.828 1 93.31 225 THR B N 1
ATOM 5074 C CA . THR B 1 225 ? -7.027 14.367 -1.118 1 93.31 225 THR B CA 1
ATOM 5075 C C . THR B 1 225 ? -6.27 13.719 -2.271 1 93.31 225 THR B C 1
ATOM 5077 O O . THR B 1 225 ? -5.637 14.414 -3.072 1 93.31 225 THR B O 1
ATOM 5080 N N . SER B 1 226 ? -6.312 12.414 -2.359 1 95.12 226 SER B N 1
ATOM 5081 C CA . SER B 1 226 ? -5.645 11.719 -3.453 1 95.12 226 SER B CA 1
ATOM 5082 C C . SER B 1 226 ? -6.184 12.172 -4.809 1 95.12 226 SER B C 1
ATOM 5084 O O . SER B 1 226 ? -5.414 12.422 -5.734 1 95.12 226 SER B O 1
ATOM 5086 N N . ILE B 1 227 ? -7.445 12.281 -4.883 1 92.12 227 ILE B N 1
ATOM 5087 C CA . ILE B 1 227 ? -8.07 12.664 -6.145 1 92.12 227 ILE B CA 1
ATOM 5088 C C . ILE B 1 227 ? -7.762 14.125 -6.445 1 92.12 227 ILE B C 1
ATOM 5090 O O . ILE B 1 227 ? -7.496 14.492 -7.594 1 92.12 227 ILE B O 1
ATOM 5094 N N . LEU B 1 228 ? -7.754 14.969 -5.426 1 90.94 228 LEU B N 1
ATOM 5095 C CA . LEU B 1 228 ? -7.398 16.375 -5.621 1 90.94 228 LEU B CA 1
ATOM 5096 C C . LEU B 1 228 ? -5.949 16.5 -6.07 1 90.94 228 LEU B C 1
ATOM 5098 O O . LEU B 1 228 ? -5.633 17.344 -6.922 1 90.94 228 LEU B O 1
ATOM 5102 N N . ASP B 1 229 ? -5.078 15.711 -5.52 1 92.88 229 ASP B N 1
ATOM 5103 C CA . ASP B 1 229 ? -3.688 15.695 -5.957 1 92.88 229 ASP B CA 1
ATOM 5104 C C . ASP B 1 229 ? -3.58 15.289 -7.426 1 92.88 229 ASP B C 1
ATOM 5106 O O . ASP B 1 229 ? -2.842 15.914 -8.195 1 92.88 229 ASP B O 1
ATOM 5110 N N . ILE B 1 230 ? -4.301 14.297 -7.801 1 90.81 230 ILE B N 1
ATOM 5111 C CA . ILE B 1 230 ? -4.277 13.805 -9.18 1 90.81 230 ILE B CA 1
ATOM 5112 C C . ILE B 1 230 ? -4.84 14.867 -10.117 1 90.81 230 ILE B C 1
ATOM 5114 O O . ILE B 1 230 ? -4.301 15.094 -11.203 1 90.81 230 ILE B O 1
ATOM 5118 N N . ALA B 1 231 ? -5.84 15.562 -9.672 1 87.81 231 ALA B N 1
ATOM 5119 C CA . ALA B 1 231 ? -6.461 16.609 -10.477 1 87.81 231 ALA B CA 1
ATOM 5120 C C . ALA B 1 231 ? -5.48 17.75 -10.758 1 87.81 231 ALA B C 1
ATOM 5122 O O . ALA B 1 231 ? -5.594 18.438 -11.773 1 87.81 231 ALA B O 1
ATOM 5123 N N . ARG B 1 232 ? -4.465 17.844 -9.875 1 87.06 232 ARG B N 1
ATOM 5124 C CA . ARG B 1 232 ? -3.436 18.859 -10.055 1 87.06 232 ARG B CA 1
ATOM 5125 C C . ARG B 1 232 ? -2.182 18.266 -10.688 1 87.06 232 ARG B C 1
ATOM 5127 O O . ARG B 1 232 ? -1.105 18.875 -10.625 1 87.06 232 ARG B O 1
ATOM 5134 N N . LEU B 1 233 ? -2.283 17.016 -11.141 1 83.94 233 LEU B N 1
ATOM 5135 C CA . LEU B 1 233 ? -1.229 16.297 -11.852 1 83.94 233 LEU B CA 1
ATOM 5136 C C . LEU B 1 233 ? -0.079 15.953 -10.914 1 83.94 233 LEU B C 1
ATOM 5138 O O . LEU B 1 233 ? 1.05 15.734 -11.359 1 83.94 233 LEU B O 1
ATOM 5142 N N . ASP B 1 234 ? -0.356 16.047 -9.625 1 90.88 234 ASP B N 1
ATOM 5143 C CA . ASP B 1 234 ? 0.609 15.539 -8.656 1 90.88 234 ASP B CA 1
ATOM 5144 C C . ASP B 1 234 ? 0.439 14.031 -8.445 1 90.88 234 ASP B C 1
ATOM 5146 O O . ASP B 1 234 ? 0.068 13.594 -7.352 1 90.88 234 ASP B O 1
ATOM 5150 N N . PHE B 1 235 ? 0.904 13.281 -9.367 1 90.25 235 PHE B N 1
ATOM 5151 C CA . PHE B 1 235 ? 0.708 11.836 -9.383 1 90.25 235 PHE B CA 1
ATOM 5152 C C . PHE B 1 235 ? 1.614 11.156 -8.359 1 90.25 235 PHE B C 1
ATOM 5154 O O . PHE B 1 235 ? 1.266 10.109 -7.816 1 90.25 235 PHE B O 1
ATOM 5161 N N . THR B 1 236 ? 2.711 11.766 -8.055 1 91.19 236 THR B N 1
ATOM 5162 C CA . THR B 1 236 ? 3.67 11.195 -7.113 1 91.19 236 THR B CA 1
ATOM 5163 C C . THR B 1 236 ? 3.066 11.102 -5.715 1 91.19 236 THR B C 1
ATOM 5165 O O . THR B 1 236 ? 3.383 10.18 -4.957 1 91.19 236 THR B O 1
ATOM 5168 N N . ALA B 1 237 ? 2.186 11.992 -5.469 1 94.06 237 ALA B N 1
ATOM 5169 C CA . ALA B 1 237 ? 1.504 11.977 -4.176 1 94.06 237 ALA B CA 1
ATOM 5170 C C . ALA B 1 237 ? 0.148 11.281 -4.281 1 94.06 237 ALA B C 1
ATOM 5172 O O . ALA B 1 237 ? -0.223 10.5 -3.402 1 94.06 237 ALA B O 1
ATOM 5173 N N . GLY B 1 238 ? -0.55 11.57 -5.328 1 94.94 238 GLY B N 1
ATOM 5174 C CA . GLY B 1 238 ? -1.928 11.133 -5.48 1 94.94 238 GLY B CA 1
ATOM 5175 C C . GLY B 1 238 ? -2.072 9.625 -5.551 1 94.94 238 GLY B C 1
ATOM 5176 O O . GLY B 1 238 ? -2.945 9.047 -4.898 1 94.94 238 GLY B O 1
ATOM 5177 N N . LEU B 1 239 ? -1.233 8.984 -6.293 1 93.56 239 LEU B N 1
ATOM 5178 C CA . LEU B 1 239 ? -1.381 7.551 -6.508 1 93.56 239 LEU B CA 1
ATOM 5179 C C . LEU B 1 239 ? -1.066 6.773 -5.234 1 93.56 239 LEU B C 1
ATOM 5181 O O . LEU B 1 239 ? -1.867 5.945 -4.793 1 93.56 239 LEU B O 1
ATOM 5185 N N . PRO B 1 240 ? 0.054 7.023 -4.609 1 94.38 240 PRO B N 1
ATOM 5186 C CA . PRO B 1 240 ? 0.297 6.34 -3.336 1 94.38 240 PRO B CA 1
ATOM 5187 C C . PRO B 1 240 ? -0.813 6.578 -2.314 1 94.38 240 PRO B C 1
ATOM 5189 O O . PRO B 1 240 ? -1.195 5.66 -1.586 1 94.38 240 PRO B O 1
ATOM 5192 N N . ARG B 1 241 ? -1.374 7.738 -2.291 1 95.31 241 ARG B N 1
ATOM 5193 C CA . ARG B 1 241 ? -2.459 8.047 -1.367 1 95.31 241 ARG B CA 1
ATOM 5194 C C . ARG B 1 241 ? -3.703 7.227 -1.686 1 95.31 241 ARG B C 1
ATOM 5196 O O . ARG B 1 241 ? -4.406 6.777 -0.777 1 95.31 241 ARG B O 1
ATOM 5203 N N . ALA B 1 242 ? -3.986 7.152 -2.926 1 95.44 242 ALA B N 1
ATOM 5204 C CA . ALA B 1 242 ? -5.137 6.363 -3.357 1 95.44 242 ALA B CA 1
ATOM 5205 C C . ALA B 1 242 ? -4.988 4.902 -2.938 1 95.44 242 ALA B C 1
ATOM 5207 O O . ALA B 1 242 ? -5.93 4.301 -2.418 1 95.44 242 ALA B O 1
ATOM 5208 N N . PHE B 1 243 ? -3.822 4.383 -3.139 1 94.62 243 PHE B N 1
ATOM 5209 C CA . PHE B 1 243 ? -3.602 2.975 -2.828 1 94.62 243 PHE B CA 1
ATOM 5210 C C . PHE B 1 243 ? -3.504 2.76 -1.323 1 94.62 243 PHE B C 1
ATOM 5212 O O . PHE B 1 243 ? -3.867 1.695 -0.817 1 94.62 243 PHE B O 1
ATOM 5219 N N . TYR B 1 244 ? -3.016 3.727 -0.628 1 94.81 244 TYR B N 1
ATOM 5220 C CA . TYR B 1 244 ? -3.057 3.691 0.83 1 94.81 244 TYR B CA 1
ATOM 5221 C C . TYR B 1 244 ? -4.492 3.574 1.332 1 94.81 244 TYR B C 1
ATOM 5223 O O . TYR B 1 244 ? -4.793 2.719 2.166 1 94.81 244 TYR B O 1
ATOM 5231 N N . ALA B 1 245 ? -5.348 4.422 0.845 1 95.94 245 ALA B N 1
ATOM 5232 C CA . ALA B 1 245 ? -6.758 4.398 1.219 1 95.94 245 ALA B CA 1
ATOM 5233 C C . ALA B 1 245 ? -7.391 3.047 0.889 1 95.94 245 ALA B C 1
ATOM 5235 O O . ALA B 1 245 ? -8.109 2.477 1.709 1 95.94 245 ALA B O 1
ATOM 5236 N N . LEU B 1 246 ? -7.086 2.586 -0.222 1 93.5 246 LEU B N 1
ATOM 5237 C CA . LEU B 1 246 ? -7.617 1.298 -0.656 1 93.5 246 LEU B CA 1
ATOM 5238 C C . LEU B 1 246 ? -7.152 0.178 0.268 1 93.5 246 LEU B C 1
ATOM 5240 O O . LEU B 1 246 ? -7.938 -0.702 0.63 1 93.5 246 LEU B O 1
ATOM 5244 N N . ALA B 1 247 ? -5.887 0.205 0.606 1 94 247 ALA B N 1
ATOM 5245 C CA . ALA B 1 247 ? -5.332 -0.834 1.468 1 94 247 ALA B CA 1
ATOM 5246 C C . ALA B 1 247 ? -6 -0.825 2.84 1 94 247 ALA B C 1
ATOM 5248 O O . ALA B 1 247 ? -6.242 -1.883 3.426 1 94 247 ALA B O 1
ATOM 5249 N N . ILE B 1 248 ? -6.273 0.344 3.338 1 95.56 248 ILE B N 1
ATOM 5250 C CA . ILE B 1 248 ? -6.957 0.466 4.621 1 95.56 248 ILE B CA 1
ATOM 5251 C C . ILE B 1 248 ? -8.359 -0.132 4.523 1 95.56 248 ILE B C 1
ATOM 5253 O O . ILE B 1 248 ? -8.781 -0.892 5.398 1 95.56 248 ILE B O 1
ATOM 5257 N N . ILE B 1 249 ? -9.086 0.157 3.482 1 94.88 249 ILE B N 1
ATOM 5258 C CA . ILE B 1 249 ? -10.445 -0.33 3.268 1 94.88 249 ILE B CA 1
ATOM 5259 C C . ILE B 1 249 ? -10.438 -1.852 3.141 1 94.88 249 ILE B C 1
ATOM 5261 O O . ILE B 1 249 ? -11.273 -2.535 3.73 1 94.88 249 ILE B O 1
ATOM 5265 N N . LEU B 1 250 ? -9.453 -2.34 2.43 1 92.12 250 LEU B N 1
ATOM 5266 C CA . LEU B 1 250 ? -9.352 -3.781 2.234 1 92.12 250 LEU B CA 1
ATOM 5267 C C . LEU B 1 250 ? -9.031 -4.484 3.549 1 92.12 250 LEU B C 1
ATOM 5269 O O . LEU B 1 250 ? -9.578 -5.551 3.838 1 92.12 250 LEU B O 1
ATOM 5273 N N . SER B 1 251 ? -8.148 -3.908 4.301 1 93.62 251 SER B N 1
ATOM 5274 C CA . SER B 1 251 ? -7.785 -4.492 5.586 1 93.62 251 SER B CA 1
ATOM 5275 C C . SER B 1 251 ? -8.977 -4.531 6.535 1 93.62 251 SER B C 1
ATOM 5277 O O . SER B 1 251 ? -9.281 -5.574 7.117 1 93.62 251 SER B O 1
ATOM 5279 N N . ALA B 1 252 ? -9.672 -3.441 6.648 1 95.19 252 ALA B N 1
ATOM 5280 C CA . ALA B 1 252 ? -10.844 -3.357 7.516 1 95.19 252 ALA B CA 1
ATOM 5281 C C . ALA B 1 252 ? -11.969 -4.25 7.004 1 95.19 252 ALA B C 1
ATOM 5283 O O . ALA B 1 252 ? -12.617 -4.949 7.785 1 95.19 252 ALA B O 1
ATOM 5284 N N . GLY B 1 253 ? -12.203 -4.211 5.695 1 92.25 253 GLY B N 1
ATOM 5285 C CA . GLY B 1 253 ? -13.25 -5.02 5.086 1 92.25 253 GLY B CA 1
ATOM 5286 C C . GLY B 1 253 ? -13.023 -6.512 5.254 1 92.25 253 GLY B C 1
ATOM 5287 O O . GLY B 1 253 ? -13.961 -7.266 5.508 1 92.25 253 GLY B O 1
ATOM 5288 N N . ALA B 1 254 ? -11.773 -6.926 5.117 1 89.81 254 ALA B N 1
ATOM 5289 C CA . ALA B 1 254 ? -11.438 -8.336 5.281 1 89.81 254 ALA B CA 1
ATOM 5290 C C . ALA B 1 254 ? -11.711 -8.805 6.707 1 89.81 254 ALA B C 1
ATOM 5292 O O . ALA B 1 254 ? -12.227 -9.906 6.922 1 89.81 254 ALA B O 1
ATOM 5293 N N . ALA B 1 255 ? -11.367 -8 7.625 1 91.38 255 ALA B N 1
ATOM 5294 C CA . ALA B 1 255 ? -11.602 -8.344 9.023 1 91.38 255 ALA B CA 1
ATOM 5295 C C . ALA B 1 255 ? -13.094 -8.414 9.336 1 91.38 255 ALA B C 1
ATOM 5297 O O . ALA B 1 255 ? -13.547 -9.32 10.039 1 91.38 255 ALA B O 1
ATOM 5298 N N . ALA B 1 256 ? -13.812 -7.449 8.836 1 91.81 256 ALA B N 1
ATOM 5299 C CA . ALA B 1 256 ? -15.258 -7.441 9.039 1 91.81 256 ALA B CA 1
ATOM 5300 C C . ALA B 1 256 ? -15.906 -8.664 8.391 1 91.81 256 ALA B C 1
ATOM 5302 O O . ALA B 1 256 ? -16.859 -9.242 8.938 1 91.81 256 ALA B O 1
ATOM 5303 N N . TRP B 1 257 ? -15.398 -8.992 7.27 1 88.56 257 TRP B N 1
ATOM 5304 C CA . TRP B 1 257 ? -15.906 -10.172 6.578 1 88.56 257 TRP B CA 1
ATOM 5305 C C . TRP B 1 257 ? -15.633 -11.438 7.387 1 88.56 257 TRP B C 1
ATOM 5307 O O . TRP B 1 257 ? -16.5 -12.312 7.488 1 88.56 257 TRP B O 1
ATOM 5317 N N . ALA B 1 258 ? -14.469 -11.539 7.934 1 86.62 258 ALA B N 1
ATOM 5318 C CA . ALA B 1 258 ? -14.125 -12.695 8.766 1 86.62 258 ALA B CA 1
ATOM 5319 C C . ALA B 1 258 ? -15.086 -12.828 9.945 1 86.62 258 ALA B C 1
ATOM 5321 O O . ALA B 1 258 ? -15.508 -13.93 10.289 1 86.62 258 ALA B O 1
ATOM 5322 N N . VAL B 1 259 ? -15.445 -11.719 10.508 1 88.62 259 VAL B N 1
ATOM 5323 C CA . VAL B 1 259 ? -16.375 -11.719 11.633 1 88.62 259 VAL B CA 1
ATOM 5324 C C . VAL B 1 259 ? -17.766 -12.117 11.141 1 88.62 259 VAL B C 1
ATOM 5326 O O . VAL B 1 259 ? -18.484 -12.852 11.828 1 88.62 259 VAL B O 1
ATOM 5329 N N . SER B 1 260 ? -18.094 -11.664 10.016 1 85.5 260 SER B N 1
ATOM 5330 C CA . SER B 1 260 ? -19.406 -11.984 9.461 1 85.5 260 SER B CA 1
ATOM 5331 C C . SER B 1 260 ? -19.516 -13.469 9.125 1 85.5 260 SER B C 1
ATOM 5333 O O . SER B 1 260 ? -20.609 -14.047 9.211 1 85.5 260 SER B O 1
ATOM 5335 N N . LEU B 1 261 ? -18.453 -14.086 8.727 1 82.75 261 LEU B N 1
ATOM 5336 C CA . LEU B 1 261 ? -18.453 -15.516 8.438 1 82.75 261 LEU B CA 1
ATOM 5337 C C . LEU B 1 261 ? -18.766 -16.328 9.695 1 82.75 261 LEU B C 1
ATOM 5339 O O . LEU B 1 261 ? -19.453 -17.344 9.625 1 82.75 261 LEU B O 1
ATOM 5343 N N . ALA B 1 262 ? -18.266 -15.859 10.75 1 80.62 262 ALA B N 1
ATOM 5344 C CA . ALA B 1 262 ? -18.453 -16.578 12.008 1 80.62 262 ALA B CA 1
ATOM 5345 C C . ALA B 1 262 ? -19.906 -16.484 12.469 1 80.62 262 ALA B C 1
ATOM 5347 O O . ALA B 1 262 ? -20.406 -17.391 13.141 1 80.62 262 ALA B O 1
ATOM 5348 N N . THR B 1 263 ? -20.656 -15.453 12.016 1 78.5 263 THR B N 1
ATOM 5349 C CA . THR B 1 263 ? -22 -15.234 12.516 1 78.5 263 THR B CA 1
ATOM 5350 C C . THR B 1 263 ? -23.031 -15.531 11.43 1 78.5 263 THR B C 1
ATOM 5352 O O . THR B 1 263 ? -24.219 -15.695 11.727 1 78.5 263 THR B O 1
ATOM 5355 N N . GLY B 1 264 ? -22.562 -15.531 10.172 1 77.88 264 GLY B N 1
ATOM 5356 C CA . GLY B 1 264 ? -23.469 -15.773 9.055 1 77.88 264 GLY B CA 1
ATOM 5357 C C . GLY B 1 264 ? -24.25 -14.539 8.641 1 77.88 264 GLY B C 1
ATOM 5358 O O . GLY B 1 264 ? -25.188 -14.625 7.844 1 77.88 264 GLY B O 1
ATOM 5359 N N . LEU B 1 265 ? -23.891 -13.414 9.141 1 76.12 265 LEU B N 1
ATOM 5360 C CA . LEU B 1 265 ? -24.641 -12.195 8.852 1 76.12 265 LEU B CA 1
ATOM 5361 C C . LEU B 1 265 ? -24.219 -11.602 7.516 1 76.12 265 LEU B C 1
ATOM 5363 O O . LEU B 1 265 ? -23.031 -11.648 7.156 1 76.12 265 LEU B O 1
ATOM 5367 N N . GLN B 1 266 ? -25.297 -11.102 6.77 1 78.94 266 GLN B N 1
ATOM 5368 C CA . GLN B 1 266 ? -25.094 -10.477 5.465 1 78.94 266 GLN B CA 1
ATOM 5369 C C . GLN B 1 266 ? -25.328 -8.977 5.527 1 78.94 266 GLN B C 1
ATOM 5371 O O . GLN B 1 266 ? -26.203 -8.508 6.273 1 78.94 266 GLN B O 1
ATOM 5376 N N . PRO B 1 267 ? -24.453 -8.266 4.836 1 77.5 267 PRO B N 1
ATOM 5377 C CA . PRO B 1 267 ? -24.656 -6.812 4.824 1 77.5 267 PRO B CA 1
ATOM 5378 C C . PRO B 1 267 ? -25.766 -6.375 3.883 1 77.5 267 PRO B C 1
ATOM 5380 O O . PRO B 1 267 ? -25.531 -5.637 2.928 1 77.5 267 PRO B O 1
ATOM 5383 N N . LEU B 1 268 ? -27 -6.711 4.223 1 75.38 268 LEU B N 1
ATOM 5384 C CA . LEU B 1 268 ? -28.156 -6.398 3.385 1 75.38 268 LEU B CA 1
ATOM 5385 C C . LEU B 1 268 ? -28.562 -4.938 3.543 1 75.38 268 LEU B C 1
ATOM 5387 O O . LEU B 1 268 ? -28.203 -4.293 4.531 1 75.38 268 LEU B O 1
ATOM 5391 N N . VAL B 1 269 ? -29.188 -4.395 2.512 1 74 269 VAL B N 1
ATOM 5392 C CA . VAL B 1 269 ? -29.719 -3.035 2.547 1 74 269 VAL B CA 1
ATOM 5393 C C . VAL B 1 269 ? -30.984 -2.996 3.396 1 74 269 VAL B C 1
ATOM 5395 O O . VAL B 1 269 ? -31.922 -3.76 3.158 1 74 269 VAL B O 1
ATOM 5398 N N . PRO B 1 270 ? -30.75 -2.119 4.426 1 72 270 PRO B N 1
ATOM 5399 C CA . PRO B 1 270 ? -31.953 -2.068 5.266 1 72 270 PRO B CA 1
ATOM 5400 C C . PRO B 1 270 ? -33.094 -1.335 4.594 1 72 270 PRO B C 1
ATOM 5402 O O . PRO B 1 270 ? -32.906 -0.548 3.67 1 72 270 PRO B O 1
ATOM 5405 N N . GLY B 1 271 ? -34.312 -1.689 4.926 1 67.19 271 GLY B N 1
ATOM 5406 C CA . GLY B 1 271 ? -35.5 -1.072 4.371 1 67.19 271 GLY B CA 1
ATOM 5407 C C . GLY B 1 271 ? -36.188 -0.121 5.34 1 67.19 271 GLY B C 1
ATOM 5408 O O . GLY B 1 271 ? -37.406 0.085 5.262 1 67.19 271 GLY B O 1
ATOM 5409 N N . ALA B 1 272 ? -35.375 0.333 6.316 1 63.94 272 ALA B N 1
ATOM 5410 C CA . ALA B 1 272 ? -36.062 1.197 7.27 1 63.94 272 ALA B CA 1
ATOM 5411 C C . ALA B 1 272 ? -36.188 2.613 6.723 1 63.94 272 ALA B C 1
ATOM 5413 O O . ALA B 1 272 ? -35.25 3.186 6.203 1 63.94 272 ALA B O 1
ATOM 5414 N N . GLU B 1 273 ? -37.375 3.135 6.328 1 64.81 273 GLU B N 1
ATOM 5415 C CA . GLU B 1 273 ? -37.469 4.441 5.684 1 64.81 273 GLU B CA 1
ATOM 5416 C C . GLU B 1 273 ? -38.312 5.414 6.516 1 64.81 273 GLU B C 1
ATOM 5418 O O . GLU B 1 273 ? -39.406 5.074 6.949 1 64.81 273 GLU B O 1
ATOM 5423 N N . LEU B 1 274 ? -37.562 6.289 7.258 1 70.19 274 LEU B N 1
ATOM 5424 C CA . LEU B 1 274 ? -38.312 7.484 7.648 1 70.19 274 LEU B CA 1
ATOM 5425 C C . LEU B 1 274 ? -39.062 8.062 6.461 1 70.19 274 LEU B C 1
ATOM 5427 O O . LEU B 1 274 ? -38.688 7.828 5.309 1 70.19 274 LEU B O 1
ATOM 5431 N N . THR B 1 275 ? -40.375 8.477 6.766 1 78.06 275 THR B N 1
ATOM 5432 C CA . THR B 1 275 ? -41.125 9.016 5.645 1 78.06 275 THR B CA 1
ATOM 5433 C C . THR B 1 275 ? -41.469 10.484 5.863 1 78.06 275 THR B C 1
ATOM 5435 O O . THR B 1 275 ? -41.312 11 6.977 1 78.06 275 THR B O 1
ATOM 5438 N N . GLY B 1 276 ? -41.625 11.211 4.816 1 82.12 276 GLY B N 1
ATOM 5439 C CA . GLY B 1 276 ? -42.125 12.57 4.848 1 82.12 276 GLY B CA 1
ATOM 5440 C C . GLY B 1 276 ? -41.094 13.57 5.352 1 82.12 276 GLY B C 1
ATOM 5441 O O . GLY B 1 276 ? -39.906 13.5 4.984 1 82.12 276 GLY B O 1
ATOM 5442 N N . VAL B 1 277 ? -41.469 14.539 6.164 1 87.31 277 VAL B N 1
ATOM 5443 C CA . VAL B 1 277 ? -40.656 15.633 6.688 1 87.31 277 VAL B CA 1
ATOM 5444 C C . VAL B 1 277 ? -39.594 15.078 7.637 1 87.31 277 VAL B C 1
ATOM 5446 O O . VAL B 1 277 ? -38.5 15.609 7.711 1 87.31 277 VAL B O 1
ATOM 5449 N N . LEU B 1 278 ? -39.906 13.977 8.242 1 87.12 278 LEU B N 1
ATOM 5450 C CA . LEU B 1 278 ? -38.969 13.375 9.203 1 87.12 278 LEU B CA 1
ATOM 5451 C C . LEU B 1 278 ? -37.75 12.805 8.5 1 87.12 278 LEU B C 1
ATOM 5453 O O . LEU B 1 278 ? -36.656 12.758 9.07 1 87.12 278 LEU B O 1
ATOM 5457 N N . TRP B 1 279 ? -38 12.43 7.285 1 88.94 279 TRP B N 1
ATOM 5458 C CA . TRP B 1 279 ? -36.875 11.953 6.484 1 88.94 279 TRP B CA 1
ATOM 5459 C C . TRP B 1 279 ? -35.875 13.07 6.234 1 88.94 279 TRP B C 1
ATOM 5461 O O . TRP B 1 279 ? -34.656 12.883 6.402 1 88.94 279 TRP B O 1
ATOM 5471 N N . TRP B 1 280 ? -36.375 14.25 5.957 1 92 280 TRP B N 1
ATOM 5472 C CA . TRP B 1 280 ? -35.5 15.391 5.656 1 92 280 TRP B CA 1
ATOM 5473 C C . TRP B 1 280 ? -34.781 15.867 6.906 1 92 280 TRP B C 1
ATOM 5475 O O . TRP B 1 280 ? -33.594 16.141 6.867 1 92 280 TRP B O 1
ATOM 5485 N N . VAL B 1 281 ? -35.469 15.953 7.965 1 93.5 281 VAL B N 1
ATOM 5486 C CA . VAL B 1 281 ? -34.906 16.438 9.211 1 93.5 281 VAL B CA 1
ATOM 5487 C C . VAL B 1 281 ? -33.875 15.43 9.734 1 93.5 281 VAL B C 1
ATOM 5489 O O . VAL B 1 281 ? -32.812 15.812 10.234 1 93.5 281 VAL B O 1
ATOM 5492 N N . GLY B 1 282 ? -34.25 14.195 9.609 1 93.56 282 GLY B N 1
ATOM 5493 C CA . GLY B 1 282 ? -33.344 13.141 10.039 1 93.56 282 GLY B CA 1
ATOM 5494 C C . GLY B 1 282 ? -32.031 13.133 9.266 1 93.56 282 GLY B C 1
ATOM 5495 O O . GLY B 1 282 ? -30.953 13.023 9.852 1 93.56 282 GLY B O 1
ATOM 5496 N N . ASN B 1 283 ? -32.188 13.273 7.969 1 94.75 283 ASN B N 1
ATOM 5497 C CA . ASN B 1 283 ? -31 13.281 7.125 1 94.75 283 ASN B CA 1
ATOM 5498 C C . ASN B 1 283 ? -30.156 14.523 7.371 1 94.75 283 ASN B C 1
ATOM 5500 O O . ASN B 1 283 ? -28.922 14.445 7.363 1 94.75 283 ASN B O 1
ATOM 5504 N N . ALA B 1 284 ? -30.812 15.625 7.559 1 96.94 284 ALA B N 1
ATOM 5505 C CA . ALA B 1 284 ? -30.078 16.859 7.836 1 96.94 284 ALA B CA 1
ATOM 5506 C C . ALA B 1 284 ? -29.344 16.781 9.172 1 96.94 284 ALA B C 1
ATOM 5508 O O . ALA B 1 284 ? -28.156 17.125 9.258 1 96.94 284 ALA B O 1
ATOM 5509 N N . ALA B 1 285 ? -30.047 16.312 10.156 1 96.81 285 ALA B N 1
ATOM 5510 C CA . ALA B 1 285 ? -29.453 16.188 11.484 1 96.81 285 ALA B CA 1
ATOM 5511 C C . ALA B 1 285 ? -28.328 15.164 11.492 1 96.81 285 ALA B C 1
ATOM 5513 O O . ALA B 1 285 ? -27.266 15.406 12.086 1 96.81 285 ALA B O 1
ATOM 5514 N N . ALA B 1 286 ? -28.578 14.055 10.852 1 96.94 286 ALA B N 1
ATOM 5515 C CA . ALA B 1 286 ? -27.562 13.008 10.789 1 96.94 286 ALA B CA 1
ATOM 5516 C C . ALA B 1 286 ? -26.312 13.492 10.055 1 96.94 286 ALA B C 1
ATOM 5518 O O . ALA B 1 286 ? -25.188 13.195 10.469 1 96.94 286 ALA B O 1
ATOM 5519 N N . THR B 1 287 ? -26.516 14.211 8.969 1 97.81 287 THR B N 1
ATOM 5520 C CA . THR B 1 287 ? -25.375 14.742 8.227 1 97.81 287 THR B CA 1
ATOM 5521 C C . THR B 1 287 ? -24.562 15.703 9.086 1 97.81 287 THR B C 1
ATOM 5523 O O . THR B 1 287 ? -23.344 15.602 9.156 1 97.81 287 THR B O 1
ATOM 5526 N N . PHE B 1 288 ? -25.281 16.594 9.758 1 98.19 288 PHE B N 1
ATOM 5527 C CA . PHE B 1 288 ? -24.641 17.594 10.594 1 98.19 288 PHE B CA 1
ATOM 5528 C C . PHE B 1 288 ? -23.844 16.922 11.711 1 98.19 288 PHE B C 1
ATOM 5530 O O . PHE B 1 288 ? -22.656 17.203 11.891 1 98.19 288 PHE B O 1
ATOM 5537 N N . VAL B 1 289 ? -24.453 16.031 12.398 1 97.75 289 VAL B N 1
ATOM 5538 C CA . VAL B 1 289 ? -23.844 15.375 13.547 1 97.75 289 VAL B CA 1
ATOM 5539 C C . VAL B 1 289 ? -22.719 14.453 13.078 1 97.75 289 VAL B C 1
ATOM 5541 O O . VAL B 1 289 ? -21.688 14.328 13.734 1 97.75 289 VAL B O 1
ATOM 5544 N N . GLY B 1 290 ? -22.922 13.773 11.977 1 97.88 290 GLY B N 1
ATOM 5545 C CA . GLY B 1 290 ? -21.891 12.914 11.414 1 97.88 290 GLY B CA 1
ATOM 5546 C C . GLY B 1 290 ? -20.625 13.648 11.07 1 97.88 290 GLY B C 1
ATOM 5547 O O . GLY B 1 290 ? -19.516 13.211 11.422 1 97.88 290 GLY B O 1
ATOM 5548 N N . ILE B 1 291 ? -20.766 14.773 10.438 1 98 291 ILE B N 1
ATOM 5549 C CA . ILE B 1 291 ? -19.609 15.57 10.047 1 98 291 ILE B CA 1
ATOM 5550 C C . ILE B 1 291 ? -18.891 16.094 11.289 1 98 291 ILE B C 1
ATOM 5552 O O . ILE B 1 291 ? -17.672 16.125 11.336 1 98 291 ILE B O 1
ATOM 5556 N N . CYS B 1 292 ? -19.672 16.469 12.305 1 97.44 292 CYS B N 1
ATOM 5557 C CA . CYS B 1 292 ? -19.062 16.875 13.562 1 97.44 292 CYS B CA 1
ATOM 5558 C C . CYS B 1 292 ? -18.219 15.758 14.148 1 97.44 292 CYS B C 1
ATOM 5560 O O . CYS B 1 292 ? -17.109 15.992 14.648 1 97.44 292 CYS B O 1
ATOM 5562 N N . GLY B 1 293 ? -18.719 14.586 14.117 1 97.25 293 GLY B N 1
ATOM 5563 C CA . GLY B 1 293 ? -17.953 13.438 14.602 1 97.25 293 GLY B CA 1
ATOM 5564 C C . GLY B 1 293 ? -16.641 13.242 13.875 1 97.25 293 GLY B C 1
ATOM 5565 O O . GLY B 1 293 ? -15.594 13.094 14.508 1 97.25 293 GLY B O 1
ATOM 5566 N N . PHE B 1 294 ? -16.688 13.305 12.586 1 96.12 294 PHE B N 1
ATOM 5567 C CA . PHE B 1 294 ? -15.469 13.133 11.797 1 96.12 294 PHE B CA 1
ATOM 5568 C C . PHE B 1 294 ? -14.508 14.289 12.031 1 96.12 294 PHE B C 1
ATOM 5570 O O . PHE B 1 294 ? -13.289 14.086 12.094 1 96.12 294 PHE B O 1
ATOM 5577 N N . ALA B 1 295 ? -15.047 15.469 12.141 1 96 295 ALA B N 1
ATOM 5578 C CA . ALA B 1 295 ? -14.203 16.641 12.383 1 96 295 ALA B CA 1
ATOM 5579 C C . ALA B 1 295 ? -13.43 16.5 13.688 1 96 295 ALA B C 1
ATOM 5581 O O . ALA B 1 295 ? -12.266 16.891 13.781 1 96 295 ALA B O 1
ATOM 5582 N N . VAL B 1 296 ? -14.055 15.953 14.688 1 95.5 296 VAL B N 1
ATOM 5583 C CA . VAL B 1 296 ? -13.383 15.703 15.961 1 95.5 296 VAL B CA 1
ATOM 5584 C C . VAL B 1 296 ? -12.25 14.695 15.758 1 95.5 296 VAL B C 1
ATOM 5586 O O . VAL B 1 296 ? -11.156 14.883 16.281 1 95.5 296 VAL B O 1
ATOM 5589 N N . MET B 1 297 ? -12.516 13.727 14.984 1 95.06 297 MET B N 1
ATOM 5590 C CA . MET B 1 297 ? -11.508 12.695 14.727 1 95.06 297 MET B CA 1
ATOM 5591 C C . MET B 1 297 ? -10.336 13.266 13.93 1 95.06 297 MET B C 1
ATOM 5593 O O . MET B 1 297 ? -9.211 12.773 14.039 1 95.06 297 MET B O 1
ATOM 5597 N N . PHE B 1 298 ? -10.625 14.305 13.164 1 95.12 298 PHE B N 1
ATOM 5598 C CA . PHE B 1 298 ? -9.586 14.953 12.375 1 95.12 298 PHE B CA 1
ATOM 5599 C C . PHE B 1 298 ? -8.891 16.047 13.188 1 95.12 298 PHE B C 1
ATOM 5601 O O . PHE B 1 298 ? -8.062 16.781 12.656 1 95.12 298 PHE B O 1
ATOM 5608 N N . ASN B 1 299 ? -9.211 16.188 14.43 1 95.62 299 ASN B N 1
ATOM 5609 C CA . ASN B 1 299 ? -8.633 17.172 15.344 1 95.62 299 ASN B CA 1
ATOM 5610 C C . ASN B 1 299 ? -8.922 18.594 14.875 1 95.62 299 ASN B C 1
ATOM 5612 O O . ASN B 1 299 ? -8.047 19.469 14.953 1 95.62 299 ASN B O 1
ATOM 5616 N N . SER B 1 300 ? -10.141 18.766 14.406 1 95.31 300 SER B N 1
ATOM 5617 C CA . SER B 1 300 ? -10.562 20.094 13.969 1 95.31 300 SER B CA 1
ATOM 5618 C C . SER B 1 300 ? -10.914 20.984 15.156 1 95.31 300 SER B C 1
ATOM 5620 O O . SER B 1 300 ? -11.328 20.484 16.203 1 95.31 300 SER B O 1
ATOM 5622 N N . THR B 1 301 ? -10.664 22.281 15.008 1 93.62 301 THR B N 1
ATOM 5623 C CA . THR B 1 301 ? -11.148 23.234 15.992 1 93.62 301 THR B CA 1
ATOM 5624 C C . THR B 1 301 ? -12.672 23.328 15.961 1 93.62 301 THR B C 1
ATOM 5626 O O . THR B 1 301 ? -13.305 22.812 15.039 1 93.62 301 THR B O 1
ATOM 5629 N N . ARG B 1 302 ? -13.258 23.938 16.969 1 94.25 302 ARG B N 1
ATOM 5630 C CA . ARG B 1 302 ? -14.703 24.094 17.031 1 94.25 302 ARG B CA 1
ATOM 5631 C C . ARG B 1 302 ? -15.227 24.891 15.828 1 94.25 302 ARG B C 1
ATOM 5633 O O . ARG B 1 302 ? -16.297 24.578 15.289 1 94.25 302 ARG B O 1
ATOM 5640 N N . THR B 1 303 ? -14.5 25.844 15.445 1 94.62 303 THR B N 1
ATOM 5641 C CA . THR B 1 303 ? -14.906 26.656 14.312 1 94.62 303 THR B CA 1
ATOM 5642 C C . THR B 1 303 ? -14.852 25.859 13.016 1 94.62 303 THR B C 1
ATOM 5644 O O . THR B 1 303 ? -15.773 25.922 12.195 1 94.62 303 THR B O 1
ATOM 5647 N N . MET B 1 304 ? -13.781 25.109 12.852 1 95 304 MET B N 1
ATOM 5648 C CA . MET B 1 304 ? -13.648 24.25 11.68 1 95 304 MET B CA 1
ATOM 5649 C C . MET B 1 304 ? -14.789 23.234 11.609 1 95 304 MET B C 1
ATOM 5651 O O . MET B 1 304 ? -15.367 23.016 10.539 1 95 304 MET B O 1
ATOM 5655 N N . MET B 1 305 ? -15.094 22.688 12.703 1 96.19 305 MET B N 1
ATOM 5656 C CA . MET B 1 305 ? -16.109 21.641 12.812 1 96.19 305 MET B CA 1
ATOM 5657 C C . MET B 1 305 ? -17.484 22.188 12.422 1 96.19 305 MET B C 1
ATOM 5659 O O . MET B 1 305 ? -18.172 21.594 11.586 1 96.19 305 MET B O 1
ATOM 5663 N N . LEU B 1 306 ? -17.844 23.328 12.961 1 96.62 306 LEU B N 1
ATOM 5664 C CA . LEU B 1 306 ? -19.156 23.906 12.727 1 96.62 306 LEU B CA 1
ATOM 5665 C C . LEU B 1 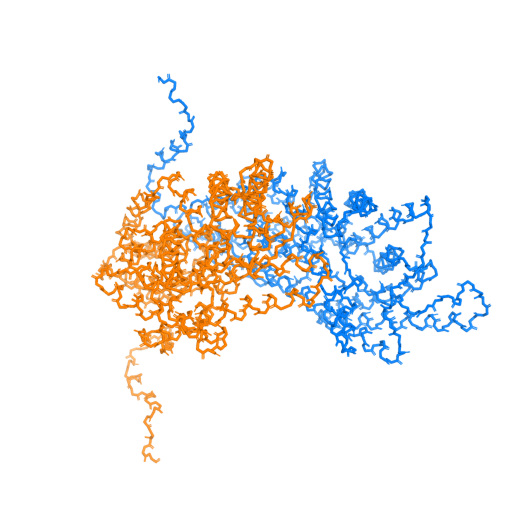306 ? -19.312 24.344 11.273 1 96.62 306 LEU B C 1
ATOM 5667 O O . LEU B 1 306 ? -20.344 24.078 10.648 1 96.62 306 LEU B O 1
ATOM 5671 N N . ARG B 1 307 ? -18.359 24.938 10.758 1 96.94 307 ARG B N 1
ATOM 5672 C CA . ARG B 1 307 ? -18.422 25.406 9.383 1 96.94 307 ARG B CA 1
ATOM 5673 C C . ARG B 1 307 ? -18.422 24.25 8.391 1 96.94 307 ARG B C 1
ATOM 5675 O O . ARG B 1 307 ? -19.109 24.281 7.375 1 96.94 307 ARG B O 1
ATOM 5682 N N . ALA B 1 308 ? -17.609 23.234 8.703 1 97.19 308 ALA B N 1
ATOM 5683 C CA . ALA B 1 308 ? -17.609 22.031 7.863 1 97.19 308 ALA B CA 1
ATOM 5684 C C . ALA B 1 308 ? -18.969 21.344 7.906 1 97.19 308 ALA B C 1
ATOM 5686 O O . ALA B 1 308 ? -19.469 20.875 6.879 1 97.19 308 ALA B O 1
ATOM 5687 N N . ALA B 1 309 ? -19.547 21.281 9.109 1 98.19 309 ALA B N 1
ATOM 5688 C CA . ALA B 1 309 ? -20.844 20.609 9.289 1 98.19 309 ALA B CA 1
ATOM 5689 C C . ALA B 1 309 ? -21.953 21.344 8.555 1 98.19 309 ALA B C 1
ATOM 5691 O O . ALA B 1 309 ? -22.828 20.703 7.949 1 98.19 309 ALA B O 1
ATOM 5692 N N . ILE B 1 310 ? -21.922 22.625 8.57 1 97.56 310 ILE B N 1
ATOM 5693 C CA . ILE B 1 310 ? -22.922 23.422 7.891 1 97.56 310 ILE B CA 1
ATOM 5694 C C . ILE B 1 310 ? -22.781 23.266 6.379 1 97.56 310 ILE B C 1
ATOM 5696 O O . ILE B 1 310 ? -23.75 23.016 5.672 1 97.56 310 ILE B O 1
ATOM 5700 N N . ALA B 1 311 ? -21.578 23.406 5.906 1 97.44 311 ALA B N 1
ATOM 5701 C CA . ALA B 1 311 ? -21.312 23.266 4.477 1 97.44 311 ALA B CA 1
ATOM 5702 C C . ALA B 1 311 ? -21.719 21.875 3.984 1 97.44 311 ALA B C 1
ATOM 5704 O O . ALA B 1 311 ? -22.375 21.734 2.949 1 97.44 311 ALA B O 1
ATOM 5705 N N . GLY B 1 312 ? -21.344 20.875 4.738 1 97.69 312 GLY B N 1
ATOM 5706 C CA . GLY B 1 312 ? -21.672 19.5 4.359 1 97.69 312 GLY B CA 1
ATOM 5707 C C . GLY B 1 312 ? -23.156 19.203 4.418 1 97.69 312 GLY B C 1
ATOM 5708 O O . GLY B 1 312 ? -23.672 18.469 3.572 1 97.69 312 GLY B O 1
ATOM 5709 N N . MET B 1 313 ? -23.781 19.719 5.441 1 98.12 313 MET B N 1
ATOM 5710 C CA . MET B 1 313 ? -25.219 19.5 5.59 1 98.12 313 MET B CA 1
ATOM 5711 C C . MET B 1 313 ? -25.984 20.078 4.406 1 98.12 313 MET B C 1
ATOM 5713 O O . MET B 1 313 ? -26.828 19.406 3.816 1 98.12 313 MET B O 1
ATOM 5717 N N . VAL B 1 314 ? -25.688 21.297 4.039 1 97.88 314 VAL B N 1
ATOM 5718 C CA . VAL B 1 314 ? -26.359 21.938 2.908 1 97.88 314 VAL B CA 1
ATOM 5719 C C . VAL B 1 314 ? -26.062 21.156 1.629 1 97.88 314 VAL B C 1
ATOM 5721 O O . VAL B 1 314 ? -26.969 20.875 0.837 1 97.88 314 VAL B O 1
ATOM 5724 N N . ALA B 1 315 ? -24.844 20.766 1.438 1 98.12 315 ALA B N 1
ATOM 5725 C CA . ALA B 1 315 ? -24.438 20.047 0.236 1 98.12 315 ALA B CA 1
ATOM 5726 C C . ALA B 1 315 ? -25.125 18.703 0.142 1 98.12 315 ALA B C 1
ATOM 5728 O O . ALA B 1 315 ? -25.609 18.312 -0.925 1 98.12 315 ALA B O 1
ATOM 5729 N N . ASN B 1 316 ? -25.156 17.969 1.242 1 97.62 316 ASN B N 1
ATOM 5730 C CA . ASN B 1 316 ? -25.797 16.656 1.223 1 97.62 316 ASN B CA 1
ATOM 5731 C C . ASN B 1 316 ? -27.297 16.766 1.007 1 97.62 316 ASN B C 1
ATOM 5733 O O . ASN B 1 316 ? -27.891 15.898 0.356 1 97.62 316 ASN B O 1
ATOM 5737 N N . MET B 1 317 ? -27.891 17.75 1.606 1 96.88 317 MET B N 1
ATOM 5738 C CA . MET B 1 317 ? -29.328 17.953 1.406 1 96.88 317 MET B CA 1
ATOM 5739 C C . MET B 1 317 ? -29.625 18.266 -0.052 1 96.88 317 MET B C 1
ATOM 5741 O O . MET B 1 317 ? -30.625 17.812 -0.598 1 96.88 317 MET B O 1
ATOM 5745 N N . MET B 1 318 ? -28.812 19 -0.658 1 97.06 318 MET B N 1
ATOM 5746 C CA . MET B 1 318 ? -29 19.297 -2.076 1 97.06 318 MET B CA 1
ATOM 5747 C C . MET B 1 318 ? -28.766 18.047 -2.924 1 97.06 318 MET B C 1
ATOM 5749 O O . MET B 1 318 ? -29.469 17.844 -3.922 1 97.06 318 MET B O 1
ATOM 5753 N N . ARG B 1 319 ? -27.75 17.297 -2.557 1 96.69 319 ARG B N 1
ATOM 5754 C CA . ARG B 1 319 ? -27.516 16.031 -3.248 1 96.69 319 ARG B CA 1
ATOM 5755 C C . ARG B 1 319 ? -28.734 15.125 -3.166 1 96.69 319 ARG B C 1
ATOM 5757 O O . ARG B 1 319 ? -29.156 14.555 -4.176 1 96.69 319 ARG B O 1
ATOM 5764 N N . LEU B 1 320 ? -29.312 15.008 -1.971 1 94.44 320 LEU B N 1
ATOM 5765 C CA . LEU B 1 320 ? -30.484 14.156 -1.758 1 94.44 320 LEU B CA 1
ATOM 5766 C C . LEU B 1 320 ? -31.688 14.68 -2.525 1 94.44 320 LEU B C 1
ATOM 5768 O O . LEU B 1 320 ? -32.469 13.906 -3.074 1 94.44 320 LEU B O 1
ATOM 5772 N N . TYR B 1 321 ? -31.812 15.953 -2.512 1 94.88 321 TYR B N 1
ATOM 5773 C CA . TYR B 1 321 ? -32.906 16.562 -3.275 1 94.88 321 TYR B CA 1
ATOM 5774 C C . TYR B 1 321 ? -32.75 16.266 -4.762 1 94.88 321 TYR B C 1
ATOM 5776 O O . TYR B 1 321 ? -33.719 15.93 -5.438 1 94.88 321 TYR B O 1
ATOM 5784 N N . ALA B 1 322 ? -31.578 16.391 -5.258 1 95.44 322 ALA B N 1
ATOM 5785 C CA . ALA B 1 322 ? -31.297 16.094 -6.664 1 95.44 322 ALA B CA 1
ATOM 5786 C C . ALA B 1 322 ? -31.641 14.648 -7 1 95.44 322 ALA B C 1
ATOM 5788 O O . ALA B 1 322 ? -32.188 14.359 -8.078 1 95.44 322 ALA B O 1
ATOM 5789 N N . GLN B 1 323 ? -31.359 13.812 -6.137 1 92.06 323 GLN B N 1
ATOM 5790 C CA . GLN B 1 323 ? -31.672 12.398 -6.352 1 92.06 323 GLN B CA 1
ATOM 5791 C C . GLN B 1 323 ? -33.188 12.156 -6.367 1 92.06 323 GLN B C 1
ATOM 5793 O O . GLN B 1 323 ? -33.688 11.336 -7.141 1 92.06 323 GLN B O 1
ATOM 5798 N N . ARG B 1 324 ? -33.906 12.836 -5.574 1 89.75 324 ARG B N 1
ATOM 5799 C CA . ARG B 1 324 ? -35.344 12.664 -5.477 1 89.75 324 ARG B CA 1
ATOM 5800 C C . ARG B 1 324 ? -36.062 13.164 -6.738 1 89.75 324 ARG B C 1
ATOM 5802 O O . ARG B 1 324 ? -37.094 12.641 -7.117 1 89.75 324 ARG B O 1
ATOM 5809 N N . ILE B 1 325 ? -35.469 14.117 -7.367 1 93.75 325 ILE B N 1
ATOM 5810 C CA . ILE B 1 325 ? -36.094 14.641 -8.57 1 93.75 325 ILE B CA 1
ATOM 5811 C C . ILE B 1 325 ? -35.625 13.836 -9.789 1 93.75 325 ILE B C 1
ATOM 5813 O O . ILE B 1 325 ? -35.906 14.219 -10.93 1 93.75 325 ILE B O 1
ATOM 5817 N N . GLY B 1 326 ? -34.781 12.797 -9.633 1 92.38 326 GLY B N 1
ATOM 5818 C CA . GLY B 1 326 ? -34.5 11.852 -10.703 1 92.38 326 GLY B CA 1
ATOM 5819 C C . GLY B 1 326 ? -33.094 11.922 -11.195 1 92.38 326 GLY B C 1
ATOM 5820 O O . GLY B 1 326 ? -32.719 11.219 -12.141 1 92.38 326 GLY B O 1
ATOM 5821 N N . MET B 1 327 ? -32.344 12.68 -10.617 1 93.5 327 MET B N 1
ATOM 5822 C CA . MET B 1 327 ? -30.922 12.742 -11.016 1 93.5 327 MET B CA 1
ATOM 5823 C C . MET B 1 327 ? -30.188 11.461 -10.633 1 93.5 327 MET B C 1
ATOM 5825 O O . MET B 1 327 ? -30.391 10.93 -9.539 1 93.5 327 MET B O 1
ATOM 5829 N N . PRO B 1 328 ? -29.406 10.977 -11.641 1 92.69 328 PRO B N 1
ATOM 5830 C CA . PRO B 1 328 ? -28.609 9.805 -11.281 1 92.69 328 PRO B CA 1
ATOM 5831 C C . PRO B 1 328 ? -27.703 10.047 -10.086 1 92.69 328 PRO B C 1
ATOM 5833 O O . PRO B 1 328 ? -27.234 11.164 -9.875 1 92.69 328 PRO B O 1
ATOM 5836 N N . THR B 1 329 ? -27.453 9.055 -9.352 1 90.19 329 THR B N 1
ATOM 5837 C CA . THR B 1 329 ? -26.703 9.125 -8.102 1 90.19 329 THR B CA 1
ATOM 5838 C C . THR B 1 329 ? -25.328 9.734 -8.32 1 90.19 329 THR B C 1
ATOM 5840 O O . THR B 1 329 ? -24.844 10.508 -7.492 1 90.19 329 THR B O 1
ATOM 5843 N N . GLN B 1 330 ? -24.625 9.414 -9.367 1 90.44 330 GLN B N 1
ATOM 5844 C CA . GLN B 1 330 ? -23.297 9.914 -9.656 1 90.44 330 GLN B CA 1
ATOM 5845 C C . GLN B 1 330 ? -23.312 11.422 -9.914 1 90.44 330 GLN B C 1
ATOM 5847 O O . GLN B 1 330 ? -22.438 12.148 -9.422 1 90.44 330 GLN B O 1
ATOM 5852 N N . MET B 1 331 ? -24.312 11.844 -10.641 1 93.5 331 MET B N 1
ATOM 5853 C CA . MET B 1 331 ? -24.438 13.273 -10.914 1 93.5 331 MET B CA 1
ATOM 5854 C C . MET B 1 331 ? -24.797 14.039 -9.648 1 93.5 331 MET B C 1
ATOM 5856 O O . MET B 1 331 ? -24.297 15.148 -9.43 1 93.5 331 MET B O 1
ATOM 5860 N N . ALA B 1 332 ? -25.641 13.469 -8.859 1 96.19 332 ALA B N 1
ATOM 5861 C CA . ALA B 1 332 ? -25.984 14.094 -7.586 1 96.19 332 ALA B CA 1
ATOM 5862 C C . ALA B 1 332 ? -24.766 14.234 -6.691 1 96.19 332 ALA B C 1
ATOM 5864 O O . ALA B 1 332 ? -24.625 15.234 -5.98 1 96.19 332 ALA B O 1
ATOM 5865 N N . SER B 1 333 ? -23.906 13.25 -6.684 1 95.56 333 SER B N 1
ATOM 5866 C CA . SER B 1 333 ? -22.688 13.305 -5.902 1 95.56 333 SER B CA 1
ATOM 5867 C C . SER B 1 333 ? -21.75 14.406 -6.402 1 95.56 333 SER B C 1
ATOM 5869 O O . SER B 1 333 ? -21.078 15.062 -5.605 1 95.56 333 SER B O 1
ATOM 5871 N N . LEU B 1 334 ? -21.703 14.555 -7.707 1 96.19 334 LEU B N 1
ATOM 5872 C CA . LEU B 1 334 ? -20.938 15.648 -8.297 1 96.19 334 LEU B CA 1
ATOM 5873 C C . LEU B 1 334 ? -21.438 17 -7.797 1 96.19 334 LEU B C 1
ATOM 5875 O O . LEU B 1 334 ? -20.625 17.859 -7.434 1 96.19 334 LEU B O 1
ATOM 5879 N N . VAL B 1 335 ? -22.719 17.125 -7.773 1 96.62 335 VAL B N 1
ATOM 5880 C CA . VAL B 1 335 ? -23.328 18.359 -7.289 1 96.62 335 VAL B CA 1
ATOM 5881 C C . VAL B 1 335 ? -23 18.562 -5.812 1 96.62 335 VAL B C 1
ATOM 5883 O O . VAL B 1 335 ? -22.656 19.656 -5.391 1 96.62 335 VAL B O 1
ATOM 5886 N N . GLY B 1 336 ? -23.156 17.516 -5.047 1 97.38 336 GLY B N 1
ATOM 5887 C CA . GLY B 1 336 ? -22.797 17.594 -3.643 1 97.38 336 GLY B CA 1
ATOM 5888 C C . GLY B 1 336 ? -21.359 18.047 -3.42 1 97.38 336 GLY B C 1
ATOM 5889 O O . GLY B 1 336 ? -21.109 18.938 -2.609 1 97.38 336 GLY B O 1
ATOM 5890 N N . GLY B 1 337 ? -20.406 17.453 -4.168 1 97.31 337 GLY B N 1
ATOM 5891 C CA . GLY B 1 337 ? -19.016 17.844 -4.078 1 97.31 337 GLY B CA 1
ATOM 5892 C C . GLY B 1 337 ? -18.781 19.297 -4.465 1 97.31 337 GLY B C 1
ATOM 5893 O O . GLY B 1 337 ? -18.016 20 -3.807 1 97.31 337 GLY B O 1
ATOM 5894 N N . PHE B 1 338 ? -19.422 19.688 -5.5 1 97.06 338 PHE B N 1
ATOM 5895 C CA . PHE B 1 338 ? -19.281 21.047 -5.977 1 97.06 338 PHE B CA 1
ATOM 5896 C C . PHE B 1 338 ? -19.781 22.047 -4.926 1 97.06 338 PHE B C 1
ATOM 5898 O O . PHE B 1 338 ? -19.109 23.031 -4.625 1 97.06 338 PHE B O 1
ATOM 5905 N N . VAL B 1 339 ? -20.906 21.797 -4.344 1 97.81 339 VAL B N 1
ATOM 5906 C CA . VAL B 1 339 ? -21.516 22.703 -3.383 1 97.81 339 VAL B CA 1
ATOM 5907 C C . VAL B 1 339 ? -20.656 22.766 -2.117 1 97.81 339 VAL B C 1
ATOM 5909 O O . VAL B 1 339 ? -20.422 23.844 -1.578 1 97.81 339 VAL B O 1
ATOM 5912 N N . VAL B 1 340 ? -20.25 21.609 -1.625 1 97.38 340 VAL B N 1
ATOM 5913 C CA . VAL B 1 340 ? -19.422 21.609 -0.422 1 97.38 340 VAL B CA 1
ATOM 5914 C C . VAL B 1 340 ? -18.141 22.406 -0.676 1 97.38 340 VAL B C 1
ATOM 5916 O O . VAL B 1 340 ? -17.688 23.172 0.186 1 97.38 340 VAL B O 1
ATOM 5919 N N . GLY B 1 341 ? -17.547 22.25 -1.84 1 96.44 341 GLY B N 1
ATOM 5920 C CA . GLY B 1 341 ? -16.344 23 -2.186 1 96.44 341 GLY B CA 1
ATOM 5921 C C . GLY B 1 341 ? -16.578 24.5 -2.217 1 96.44 341 GLY B C 1
ATOM 5922 O O . GLY B 1 341 ? -15.766 25.266 -1.695 1 96.44 341 GLY B O 1
ATOM 5923 N N . MET B 1 342 ? -17.656 24.906 -2.766 1 96.62 342 MET B N 1
ATOM 5924 C CA . MET B 1 342 ? -17.984 26.328 -2.859 1 96.62 342 MET B CA 1
ATOM 5925 C C . MET B 1 342 ? -18.25 26.922 -1.478 1 96.62 342 MET B C 1
ATOM 5927 O O . MET B 1 342 ? -17.781 28.016 -1.164 1 96.62 342 MET B O 1
ATOM 5931 N N . LEU B 1 343 ? -18.984 26.219 -0.702 1 97 343 LEU B N 1
ATOM 5932 C CA . LEU B 1 343 ? -19.312 26.703 0.633 1 97 343 LEU B CA 1
ATOM 5933 C C . LEU B 1 343 ? -18.078 26.734 1.521 1 97 343 LEU B C 1
ATOM 5935 O O . LEU B 1 343 ? -17.922 27.625 2.354 1 97 343 LEU B O 1
ATOM 5939 N N . ALA B 1 344 ? -17.266 25.672 1.367 1 95.31 344 ALA B N 1
ATOM 5940 C CA . ALA B 1 344 ? -16.016 25.672 2.115 1 95.31 344 ALA B CA 1
ATOM 5941 C C . ALA B 1 344 ? -15.164 26.891 1.777 1 95.31 344 ALA B C 1
ATOM 5943 O O . ALA B 1 344 ? -14.555 27.5 2.662 1 95.31 344 ALA B O 1
ATOM 5944 N N . TRP B 1 345 ? -15.148 27.25 0.507 1 94 345 TRP B N 1
ATOM 5945 C CA . TRP B 1 345 ? -14.43 28.438 0.064 1 94 345 TRP B CA 1
ATOM 5946 C C . TRP B 1 345 ? -15.008 29.688 0.706 1 94 345 TRP B C 1
ATOM 5948 O O . TRP B 1 345 ? -14.266 30.547 1.208 1 94 345 TRP B O 1
ATOM 5958 N N . MET B 1 346 ? -16.281 29.781 0.779 1 94.38 346 MET B N 1
ATOM 5959 C CA . MET B 1 346 ? -16.953 30.969 1.32 1 94.38 346 MET B CA 1
ATOM 5960 C C . MET B 1 346 ? -16.734 31.078 2.824 1 94.38 346 MET B C 1
ATOM 5962 O O . MET B 1 346 ? -16.5 32.156 3.338 1 94.38 346 MET B O 1
ATOM 5966 N N . LEU B 1 347 ? -16.734 29.984 3.484 1 94.12 347 LEU B N 1
ATOM 5967 C CA . LEU B 1 347 ? -16.703 29.984 4.945 1 94.12 347 LEU B CA 1
ATOM 5968 C C . LEU B 1 347 ? -15.273 30.031 5.457 1 94.12 347 LEU B C 1
ATOM 5970 O O . LEU B 1 347 ? -15.031 30.344 6.625 1 94.12 347 LEU B O 1
ATOM 5974 N N . ALA B 1 348 ? -14.359 29.656 4.602 1 91 348 ALA B N 1
ATOM 5975 C CA . ALA B 1 348 ? -12.953 29.656 4.996 1 91 348 ALA B CA 1
ATOM 5976 C C . ALA B 1 348 ? -12.375 31.062 4.98 1 91 348 ALA B C 1
ATOM 5978 O O . ALA B 1 348 ? -11.398 31.344 5.676 1 91 348 ALA B O 1
ATOM 5979 N N . LYS B 1 349 ? -12.789 32.031 4.258 1 83.56 349 LYS B N 1
ATOM 5980 C CA . LYS B 1 349 ? -12.266 33.375 4.023 1 83.56 349 LYS B CA 1
ATOM 5981 C C . LYS B 1 349 ? -12.234 34.188 5.316 1 83.56 349 LYS B C 1
ATOM 5983 O O . LYS B 1 349 ? -11.281 34.938 5.566 1 83.56 349 LYS B O 1
ATOM 5988 N N . ASN B 1 350 ? -13.148 34.062 6.16 1 74.25 350 ASN B N 1
ATOM 5989 C CA . ASN B 1 350 ? -13.297 34.938 7.312 1 74.25 350 ASN B CA 1
ATOM 5990 C C . ASN B 1 350 ? -12.242 34.656 8.375 1 74.25 350 ASN B C 1
ATOM 5992 O O . ASN B 1 350 ? -11.875 35.562 9.141 1 74.25 350 ASN B O 1
ATOM 5996 N N . ASN B 1 351 ? -11.672 33.5 8.43 1 72.44 351 ASN B N 1
ATOM 5997 C CA . ASN B 1 351 ? -10.742 33.156 9.508 1 72.44 351 ASN B CA 1
ATOM 5998 C C . ASN B 1 351 ? -9.461 32.531 8.977 1 72.44 351 ASN B C 1
ATOM 6000 O O . ASN B 1 351 ? -8.688 31.953 9.734 1 72.44 351 ASN B O 1
ATOM 6004 N N . ASP B 1 352 ? -9.281 32.625 7.84 1 82.44 352 ASP B N 1
ATOM 6005 C CA . ASP B 1 352 ? -8.062 32.125 7.211 1 82.44 352 ASP B CA 1
ATOM 6006 C C . ASP B 1 352 ? -7.879 30.625 7.484 1 82.44 352 ASP B C 1
ATOM 6008 O O . ASP B 1 352 ? -6.793 30.188 7.875 1 82.44 352 ASP B O 1
ATOM 6012 N N . LEU B 1 353 ? -8.906 29.953 7.469 1 89.75 353 LEU B N 1
ATOM 6013 C CA . LEU B 1 353 ? -8.844 28.516 7.621 1 89.75 353 LEU B CA 1
ATOM 6014 C C . LEU B 1 353 ? -8.461 27.844 6.301 1 89.75 353 LEU B C 1
ATOM 6016 O O . LEU B 1 353 ? -8.859 28.297 5.23 1 89.75 353 LEU B O 1
ATOM 6020 N N . PRO B 1 354 ? -7.652 26.828 6.441 1 91.25 354 PRO B N 1
ATOM 6021 C CA . PRO B 1 354 ? -7.41 26.062 5.219 1 91.25 354 PRO B CA 1
ATOM 6022 C C . PRO B 1 354 ? -8.68 25.422 4.664 1 91.25 354 PRO B C 1
ATOM 6024 O O . PRO B 1 354 ? -9.414 24.75 5.402 1 91.25 354 PRO B O 1
ATOM 6027 N N . ARG B 1 355 ? -8.922 25.578 3.453 1 91.69 355 ARG B N 1
ATOM 6028 C CA . ARG B 1 355 ? -10.133 25.109 2.797 1 91.69 355 ARG B CA 1
ATOM 6029 C C . ARG B 1 355 ? -10.305 23.609 2.969 1 91.69 355 ARG B C 1
ATOM 6031 O O . ARG B 1 355 ? -11.422 23.109 3.133 1 91.69 355 ARG B O 1
ATOM 6038 N N . ILE B 1 356 ? -9.234 22.875 2.887 1 91.62 356 ILE B N 1
ATOM 6039 C CA . ILE B 1 356 ? -9.258 21.422 2.914 1 91.62 356 ILE B CA 1
ATOM 6040 C C . ILE B 1 356 ? -9.82 20.938 4.246 1 91.62 356 ILE B C 1
ATOM 6042 O O . ILE B 1 356 ? -10.406 19.844 4.324 1 91.62 356 ILE B O 1
ATOM 6046 N N . THR B 1 357 ? -9.711 21.688 5.34 1 93.75 357 THR B N 1
ATOM 6047 C CA . THR B 1 357 ? -10.188 21.297 6.66 1 93.75 357 THR B CA 1
ATOM 6048 C C . THR B 1 357 ? -11.703 21.453 6.758 1 93.75 357 THR B C 1
ATOM 6050 O O . THR B 1 357 ? -12.328 20.938 7.684 1 93.75 357 THR B O 1
ATOM 6053 N N . LEU B 1 358 ? -12.289 22.125 5.781 1 94.81 358 LEU B N 1
ATOM 6054 C CA . LEU B 1 358 ? -13.734 22.266 5.723 1 94.81 358 LEU B CA 1
ATOM 6055 C C . LEU B 1 358 ? -14.328 21.375 4.645 1 94.81 358 LEU B C 1
ATOM 6057 O O . LEU B 1 358 ? -15.32 20.672 4.887 1 94.81 358 LEU B O 1
ATOM 6061 N N . SER B 1 359 ? -13.703 21.359 3.514 1 94.62 359 SER B N 1
ATOM 6062 C CA . SER B 1 359 ? -14.258 20.672 2.354 1 94.62 359 SER B CA 1
ATOM 6063 C C . SER B 1 359 ? -14.195 19.156 2.523 1 94.62 359 SER B C 1
ATOM 6065 O O . SER B 1 359 ? -15.156 18.453 2.213 1 94.62 359 SER B O 1
ATOM 6067 N N . VAL B 1 360 ? -13.086 18.625 3.018 1 93.06 360 VAL B N 1
ATOM 6068 C CA . VAL B 1 360 ? -12.898 17.188 3.074 1 93.06 360 VAL B CA 1
ATOM 6069 C C . VAL B 1 360 ? -13.812 16.578 4.137 1 93.06 360 VAL B C 1
ATOM 6071 O O . VAL B 1 360 ? -14.562 15.641 3.861 1 93.06 360 VAL B O 1
ATOM 6074 N N . PRO B 1 361 ? -13.891 17.156 5.336 1 94.06 361 PRO B N 1
ATOM 6075 C CA . PRO B 1 361 ? -14.852 16.609 6.301 1 94.06 361 PRO B CA 1
ATOM 6076 C C . PRO B 1 361 ? -16.297 16.719 5.824 1 94.06 361 PRO B C 1
ATOM 6078 O O . PRO B 1 361 ? -17.109 15.836 6.094 1 94.06 361 PRO B O 1
ATOM 6081 N N . GLY B 1 362 ? -16.609 17.781 5.137 1 94.75 362 GLY B N 1
ATOM 6082 C CA . GLY B 1 362 ? -17.938 17.938 4.59 1 94.75 362 GLY B CA 1
ATOM 6083 C C . GLY B 1 362 ? -18.281 16.906 3.535 1 94.75 362 GLY B C 1
ATOM 6084 O O . GLY B 1 362 ? -19.438 16.516 3.391 1 94.75 362 GLY B O 1
ATOM 6085 N N . ALA B 1 363 ? -17.328 16.469 2.801 1 95.25 363 ALA B N 1
ATOM 6086 C CA . ALA B 1 363 ? -17.531 15.539 1.688 1 95.25 363 ALA B CA 1
ATOM 6087 C C . ALA B 1 363 ? -17.531 14.094 2.168 1 95.25 363 ALA B C 1
ATOM 6089 O O . ALA B 1 363 ? -18.141 13.219 1.544 1 95.25 363 ALA B O 1
ATOM 6090 N N . VAL B 1 364 ? -16.891 13.836 3.232 1 92.12 364 VAL B N 1
ATOM 6091 C CA . VAL B 1 364 ? -16.656 12.469 3.709 1 92.12 364 VAL B CA 1
ATOM 6092 C C . VAL B 1 364 ? -18 11.797 4 1 92.12 364 VAL B C 1
ATOM 6094 O O . VAL B 1 364 ? -18.156 10.602 3.758 1 92.12 364 VAL B O 1
ATOM 6097 N N . ILE B 1 365 ? -18.922 12.57 4.488 1 92.88 365 ILE B N 1
ATOM 6098 C CA . ILE B 1 365 ? -20.219 12.008 4.891 1 92.88 365 ILE B CA 1
ATOM 6099 C C . ILE B 1 365 ? -20.969 11.516 3.662 1 92.88 365 ILE B C 1
ATOM 6101 O O . ILE B 1 365 ? -21.906 10.711 3.777 1 92.88 365 ILE B O 1
ATOM 6105 N N . MET B 1 366 ? -20.641 11.969 2.49 1 95.06 366 MET B N 1
ATOM 6106 C CA . MET B 1 366 ? -21.328 11.609 1.257 1 95.06 366 MET B CA 1
ATOM 6107 C C . MET B 1 366 ? -20.625 10.453 0.55 1 95.06 366 MET B C 1
ATOM 6109 O O . MET B 1 366 ? -21.078 9.984 -0.49 1 95.06 366 MET B O 1
ATOM 6113 N N . VAL B 1 367 ? -19.484 9.953 1.033 1 92.62 367 VAL B N 1
ATOM 6114 C CA . VAL B 1 367 ? -18.75 8.828 0.48 1 92.62 367 VAL B CA 1
ATOM 6115 C C . VAL B 1 367 ? -19.531 7.535 0.696 1 92.62 367 VAL B C 1
ATOM 6117 O O . VAL B 1 367 ? -20.016 7.277 1.798 1 92.62 367 VAL B O 1
ATOM 6120 N N . PRO B 1 368 ? -19.672 6.785 -0.332 1 93 368 PRO B N 1
ATOM 6121 C CA . PRO B 1 368 ? -20.438 5.539 -0.193 1 93 368 PRO B CA 1
ATOM 6122 C C . PRO B 1 368 ? -19.641 4.434 0.49 1 93 368 PRO B C 1
ATOM 6124 O O . PRO B 1 368 ? -19.344 3.406 -0.128 1 93 368 PRO B O 1
ATOM 6127 N N . GLY B 1 369 ? -19.484 4.523 1.718 1 91.38 369 GLY B N 1
ATOM 6128 C CA . GLY B 1 369 ? -18.688 3.584 2.494 1 91.38 369 GLY B CA 1
ATOM 6129 C C . GLY B 1 369 ? -19.328 2.207 2.592 1 91.38 369 GLY B C 1
ATOM 6130 O O . GLY B 1 369 ? -18.625 1.192 2.547 1 91.38 369 GLY B O 1
ATOM 6131 N N . THR B 1 370 ? -20.656 2.18 2.701 1 91.31 370 THR B N 1
ATOM 6132 C CA . THR B 1 370 ? -21.328 0.895 2.811 1 91.31 370 THR B CA 1
ATOM 6133 C C . THR B 1 370 ? -21.172 0.085 1.527 1 91.31 370 THR B C 1
ATOM 6135 O O . THR B 1 370 ? -20.969 -1.131 1.574 1 91.31 370 THR B O 1
ATOM 6138 N N . SER B 1 371 ? -21.219 0.822 0.41 1 91.75 371 SER B N 1
ATOM 6139 C CA . SER B 1 371 ? -21.031 0.149 -0.871 1 91.75 371 SER B CA 1
ATOM 6140 C C . SER B 1 371 ? -19.641 -0.44 -0.984 1 91.75 371 SER B C 1
ATOM 6142 O O . SER B 1 371 ? -19.453 -1.502 -1.581 1 91.75 371 SER B O 1
ATOM 6144 N N . MET B 1 372 ? -18.688 0.214 -0.404 1 92.31 372 MET B N 1
ATOM 6145 C CA . MET B 1 372 ? -17.312 -0.277 -0.442 1 92.31 372 MET B CA 1
ATOM 6146 C C . MET B 1 372 ? -17.188 -1.597 0.312 1 92.31 372 MET B C 1
ATOM 6148 O O . MET B 1 372 ? -16.625 -2.562 -0.211 1 92.31 372 MET B O 1
ATOM 6152 N N . TYR B 1 373 ? -17.734 -1.647 1.452 1 90.44 373 TYR B N 1
ATOM 6153 C CA . TYR B 1 373 ? -17.609 -2.859 2.254 1 90.44 373 TYR B CA 1
ATOM 6154 C C . TYR B 1 373 ? -18.516 -3.963 1.729 1 90.44 373 TYR B C 1
ATOM 6156 O O . TYR B 1 373 ? -18.188 -5.145 1.817 1 90.44 373 TYR B O 1
ATOM 6164 N N . ARG B 1 374 ? -19.656 -3.6 1.088 1 91.25 374 ARG B N 1
ATOM 6165 C CA . ARG B 1 374 ? -20.516 -4.594 0.459 1 91.25 374 ARG B CA 1
ATOM 6166 C C . ARG B 1 374 ? -19.844 -5.215 -0.76 1 91.25 374 ARG B C 1
ATOM 6168 O O . ARG B 1 374 ? -20.031 -6.398 -1.047 1 91.25 374 ARG B O 1
ATOM 6175 N N . THR B 1 375 ? -19.078 -4.387 -1.408 1 89.25 375 THR B N 1
ATOM 6176 C CA . THR B 1 375 ? -18.312 -4.91 -2.527 1 89.25 375 THR B CA 1
ATOM 6177 C C . THR B 1 375 ? -17.406 -6.066 -2.076 1 89.25 375 THR B C 1
ATOM 6179 O O . THR B 1 375 ? -17.406 -7.129 -2.701 1 89.25 375 THR B O 1
ATOM 6182 N N . MET B 1 376 ? -16.766 -5.898 -1.008 1 85.38 376 MET B N 1
ATOM 6183 C CA . MET B 1 376 ? -15.836 -6.902 -0.498 1 85.38 376 MET B CA 1
ATOM 6184 C C . MET B 1 376 ? -16.594 -8.141 -0.024 1 85.38 376 MET B C 1
ATOM 6186 O O . MET B 1 376 ? -16.141 -9.266 -0.253 1 85.38 376 MET B O 1
ATOM 6190 N N . TYR B 1 377 ? -17.672 -7.879 0.586 1 85.31 377 TYR B N 1
ATOM 6191 C CA . TYR B 1 377 ? -18.469 -9.008 1.074 1 85.31 377 TYR B CA 1
ATOM 6192 C C . TYR B 1 377 ? -18.938 -9.883 -0.079 1 85.31 377 TYR B C 1
ATOM 6194 O O . TYR B 1 377 ? -18.781 -11.102 -0.048 1 85.31 377 TYR B O 1
ATOM 6202 N N . TRP B 1 378 ? -19.5 -9.258 -1.056 1 86.56 378 TRP B N 1
ATOM 6203 C CA . TRP B 1 378 ? -20.109 -10.031 -2.141 1 86.56 378 TRP B CA 1
ATOM 6204 C C . TRP B 1 378 ? -19.031 -10.664 -3.021 1 86.56 378 TRP B C 1
ATOM 6206 O O . TRP B 1 378 ? -19.25 -11.711 -3.631 1 86.56 378 TRP B O 1
ATOM 6216 N N . PHE B 1 379 ? -17.891 -10.031 -2.998 1 81.81 379 PHE B N 1
ATOM 6217 C CA . PHE B 1 379 ? -16.766 -10.656 -3.66 1 81.81 379 PHE B CA 1
ATOM 6218 C C . PHE B 1 379 ? -16.406 -11.977 -2.98 1 81.81 379 PHE B C 1
ATOM 6220 O O . PHE B 1 379 ? -16.203 -12.992 -3.648 1 81.81 379 PHE B O 1
ATOM 6227 N N . ASN B 1 380 ? -16.375 -11.961 -1.743 1 78.12 380 ASN B N 1
ATOM 6228 C CA . ASN B 1 380 ? -15.984 -13.141 -0.972 1 78.12 380 ASN B CA 1
ATOM 6229 C C . ASN B 1 380 ? -17.078 -14.195 -0.966 1 78.12 380 ASN B C 1
ATOM 6231 O O . ASN B 1 380 ? -16.797 -15.391 -0.799 1 78.12 380 ASN B O 1
ATOM 6235 N N . ALA B 1 381 ? -18.328 -13.766 -1.201 1 79.62 381 ALA B N 1
ATOM 6236 C CA . ALA B 1 381 ? -19.469 -14.68 -1.272 1 79.62 381 ALA B CA 1
ATOM 6237 C C . ALA B 1 381 ? -19.656 -15.211 -2.691 1 79.62 381 ALA B C 1
ATOM 6239 O O . ALA B 1 381 ? -20.625 -15.922 -2.973 1 79.62 381 ALA B O 1
ATOM 6240 N N . HIS B 1 382 ? -18.812 -14.781 -3.617 1 79.25 382 HIS B N 1
ATOM 6241 C CA . HIS B 1 382 ? -18.75 -15.266 -4.992 1 79.25 382 HIS B CA 1
ATOM 6242 C C . HIS B 1 382 ? -19.969 -14.805 -5.789 1 79.25 382 HIS B C 1
ATOM 6244 O O . HIS B 1 382 ? -20.406 -15.5 -6.711 1 79.25 382 HIS B O 1
ATOM 6250 N N . ASP B 1 383 ? -20.656 -13.797 -5.32 1 86.38 383 ASP B N 1
ATOM 6251 C CA . ASP B 1 383 ? -21.656 -13.109 -6.125 1 86.38 383 ASP B CA 1
ATOM 6252 C C . ASP B 1 383 ? -21.047 -11.906 -6.844 1 86.38 383 ASP B C 1
ATOM 6254 O O . ASP B 1 383 ? -21.141 -10.773 -6.359 1 86.38 383 ASP B O 1
ATOM 6258 N N . ILE B 1 384 ? -20.641 -12.188 -8.031 1 82.5 384 ILE B N 1
ATOM 6259 C CA . ILE B 1 384 ? -19.828 -11.227 -8.781 1 82.5 384 ILE B CA 1
ATOM 6260 C C . ILE B 1 384 ? -20.719 -10.07 -9.258 1 82.5 384 ILE B C 1
ATOM 6262 O O . ILE B 1 384 ? -20.281 -8.914 -9.273 1 82.5 384 ILE B O 1
ATOM 6266 N N . THR B 1 385 ? -21.938 -10.391 -9.625 1 84.62 385 THR B N 1
ATOM 6267 C CA . THR B 1 385 ? -22.828 -9.359 -10.141 1 84.62 385 THR B CA 1
ATOM 6268 C C . THR B 1 385 ? -23.094 -8.297 -9.07 1 84.62 385 THR B C 1
ATOM 6270 O O . THR B 1 385 ? -22.969 -7.098 -9.336 1 84.62 385 THR B O 1
ATOM 6273 N N . GLN B 1 386 ? -23.375 -8.719 -7.883 1 86.94 386 GLN B N 1
ATOM 6274 C CA . GLN B 1 386 ? -23.625 -7.785 -6.793 1 86.94 386 GLN B CA 1
ATOM 6275 C C . GLN B 1 386 ? -22.359 -7.039 -6.41 1 86.94 386 GLN B C 1
ATOM 6277 O O . GLN B 1 386 ? -22.391 -5.844 -6.113 1 86.94 386 GLN B O 1
ATOM 6282 N N . SER B 1 387 ? -21.281 -7.762 -6.375 1 87.62 387 SER B N 1
ATOM 6283 C CA . SER B 1 387 ? -20 -7.141 -6.031 1 87.62 387 SER B CA 1
ATOM 6284 C C . SER B 1 387 ? -19.656 -6.023 -7.004 1 87.62 387 SER B C 1
ATOM 6286 O O . SER B 1 387 ? -19.219 -4.945 -6.59 1 87.62 387 SER B O 1
ATOM 6288 N N . LEU B 1 388 ? -19.922 -6.219 -8.227 1 85.81 388 LEU B N 1
ATOM 6289 C CA . LEU B 1 388 ? -19.609 -5.219 -9.25 1 85.81 388 LEU B CA 1
ATOM 6290 C C . LEU B 1 388 ? -20.562 -4.027 -9.141 1 85.81 388 LEU B C 1
ATOM 6292 O O . LEU B 1 388 ? -20.156 -2.887 -9.367 1 85.81 388 LEU B O 1
ATOM 6296 N N . ALA B 1 389 ? -21.766 -4.355 -8.875 1 89.31 389 ALA B N 1
ATOM 6297 C CA . ALA B 1 389 ? -22.734 -3.273 -8.742 1 89.31 389 ALA B CA 1
ATOM 6298 C C . ALA B 1 389 ? -22.359 -2.324 -7.613 1 89.31 389 ALA B C 1
ATOM 6300 O O . ALA B 1 389 ? -22.266 -1.111 -7.812 1 89.31 389 ALA B O 1
ATOM 6301 N N . TYR B 1 390 ? -22.031 -2.83 -6.457 1 90.81 390 TYR B N 1
ATOM 6302 C CA . TYR B 1 390 ? -21.641 -2.008 -5.316 1 90.81 390 TYR B CA 1
ATOM 6303 C C . TYR B 1 390 ? -20.281 -1.364 -5.551 1 90.81 390 TYR B C 1
ATOM 6305 O O . TYR B 1 390 ? -20.062 -0.215 -5.164 1 90.81 390 TYR B O 1
ATOM 6313 N N . GLY B 1 391 ? -19.422 -2.102 -6.16 1 90.44 391 GLY B N 1
ATOM 6314 C CA . GLY B 1 391 ? -18.094 -1.574 -6.453 1 90.44 391 GLY B CA 1
ATOM 6315 C C . GLY B 1 391 ? -18.125 -0.379 -7.387 1 90.44 391 GLY B C 1
ATOM 6316 O O . GLY B 1 391 ? -17.422 0.605 -7.164 1 90.44 391 GLY B O 1
ATOM 6317 N N . THR B 1 392 ? -18.938 -0.5 -8.375 1 89.31 392 THR B N 1
ATOM 6318 C CA . THR B 1 392 ? -19.062 0.604 -9.32 1 89.31 392 THR B CA 1
ATOM 6319 C C . THR B 1 392 ? -19.703 1.814 -8.656 1 89.31 392 THR B C 1
ATOM 6321 O O . THR B 1 392 ? -19.312 2.955 -8.898 1 89.31 392 THR B O 1
ATOM 6324 N N . ASP B 1 393 ? -20.656 1.53 -7.832 1 90.06 393 ASP B N 1
ATOM 6325 C CA . ASP B 1 393 ? -21.297 2.609 -7.082 1 90.06 393 ASP B CA 1
ATOM 6326 C C . ASP B 1 393 ? -20.281 3.348 -6.215 1 90.06 393 ASP B C 1
ATOM 6328 O O . ASP B 1 393 ? -20.266 4.582 -6.176 1 90.06 393 ASP B O 1
ATOM 6332 N N . ALA B 1 394 ? -19.484 2.602 -5.547 1 92.38 394 ALA B N 1
ATOM 6333 C CA . ALA B 1 394 ? -18.5 3.178 -4.645 1 92.38 394 ALA B CA 1
ATOM 6334 C C . ALA B 1 394 ? -17.438 3.947 -5.418 1 92.38 394 ALA B C 1
ATOM 6336 O O . ALA B 1 394 ? -17.141 5.102 -5.094 1 92.38 394 ALA B O 1
ATOM 6337 N N . LEU B 1 395 ? -16.938 3.359 -6.445 1 91.25 395 LEU B N 1
ATOM 6338 C CA . LEU B 1 395 ? -15.844 3.953 -7.203 1 91.25 395 LEU B CA 1
ATOM 6339 C C . LEU B 1 395 ? -16.312 5.211 -7.934 1 91.25 395 LEU B C 1
ATOM 6341 O O . LEU B 1 395 ? -15.68 6.266 -7.816 1 91.25 395 LEU B O 1
ATOM 6345 N N . VAL B 1 396 ? -17.406 5.094 -8.641 1 91.25 396 VAL B N 1
ATOM 6346 C CA . VAL B 1 396 ? -17.891 6.223 -9.438 1 91.25 396 VAL B CA 1
ATOM 6347 C C . VAL B 1 396 ? -18.422 7.309 -8.516 1 91.25 396 VAL B C 1
ATOM 6349 O O . VAL B 1 396 ? -18.297 8.5 -8.797 1 91.25 396 VAL B O 1
ATOM 6352 N N . GLY B 1 397 ? -19.031 6.906 -7.438 1 92.62 397 GLY B N 1
ATOM 6353 C CA . GLY B 1 397 ? -19.516 7.871 -6.465 1 92.62 397 GLY B CA 1
ATOM 6354 C C . GLY B 1 397 ? -18.422 8.75 -5.895 1 92.62 397 GLY B C 1
ATOM 6355 O O . GLY B 1 397 ? -18.547 9.969 -5.844 1 92.62 397 GLY B O 1
ATOM 6356 N N . VAL B 1 398 ? -17.328 8.148 -5.492 1 93.44 398 VAL B N 1
ATOM 6357 C CA . VAL B 1 398 ? -16.219 8.883 -4.91 1 93.44 398 VAL B CA 1
ATOM 6358 C C . VAL B 1 398 ? -15.57 9.773 -5.969 1 93.44 398 VAL B C 1
ATOM 6360 O O . VAL B 1 398 ? -15.219 10.922 -5.695 1 93.44 398 VAL B O 1
ATOM 6363 N N . MET B 1 399 ? -15.445 9.25 -7.137 1 92.69 399 MET B N 1
ATOM 6364 C CA . MET B 1 399 ? -14.836 10.016 -8.219 1 92.69 399 MET B CA 1
ATOM 6365 C C . MET B 1 399 ? -15.695 11.227 -8.57 1 92.69 399 MET B C 1
ATOM 6367 O O . MET B 1 399 ? -15.164 12.312 -8.812 1 92.69 399 MET B O 1
ATOM 6371 N N . ALA B 1 400 ? -16.969 10.992 -8.617 1 94.75 400 ALA B N 1
ATOM 6372 C CA . ALA B 1 400 ? -17.875 12.094 -8.922 1 94.75 400 ALA B CA 1
ATOM 6373 C C . ALA B 1 400 ? -17.828 13.164 -7.832 1 94.75 400 ALA B C 1
ATOM 6375 O O . ALA B 1 400 ? -17.797 14.359 -8.133 1 94.75 400 ALA B O 1
ATOM 6376 N N . LEU B 1 401 ? -17.891 12.719 -6.605 1 95.44 401 LEU B N 1
ATOM 6377 C CA . LEU B 1 401 ? -17.828 13.625 -5.465 1 95.44 401 LEU B CA 1
ATOM 6378 C C . LEU B 1 401 ? -16.547 14.453 -5.512 1 95.44 401 LEU B C 1
ATOM 6380 O O . LEU B 1 401 ? -16.594 15.68 -5.359 1 95.44 401 LEU B O 1
ATOM 6384 N N . ALA B 1 402 ? -15.406 13.828 -5.734 1 94.31 402 ALA B N 1
ATOM 6385 C CA . ALA B 1 402 ? -14.109 14.492 -5.781 1 94.31 402 ALA B CA 1
ATOM 6386 C C . ALA B 1 402 ? -14.008 15.414 -6.992 1 94.31 402 ALA B C 1
ATOM 6388 O O . ALA B 1 402 ? -13.383 16.469 -6.922 1 94.31 402 ALA B O 1
ATOM 6389 N N . ALA B 1 403 ? -14.562 14.992 -8.086 1 93.25 403 ALA B N 1
ATOM 6390 C CA . ALA B 1 403 ? -14.594 15.844 -9.273 1 93.25 403 ALA B CA 1
ATOM 6391 C C . ALA B 1 403 ? -15.352 17.141 -9 1 93.25 403 ALA B C 1
ATOM 6393 O O . ALA B 1 403 ? -14.953 18.203 -9.461 1 93.25 403 ALA B O 1
ATOM 6394 N N . GLY B 1 404 ? -16.469 16.984 -8.312 1 96.06 404 GLY B N 1
ATOM 6395 C CA . GLY B 1 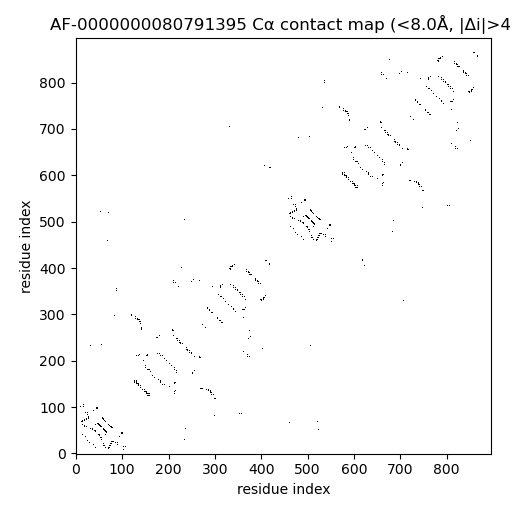404 ? -17.188 18.188 -7.906 1 96.06 404 GLY B CA 1
ATOM 6396 C C . GLY B 1 404 ? -16.344 19.125 -7.07 1 96.06 404 GLY B C 1
ATOM 6397 O O . GLY B 1 404 ? -16.359 20.344 -7.297 1 96.06 404 GLY B O 1
ATOM 6398 N N . LEU B 1 405 ? -15.664 18.594 -6.121 1 95.44 405 LEU B N 1
ATOM 6399 C CA . LEU B 1 405 ? -14.773 19.391 -5.289 1 95.44 405 LEU B CA 1
ATOM 6400 C C . LEU B 1 405 ? -13.695 20.062 -6.133 1 95.44 405 LEU B C 1
ATOM 6402 O O . LEU B 1 405 ? -13.352 21.219 -5.902 1 95.44 405 LEU B O 1
ATOM 6406 N N . ALA B 1 406 ? -13.125 19.344 -7.094 1 92.75 406 ALA B N 1
ATOM 6407 C CA . ALA B 1 406 ? -12.078 19.875 -7.973 1 92.75 406 ALA B CA 1
ATOM 6408 C C . ALA B 1 406 ? -12.594 21.031 -8.812 1 92.75 406 ALA B C 1
ATOM 6410 O O . ALA B 1 406 ? -11.906 22.047 -8.977 1 92.75 406 ALA B O 1
ATOM 6411 N N . VAL B 1 407 ? -13.781 20.859 -9.312 1 93.38 407 VAL B N 1
ATOM 6412 C CA . VAL B 1 407 ? -14.375 21.922 -10.109 1 93.38 407 VAL B CA 1
ATOM 6413 C C . VAL B 1 407 ? -14.57 23.172 -9.25 1 93.38 407 VAL B C 1
ATOM 6415 O O . VAL B 1 407 ? -14.305 24.297 -9.703 1 93.38 407 VAL B O 1
ATOM 6418 N N . ALA B 1 408 ? -15.055 22.969 -8.031 1 95.06 408 ALA B N 1
ATOM 6419 C CA . ALA B 1 408 ? -15.203 24.094 -7.121 1 95.06 408 ALA B CA 1
ATOM 6420 C C . ALA B 1 408 ? -13.875 24.797 -6.891 1 95.06 408 ALA B C 1
ATOM 6422 O O . ALA B 1 408 ? -13.812 26.031 -6.836 1 95.06 408 ALA B O 1
ATOM 6423 N N . ARG B 1 409 ? -12.836 24.047 -6.758 1 90 409 ARG B N 1
ATOM 6424 C CA . ARG B 1 409 ? -11.508 24.609 -6.555 1 90 409 ARG B CA 1
ATOM 6425 C C . ARG B 1 409 ? -11.047 25.375 -7.789 1 90 409 ARG B C 1
ATOM 6427 O O . ARG B 1 409 ? -10.43 26.438 -7.672 1 90 409 ARG B O 1
ATOM 6434 N N . MET B 1 410 ? -11.281 24.891 -8.914 1 88.31 410 MET B N 1
ATOM 6435 C CA . MET B 1 410 ? -10.891 25.531 -10.164 1 88.31 410 MET B CA 1
ATOM 6436 C C . MET B 1 410 ? -11.609 26.875 -10.344 1 88.31 410 MET B C 1
ATOM 6438 O O . MET B 1 410 ? -11.047 27.812 -10.891 1 88.31 410 MET B O 1
ATOM 6442 N N . CYS B 1 411 ? -12.797 26.906 -9.828 1 90.81 411 CYS B N 1
ATOM 6443 C CA . CYS B 1 411 ? -13.602 28.125 -9.969 1 90.81 411 CYS B CA 1
ATOM 6444 C C . CYS B 1 411 ? -13.172 29.188 -8.961 1 90.81 411 CYS B C 1
ATOM 6446 O O . CYS B 1 411 ? -13.383 30.375 -9.188 1 90.81 411 CYS B O 1
ATOM 6448 N N . THR B 1 412 ? -12.562 28.781 -7.902 1 90.06 412 THR B N 1
ATOM 6449 C CA . THR B 1 412 ? -12.375 29.734 -6.809 1 90.06 412 THR B CA 1
ATOM 6450 C C . THR B 1 412 ? -10.898 30 -6.566 1 90.06 412 THR B C 1
ATOM 6452 O O . THR B 1 412 ? -10.531 30.969 -5.898 1 90.06 412 THR B O 1
ATOM 6455 N N . ASP B 1 413 ? -10.055 29.125 -6.977 1 82.56 413 ASP B N 1
ATOM 6456 C CA . ASP B 1 413 ? -8.617 29.281 -6.777 1 82.56 413 ASP B CA 1
ATOM 6457 C C . ASP B 1 413 ? -7.887 29.406 -8.117 1 82.56 413 ASP B C 1
ATOM 6459 O O . ASP B 1 413 ? -7.707 28.406 -8.82 1 82.56 413 ASP B O 1
ATOM 6463 N N . PRO B 1 414 ? -7.383 30.531 -8.438 1 77.5 414 PRO B N 1
ATOM 6464 C CA . PRO B 1 414 ? -6.676 30.719 -9.703 1 77.5 414 PRO B CA 1
ATOM 6465 C C . PRO B 1 414 ? -5.453 29.812 -9.844 1 77.5 414 PRO B C 1
ATOM 6467 O O . PRO B 1 414 ? -5.082 29.438 -10.953 1 77.5 414 PRO B O 1
ATOM 6470 N N . GLY B 1 415 ? -4.812 29.438 -8.766 1 73.81 415 GLY B N 1
ATOM 6471 C CA . GLY B 1 415 ? -3.68 28.531 -8.82 1 73.81 415 GLY B CA 1
ATOM 6472 C C . GLY B 1 415 ? -4.059 27.141 -9.273 1 73.81 415 GLY B C 1
ATOM 6473 O O . GLY B 1 415 ? -3.215 26.391 -9.766 1 73.81 415 GLY B O 1
ATOM 6474 N N . TRP B 1 416 ? -5.293 26.828 -9.07 1 74.62 416 TRP B N 1
ATOM 6475 C CA . TRP B 1 416 ? -5.812 25.531 -9.484 1 74.62 416 TRP B CA 1
ATOM 6476 C C . TRP B 1 416 ? -6.266 25.562 -10.945 1 74.62 416 TRP B C 1
ATOM 6478 O O . TRP B 1 416 ? -6.227 24.547 -11.633 1 74.62 416 TRP B O 1
ATOM 6488 N N . THR B 1 417 ? -6.656 26.656 -11.32 1 68 417 THR B N 1
ATOM 6489 C CA . THR B 1 417 ? -7.199 26.797 -12.664 1 68 417 THR B CA 1
ATOM 6490 C C . THR B 1 417 ? -6.074 26.938 -13.688 1 68 417 THR B C 1
ATOM 6492 O O . THR B 1 417 ? -6.129 26.344 -14.766 1 68 417 THR B O 1
ATOM 6495 N N . MET B 1 418 ? -5.125 27.766 -13.281 1 63.38 418 MET B N 1
ATOM 6496 C CA . MET B 1 418 ? -4.039 28.062 -14.211 1 63.38 418 MET B CA 1
ATOM 6497 C C . MET B 1 418 ? -2.744 27.391 -13.773 1 63.38 418 MET B C 1
ATOM 6499 O O . MET B 1 418 ? -2.301 27.547 -12.641 1 63.38 418 MET B O 1
ATOM 6503 N N . VAL B 1 419 ? -2.334 26.344 -14.453 1 58.5 419 VAL B N 1
ATOM 6504 C CA . VAL B 1 419 ? -1.054 25.703 -14.18 1 58.5 419 VAL B CA 1
ATOM 6505 C C . VAL B 1 419 ? 0.076 26.516 -14.812 1 58.5 419 VAL B C 1
ATOM 6507 O O . VAL B 1 419 ? 0.218 26.547 -16.031 1 58.5 419 VAL B O 1
ATOM 6510 N N . ARG B 1 420 ? 0.558 27.531 -14.125 1 51 420 ARG B N 1
ATOM 6511 C CA . ARG B 1 420 ? 1.655 28.328 -14.688 1 51 420 ARG B CA 1
ATOM 6512 C C . ARG B 1 420 ? 3.006 27.719 -14.297 1 51 420 ARG B C 1
ATOM 6514 O O . ARG B 1 420 ? 3.236 27.406 -13.133 1 51 420 ARG B O 1
ATOM 6521 N N . TRP B 1 421 ? 3.629 27 -15.188 1 48.5 421 TRP B N 1
ATOM 6522 C CA . TRP B 1 421 ? 4.98 26.484 -15 1 48.5 421 TRP B CA 1
ATOM 6523 C C . TRP B 1 421 ? 5.98 27.625 -14.828 1 48.5 421 TRP B C 1
ATOM 6525 O O . TRP B 1 421 ? 5.949 28.609 -15.57 1 48.5 421 TRP B O 1
ATOM 6535 N N . ARG B 1 422 ? 6.41 27.844 -13.523 1 48.62 422 ARG B N 1
ATOM 6536 C CA . ARG B 1 422 ? 7.504 28.797 -13.367 1 48.62 422 ARG B CA 1
ATOM 6537 C C . ARG B 1 422 ? 8.742 28.344 -14.125 1 48.62 422 ARG B C 1
ATOM 6539 O O . ARG B 1 422 ? 9.188 27.203 -13.961 1 48.62 422 ARG B O 1
ATOM 6546 N N . ARG B 1 423 ? 9.102 29 -15.164 1 43.09 423 ARG B N 1
ATOM 6547 C CA . ARG B 1 423 ? 10.281 28.719 -15.961 1 43.09 423 ARG B CA 1
ATOM 6548 C C . ARG B 1 423 ? 11.531 28.625 -15.086 1 43.09 423 ARG B C 1
ATOM 6550 O O . ARG B 1 423 ? 11.688 29.391 -14.133 1 43.09 423 ARG B O 1
ATOM 6557 N N . SER B 1 424 ? 12.148 27.438 -15.047 1 46.62 424 SER B N 1
ATOM 6558 C CA . SER B 1 424 ? 13.43 27.266 -14.383 1 46.62 424 SER B CA 1
ATOM 6559 C C . SER B 1 424 ? 14.414 28.375 -14.766 1 46.62 424 SER B C 1
ATOM 6561 O O . SER B 1 424 ? 14.594 28.656 -15.953 1 46.62 424 SER B O 1
ATOM 6563 N N . PRO B 1 425 ? 14.633 29.297 -13.883 1 45.53 425 PRO B N 1
ATOM 6564 C CA . PRO B 1 425 ? 15.609 30.297 -14.328 1 45.53 425 PRO B CA 1
ATOM 6565 C C . PRO B 1 425 ? 16.891 29.656 -14.852 1 45.53 425 PRO B C 1
ATOM 6567 O O . PRO B 1 425 ? 17.266 28.562 -14.43 1 45.53 425 PRO B O 1
ATOM 6570 N N . HIS B 1 426 ? 17.281 29.938 -16.047 1 42.75 426 HIS B N 1
ATOM 6571 C CA . HIS B 1 426 ? 18.594 29.531 -16.562 1 42.75 426 HIS B CA 1
ATOM 6572 C C . HIS B 1 426 ? 19.688 29.797 -15.555 1 42.75 426 HIS B C 1
ATOM 6574 O O . HIS B 1 426 ? 19.609 30.75 -14.773 1 42.75 426 HIS B O 1
ATOM 6580 N N . ALA B 1 427 ? 20.281 28.734 -15.086 1 44.94 427 ALA B N 1
ATOM 6581 C CA . ALA B 1 427 ? 21.438 28.844 -14.211 1 44.94 427 ALA B CA 1
ATOM 6582 C C . ALA B 1 427 ? 22.219 30.125 -14.484 1 44.94 427 ALA B C 1
ATOM 6584 O O . ALA B 1 427 ? 22.781 30.734 -13.562 1 44.94 427 ALA B O 1
ATOM 6585 N N . PHE B 1 428 ? 22.609 30.438 -15.766 1 40.75 428 PHE B N 1
ATOM 6586 C CA . PHE B 1 428 ? 23.531 31.5 -16.172 1 40.75 428 PHE B CA 1
ATOM 6587 C C . PHE B 1 428 ? 22.781 32.781 -16.484 1 40.75 428 PHE B C 1
ATOM 6589 O O . PHE B 1 428 ? 22.156 32.906 -17.547 1 40.75 428 PHE B O 1
ATOM 6596 N N . LEU B 1 429 ? 22.125 33.344 -15.531 1 38.97 429 LEU B N 1
ATOM 6597 C CA . LEU B 1 429 ? 21.656 34.688 -15.797 1 38.97 429 LEU B CA 1
ATOM 6598 C C . LEU B 1 429 ? 22.766 35.562 -16.375 1 38.97 429 LEU B C 1
ATOM 6600 O O . LEU B 1 429 ? 23.734 35.875 -15.672 1 38.97 429 LEU B O 1
ATOM 6604 N N . SER B 1 430 ? 23.281 35.438 -17.578 1 35.97 430 SER B N 1
ATOM 6605 C CA . SER B 1 430 ? 24 36.594 -18.141 1 35.97 430 SER B CA 1
ATOM 6606 C C . SER B 1 430 ? 23.25 37.906 -17.875 1 35.97 430 SER B C 1
ATOM 6608 O O . SER B 1 430 ? 22.031 37.875 -17.656 1 35.97 430 SER B O 1
ATOM 6610 N N . SER B 1 431 ? 23.891 39.125 -17.547 1 36.69 431 SER B N 1
ATOM 6611 C CA . SER B 1 431 ? 23.484 40.5 -17.5 1 36.69 431 SER B CA 1
ATOM 6612 C C . SER B 1 431 ? 22.375 40.781 -18.5 1 36.69 431 SER B C 1
ATOM 6614 O O . SER B 1 431 ? 21.812 41.906 -18.516 1 36.69 431 SER B O 1
ATOM 6616 N N . ASP B 1 432 ? 22.172 40.094 -19.625 1 35.31 432 ASP B N 1
ATOM 6617 C CA . ASP B 1 432 ? 21.203 40.531 -20.625 1 35.31 432 ASP B CA 1
ATOM 6618 C C . ASP B 1 432 ? 19.781 40.156 -20.203 1 35.31 432 ASP B C 1
ATOM 6620 O O . ASP B 1 432 ? 19.312 39.062 -20.484 1 35.31 432 ASP B O 1
ATOM 6624 N N . ALA B 1 433 ? 19.234 40.406 -19.109 1 36.62 433 ALA B N 1
ATOM 6625 C CA . ALA B 1 433 ? 17.859 40.531 -18.641 1 36.62 433 ALA B CA 1
ATOM 6626 C C . ALA B 1 433 ? 16.969 41.125 -19.703 1 36.62 433 ALA B C 1
ATOM 6628 O O . ALA B 1 433 ? 15.75 41.219 -19.547 1 36.62 433 ALA B O 1
ATOM 6629 N N . GLU B 1 434 ? 17.516 41.844 -20.734 1 34.34 434 GLU B N 1
ATOM 6630 C CA . GLU B 1 434 ? 16.75 42.531 -21.766 1 34.34 434 GLU B CA 1
ATOM 6631 C C . GLU B 1 434 ? 16.047 41.531 -22.672 1 34.34 434 GLU B C 1
ATOM 6633 O O . GLU B 1 434 ? 15.031 41.844 -23.297 1 34.34 434 GLU B O 1
ATOM 6638 N N . PHE B 1 435 ? 16.547 40.406 -22.844 1 31.36 435 PHE B N 1
ATOM 6639 C CA . PHE B 1 435 ? 15.875 39.625 -23.859 1 31.36 435 PHE B CA 1
ATOM 6640 C C . PHE B 1 435 ? 14.578 39.031 -23.312 1 31.36 435 PHE B C 1
ATOM 6642 O O . PHE B 1 435 ? 13.633 38.812 -24.062 1 31.36 435 PHE B O 1
ATOM 6649 N N . ALA B 1 436 ? 14.414 38.656 -22.125 1 35.53 436 ALA B N 1
ATOM 6650 C CA . ALA B 1 436 ? 13.18 37.969 -21.734 1 35.53 436 ALA B CA 1
ATOM 6651 C C . ALA B 1 436 ? 12.023 38.969 -21.609 1 35.53 436 ALA B C 1
ATOM 6653 O O . ALA B 1 436 ? 10.875 38.594 -21.422 1 35.53 436 ALA B O 1
ATOM 6654 N N . LYS B 1 437 ? 12.164 40.188 -21.312 1 37.88 437 LYS B N 1
ATOM 6655 C CA . LYS B 1 437 ? 10.961 41.031 -21.375 1 37.88 437 LYS B CA 1
ATOM 6656 C C . LYS B 1 437 ? 10.328 40.969 -22.766 1 37.88 437 LYS B C 1
ATOM 6658 O O . LYS B 1 437 ? 9.125 41.219 -22.922 1 37.88 437 LYS B O 1
ATOM 6663 N N . ARG B 1 438 ? 11.062 40.938 -23.859 1 34.09 438 ARG B N 1
ATOM 6664 C CA . ARG B 1 438 ? 10.445 41.062 -25.172 1 34.09 438 ARG B CA 1
ATOM 6665 C C . ARG B 1 438 ? 9.805 39.75 -25.609 1 34.09 438 ARG B C 1
ATOM 6667 O O . ARG B 1 438 ? 9.023 39.75 -26.578 1 34.09 438 ARG B O 1
ATOM 6674 N N . ASP B 1 439 ? 10.352 38.688 -25.438 1 30.3 439 ASP B N 1
ATOM 6675 C CA . ASP B 1 439 ? 9.836 37.625 -26.281 1 30.3 439 ASP B CA 1
ATOM 6676 C C . ASP B 1 439 ? 8.383 37.312 -25.922 1 30.3 439 ASP B C 1
ATOM 6678 O O . ASP B 1 439 ? 7.469 38.031 -26.281 1 30.3 439 ASP B O 1
ATOM 6682 N N . ILE B 1 440 ? 7.867 35.875 -25.703 1 29.83 440 ILE B N 1
ATOM 6683 C CA . ILE B 1 440 ? 6.75 35.25 -26.406 1 29.83 440 ILE B CA 1
ATOM 6684 C C . ILE B 1 440 ? 5.438 35.625 -25.719 1 29.83 440 ILE B C 1
ATOM 6686 O O . ILE B 1 440 ? 5.191 35.219 -24.578 1 29.83 440 ILE B O 1
ATOM 6690 N N . ASP B 1 441 ? 5.082 36.812 -25.672 1 30.7 441 ASP B N 1
ATOM 6691 C CA . ASP B 1 441 ? 3.654 37.062 -25.844 1 30.7 441 ASP B CA 1
ATOM 6692 C C . ASP B 1 441 ? 3.076 36.188 -26.938 1 30.7 441 ASP B C 1
ATOM 6694 O O . ASP B 1 441 ? 3.18 36.5 -28.125 1 30.7 441 ASP B O 1
ATOM 6698 N N . TYR B 1 442 ? 3.242 34.844 -26.938 1 29.89 442 TYR B N 1
ATOM 6699 C CA . TYR B 1 442 ? 2.67 33.938 -27.953 1 29.89 442 TYR B CA 1
ATOM 6700 C C . TYR B 1 442 ? 1.241 34.375 -28.297 1 29.89 442 TYR B C 1
ATOM 6702 O O . TYR B 1 442 ? 0.592 33.75 -29.141 1 29.89 442 TYR B O 1
ATOM 6710 N N . SER B 1 443 ? 0.495 34.906 -27.422 1 29.12 443 SER B N 1
ATOM 6711 C CA . SER B 1 443 ? -0.833 35.188 -27.938 1 29.12 443 SER B CA 1
ATOM 6712 C C . SER B 1 443 ? -0.778 36.312 -29 1 29.12 443 SER B C 1
ATOM 6714 O O . SER B 1 443 ? -1.808 36.688 -29.547 1 29.12 443 SER B O 1
ATOM 6716 N N . ALA B 1 444 ? 0.141 37.219 -28.875 1 28.28 444 ALA B N 1
ATOM 6717 C CA . ALA B 1 444 ? -0.165 38.281 -29.797 1 28.28 444 ALA B CA 1
ATOM 6718 C C . ALA B 1 444 ? 0.202 37.906 -31.234 1 28.28 444 ALA B C 1
ATOM 6720 O O . ALA B 1 444 ? 1.303 37.406 -31.484 1 28.28 444 ALA B O 1
ATOM 6721 N N . PRO B 1 445 ? -0.84 37.562 -32.094 1 29.98 445 PRO B N 1
ATOM 6722 C CA . PRO B 1 445 ? -0.652 37.406 -33.531 1 29.98 445 PRO B CA 1
ATOM 6723 C C . PRO B 1 445 ? 0.382 38.375 -34.094 1 29.98 445 PRO B C 1
ATOM 6725 O O . PRO B 1 445 ? 0.531 39.5 -33.594 1 29.98 445 PRO B O 1
ATOM 6728 N N . SER B 1 446 ? 1.653 37.938 -34.188 1 26.89 446 SER B N 1
ATOM 6729 C CA . SER B 1 446 ? 2.482 38.844 -35 1 26.89 446 SER B CA 1
ATOM 6730 C C . SER B 1 446 ? 1.696 39.406 -36.156 1 26.89 446 SER B C 1
ATOM 6732 O O . SER B 1 446 ? 0.988 38.688 -36.875 1 26.89 446 SER B O 1
ATOM 6734 N N . ASP B 1 447 ? 1.241 40.594 -36.062 1 24.11 447 ASP B N 1
ATOM 6735 C CA . ASP B 1 447 ? 0.687 41.375 -37.156 1 24.11 447 ASP B CA 1
ATOM 6736 C C . ASP B 1 447 ? 1.533 41.25 -38.438 1 24.11 447 ASP B C 1
ATOM 6738 O O . ASP B 1 447 ? 1.192 41.812 -39.469 1 24.11 447 ASP B O 1
ATOM 6742 N N . GLU B 1 448 ? 2.627 40.406 -38.5 1 20.73 448 GLU B N 1
ATOM 6743 C CA . GLU B 1 448 ? 2.971 40.406 -39.906 1 20.73 448 GLU B CA 1
ATOM 6744 C C . GLU B 1 448 ? 2.113 39.438 -40.688 1 20.73 448 GLU B C 1
ATOM 6746 O O . GLU B 1 448 ? 1.812 38.344 -40.188 1 20.73 448 GLU B O 1
#

Secondary structure (DSSP, 8-state):
-HHHHHHHHHHHHHHHHHHHHHHHHHHHT--HHHHHHHHHHHHHHTT-SEEEEEE-SSEEEEEEEETTEEEEEEEE-------HHHHHHHHHHHHH--TT--HHHHHHHHHHHHHHS---S-HHHHHHHHHHHHHHHHHHTT--HHHHHHHHHHHHHHHHHHHHHHHTT--HHHHHHHHHHHHHHHHHHHHHHHHHS--GGGTT--STTHHHHTGGGS-HHHHHHHHHHHHTT-HHHHHHHHHHHHHHHHHHHHHHHHHHHHHT---PPP-----HHHHHHHHHHHHHHHHHHHHHHTT--HHHHHHHHHHHHHHHHHHHHHHHTT--HHHHHHHHHHHHHHHHHHHHTTTT--THHHHHHHHHTTS-HHHHHHHHHHHHTT-HHHHHHHHHHHHHHHHHHHHHHHHHHHHH-HHHHB--------SS--S-TTTTTTTTGGG-----/-HHHHHHHHHHHHHHHHHHHHHHHHHHHT--HHHHHHHHHHHHHHTT-SEEEEEE-SSEEEEEEEETTEEEEEEEE-------HHHHHHHHHHHHH--TT--HHHHHHHHHHHHHHS---S-HHHHHHHHHHHHHHHHHHTT--HHHHHHHHHHHHHHHHHHHHHHHTTB-HHHHHHHHHHHHHHHHHHHHHHHHHS--GGGTT--STTHHHHTGGGS-HHHHHHHHHHHHTT-HHHHHHHHHHHHHHHHHHHHHHHHHHHHHT---PPP-----HHHHHHHHHHHHHHHHHHHHHHTT--HHHHHHHHHHHHHHHHHHHHHHHTT--HHHHHHHHHHHHHHHHHHHHTTTT--THHHHHHHHHTTS-HHHHHHHHHHHHTT-HHHHHHHHHHHHHHHHHHHHHHHHHHHHH-HHHH---------S---S--SHHHHS--TTS----

Organism: Propionibacterium freudenreichii subsp. shermanii (strain ATCC 9614 / DSM 4902 / CIP 103027 / NCIMB 8099 / CIRM-BIA1) (NCBI:txid754252)

InterPro domains:
  IPR010619 Threonine/serine exporter-like, N-terminal domain [PF06738] (17-260)
  IPR024528 Threonine/Serine exporter, ThrE [PF12821] (284-409)
  IPR050539 ThrE Dicarboxylate/Amino Acid Exporter [PTHR34390] (16-258)

Radius of gyration: 29.46 Å; Cα contacts (8 Å, |Δi|>4): 1590; chains: 2; bounding box: 86×89×85 Å

Foldseek 3Di:
DVVVVVVVVQVVLQLVLLVVLLLLLLLQQAFPVLSQVLSQLSLQQQPWDDKDWADANFKIWIWTHDVLDIDIDIDGNPHHAHAQQLNFQSSVCSVPRHRNDGSVVSVVSVVVCVVPVDQPDDQQLLLQLQLLLLLLLCVLLQHDNLLSNLLSVLLSVLSSQLVVCVVVVDDNLVSLLVSLLSSLVSSVVVLVVLCVDPDPVSVPHQSLSSLSSSLLQQPLSLCLSLLLCVLLVSPNHNVVSNVVSVSSLLSSLVSSLVNCVVVVGANDRDPNDDDDPCNLVSNLVSQLSNLLSSLSNSSHDPLLSNQLSVQLSVLVSQLVVCVVVPDDNLQSLLSSLQSSLQSLLVSCVVPVRDSSSRNSSSSSSQQPSSLSSNLVNCVVVVVNVSNVVSVCCRVSSSSSNSNSNLVNCLVRPVVSVDVDPPPDPDSPPDPVPVPVVPVVVVPDPPPD/DVVVVVVVVQVVLQLVLLVVLLLLLLLQQAFPVLSQVLSQLSSQQQPWDDKDWADANFKIWIWTHDQLDIDIDIDGNPHHAHAQQLNFQSSVCSVPRHRNDGSVVSVVSVVVCVVPVDQPDDQQLLLQLQLLLLLLLCVLLQHDNLLSNLLSVLLSQLSSQLVVCVVVVHDNLVSLLVSLLSSLVSSQVVLVVLCVDPDPVSVPDQSLSSLSSSLLQQPLSLCLSLLLCVLLVSPNHNVVSNVVRVSSLLSSLVSSLVNCVVVVGANDRDPNDDDDPCNLVSNLVSQLSNLLSSLSNSSHDPLLSNQLSVQLSVLVSQLVVCVVVPDDNLQSLLSSLQSSLQSLLVSCVVPVRDSSSRSSSSSSSQQPSSLSSNLSNCVVVVNNVSNVVSVCCRVSSSSSSSNSNLVNCLVRPVCSVDVDPDPDPDSDPDPCPVPVVPDDPVPPPPPD

Sequence (896 aa):
MIDDSRHDRDFIDGTEAVVRLGSMLLSAGTGAYRVKHAMARAAEAIGMDRHDASVSLTEIITTTHKGDNFRTVVREVPRVAVDASRIGALERLARALPDGSTARELEDQLDHIARHVRGRWPWWVNMLAAGIACAAFAVLNHFSLTDAVLVFFGAACGQGVRRALAKRGINQFGTAALAAATASSVYLLLTLACRTIPWHVLHGVDGTGYVAAILFLIPGFPMITSILDIARLDFTAGLPRAFYALAIILSAGAAAWAVSLATGLQPLVPGAELTGVLWWVGNAAATFVGICGFAVMFNSTRTMMLRAAIAGMVANMMRLYAQRIGMPTQMASLVGGFVVGMLAWMLAKNNDLPRITLSVPGAVIMVPGTSMYRTMYWFNAHDITQSLAYGTDALVGVMALAAGLAVARMCTDPGWTMVRWRRSPHAFLSSDAEFAKRDIDYSAPSDEMIDDSRHDRDFIDGTEAVVRLGSMLLSAGTGAYRVKHAMARAAEAIGMDRHDASVSLTEIITTTHKGDNFRTVVREVPRVAVDASRIGALERLARALPDGSTARELEDQLDHIARHVRGRWPWWVNMLAAGIACAAFAVLNHFSLTDAVLVFFGAACGQGVRRALAKRGINQFGTAALAAATASSVYLLLTLACRTIPWHVLHGVDGTGYVAAILFLIPGFPMITSILDIARLDFTAGLPRAFYALAIILSAGAAAWAVSLATGLQPLVPGAELTGVLWWVGNAAATFVGICGFAVMFNSTRTMMLRAAIAGMVANMMRLY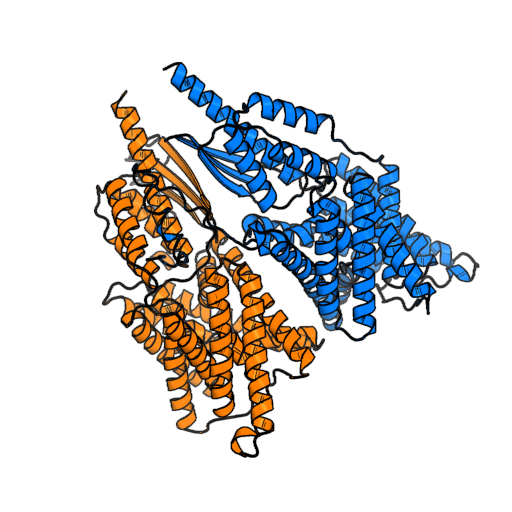AQRIGMPTQMASLVGGFVVGMLAWMLAKNNDLPRITLSVPGAVIMVPGTSMYRTMYWFNAHDITQSLAYGTDALVGVMALAAGLAVARMCTDPGWTMVRWRRSPHAFLSSDAEFAKRDIDYSAPSDE